Protein AF-0000000085510603 (afdb_homodimer)

InterPro domains:
  IPR003607 HD/PDEase domain [cd00077] (37-145)
  IPR006674 HD domain [PF01966] (39-138)
  IPR050135 Deoxyguanosinetriphosphate triphosphohydrolase-like [PTHR11373] (2-382)

pLDDT: mean 92.5, std 10.43, range [36.84, 98.88]

Radius of gyration: 28.18 Å; Cα contacts (8 Å, |Δi|>4): 1236; chains: 2; bounding box: 76×78×75 Å

Sequence (786 aa):
MTLPSLCVDIMNTTQFQRLRNIKQLGLVYYVYPSASHNRFEHCLGTCHLAGKMIRHLKQQDPDLPISDRDMLCVEIAALCHNLGHGPFSYAFQKIINQHREENGGEKWENKNATCKMLDHLLEKNPHINEELKSDEIDFIKDIIIGETRNSQKPKFFYQIVNNTGYKIDVNQWDYLARDSHFLGIGKSFDHGRILKTSKVIDGEICYRDKTLVNFYDMFYSLYRLHKAAYQHKTVLLFNKLLGEAFRSADKHLKIFEKVDDMKKFTYFTDSILEEILKNENNEGLKEAQSKLESMFYRCYKYRGTDKDGNNRDGDQEKIFCEANLDYGAGEENPLEKIPFYKKGEKKSFKYNQKGLEDRLLLPKKFHLKIRHCFEKKVNNKNEGSKKKKESDFMTLPSLCVDIMNTTQFQRLRNIKQLGLVYYVYPSASHNRFEHCLGTCHLAGKMIRHLKQQDPDLPISDRDMLCVEIAALCHNLGHGPFSYAFQKIINQHREENGGEKWENKNATCKMLDHLLEKNPHINEELKSDEIDFIKDIIIGETRNSQKPKFFYQIVNNTGYKIDVNQWDYLARDSHFLGIGKSFDHGRILKTSKVIDGEICYRDKTLVNFYDMFYSLYRLHKAAYQHKTVLLFNKLLGEAFRSADKHLKIFEKVDDMKKFTYFTDSILEEILKNENNEGLKEAQSKLESMFYRCYKYRGTDKDGNNRDGDQEKIFCEANLDYGAGEENPLEKIPFYKKGEKKSFKYNQKGLEDRLLLPKKFHLKIRHCFEKKVNNKNEGSKKKKESDF

Secondary structure (DSSP, 8-state):
-EEEHHHHHHHTSHHHHGGGGSBTTTTHHHHSTT---BHHHHHHHHHHHHHHHHHHHHHH-TTS---HHHHHHHHHHHHHTTTT--TTTHHHHHHHHHHHHHHTPPPP-HHHHHHHHHHHHHHH-HHHHTTS-HHHHHHHHHHHHTS-SS----THHHHTT--TTT--SHHHHHHHHHHHHHHT------HHHHHHTEEEETTEEEEEGGGHHHHHHHHHHHHHHIIIIIT-HHHHHHHHHHHHHHHHHHHHH-HHHHTT-HHHHTT-STTHHHHHHH-TT-GGGHHHHHHHHHHHTT-EEEEEE-SSS-TT-SSS-EEEEEEEEESSSTTS-GGGG--EE-TT-S-EE---HHHHHTT----S-SEEEEEEEEEE----SSS-----SEEE-/-EEEHHHHHHHTSHHHHGGGGSBTTGGGGGTSTT---BHHHHHHHHHHHHHHHHHHHHHH-TTS---HHHHHHHHHHHHHTTTT--TTTHHHHHHHHHHHHHHTPPPP-HHHHHHHHHHHHHHH-HHHHTTS-HHHHHHHHHHHHTS-SS----THHHHTT--TTT--SHHHHHHHHHHHHHHT------HHHHHHTEEEETTEEEEEGGGHHHHHHHHHHHHHHIIIIIT-HHHHHHHHHHHHHHHHHHHHH-HHHHTT-HHHHTT-STTHHHHHHH-TT-GGGHHHHHHHHHHHTT-EEEEEE-SSS-TT-SSS-EEEEEEEEESSSTTS-GGGG--EE-TT-S-EE---HHHHHTT----S-SEEEEEEEEEE----SSS-----SEEE-

Foldseek 3Di:
DDDPPLLVVLCPFLLNVLQQQAQPQFCLCVVQVLSRGTVQVLLVQQLVQQLLLLVLQCVVPVVAPADPLLSNLLSNLSNQLQSLAFASGVLVQVLLQVVCVVVVHDRDDSLVSSLVLVVVSCVVPVVSVVVDDPLSSVVSSQLSVLHDDRDPHFNASNCARAHPQLGDYSSLVRCLVVVCVSRVNDADADVVQQSNQWYDFPRHIAGAPVCLVNLVSSLVSVLCCLDVGSVDPLSQVLSVLQSQLCVLCCVPPVLSVQSPPSVSRSNRYNCVLVVLVVPPVDPSNVSSNVSVVCSNVVQKDWPAFDPPVPVPDDDFDKDKGKRKGFSPPRFDDSQQRGWHDYPPDNDTDGDDPVRCVVPDDDDPTGIDMTMIMITGHDPPPPPPPPPPPDDDD/DDDPPLLVVLCPFLLNVLQQQAQPQFCLCVVQVLSRGTVQVLLVQQLVQQLLLLVLQCVVPVPAPADPLLSNLLSNLSNQLQSLAFASGVLVQVLLQVVCVVVVHDRDDRLVSSLVLVVVSCVVPVVSVVVDDPQSSVVSSQLSVLHDDRDPHFNASNCARAHPQLGDYSSLVRCLVVVCVSRVNDADADVVQQSNQWYDFPRHIAGAPVCLVNLVSSLVSVLCCLDVGSVDPLSQVLSVLQSQLCVLCCVPPVLSVQSVPSVSRSNRYNCVLVVLVVPPPDPSNVSSNVSVVCSNVVQKDWPAWCPPVPVPDDPFDKDKGKRKGFSPPRFDDSQQRGWHDYPPDNDTDGDDPVRCVVPDDDDPTGIDMTMIMITGHDPPPPPPPPPPPDDDD

Solvent-accessible surface area (backbone atoms only — not comparable to full-atom values): 41717 Å² total; per-residue (Å²): 100,77,41,42,37,68,52,51,55,50,53,39,32,67,58,43,49,38,27,67,45,18,35,58,56,23,62,37,28,81,73,39,63,61,38,45,49,28,38,40,51,50,22,52,48,14,16,53,44,31,44,52,47,55,52,46,42,41,69,75,37,72,82,54,95,72,49,75,65,52,51,50,34,49,24,45,20,26,44,43,50,63,51,27,54,40,32,29,27,68,54,36,46,53,40,51,32,52,52,18,60,75,68,73,46,72,84,65,50,51,53,61,40,11,48,52,36,50,50,50,45,34,68,77,31,56,80,59,38,72,74,49,53,72,68,51,52,40,37,22,45,20,25,42,66,23,45,82,75,79,37,91,65,64,57,38,64,20,29,45,47,28,20,76,81,56,69,63,27,30,44,57,48,38,50,54,53,52,50,22,60,41,65,73,40,84,71,78,42,54,62,67,60,53,58,73,42,44,43,74,48,96,47,31,72,26,31,43,54,89,46,51,65,43,52,52,33,41,30,48,40,51,29,47,44,35,60,70,43,73,43,19,69,69,36,42,47,42,46,52,37,47,38,52,17,49,62,45,28,26,86,78,66,42,54,80,63,32,73,80,32,58,81,57,36,46,72,44,32,48,58,51,60,54,60,50,54,69,44,72,83,40,74,70,30,45,65,17,40,50,32,52,47,35,53,53,62,52,44,53,40,80,74,48,70,44,87,76,70,64,75,73,71,70,93,62,59,68,50,77,36,77,35,80,47,30,43,86,38,52,71,41,68,47,70,47,60,43,42,23,26,52,92,94,52,86,56,70,47,58,50,49,72,68,62,44,56,76,75,40,94,71,72,94,66,36,52,48,78,45,41,38,34,30,33,51,59,77,81,59,84,74,55,77,61,77,67,53,73,57,36,83,96,101,76,40,42,36,67,51,52,55,49,53,38,32,67,58,45,48,39,28,66,46,17,36,60,56,24,62,38,28,80,73,39,63,61,38,45,50,28,38,41,52,51,22,52,49,15,16,52,45,32,44,52,47,55,51,47,42,40,68,77,39,72,82,53,94,72,49,74,67,51,50,50,35,49,25,44,20,26,43,43,49,63,53,27,53,40,32,28,26,70,53,37,45,52,40,53,31,53,51,20,60,77,68,74,47,71,84,64,52,49,54,60,39,11,48,52,35,51,51,50,44,34,67,76,32,53,79,60,37,71,73,49,54,72,67,51,52,40,36,22,44,21,24,43,66,23,44,81,74,78,37,88,66,63,58,37,65,20,29,44,47,27,20,76,81,55,68,62,26,30,44,55,49,38,51,54,55,51,50,22,60,42,64,71,39,84,71,77,43,55,63,67,60,52,58,74,42,45,41,75,48,96,50,32,72,27,30,43,53,88,47,52,64,45,52,53,32,41,31,47,40,52,29,47,44,35,59,70,43,74,44,19,70,69,36,43,49,43,46,52,38,48,40,52,18,49,61,44,29,25,87,76,65,42,54,81,61,32,73,79,33,59,80,55,36,46,70,45,32,47,58,52,61,55,59,50,53,68,44,74,82,39,73,70,31,46,64,18,40,50,32,51,47,36,54,54,63,52,44,52,40,80,73,48,68,42,87,77,69,62,75,71,70,69,94,63,60,69,50,75,38,76,34,82,47,31,44,86,39,51,71,42,67,47,69,48,59,42,42,23,25,52,91,94,54,86,56,70,48,59,47,50,72,68,59,44,57,76,74,40,94,72,71,94,65,36,53,47,76,46,40,38,32,30,32,51,58,75,81,61,84,72,58,77,64,76,64,51,72,58,35,83,98

Nearest PDB structures (foldseek):
  5ao1-assembly1_B  TM=8.243E-01  e=6.068E-27  Homo sapiens
  4q7h-assembly1_B  TM=8.133E-01  e=7.771E-27  Homo sapiens
  6brg-assembly1_A  TM=9.341E-01  e=1.669E-23  Mus musculus
  8d94-assembly2_B  TM=8.033E-01  e=1.125E-25  Homo sapiens
  6u6x-assembly2_B  TM=9.295E-01  e=1.094E-22  Homo sapiens

Organism: Octopus vulgaris (NCBI:txid6645)

Structure (mmCIF, N/CA/C/O backbone):
data_AF-0000000085510603-model_v1
#
loop_
_entity.id
_entity.type
_entity.pdbx_description
1 polymer 'HD domain-containing protein'
#
loop_
_atom_site.group_PDB
_atom_site.id
_atom_site.type_symbol
_atom_site.label_atom_id
_atom_site.label_alt_id
_atom_site.label_comp_id
_atom_site.label_asym_id
_atom_site.label_entity_id
_atom_site.label_seq_id
_atom_site.pdbx_PDB_ins_code
_atom_site.Cartn_x
_atom_site.Cartn_y
_atom_site.Cartn_z
_atom_site.occupancy
_atom_site.B_iso_or_equiv
_atom_site.auth_seq_id
_atom_site.auth_comp_id
_atom_site.auth_asym_id
_atom_site.auth_atom_id
_atom_site.pdbx_PDB_model_num
ATOM 1 N N . MET A 1 1 ? -15.242 -9.164 -6.645 1 70.06 1 MET A N 1
ATOM 2 C CA . MET A 1 1 ? -14.594 -10.297 -7.289 1 70.06 1 MET A CA 1
ATOM 3 C C . MET A 1 1 ? -15.047 -11.609 -6.664 1 70.06 1 MET A C 1
ATOM 5 O O . MET A 1 1 ? -15.398 -11.648 -5.48 1 70.06 1 MET A O 1
ATOM 9 N N . THR A 1 2 ? -15.18 -12.492 -7.559 1 79.94 2 THR A N 1
ATOM 10 C CA . THR A 1 2 ? -15.586 -13.805 -7.078 1 79.94 2 THR A CA 1
ATOM 11 C C . THR A 1 2 ? -14.461 -14.82 -7.277 1 79.94 2 THR A C 1
ATOM 13 O O . THR A 1 2 ? -13.797 -14.82 -8.312 1 79.94 2 THR A O 1
ATOM 16 N N . LEU A 1 3 ? -14.164 -15.57 -6.176 1 89.25 3 LEU A N 1
ATOM 17 C CA . LEU A 1 3 ? -13.18 -16.641 -6.195 1 89.25 3 LEU A CA 1
ATOM 18 C C . LEU A 1 3 ? -13.805 -17.953 -5.719 1 89.25 3 LEU A C 1
ATOM 20 O O . LEU A 1 3 ? -14.82 -17.938 -5.02 1 89.25 3 LEU A O 1
ATOM 24 N N . PRO A 1 4 ? -13.203 -19.047 -6.188 1 92.5 4 PRO A N 1
ATOM 25 C CA . PRO A 1 4 ? -13.641 -20.312 -5.609 1 92.5 4 PRO A CA 1
ATOM 26 C C . PRO A 1 4 ? -13.539 -20.328 -4.086 1 92.5 4 PRO A C 1
ATOM 28 O O . PRO A 1 4 ? -12.602 -19.766 -3.52 1 92.5 4 PRO A O 1
ATOM 31 N N . SER A 1 5 ? -14.445 -21.031 -3.471 1 92.69 5 SER A N 1
ATOM 32 C CA . SER A 1 5 ? -14.523 -21.047 -2.014 1 92.69 5 SER A CA 1
ATOM 33 C C . SER A 1 5 ? -13.211 -21.5 -1.393 1 92.69 5 SER A C 1
ATOM 35 O O . SER A 1 5 ? -12.789 -20.984 -0.361 1 92.69 5 SER A O 1
ATOM 37 N N . LEU A 1 6 ? -12.633 -22.516 -2.004 1 96 6 LEU A N 1
ATOM 38 C CA . LEU A 1 6 ? -11.375 -23.031 -1.464 1 96 6 LEU A CA 1
ATOM 39 C C . LEU A 1 6 ? -10.273 -21.984 -1.57 1 96 6 L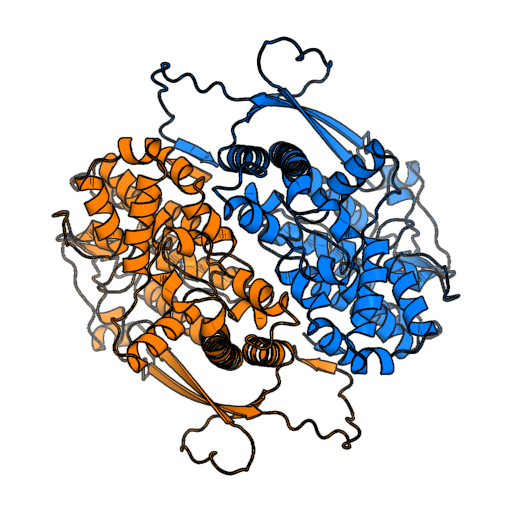EU A C 1
ATOM 41 O O . LEU A 1 6 ? -9.414 -21.891 -0.693 1 96 6 LEU A O 1
ATOM 45 N N . CYS A 1 7 ? -10.281 -21.172 -2.672 1 97.19 7 CYS A N 1
ATOM 46 C CA . CYS A 1 7 ? -9.328 -20.078 -2.814 1 97.19 7 CYS A CA 1
ATOM 47 C C . CYS A 1 7 ? -9.523 -19.047 -1.713 1 97.19 7 CYS A C 1
ATOM 49 O O . CYS A 1 7 ? -8.547 -18.516 -1.178 1 97.19 7 CYS A O 1
ATOM 51 N N . VAL A 1 8 ? -10.766 -18.812 -1.365 1 95.5 8 VAL A N 1
ATOM 52 C CA . VAL A 1 8 ? -11.062 -17.859 -0.3 1 95.5 8 VAL A CA 1
ATOM 53 C C . VAL A 1 8 ? -10.547 -18.391 1.032 1 95.5 8 VAL A C 1
ATOM 55 O O . VAL A 1 8 ? -9.977 -17.641 1.829 1 95.5 8 VAL A O 1
ATOM 58 N N . ASP A 1 9 ? -10.719 -19.672 1.276 1 95.5 9 ASP A N 1
ATOM 59 C CA . ASP A 1 9 ? -10.203 -20.297 2.496 1 95.5 9 ASP A CA 1
ATOM 60 C C . ASP A 1 9 ? -8.688 -20.156 2.586 1 95.5 9 ASP A C 1
ATOM 62 O O . ASP A 1 9 ? -8.148 -19.859 3.654 1 95.5 9 ASP A O 1
ATOM 66 N N . ILE A 1 10 ? -8.047 -20.375 1.491 1 97.88 10 ILE A N 1
ATOM 67 C CA . ILE A 1 10 ? -6.59 -20.281 1.445 1 97.88 10 ILE A CA 1
ATOM 68 C C . ILE A 1 10 ? -6.16 -18.844 1.72 1 97.88 10 ILE A C 1
ATOM 70 O O . ILE A 1 10 ? -5.238 -18.609 2.508 1 97.88 10 ILE A O 1
ATOM 74 N N . MET A 1 11 ? -6.832 -17.922 1.124 1 96.75 11 MET A N 1
ATOM 75 C CA . MET A 1 11 ? -6.531 -16.5 1.27 1 96.75 11 MET A CA 1
ATOM 76 C C . MET A 1 11 ? -6.633 -16.062 2.729 1 96.75 11 MET A C 1
ATOM 78 O O . MET A 1 11 ? -5.906 -15.172 3.168 1 96.75 11 MET A O 1
ATOM 82 N N . ASN A 1 12 ? -7.477 -16.766 3.49 1 95.62 12 ASN A N 1
ATOM 83 C CA . ASN A 1 12 ? -7.766 -16.359 4.859 1 95.62 12 ASN A CA 1
ATOM 84 C C . ASN A 1 12 ? -6.734 -16.906 5.84 1 95.62 12 ASN A C 1
ATOM 86 O O . ASN A 1 12 ? -6.699 -16.5 7.004 1 95.62 12 ASN A O 1
ATOM 90 N N . THR A 1 13 ? -5.844 -17.766 5.43 1 97.31 13 THR A N 1
ATOM 91 C CA . THR A 1 13 ? -4.855 -18.375 6.312 1 97.31 13 THR A CA 1
ATOM 92 C C . THR A 1 13 ? -3.768 -17.375 6.684 1 97.31 13 THR A C 1
ATOM 94 O O . THR A 1 13 ? -3.529 -16.406 5.949 1 97.31 13 THR A O 1
ATOM 97 N N . THR A 1 14 ? -3.137 -17.609 7.809 1 96.19 14 THR A N 1
ATOM 98 C CA . THR A 1 14 ? -2.037 -16.766 8.266 1 96.19 14 THR A CA 1
ATOM 99 C C . THR A 1 14 ? -0.896 -16.781 7.25 1 96.19 14 THR A C 1
ATOM 101 O O . THR A 1 14 ? -0.267 -15.742 7.012 1 96.19 14 THR A O 1
ATOM 104 N N . GLN A 1 15 ? -0.652 -17.969 6.613 1 97.62 15 GLN A N 1
ATOM 105 C CA . GLN A 1 15 ? 0.435 -18.141 5.652 1 97.62 15 GLN A CA 1
ATOM 106 C C . GLN A 1 15 ? 0.216 -17.281 4.418 1 97.62 15 GLN A C 1
ATOM 108 O O . GLN A 1 15 ? 1.174 -16.766 3.834 1 97.62 15 GLN A O 1
ATOM 113 N N . PHE A 1 16 ? -1.058 -17.094 4.055 1 98.38 16 PHE A N 1
ATOM 114 C CA . PHE A 1 16 ? -1.349 -16.266 2.893 1 98.38 16 PHE A CA 1
ATOM 115 C C . PHE A 1 16 ? -1.446 -14.797 3.289 1 98.38 16 PHE A C 1
ATOM 117 O O . PHE A 1 16 ? -0.948 -13.922 2.578 1 98.38 16 PHE A O 1
ATOM 124 N N . GLN A 1 17 ? -2.074 -14.469 4.461 1 97.5 17 GLN A N 1
ATOM 125 C CA . GLN A 1 17 ? -2.309 -13.109 4.918 1 97.5 17 GLN A CA 1
ATOM 126 C C . GLN A 1 17 ? -0.994 -12.359 5.113 1 97.5 17 GLN A C 1
ATOM 128 O O . GLN A 1 17 ? -0.943 -11.133 4.969 1 97.5 17 GLN A O 1
ATOM 133 N N . ARG A 1 18 ? 0.066 -13.117 5.316 1 97.25 18 ARG A N 1
ATOM 134 C CA . ARG A 1 18 ? 1.366 -12.492 5.523 1 97.25 18 ARG A CA 1
ATOM 135 C C . ARG A 1 18 ? 1.788 -11.688 4.297 1 97.25 18 ARG A C 1
ATOM 137 O O . ARG A 1 18 ? 2.592 -10.758 4.406 1 97.25 18 ARG A O 1
ATOM 144 N N . LEU A 1 19 ? 1.236 -12.016 3.143 1 98 19 LEU A N 1
ATOM 145 C CA . LEU A 1 19 ? 1.604 -11.359 1.892 1 98 19 LEU A CA 1
ATOM 146 C C . LEU A 1 19 ? 1.168 -9.898 1.896 1 98 19 LEU A C 1
ATOM 148 O O . LEU A 1 19 ? 1.653 -9.094 1.092 1 98 19 LEU A O 1
ATOM 152 N N . ARG A 1 20 ? 0.281 -9.445 2.863 1 97.44 20 ARG A N 1
ATOM 153 C CA . ARG A 1 20 ? -0.118 -8.055 3.039 1 97.44 20 ARG A CA 1
ATOM 154 C C . ARG A 1 20 ? 1.046 -7.211 3.549 1 97.44 20 ARG A C 1
ATOM 156 O O . ARG A 1 20 ? 1.026 -5.984 3.438 1 97.44 20 ARG A O 1
ATOM 163 N N . ASN A 1 21 ? 2.031 -7.902 4.062 1 97.19 21 ASN A N 1
ATOM 164 C CA . ASN A 1 21 ? 3.133 -7.199 4.715 1 97.19 21 ASN A CA 1
ATOM 165 C C . ASN A 1 21 ? 4.441 -7.383 3.951 1 97.19 21 ASN A C 1
ATOM 167 O O . ASN A 1 21 ? 5.523 -7.227 4.52 1 97.19 21 ASN A O 1
ATOM 171 N N . ILE A 1 22 ? 4.301 -7.77 2.695 1 97.81 22 ILE A N 1
ATOM 172 C CA . ILE A 1 22 ? 5.438 -7.887 1.791 1 97.81 22 ILE A CA 1
ATOM 173 C C . ILE A 1 22 ? 5.195 -7.035 0.546 1 97.81 22 ILE A C 1
ATOM 175 O O . ILE A 1 22 ? 4.293 -7.324 -0.244 1 97.81 22 ILE A O 1
ATOM 179 N N . LYS A 1 23 ? 6.039 -6.016 0.406 1 98 23 LYS A N 1
ATOM 180 C CA . LYS A 1 23 ? 5.898 -5.125 -0.742 1 98 23 LYS A CA 1
ATOM 181 C C . LYS A 1 23 ? 6.125 -5.875 -2.051 1 98 23 LYS A C 1
ATOM 183 O O . LYS A 1 23 ? 7.078 -6.648 -2.172 1 98 23 LYS A O 1
ATOM 188 N N . GLN A 1 24 ? 5.246 -5.59 -3.041 1 97.5 24 GLN A N 1
ATOM 189 C CA . GLN A 1 24 ? 5.41 -6.188 -4.363 1 97.5 24 GLN A CA 1
ATOM 190 C C . GLN A 1 24 ? 6.727 -5.75 -5.004 1 97.5 24 GLN A C 1
ATOM 192 O O . GLN A 1 24 ? 7.375 -6.539 -5.695 1 97.5 24 GLN A O 1
ATOM 197 N N . LEU A 1 25 ? 7.078 -4.5 -4.734 1 97.56 25 LEU A N 1
ATOM 198 C CA . LEU A 1 25 ? 8.227 -3.938 -5.438 1 97.56 25 LEU A CA 1
ATOM 199 C C . LEU A 1 25 ? 9.383 -3.678 -4.473 1 97.56 25 LEU A C 1
ATOM 201 O O . LEU A 1 25 ? 10.25 -2.848 -4.746 1 97.56 25 LEU A O 1
ATOM 205 N N . GLY A 1 26 ? 9.32 -4.281 -3.334 1 97.19 26 GLY A N 1
ATOM 206 C CA . GLY A 1 26 ? 10.414 -4.199 -2.381 1 97.19 26 GLY A CA 1
ATOM 207 C C . GLY A 1 26 ? 10.797 -2.771 -2.037 1 97.19 26 GLY A C 1
ATOM 208 O O . GLY A 1 26 ? 9.945 -1.962 -1.675 1 97.19 26 GLY A O 1
ATOM 209 N N . LEU A 1 27 ? 12.062 -2.438 -2.26 1 97.62 27 LEU A N 1
ATOM 210 C CA . LEU A 1 27 ? 12.586 -1.153 -1.804 1 97.62 27 LEU A CA 1
ATOM 211 C C . LEU A 1 27 ? 12.297 -0.056 -2.824 1 97.62 27 LEU A C 1
ATOM 213 O O . LEU A 1 27 ? 12.57 1.119 -2.57 1 97.62 27 LEU A O 1
ATOM 217 N N . VAL A 1 28 ? 11.703 -0.386 -3.994 1 97.88 28 VAL A N 1
ATOM 218 C CA . VAL A 1 28 ? 11.211 0.637 -4.914 1 97.88 28 VAL A CA 1
ATOM 219 C C . VAL A 1 28 ? 10.289 1.598 -4.172 1 97.88 28 VAL A C 1
ATOM 221 O O . VAL A 1 28 ? 10.266 2.797 -4.461 1 97.88 28 VAL A O 1
ATOM 224 N N . TYR A 1 29 ? 9.602 1.128 -3.143 1 97.25 29 TYR A N 1
ATOM 225 C CA . TYR A 1 29 ? 8.672 1.887 -2.318 1 97.25 29 TYR A CA 1
ATOM 226 C C . TYR A 1 29 ? 9.375 3.049 -1.627 1 97.25 29 TYR A C 1
ATOM 228 O O . TYR A 1 29 ? 8.773 4.105 -1.41 1 97.25 29 TYR A O 1
ATOM 236 N N . TYR A 1 30 ? 10.617 2.939 -1.354 1 96.44 30 TYR A N 1
ATOM 237 C CA . TYR A 1 30 ? 11.359 3.959 -0.626 1 96.44 30 TYR A CA 1
ATOM 238 C C . TYR A 1 30 ? 11.914 5.016 -1.577 1 96.44 30 TYR A C 1
ATOM 240 O O . TYR A 1 30 ? 12.398 6.059 -1.139 1 96.44 30 TYR A O 1
ATOM 248 N N . VAL A 1 31 ? 11.859 4.738 -2.867 1 95.56 31 VAL A N 1
ATOM 249 C CA . VAL A 1 31 ? 12.258 5.695 -3.891 1 95.56 31 VAL A CA 1
ATOM 250 C C . VAL A 1 31 ? 11.016 6.336 -4.512 1 95.56 31 VAL A C 1
ATOM 252 O O . VAL A 1 31 ? 11.008 7.535 -4.801 1 95.56 31 VAL A O 1
ATOM 255 N N . TYR A 1 32 ? 9.984 5.52 -4.73 1 95.06 32 TYR A N 1
ATOM 256 C CA . TYR A 1 32 ? 8.695 5.949 -5.262 1 95.06 32 TYR A CA 1
ATOM 257 C C . TYR A 1 32 ? 7.578 5.664 -4.27 1 95.06 32 TYR A C 1
ATOM 259 O O . TYR A 1 32 ? 6.953 4.602 -4.312 1 95.06 32 TYR A O 1
ATOM 267 N N . PRO A 1 33 ? 7.141 6.59 -3.479 1 92.75 33 PRO A N 1
ATOM 268 C CA . PRO A 1 33 ? 6.219 6.34 -2.369 1 92.75 33 PRO A CA 1
ATOM 269 C C . PRO A 1 33 ? 4.848 5.855 -2.838 1 92.75 33 PRO A C 1
ATOM 271 O O . PRO A 1 33 ? 4.078 5.309 -2.045 1 92.75 33 PRO A O 1
ATOM 274 N N . SER A 1 34 ? 4.504 6.004 -4.105 1 90.81 34 SER A N 1
ATOM 275 C CA . SER A 1 34 ? 3.223 5.523 -4.605 1 90.81 34 SER A CA 1
ATOM 276 C C . SER A 1 34 ? 3.238 4.008 -4.801 1 90.81 34 SER A C 1
ATOM 278 O O . SER A 1 34 ? 2.186 3.387 -4.953 1 90.81 34 SER A O 1
ATOM 280 N N . ALA A 1 35 ? 4.438 3.387 -4.875 1 95 35 ALA A N 1
ATOM 281 C CA . ALA A 1 35 ? 4.574 1.944 -5.059 1 95 35 ALA A CA 1
ATOM 282 C C . ALA A 1 35 ? 4.309 1.197 -3.756 1 95 35 ALA A C 1
ATOM 284 O O . ALA A 1 35 ? 5.125 0.382 -3.322 1 95 35 ALA A O 1
ATOM 285 N N . SER A 1 36 ? 3.105 1.363 -3.205 1 96.31 36 SER A N 1
ATOM 286 C CA . SER A 1 36 ? 2.814 0.898 -1.853 1 96.31 36 SER A CA 1
ATOM 287 C C . SER A 1 36 ? 2.117 -0.458 -1.874 1 96.31 36 SER A C 1
ATOM 289 O O . SER A 1 36 ? 1.893 -1.062 -0.823 1 96.31 36 SER A O 1
ATOM 291 N N . HIS A 1 37 ? 1.764 -0.998 -3.055 1 97.06 37 HIS A N 1
ATOM 292 C CA . HIS A 1 37 ? 0.995 -2.234 -3.143 1 97.06 37 HIS A CA 1
ATOM 293 C C . HIS A 1 37 ? 1.822 -3.432 -2.684 1 97.06 37 HIS A C 1
ATOM 295 O O . HIS A 1 37 ? 3.055 -3.367 -2.66 1 97.06 37 HIS A O 1
ATOM 301 N N . ASN A 1 38 ? 1.136 -4.5 -2.264 1 98 38 ASN A N 1
ATOM 302 C CA . ASN A 1 38 ? 1.746 -5.684 -1.665 1 98 38 ASN A CA 1
ATOM 303 C C . ASN A 1 38 ? 1.499 -6.93 -2.508 1 98 38 ASN A C 1
ATOM 305 O O . ASN A 1 38 ? 0.747 -6.887 -3.484 1 98 38 ASN A O 1
ATOM 309 N N . ARG A 1 39 ? 2.164 -7.984 -2.148 1 98.12 39 ARG A N 1
ATOM 310 C CA . ARG A 1 39 ? 2.055 -9.227 -2.914 1 98.12 39 ARG A CA 1
ATOM 311 C C . ARG A 1 39 ? 0.659 -9.82 -2.789 1 98.12 39 ARG A C 1
ATOM 313 O O . ARG A 1 39 ? 0.199 -10.531 -3.688 1 98.12 39 ARG A O 1
ATOM 320 N N . PHE A 1 40 ? -0.064 -9.508 -1.731 1 98.31 40 PHE A N 1
ATOM 321 C CA . PHE A 1 40 ? -1.412 -10.023 -1.525 1 98.31 40 PHE A CA 1
ATOM 322 C C . PHE A 1 40 ? -2.311 -9.68 -2.707 1 98.31 40 PHE A C 1
ATOM 324 O O . PHE A 1 40 ? -2.92 -10.57 -3.309 1 98.31 40 PHE A O 1
ATOM 331 N N . GLU A 1 41 ? -2.365 -8.398 -3.084 1 96.75 41 GLU A N 1
ATOM 332 C CA . GLU A 1 41 ? -3.238 -7.973 -4.176 1 96.75 41 GLU A CA 1
ATOM 333 C C . GLU A 1 41 ? -2.771 -8.547 -5.512 1 96.75 41 GLU A C 1
ATOM 335 O O . GLU A 1 41 ? -3.59 -8.867 -6.375 1 96.75 41 GLU A O 1
ATOM 340 N N . HIS A 1 42 ? -1.495 -8.648 -5.633 1 98.06 42 HIS A N 1
ATOM 341 C CA . HIS A 1 42 ? -0.958 -9.25 -6.852 1 98.06 42 HIS A CA 1
ATOM 342 C C . HIS A 1 42 ? -1.443 -10.688 -7.02 1 98.06 42 HIS A C 1
ATOM 344 O O . HIS A 1 42 ? -1.861 -11.078 -8.109 1 9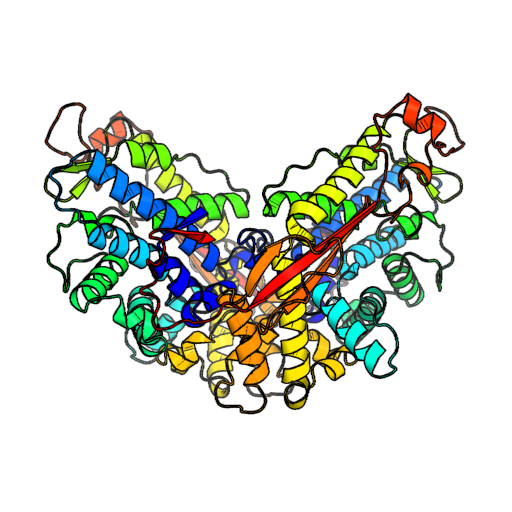8.06 42 HIS A O 1
ATOM 350 N N . CYS A 1 43 ? -1.406 -11.43 -5.941 1 98.38 43 CYS A N 1
ATOM 351 C CA . CYS A 1 43 ? -1.836 -12.82 -5.984 1 98.38 43 CYS A CA 1
ATOM 352 C C . CYS A 1 43 ? -3.312 -12.93 -6.348 1 98.38 43 CYS A C 1
ATOM 354 O O . CYS A 1 43 ? -3.707 -13.805 -7.117 1 98.38 43 CYS A O 1
ATOM 356 N N . LEU A 1 44 ? -4.117 -12.047 -5.855 1 97.62 44 LEU A N 1
ATOM 357 C CA . LEU A 1 44 ? -5.543 -12.047 -6.168 1 97.62 44 LEU A CA 1
ATOM 358 C C . LEU A 1 44 ? -5.777 -11.773 -7.648 1 97.62 44 LEU A C 1
ATOM 360 O O . LEU A 1 44 ? -6.582 -12.445 -8.289 1 97.62 44 LEU A O 1
ATOM 364 N N . GLY A 1 45 ? -5.059 -10.742 -8.133 1 97.25 45 GLY A N 1
ATOM 365 C CA . GLY A 1 45 ? -5.184 -10.422 -9.547 1 97.25 45 GLY A CA 1
ATOM 366 C C . GLY A 1 45 ? -4.738 -11.547 -10.453 1 97.25 45 GLY A C 1
ATOM 367 O O . GLY A 1 45 ? -5.383 -11.828 -11.461 1 97.25 45 GLY A O 1
ATOM 368 N N . THR A 1 46 ? -3.66 -12.188 -10.07 1 98.44 46 THR A N 1
ATOM 369 C CA . THR A 1 46 ? -3.15 -13.305 -10.852 1 98.44 46 THR A CA 1
ATOM 370 C C . THR A 1 46 ? -4.141 -14.461 -10.852 1 98.44 46 THR A C 1
ATOM 372 O O . THR A 1 46 ? -4.363 -15.102 -11.883 1 98.44 46 THR A O 1
ATOM 375 N N . CYS A 1 47 ? -4.684 -14.734 -9.711 1 98.38 47 CYS A N 1
ATOM 376 C CA . CYS A 1 47 ? -5.695 -15.781 -9.586 1 98.38 47 CYS A CA 1
ATOM 377 C C . CYS A 1 47 ? -6.879 -15.5 -10.5 1 98.38 47 CYS A C 1
ATOM 379 O O . CYS A 1 47 ? -7.344 -16.391 -11.211 1 98.38 47 CYS A O 1
ATOM 381 N N . HIS A 1 48 ? -7.348 -14.297 -10.508 1 97.38 48 HIS A N 1
ATOM 382 C CA . HIS A 1 48 ? -8.469 -13.891 -11.344 1 97.38 48 HIS A CA 1
ATOM 383 C C . HIS A 1 48 ? -8.156 -14.094 -12.82 1 97.38 48 HIS A C 1
ATOM 385 O O . HIS A 1 48 ? -8.961 -14.672 -13.555 1 97.38 48 HIS A O 1
ATOM 391 N N . LEU A 1 49 ? -7.008 -13.68 -13.234 1 98 49 LEU A N 1
ATOM 392 C CA . LEU A 1 49 ? -6.605 -13.781 -14.641 1 98 49 LEU A CA 1
ATOM 393 C C . LEU A 1 49 ? -6.41 -15.242 -15.039 1 98 49 LEU A C 1
ATOM 395 O O . LEU A 1 49 ? -6.699 -15.625 -16.172 1 98 49 LEU A O 1
ATOM 399 N N . ALA A 1 50 ? -5.891 -16.016 -14.102 1 98.62 50 ALA A N 1
ATOM 400 C CA . ALA A 1 50 ? -5.723 -17.438 -14.367 1 98.62 50 ALA A CA 1
ATOM 401 C C . ALA A 1 50 ? -7.066 -18.109 -14.617 1 98.62 50 ALA A C 1
ATOM 403 O O . ALA A 1 50 ? -7.191 -18.953 -15.523 1 98.62 50 ALA A O 1
ATOM 404 N N . GLY A 1 51 ? -8.023 -17.75 -13.797 1 98.06 51 GLY A N 1
ATOM 405 C CA . GLY A 1 51 ? -9.367 -18.266 -14.016 1 98.06 51 GLY A CA 1
ATOM 406 C C . GLY A 1 51 ? -9.938 -17.891 -15.367 1 98.06 51 GLY A C 1
ATOM 407 O O . GLY A 1 51 ? -10.5 -18.734 -16.062 1 98.06 51 GLY A O 1
ATOM 408 N N . LYS A 1 52 ? -9.758 -16.688 -15.766 1 97.88 52 LYS A N 1
ATOM 409 C CA . LYS A 1 52 ? -10.219 -16.234 -17.078 1 97.88 52 LYS A CA 1
ATOM 410 C C . LYS A 1 52 ? -9.508 -17 -18.188 1 97.88 52 LYS A C 1
ATOM 412 O O . LYS A 1 52 ? -10.141 -17.406 -19.172 1 97.88 52 LYS A O 1
ATOM 417 N N . MET A 1 53 ? -8.242 -17.203 -18.062 1 98.44 53 MET A N 1
ATOM 418 C CA . MET A 1 53 ? -7.434 -17.828 -19.094 1 98.44 53 MET A CA 1
ATOM 419 C C . MET A 1 53 ? -7.844 -19.281 -19.297 1 98.44 53 MET A C 1
ATOM 421 O O . MET A 1 53 ? -8.07 -19.734 -20.422 1 98.44 53 MET A O 1
ATOM 425 N N . ILE A 1 54 ? -7.938 -20.016 -18.219 1 98.38 54 ILE A N 1
ATOM 426 C CA . ILE A 1 54 ? -8.234 -21.453 -18.328 1 98.38 54 ILE A CA 1
ATOM 427 C C . ILE A 1 54 ? -9.648 -21.641 -18.859 1 98.38 54 ILE A C 1
ATOM 429 O O . ILE A 1 54 ? -9.906 -22.578 -19.625 1 98.38 54 ILE A O 1
ATOM 433 N N . ARG A 1 55 ? -10.578 -20.797 -18.453 1 97.69 55 ARG A N 1
ATOM 434 C CA . ARG A 1 55 ? -11.938 -20.859 -18.984 1 97.69 55 ARG A CA 1
ATOM 435 C C . ARG A 1 55 ? -11.977 -20.516 -20.469 1 97.69 55 ARG A C 1
ATOM 437 O O . ARG A 1 55 ? -12.727 -21.125 -21.234 1 97.69 55 ARG A O 1
ATOM 444 N N . HIS A 1 56 ? -11.203 -19.547 -20.812 1 98.25 56 HIS A N 1
ATOM 445 C CA . HIS A 1 56 ? -11.125 -19.172 -22.219 1 98.25 56 HIS A CA 1
ATOM 446 C C . HIS A 1 56 ? -10.602 -20.328 -23.062 1 98.25 56 HIS A C 1
ATOM 448 O O . HIS A 1 56 ? -11.164 -20.641 -24.125 1 98.25 56 HIS A O 1
ATOM 454 N N . LEU A 1 57 ? -9.547 -20.969 -22.625 1 98.12 57 LEU A N 1
ATOM 455 C CA . LEU A 1 57 ? -8.969 -22.078 -23.375 1 98.12 57 LEU A CA 1
ATOM 456 C C . LEU A 1 57 ? -9.977 -23.219 -23.516 1 98.12 57 LEU A C 1
ATOM 458 O O . LEU A 1 57 ? -10.086 -23.812 -24.594 1 98.12 57 LEU A O 1
ATOM 462 N N . LYS A 1 58 ? -10.688 -23.453 -22.453 1 97.56 58 LYS A N 1
ATOM 463 C CA . LYS A 1 58 ? -11.711 -24.5 -22.484 1 97.56 58 LYS A CA 1
ATOM 464 C C . LYS A 1 58 ? -12.82 -24.156 -23.469 1 97.56 58 LYS A C 1
ATOM 466 O O . LYS A 1 58 ? -13.297 -25.016 -24.203 1 97.56 58 LYS A O 1
ATOM 471 N N . GLN A 1 59 ? -13.203 -22.938 -23.453 1 97.25 59 GLN A N 1
ATOM 472 C CA . GLN A 1 59 ? -14.258 -22.484 -24.359 1 97.25 59 GLN A CA 1
ATOM 473 C C . GLN A 1 59 ? -13.789 -22.5 -25.797 1 97.25 59 GLN A C 1
ATOM 475 O O . GLN A 1 59 ? -14.555 -22.844 -26.703 1 97.25 59 GLN A O 1
ATOM 480 N N . GLN A 1 60 ? -12.578 -22.141 -26.031 1 94.81 60 GLN A N 1
ATOM 481 C CA . GLN A 1 60 ? -11.992 -22.062 -27.359 1 94.81 60 GLN A CA 1
ATOM 482 C C . GLN A 1 60 ? -11.836 -23.453 -27.969 1 94.81 60 GLN A C 1
ATOM 484 O O . GLN A 1 60 ? -11.984 -23.641 -29.172 1 94.81 60 GLN A O 1
ATOM 489 N N . ASP A 1 61 ? -11.523 -24.453 -27.188 1 95.81 61 ASP A N 1
ATOM 490 C CA . ASP A 1 61 ? -11.391 -25.859 -27.609 1 95.81 61 ASP A CA 1
ATOM 491 C C . ASP A 1 61 ? -11.984 -26.797 -26.562 1 95.81 61 ASP A C 1
ATOM 493 O O . ASP A 1 61 ? -11.273 -27.281 -25.672 1 95.81 61 ASP A O 1
ATOM 497 N N . PRO A 1 62 ? -13.203 -27.141 -26.734 1 94.94 62 PRO A N 1
ATOM 498 C CA . PRO A 1 62 ? -13.898 -27.969 -25.75 1 94.94 62 PRO A CA 1
ATOM 499 C C . PRO A 1 62 ? -13.305 -29.375 -25.625 1 94.94 62 PRO A C 1
ATOM 501 O O . PRO A 1 62 ? -13.594 -30.094 -24.656 1 94.94 62 PRO A O 1
ATOM 504 N N . ASP A 1 63 ? -12.516 -29.75 -26.547 1 95.38 63 ASP A N 1
ATOM 505 C CA . ASP A 1 63 ? -11.938 -31.094 -26.531 1 95.38 63 ASP A CA 1
ATOM 506 C C . ASP A 1 63 ? -10.711 -31.156 -25.625 1 95.38 63 ASP A C 1
ATOM 508 O O . ASP A 1 63 ? -10.211 -32.219 -25.312 1 95.38 63 ASP A O 1
ATOM 512 N N . LEU A 1 64 ? -10.227 -30 -25.172 1 96.38 64 LEU A N 1
ATOM 513 C CA . LEU A 1 64 ? -9.117 -30 -24.234 1 96.38 64 LEU A CA 1
ATOM 514 C C . LEU A 1 64 ? -9.5 -30.719 -22.938 1 96.38 64 LEU A C 1
ATOM 516 O O . LEU A 1 64 ? -10.633 -30.578 -22.469 1 96.38 64 LEU A O 1
ATOM 520 N N . PRO A 1 65 ? -8.586 -31.484 -22.406 1 95.75 65 PRO A N 1
ATOM 521 C CA . PRO A 1 65 ? -8.875 -32.219 -21.172 1 95.75 65 PRO A CA 1
ATOM 522 C C . PRO A 1 65 ? -8.789 -31.359 -19.922 1 95.75 65 PRO A C 1
ATOM 524 O O . PRO A 1 65 ? -7.918 -31.578 -19.078 1 95.75 65 PRO A O 1
ATOM 527 N N . ILE A 1 66 ? -9.727 -30.453 -19.812 1 97.88 66 ILE A N 1
ATOM 528 C CA . ILE A 1 66 ? -9.789 -29.531 -18.672 1 97.88 66 ILE A CA 1
ATOM 529 C C . ILE A 1 66 ? -11.008 -29.859 -17.812 1 97.88 66 ILE A C 1
ATOM 531 O O . ILE A 1 66 ? -12.141 -29.609 -18.219 1 97.88 66 ILE A O 1
ATOM 535 N N . SER A 1 67 ? -10.82 -30.391 -16.672 1 97.25 67 SER A N 1
ATOM 536 C CA . SER A 1 67 ? -11.906 -30.656 -15.734 1 97.25 67 SER A CA 1
ATOM 537 C C . SER A 1 67 ? -12.125 -29.469 -14.805 1 97.25 67 SER A C 1
ATOM 539 O O . SER A 1 67 ? -11.305 -28.547 -14.758 1 97.25 67 SER A O 1
ATOM 541 N N . ASP A 1 68 ? -13.234 -29.484 -14.102 1 96.56 68 ASP A N 1
ATOM 542 C CA . ASP A 1 68 ? -13.508 -28.453 -13.117 1 96.56 68 ASP A CA 1
ATOM 543 C C . ASP A 1 68 ? -12.43 -28.422 -12.031 1 96.56 68 ASP A C 1
ATOM 545 O O . ASP A 1 68 ? -12.055 -27.359 -11.547 1 96.56 68 ASP A O 1
ATOM 549 N N . ARG A 1 69 ? -11.945 -29.547 -11.695 1 97.19 69 ARG A N 1
ATOM 550 C CA . ARG A 1 69 ? -10.898 -29.656 -10.68 1 97.19 69 ARG A CA 1
ATOM 551 C C . ARG A 1 69 ? -9.578 -29.109 -11.211 1 97.19 69 ARG A C 1
ATOM 553 O O . ARG A 1 69 ? -8.797 -28.531 -10.453 1 97.19 69 ARG A O 1
ATOM 560 N N . ASP A 1 70 ? -9.359 -29.328 -12.508 1 97.88 70 ASP A N 1
ATOM 561 C CA . ASP A 1 70 ? -8.172 -28.734 -13.109 1 97.88 70 ASP A CA 1
ATOM 562 C C . ASP A 1 70 ? -8.211 -27.203 -13.023 1 97.88 70 ASP A C 1
ATOM 564 O O . ASP A 1 70 ? -7.203 -26.578 -12.719 1 97.88 70 ASP A O 1
ATOM 568 N N . MET A 1 71 ? -9.391 -26.703 -13.328 1 98.12 71 MET A N 1
ATOM 569 C CA . MET A 1 71 ? -9.562 -25.25 -13.281 1 98.12 71 MET A CA 1
ATOM 570 C C . MET A 1 71 ? -9.312 -24.719 -11.875 1 98.12 71 MET A C 1
ATOM 572 O O . MET A 1 71 ? -8.641 -23.703 -11.695 1 98.12 71 MET A O 1
ATOM 576 N N . LEU A 1 72 ? -9.812 -25.406 -10.898 1 98.12 72 LEU A N 1
ATOM 577 C CA . LEU A 1 72 ? -9.594 -25.031 -9.508 1 98.12 72 LEU A CA 1
ATOM 578 C C . LEU A 1 72 ? -8.109 -25.078 -9.156 1 98.12 72 LEU A C 1
ATOM 580 O O . LEU A 1 72 ? -7.598 -24.172 -8.5 1 98.12 72 LEU A O 1
ATOM 584 N N . CYS A 1 73 ? -7.449 -26.109 -9.625 1 98.5 73 CYS A N 1
ATOM 585 C CA . CYS A 1 73 ? -6.027 -26.25 -9.344 1 98.5 73 CYS A CA 1
ATOM 586 C C . CYS A 1 73 ? -5.227 -25.109 -9.961 1 98.5 73 CYS A C 1
ATOM 588 O O . CYS A 1 73 ? -4.285 -24.609 -9.352 1 98.5 73 CYS A O 1
ATOM 590 N N . VAL A 1 74 ? -5.586 -24.703 -11.172 1 98.75 74 VAL A N 1
ATOM 591 C CA . VAL A 1 74 ? -4.91 -23.594 -11.844 1 98.75 74 VAL A CA 1
ATOM 592 C C . VAL A 1 74 ? -5.117 -22.297 -11.047 1 98.75 74 VAL A C 1
ATOM 594 O O . VAL A 1 74 ? -4.172 -21.531 -10.852 1 98.75 74 VAL A O 1
ATOM 597 N N . GLU A 1 75 ? -6.301 -22.094 -10.594 1 98.62 75 GLU A N 1
ATOM 598 C CA . GLU A 1 75 ? -6.613 -20.891 -9.82 1 98.62 75 GLU A CA 1
ATOM 599 C C . GLU A 1 75 ? -5.883 -20.891 -8.484 1 98.62 75 GLU A C 1
ATOM 601 O O . GLU A 1 75 ? -5.363 -19.859 -8.055 1 98.62 75 GLU A O 1
ATOM 606 N N . ILE A 1 76 ? -5.805 -22.031 -7.82 1 98.81 76 ILE A N 1
ATOM 607 C CA . ILE A 1 76 ? -5.094 -22.141 -6.551 1 98.81 76 ILE A CA 1
ATOM 608 C C . ILE A 1 76 ? -3.604 -21.875 -6.77 1 98.81 76 ILE A C 1
ATOM 610 O O . ILE A 1 76 ? -2.967 -21.172 -5.988 1 98.81 76 ILE A O 1
ATOM 614 N N . ALA A 1 77 ? -3.057 -22.453 -7.84 1 98.88 77 ALA A N 1
ATOM 615 C CA . ALA A 1 77 ? -1.645 -22.25 -8.148 1 98.88 77 ALA A CA 1
ATOM 616 C C . ALA A 1 77 ? -1.343 -20.766 -8.359 1 98.88 77 ALA A C 1
ATOM 618 O O . ALA A 1 77 ? -0.336 -20.266 -7.863 1 98.88 77 ALA A O 1
ATOM 619 N N . ALA A 1 78 ? -2.225 -20.141 -9.102 1 98.81 78 ALA A N 1
ATOM 620 C CA . ALA A 1 78 ? -2.055 -18.719 -9.367 1 98.81 78 ALA A CA 1
ATOM 621 C C . ALA A 1 78 ? -2.154 -17.906 -8.078 1 98.81 78 ALA A C 1
ATOM 623 O O . ALA A 1 78 ? -1.373 -16.984 -7.859 1 98.81 78 ALA A O 1
ATOM 624 N N . LEU A 1 79 ? -3.051 -18.234 -7.219 1 98.69 79 LEU A N 1
ATOM 625 C CA . LEU A 1 79 ? -3.24 -17.562 -5.945 1 98.69 79 LEU A CA 1
ATOM 626 C C . LEU A 1 79 ? -2.002 -17.703 -5.062 1 98.69 79 LEU A C 1
ATOM 628 O O . LEU A 1 79 ? -1.615 -16.75 -4.375 1 98.69 79 LEU A O 1
ATOM 632 N N . CYS A 1 80 ? -1.359 -18.812 -5.129 1 98.81 80 CYS A N 1
ATOM 633 C CA . CYS A 1 80 ? -0.34 -19.172 -4.148 1 98.81 80 CYS A CA 1
ATOM 634 C C . CYS A 1 80 ? 1.059 -18.984 -4.723 1 98.81 80 CYS A C 1
ATOM 636 O O . CYS A 1 80 ? 2.055 -19.234 -4.039 1 98.81 80 CYS A O 1
ATOM 638 N N . HIS A 1 81 ? 1.197 -18.547 -5.93 1 98.69 81 HIS A N 1
ATOM 639 C CA . HIS A 1 81 ? 2.459 -18.625 -6.656 1 98.69 81 HIS A CA 1
ATOM 640 C C . HIS A 1 81 ? 3.529 -17.75 -6 1 98.69 81 HIS A C 1
ATOM 642 O O . HIS A 1 81 ? 4.719 -17.922 -6.273 1 98.69 81 HIS A O 1
ATOM 648 N N . ASN A 1 82 ? 3.107 -16.844 -5.082 1 97.88 82 ASN A N 1
ATOM 649 C CA . ASN A 1 82 ? 4.062 -15.953 -4.422 1 97.88 82 ASN A CA 1
ATOM 650 C C . ASN A 1 82 ? 4.164 -16.25 -2.93 1 97.88 82 ASN A C 1
ATOM 652 O O . ASN A 1 82 ? 4.727 -15.461 -2.17 1 97.88 82 ASN A O 1
ATOM 656 N N . LEU A 1 83 ? 3.711 -17.359 -2.426 1 97.94 83 LEU A N 1
ATOM 657 C CA . LEU A 1 83 ? 3.627 -17.672 -1.006 1 97.94 83 LEU A CA 1
ATOM 658 C C . LEU A 1 83 ? 5.012 -17.672 -0.365 1 97.94 83 LEU A C 1
ATOM 660 O O . LEU A 1 83 ? 5.148 -17.375 0.825 1 97.94 83 LEU A O 1
ATOM 664 N N . GLY A 1 84 ? 5.973 -17.984 -1.175 1 96.88 84 GLY A N 1
ATOM 665 C CA . GLY A 1 84 ? 7.297 -18.203 -0.612 1 96.88 84 GLY A CA 1
ATOM 666 C C . GLY A 1 84 ? 8.172 -16.969 -0.667 1 96.88 84 GLY A C 1
ATOM 667 O O . GLY A 1 84 ? 9.352 -17.016 -0.325 1 96.88 84 GLY A O 1
ATOM 668 N N . HIS A 1 85 ? 7.629 -15.812 -1.06 1 96.94 85 HIS A N 1
ATOM 669 C CA . HIS A 1 85 ? 8.422 -14.586 -1.091 1 96.94 85 HIS A CA 1
ATOM 670 C C . HIS A 1 85 ? 8.703 -14.078 0.319 1 96.94 85 HIS A C 1
ATOM 672 O O . HIS A 1 85 ? 7.844 -14.164 1.199 1 96.94 85 HIS A O 1
ATOM 678 N N . GLY A 1 86 ? 9.914 -13.625 0.517 1 96 86 GLY A N 1
ATOM 679 C CA . GLY A 1 86 ? 10.312 -13.047 1.788 1 96 86 GLY A CA 1
ATOM 680 C C . GLY A 1 86 ? 10.297 -11.531 1.789 1 96 86 GLY A C 1
ATOM 681 O O . GLY A 1 86 ? 9.75 -10.914 0.873 1 96 86 GLY A O 1
ATOM 682 N N . PRO A 1 87 ? 10.875 -10.945 2.869 1 96.44 87 PRO A N 1
ATOM 683 C CA . PRO A 1 87 ? 10.875 -9.484 2.979 1 96.44 87 PRO A CA 1
ATOM 684 C C . PRO A 1 87 ? 11.461 -8.805 1.749 1 96.44 87 PRO A C 1
ATOM 686 O O . PRO A 1 87 ? 12.477 -9.258 1.208 1 96.44 87 PRO A O 1
ATOM 689 N N . PHE A 1 88 ? 10.781 -7.793 1.235 1 95.81 88 PHE A N 1
ATOM 690 C CA . PHE A 1 88 ? 11.211 -6.934 0.138 1 95.81 88 PHE A CA 1
ATOM 691 C C . PHE A 1 88 ? 11.414 -7.742 -1.137 1 95.81 88 PHE A C 1
ATOM 693 O O . PHE A 1 88 ? 12.188 -7.348 -2.01 1 95.81 88 PHE A O 1
ATOM 700 N N . SER A 1 89 ? 10.852 -8.891 -1.202 1 93.44 89 SER A N 1
ATOM 701 C CA . SER A 1 89 ? 10.625 -9.68 -2.41 1 93.44 89 SER A CA 1
ATOM 702 C C . SER A 1 89 ? 11.945 -10.055 -3.076 1 93.44 89 SER A C 1
ATOM 704 O O . SER A 1 89 ? 12.789 -10.727 -2.469 1 93.44 89 SER A O 1
ATOM 706 N N . TYR A 1 90 ? 12.266 -9.523 -4.242 1 90.75 90 TYR A N 1
ATOM 707 C CA . TYR A 1 90 ? 13.398 -9.984 -5.043 1 90.75 90 TYR A CA 1
ATOM 708 C C . TYR A 1 90 ? 14.719 -9.555 -4.414 1 90.75 90 TYR A C 1
ATOM 710 O O . TYR A 1 90 ? 15.727 -10.258 -4.535 1 90.75 90 TYR A O 1
ATOM 718 N N . ALA A 1 91 ? 14.688 -8.43 -3.711 1 92.44 91 ALA A N 1
ATOM 719 C CA . ALA A 1 91 ? 15.891 -8.031 -2.984 1 92.44 91 ALA A CA 1
ATOM 720 C C . ALA A 1 91 ? 16.297 -9.102 -1.978 1 92.44 91 ALA A C 1
ATOM 722 O O . ALA A 1 91 ? 17.484 -9.406 -1.84 1 92.44 91 ALA A O 1
ATOM 723 N N . PHE A 1 92 ? 15.359 -9.648 -1.346 1 94.12 92 PHE A N 1
ATOM 724 C CA . PHE A 1 92 ? 15.594 -10.688 -0.353 1 94.12 92 PHE A CA 1
ATOM 725 C C . PHE A 1 92 ? 16.266 -11.906 -0.989 1 94.12 92 PHE A C 1
ATOM 727 O O . PHE A 1 92 ? 17.234 -12.445 -0.451 1 94.12 92 PHE A O 1
ATOM 734 N N . GLN A 1 93 ? 15.734 -12.344 -2.105 1 93.56 93 GLN A N 1
ATOM 735 C CA . GLN A 1 93 ? 16.297 -13.5 -2.807 1 93.56 93 GLN A CA 1
ATOM 736 C C . GLN A 1 93 ? 17.766 -13.281 -3.148 1 93.56 93 GLN A C 1
ATOM 738 O O . GLN A 1 93 ? 18.578 -14.18 -2.971 1 93.56 93 GLN A O 1
ATOM 743 N N . LYS A 1 94 ? 18.078 -12.156 -3.602 1 93.5 94 LYS A N 1
ATOM 744 C CA . LYS A 1 94 ? 19.453 -11.844 -3.959 1 93.5 94 LYS A CA 1
ATOM 745 C C . LYS A 1 94 ? 20.359 -11.867 -2.732 1 93.5 94 LYS A C 1
ATOM 747 O O . LYS A 1 94 ? 21.484 -12.359 -2.795 1 93.5 94 LYS A O 1
ATOM 752 N N . ILE A 1 95 ? 19.859 -11.352 -1.677 1 94.62 95 ILE A N 1
ATOM 753 C CA . ILE A 1 95 ? 20.609 -11.281 -0.435 1 94.62 95 ILE A CA 1
ATOM 754 C C . ILE A 1 95 ? 20.891 -12.688 0.087 1 94.62 95 ILE A C 1
ATOM 756 O O . ILE A 1 95 ? 22.016 -13.008 0.462 1 94.62 95 ILE A O 1
ATOM 760 N N . ILE A 1 96 ? 19.875 -13.531 0.075 1 94.94 96 ILE A N 1
ATOM 761 C CA . ILE A 1 96 ? 20 -14.898 0.566 1 94.94 96 ILE A CA 1
ATOM 762 C C . ILE A 1 96 ? 20.984 -15.672 -0.306 1 94.94 96 ILE A C 1
ATOM 764 O O . ILE A 1 96 ? 21.844 -16.391 0.206 1 94.94 96 ILE A O 1
ATOM 768 N N . ASN A 1 97 ? 20.875 -15.516 -1.589 1 95.19 97 ASN A N 1
ATOM 769 C CA . ASN A 1 97 ? 21.719 -16.266 -2.506 1 95.19 97 ASN A CA 1
ATOM 770 C C . ASN A 1 97 ? 23.172 -15.805 -2.408 1 95.19 97 ASN A C 1
ATOM 772 O O . ASN A 1 97 ? 24.094 -16.609 -2.57 1 95.19 97 ASN A O 1
ATOM 776 N N . GLN A 1 98 ? 23.359 -14.508 -2.236 1 93.25 98 GLN A N 1
ATOM 777 C CA . GLN A 1 98 ? 24.719 -14.031 -2.02 1 93.25 98 GLN A CA 1
ATOM 778 C C . GLN A 1 98 ? 25.328 -14.664 -0.772 1 93.25 98 GLN A C 1
ATOM 780 O O . GLN A 1 98 ? 26.484 -15.109 -0.797 1 93.25 98 GLN A O 1
ATOM 785 N N . HIS A 1 99 ? 24.594 -14.68 0.274 1 93.12 99 HIS A N 1
ATOM 786 C CA . HIS A 1 99 ? 25.047 -15.297 1.511 1 93.12 99 HIS A CA 1
ATOM 787 C C . HIS A 1 99 ? 25.359 -16.781 1.308 1 93.12 99 HIS A C 1
ATOM 789 O O . HIS A 1 99 ? 26.375 -17.281 1.78 1 93.12 99 HIS A O 1
ATOM 795 N N . ARG A 1 100 ? 24.484 -17.438 0.646 1 93.88 100 ARG A N 1
ATOM 796 C CA . ARG A 1 100 ? 24.641 -18.859 0.431 1 93.88 100 ARG A CA 1
ATOM 797 C C . ARG A 1 100 ? 25.828 -19.156 -0.479 1 93.88 100 ARG A C 1
ATOM 799 O O . ARG A 1 100 ? 26.531 -20.141 -0.291 1 93.88 100 ARG A O 1
ATOM 806 N N . GLU A 1 101 ? 25.938 -18.344 -1.454 1 93.81 101 GLU A N 1
ATOM 807 C CA . GLU A 1 101 ? 27.094 -18.484 -2.33 1 93.81 101 GLU A CA 1
ATOM 808 C C . GLU A 1 101 ? 28.406 -18.328 -1.553 1 93.81 101 GLU A C 1
ATOM 810 O O . GLU A 1 101 ? 29.359 -19.078 -1.772 1 93.81 101 GLU A O 1
ATOM 815 N N . GLU A 1 102 ? 28.453 -17.422 -0.684 1 92.75 102 GLU A N 1
ATOM 816 C CA . GLU A 1 102 ? 29.656 -17.109 0.097 1 92.75 102 GLU A CA 1
ATOM 817 C C . GLU A 1 102 ? 29.906 -18.188 1.154 1 92.75 102 GLU A C 1
ATOM 819 O O . GLU A 1 102 ? 31.047 -18.375 1.59 1 92.75 102 GLU A O 1
ATOM 824 N N . ASN A 1 103 ? 28.906 -18.953 1.512 1 91.31 103 ASN A N 1
ATOM 825 C CA . ASN A 1 103 ? 29.047 -19.906 2.609 1 91.31 103 ASN A CA 1
ATOM 826 C C . ASN A 1 103 ? 28.844 -21.344 2.135 1 91.31 103 ASN A C 1
ATOM 828 O O . ASN A 1 103 ? 28.688 -22.25 2.951 1 91.31 103 ASN A O 1
ATOM 832 N N . GLY A 1 104 ? 28.75 -21.5 0.851 1 89.62 104 GLY A N 1
ATOM 833 C CA . GLY A 1 104 ? 28.656 -22.828 0.27 1 89.62 104 GLY A CA 1
ATOM 834 C C . GLY A 1 104 ? 27.281 -23.453 0.374 1 89.62 104 GLY A C 1
ATOM 835 O O . GLY A 1 104 ? 27.141 -24.672 0.501 1 89.62 104 GLY A O 1
ATOM 836 N N . GLY A 1 105 ? 26.297 -22.625 0.44 1 90.44 105 GLY A N 1
ATOM 837 C CA . GLY A 1 105 ? 24.938 -23.125 0.505 1 90.44 105 GLY A CA 1
ATOM 838 C C . GLY A 1 105 ? 24.281 -23.266 -0.858 1 90.44 105 GLY A C 1
ATOM 839 O O . GLY A 1 105 ? 24.859 -22.859 -1.871 1 90.44 105 GLY A O 1
ATOM 840 N N . GLU A 1 106 ? 23.109 -23.875 -0.845 1 91 106 GLU A N 1
ATOM 841 C CA . GLU A 1 106 ? 22.359 -24.094 -2.08 1 91 106 GLU A CA 1
ATOM 842 C C . GLU A 1 106 ? 21.594 -22.844 -2.479 1 91 106 GLU A C 1
ATOM 844 O O . GLU A 1 106 ? 21.125 -22.078 -1.617 1 91 106 GLU A O 1
ATOM 849 N N . LYS A 1 107 ? 21.438 -22.766 -3.762 1 93 107 LYS A N 1
ATOM 850 C CA . LYS A 1 107 ? 20.688 -21.625 -4.301 1 93 107 LYS A CA 1
ATOM 851 C C . LYS A 1 107 ? 19.25 -21.641 -3.793 1 93 107 LYS A C 1
ATOM 853 O O . LYS A 1 107 ? 18.625 -22.703 -3.707 1 93 107 LYS A O 1
ATOM 858 N N . TRP A 1 108 ? 18.812 -20.531 -3.377 1 92.38 108 TRP A N 1
ATOM 859 C CA . TRP A 1 108 ? 17.469 -20.344 -2.869 1 92.38 108 TRP A CA 1
ATOM 860 C C . TRP A 1 108 ? 16.562 -19.719 -3.928 1 92.38 108 TRP A C 1
ATOM 862 O O . TRP A 1 108 ? 16.922 -18.688 -4.523 1 92.38 108 TRP A O 1
ATOM 872 N N . GLU A 1 109 ? 15.469 -20.312 -4.227 1 92.19 109 GLU A N 1
ATOM 873 C CA . GLU A 1 109 ? 14.5 -19.781 -5.188 1 92.19 109 GLU A CA 1
ATOM 874 C C . GLU A 1 109 ? 13.125 -19.609 -4.551 1 92.19 109 GLU A C 1
ATOM 876 O O . GLU A 1 109 ? 12.656 -20.5 -3.832 1 92.19 109 GLU A O 1
ATOM 881 N N . ASN A 1 110 ? 12.492 -18.578 -4.855 1 92.94 110 ASN A N 1
ATOM 882 C CA . ASN A 1 110 ? 11.18 -18.266 -4.305 1 92.94 110 ASN A CA 1
ATOM 883 C C . ASN A 1 110 ? 10.156 -19.344 -4.617 1 92.94 110 ASN A C 1
ATOM 885 O O . ASN A 1 110 ? 9.273 -19.625 -3.805 1 92.94 110 ASN A O 1
ATOM 889 N N . LYS A 1 111 ? 10.258 -20 -5.816 1 93.62 111 LYS A N 1
ATOM 890 C CA . LYS A 1 111 ? 9.281 -21 -6.215 1 93.62 111 LYS A CA 1
ATOM 891 C C . LYS A 1 111 ? 9.359 -22.234 -5.316 1 93.62 111 LYS A C 1
ATOM 893 O O . LYS A 1 111 ? 8.328 -22.812 -4.961 1 93.62 111 LYS A O 1
ATOM 898 N N . ASN A 1 112 ? 10.602 -22.578 -4.98 1 94.44 112 ASN A N 1
ATOM 899 C CA . ASN A 1 112 ? 10.758 -23.703 -4.059 1 94.44 112 ASN A CA 1
ATOM 900 C C . ASN A 1 112 ? 10.219 -23.375 -2.672 1 94.44 112 ASN A C 1
ATOM 902 O O . ASN A 1 112 ? 9.562 -24.203 -2.041 1 94.44 112 ASN A O 1
ATOM 906 N N . ALA A 1 113 ? 10.555 -22.188 -2.213 1 96.25 113 ALA A N 1
ATOM 907 C CA . ALA A 1 113 ? 10.023 -21.734 -0.929 1 96.25 113 ALA A CA 1
ATOM 908 C C . ALA A 1 113 ? 8.5 -21.672 -0.956 1 96.25 113 ALA A C 1
ATOM 910 O O . ALA A 1 113 ? 7.84 -21.938 0.053 1 96.25 113 ALA A O 1
ATOM 911 N N . THR A 1 114 ? 7.965 -21.297 -2.102 1 98.19 114 THR A N 1
ATOM 912 C CA . THR A 1 114 ? 6.516 -21.25 -2.277 1 98.19 114 THR A CA 1
ATOM 913 C C . THR A 1 114 ? 5.895 -22.625 -2.09 1 98.19 114 THR A C 1
ATOM 915 O O . THR A 1 114 ? 4.891 -22.766 -1.389 1 98.19 114 THR A O 1
ATOM 918 N N . CYS A 1 115 ? 6.469 -23.625 -2.682 1 97.88 115 CYS A N 1
ATOM 919 C CA . CYS A 1 115 ? 5.961 -24.984 -2.539 1 97.88 115 CYS A CA 1
ATOM 920 C C . CYS A 1 115 ? 6.047 -25.453 -1.091 1 97.88 115 CYS A C 1
ATOM 922 O O . CYS A 1 115 ? 5.121 -26.078 -0.582 1 97.88 115 CYS A O 1
ATOM 924 N N . LYS A 1 116 ? 7.148 -25.125 -0.446 1 98 116 LYS A N 1
ATOM 925 C CA . LYS A 1 116 ? 7.309 -25.484 0.958 1 98 116 LYS A CA 1
ATOM 926 C C . LYS A 1 116 ? 6.277 -24.781 1.831 1 98 116 LYS A C 1
ATOM 928 O O . LYS A 1 116 ? 5.727 -25.375 2.762 1 98 116 LYS A O 1
ATOM 933 N N . MET A 1 117 ? 6.055 -23.516 1.589 1 98.38 117 MET A N 1
ATOM 934 C CA . MET A 1 117 ? 5.066 -22.75 2.352 1 98.38 117 MET A CA 1
ATOM 935 C C . MET A 1 117 ? 3.662 -23.297 2.107 1 98.38 117 MET A C 1
ATOM 937 O O . MET A 1 117 ? 2.826 -23.281 3.014 1 98.38 117 MET A O 1
ATOM 941 N N . LEU A 1 118 ? 3.389 -23.688 0.826 1 98.69 118 LEU A N 1
ATOM 942 C CA . LEU A 1 118 ? 2.104 -24.312 0.542 1 98.69 118 LEU A CA 1
ATOM 943 C C . LEU A 1 118 ? 1.916 -25.578 1.379 1 98.69 118 LEU A C 1
ATOM 945 O O . LEU A 1 118 ? 0.845 -25.797 1.949 1 98.69 118 LEU A O 1
ATOM 949 N N . ASP A 1 119 ? 2.953 -26.391 1.47 1 98.44 119 ASP A N 1
ATOM 950 C CA . ASP A 1 119 ? 2.895 -27.578 2.307 1 98.44 119 ASP A CA 1
ATOM 951 C C . ASP A 1 119 ? 2.609 -27.219 3.762 1 98.44 119 ASP A C 1
ATOM 953 O O . ASP A 1 119 ? 1.788 -27.875 4.418 1 98.44 119 ASP A O 1
ATOM 957 N N . HIS A 1 120 ? 3.318 -26.25 4.219 1 98.38 120 HIS A N 1
ATOM 958 C CA . HIS A 1 120 ? 3.139 -25.797 5.594 1 98.38 120 HIS A CA 1
ATOM 959 C C . HIS A 1 120 ? 1.721 -25.297 5.824 1 98.38 120 HIS A C 1
ATOM 961 O O . HIS A 1 120 ? 1.108 -25.594 6.852 1 98.38 120 HIS A O 1
ATOM 967 N N . LEU A 1 121 ? 1.24 -24.516 4.859 1 98.56 121 LEU A N 1
ATOM 968 C CA . LEU A 1 121 ? -0.122 -24 4.914 1 98.56 121 LEU A CA 1
ATOM 969 C C . LEU A 1 121 ? -1.132 -25.141 5.027 1 98.56 121 LEU A C 1
ATOM 971 O O . LEU A 1 121 ? -2.045 -25.078 5.852 1 98.56 121 LEU A O 1
ATOM 975 N N . LEU A 1 122 ? -0.982 -26.172 4.238 1 98.38 122 LEU A N 1
ATOM 976 C CA . LEU A 1 122 ? -1.89 -27.312 4.238 1 98.38 122 LEU A CA 1
ATOM 977 C C . LEU A 1 122 ? -1.784 -28.094 5.547 1 98.38 122 LEU A C 1
ATOM 979 O O . LEU A 1 122 ? -2.795 -28.547 6.082 1 98.38 122 LEU A O 1
ATOM 983 N N . GLU A 1 123 ? -0.586 -28.188 6.035 1 97.75 123 GLU A N 1
ATOM 984 C CA . GLU A 1 123 ? -0.366 -28.875 7.305 1 97.75 123 GLU A CA 1
ATOM 985 C C . GLU A 1 123 ? -1.078 -28.172 8.445 1 97.75 123 GLU A C 1
ATOM 987 O O . GLU A 1 123 ? -1.688 -28.812 9.305 1 97.75 123 GLU A O 1
ATOM 992 N N . LYS A 1 124 ? -1.032 -26.875 8.445 1 96.31 124 LYS A N 1
ATOM 993 C CA . LYS A 1 124 ? -1.576 -26.062 9.539 1 96.31 124 LYS A CA 1
ATOM 994 C C . LYS A 1 124 ? -3.084 -25.891 9.383 1 96.31 124 LYS A C 1
ATOM 996 O O . LYS A 1 124 ? -3.762 -25.469 10.328 1 96.31 124 LYS A O 1
ATOM 1001 N N . ASN A 1 125 ? -3.572 -26.219 8.227 1 96.44 125 ASN A N 1
ATOM 1002 C CA . ASN A 1 125 ? -4.992 -26.047 7.949 1 96.44 125 ASN A CA 1
ATOM 1003 C C . ASN A 1 125 ? -5.613 -27.312 7.375 1 96.44 125 ASN A C 1
ATOM 1005 O O . ASN A 1 125 ? -5.898 -27.391 6.176 1 96.44 125 ASN A O 1
ATOM 1009 N N . PRO A 1 126 ? -5.977 -28.219 8.203 1 96.19 126 PRO A N 1
ATOM 1010 C CA . PRO A 1 126 ? -6.457 -29.531 7.746 1 96.19 126 PRO A CA 1
ATOM 1011 C C . PRO A 1 126 ? -7.742 -29.438 6.926 1 96.19 126 PRO A C 1
ATOM 1013 O O . PRO A 1 126 ? -7.961 -30.25 6.02 1 96.19 126 PRO A O 1
ATOM 1016 N N . HIS A 1 127 ? -8.578 -28.469 7.23 1 93.62 127 HIS A N 1
ATOM 1017 C CA . HIS A 1 127 ? -9.836 -28.344 6.5 1 93.62 127 HIS A CA 1
ATOM 1018 C C . HIS A 1 127 ? -9.586 -28.016 5.031 1 93.62 127 HIS A C 1
ATOM 1020 O O . HIS A 1 127 ? -10.398 -28.359 4.168 1 93.62 127 HIS A O 1
ATOM 1026 N N . ILE A 1 128 ? -8.516 -27.375 4.727 1 96.56 128 ILE A N 1
ATOM 1027 C CA . ILE A 1 128 ? -8.125 -27.078 3.35 1 96.56 128 ILE A CA 1
ATOM 1028 C C . ILE A 1 128 ? -7.449 -28.297 2.736 1 96.56 128 ILE A C 1
ATOM 1030 O O . ILE A 1 128 ? -7.742 -28.672 1.599 1 96.56 128 ILE A O 1
ATOM 1034 N N . ASN A 1 129 ? -6.566 -28.875 3.529 1 96.56 129 ASN A N 1
ATOM 1035 C CA . ASN A 1 129 ? -5.824 -30.047 3.07 1 96.56 129 ASN A CA 1
ATOM 1036 C C . ASN A 1 129 ? -6.758 -31.172 2.664 1 96.56 129 ASN A C 1
ATOM 1038 O O . ASN A 1 129 ? -6.492 -31.891 1.691 1 96.56 129 ASN A O 1
ATOM 1042 N N . GLU A 1 130 ? -7.828 -31.328 3.363 1 96.62 130 GLU A N 1
ATOM 1043 C CA . GLU A 1 130 ? -8.781 -32.406 3.135 1 96.62 130 GLU A CA 1
ATOM 1044 C C . GLU A 1 130 ? -9.547 -32.219 1.835 1 96.62 130 GLU A C 1
ATOM 1046 O O . GLU A 1 130 ? -10.086 -33.156 1.268 1 96.62 130 GLU A O 1
ATOM 1051 N N . GLU A 1 131 ? -9.57 -31.016 1.375 1 96.06 131 GLU A N 1
ATOM 1052 C CA . GLU A 1 131 ? -10.312 -30.703 0.162 1 96.06 131 GLU A CA 1
ATOM 1053 C C . GLU A 1 131 ? -9.477 -30.969 -1.087 1 96.06 131 GLU A C 1
ATOM 1055 O O . GLU A 1 131 ? -10 -30.953 -2.203 1 96.06 131 GLU A O 1
ATOM 1060 N N . LEU A 1 132 ? -8.203 -31.312 -0.942 1 97.25 132 LEU A N 1
ATOM 1061 C CA . LEU A 1 132 ? -7.305 -31.5 -2.076 1 97.25 132 LEU A CA 1
ATOM 1062 C C . LEU A 1 132 ? -6.707 -32.906 -2.059 1 97.25 132 LEU A C 1
ATOM 1064 O O . LEU A 1 132 ? -6.312 -33.406 -1.001 1 97.25 132 LEU A O 1
ATOM 1068 N N . LYS A 1 133 ? -6.715 -33.5 -3.184 1 96.38 133 LYS A N 1
ATOM 1069 C CA . LYS A 1 133 ? -6.035 -34.812 -3.322 1 96.38 133 LYS A CA 1
ATOM 1070 C C . LYS A 1 133 ? -4.531 -34.594 -3.498 1 96.38 133 LYS A C 1
ATOM 1072 O O . LYS A 1 133 ? -4.082 -33.531 -3.912 1 96.38 133 LYS A O 1
ATOM 1077 N N . SER A 1 134 ? -3.795 -35.625 -3.205 1 95.56 134 SER A N 1
ATOM 1078 C CA . SER A 1 134 ? -2.34 -35.562 -3.279 1 95.56 134 SER A CA 1
ATOM 1079 C C . SER A 1 134 ? -1.87 -35.25 -4.691 1 95.56 134 SER A C 1
ATOM 1081 O O . SER A 1 134 ? -0.923 -34.469 -4.875 1 95.56 134 SER A O 1
ATOM 1083 N N . ASP A 1 135 ? -2.49 -35.812 -5.625 1 96 135 ASP A N 1
ATOM 1084 C CA . ASP A 1 135 ? -2.107 -35.562 -7.012 1 96 135 ASP A CA 1
ATOM 1085 C C . ASP A 1 135 ? -2.426 -34.156 -7.422 1 96 135 ASP A C 1
ATOM 1087 O O . ASP A 1 135 ? -1.731 -33.562 -8.258 1 96 135 ASP A O 1
ATOM 1091 N N . GLU A 1 136 ? -3.492 -33.594 -6.859 1 97.62 136 GLU A N 1
ATOM 1092 C CA . GLU A 1 136 ? -3.828 -32.188 -7.117 1 97.62 136 GLU A CA 1
ATOM 1093 C C . GLU A 1 136 ? -2.785 -31.25 -6.52 1 97.62 136 GLU A C 1
ATOM 1095 O O . GLU A 1 136 ? -2.422 -30.234 -7.133 1 97.62 136 GLU A O 1
ATOM 1100 N N . ILE A 1 137 ? -2.338 -31.609 -5.332 1 98.06 137 ILE A N 1
ATOM 1101 C CA . ILE A 1 137 ? -1.308 -30.797 -4.68 1 98.06 137 ILE A CA 1
ATOM 1102 C C . ILE A 1 137 ? -0.039 -30.797 -5.531 1 98.06 137 ILE A C 1
ATOM 1104 O O . ILE A 1 137 ? 0.578 -29.75 -5.734 1 98.06 137 ILE A O 1
ATOM 1108 N N . ASP A 1 138 ? 0.334 -31.938 -6.008 1 97.62 138 ASP A N 1
ATOM 1109 C CA . ASP A 1 138 ? 1.493 -32.031 -6.891 1 97.62 138 ASP A CA 1
ATOM 1110 C C . ASP A 1 138 ? 1.288 -31.219 -8.164 1 97.62 138 ASP A C 1
ATOM 1112 O O . ASP A 1 138 ? 2.205 -30.547 -8.625 1 97.62 138 ASP A O 1
ATOM 1116 N N . PHE A 1 139 ? 0.097 -31.391 -8.719 1 98.25 139 PHE A N 1
ATOM 1117 C CA . PHE A 1 139 ? -0.252 -30.656 -9.93 1 98.25 139 PHE A CA 1
ATOM 1118 C C . PHE A 1 139 ? -0.155 -29.156 -9.695 1 98.25 139 PHE A C 1
ATOM 1120 O O . PHE A 1 139 ? 0.425 -28.438 -10.508 1 98.25 139 PHE A O 1
ATOM 1127 N N . ILE A 1 140 ? -0.658 -28.625 -8.562 1 98.69 140 ILE A N 1
ATOM 1128 C CA . ILE A 1 140 ? -0.611 -27.219 -8.188 1 98.69 140 ILE A CA 1
ATOM 1129 C C . ILE A 1 140 ? 0.841 -26.75 -8.094 1 98.69 140 ILE A C 1
ATOM 1131 O O . ILE A 1 140 ? 1.205 -25.719 -8.648 1 98.69 140 ILE A O 1
ATOM 1135 N N . LYS A 1 141 ? 1.641 -27.5 -7.434 1 98.44 141 LYS A N 1
ATOM 1136 C CA . LYS A 1 141 ? 3.051 -27.156 -7.277 1 98.44 141 LYS A CA 1
ATOM 1137 C C . LYS A 1 141 ? 3.76 -27.109 -8.633 1 98.44 141 LYS A C 1
ATOM 1139 O O . LYS A 1 141 ? 4.609 -26.25 -8.867 1 98.44 141 LYS A O 1
ATOM 1144 N N . ASP A 1 142 ? 3.438 -28.047 -9.508 1 98.38 142 ASP A N 1
ATOM 1145 C CA . ASP A 1 142 ? 4.039 -28.062 -10.836 1 98.38 142 ASP A CA 1
ATOM 1146 C C . ASP A 1 142 ? 3.664 -26.812 -11.633 1 98.38 142 ASP A C 1
ATOM 1148 O O . ASP A 1 142 ? 4.473 -26.297 -12.406 1 98.38 142 ASP A O 1
ATOM 1152 N N . ILE A 1 143 ? 2.43 -26.391 -11.5 1 98.56 143 ILE A N 1
ATOM 1153 C CA . ILE A 1 143 ? 1.987 -25.172 -12.164 1 98.56 143 ILE A CA 1
ATOM 1154 C C . ILE A 1 143 ? 2.762 -23.969 -11.609 1 98.56 143 ILE A C 1
ATOM 1156 O O . ILE A 1 143 ? 3.189 -23.094 -12.367 1 98.56 143 ILE A O 1
ATOM 1160 N N . ILE A 1 144 ? 2.977 -23.922 -10.25 1 98.5 144 ILE A N 1
ATOM 1161 C CA . ILE A 1 144 ? 3.709 -22.844 -9.602 1 98.5 144 ILE A CA 1
ATOM 1162 C C . ILE A 1 144 ? 5.145 -22.797 -10.125 1 98.5 144 ILE A C 1
ATOM 1164 O O . ILE A 1 144 ? 5.672 -21.734 -10.422 1 98.5 144 ILE A O 1
ATOM 1168 N N . ILE A 1 145 ? 5.723 -23.938 -10.273 1 97.25 145 ILE A N 1
ATOM 1169 C CA . ILE A 1 145 ? 7.105 -24.062 -10.727 1 97.25 145 ILE A CA 1
ATOM 1170 C C . ILE A 1 145 ? 7.18 -23.797 -12.227 1 97.25 145 ILE A C 1
ATOM 1172 O O . ILE A 1 145 ? 8.164 -23.234 -12.719 1 97.25 145 ILE A O 1
ATOM 1176 N N . GLY A 1 146 ? 6.137 -24.156 -13 1 96.62 146 GLY A N 1
ATOM 1177 C CA . GLY A 1 146 ? 6.074 -23.953 -14.438 1 96.62 146 GLY A CA 1
ATOM 1178 C C . GLY A 1 146 ? 6.645 -25.109 -15.227 1 96.62 146 GLY A C 1
ATOM 1179 O O . GLY A 1 146 ? 7.062 -24.938 -16.375 1 96.62 146 GLY A O 1
ATOM 1180 N N . GLU A 1 147 ? 6.723 -26.297 -14.547 1 94.19 147 GLU A N 1
ATOM 1181 C CA . GLU A 1 147 ? 7.297 -27.469 -15.195 1 94.19 147 GLU A CA 1
ATOM 1182 C C . GLU A 1 147 ? 6.523 -28.734 -14.836 1 94.19 147 GLU A C 1
ATOM 1184 O O . GLU A 1 147 ? 5.914 -28.812 -13.766 1 94.19 147 GLU A O 1
ATOM 1189 N N . THR A 1 148 ? 6.613 -29.688 -15.82 1 90.69 148 THR A N 1
ATOM 1190 C CA . THR A 1 148 ? 6.055 -31 -15.555 1 90.69 148 THR A CA 1
ATOM 1191 C C . THR A 1 148 ? 7.004 -31.828 -14.68 1 90.69 148 THR A C 1
ATOM 1193 O O . THR A 1 148 ? 8.086 -32.219 -15.125 1 90.69 148 THR A O 1
ATOM 1196 N N . ARG A 1 149 ? 6.664 -32.031 -13.477 1 89.75 149 ARG A N 1
ATOM 1197 C CA . ARG A 1 149 ? 7.512 -32.781 -12.555 1 89.75 149 ARG A CA 1
ATOM 1198 C C . ARG A 1 149 ? 6.809 -34.031 -12.062 1 89.75 149 ARG A C 1
ATOM 1200 O O . ARG A 1 149 ? 7.125 -35.156 -12.508 1 89.75 149 ARG A O 1
ATOM 1207 N N . ASN A 1 150 ? 5.703 -33.812 -11.422 1 87.56 150 ASN A N 1
ATOM 1208 C CA . ASN A 1 150 ? 4.977 -34.906 -10.812 1 87.56 150 ASN A CA 1
ATOM 1209 C C . ASN A 1 150 ? 3.684 -35.219 -11.57 1 87.56 150 ASN A C 1
ATOM 1211 O O . ASN A 1 150 ? 3.244 -36.375 -11.617 1 87.56 150 ASN A O 1
ATOM 1215 N N . SER A 1 151 ? 3.184 -34.125 -12.156 1 85.12 151 SER A N 1
ATOM 1216 C CA . SER A 1 151 ? 1.934 -34.281 -12.898 1 85.12 151 SER A CA 1
ATOM 1217 C C . SER A 1 151 ? 2.191 -34.438 -14.391 1 85.12 151 SER A C 1
ATOM 1219 O O . SER A 1 151 ? 3.135 -33.875 -14.93 1 85.12 151 SER A O 1
ATOM 1221 N N . GLN A 1 152 ? 1.465 -35.344 -15.008 1 87.5 152 GLN A N 1
ATOM 1222 C CA . GLN A 1 152 ? 1.653 -35.594 -16.438 1 87.5 152 GLN A CA 1
ATOM 1223 C C . GLN A 1 152 ? 0.518 -34.969 -17.25 1 87.5 152 GLN A C 1
ATOM 1225 O O . GLN A 1 152 ? -0.03 -35.625 -18.141 1 87.5 152 GLN A O 1
ATOM 1230 N N . LYS A 1 153 ? 0.191 -33.75 -16.875 1 93.56 153 LYS A N 1
ATOM 1231 C CA . LYS A 1 153 ? -0.832 -33 -17.625 1 93.56 153 LYS A CA 1
ATOM 1232 C C . LYS A 1 153 ? -0.229 -32.312 -18.828 1 93.56 153 LYS A C 1
ATOM 1234 O O . LYS A 1 153 ? 0.992 -32.156 -18.938 1 93.56 153 LYS A O 1
ATOM 1239 N N . PRO A 1 154 ? -1.104 -32 -19.75 1 95.38 154 PRO A N 1
ATOM 1240 C CA . PRO A 1 154 ? -0.6 -31.297 -20.938 1 95.38 154 PRO A CA 1
ATOM 1241 C C . PRO A 1 154 ? 0.181 -30.031 -20.594 1 95.38 154 PRO A C 1
ATOM 1243 O O . PRO A 1 154 ? -0.145 -29.344 -19.625 1 95.38 154 PRO A O 1
ATOM 1246 N N . LYS A 1 155 ? 1.054 -29.656 -21.453 1 95.69 155 LYS A N 1
ATOM 1247 C CA . LYS A 1 155 ? 2.041 -28.594 -21.234 1 95.69 155 LYS A CA 1
ATOM 1248 C C . LYS A 1 155 ? 1.363 -27.25 -21 1 95.69 155 LYS A C 1
ATOM 1250 O O . LYS A 1 155 ? 1.858 -26.422 -20.234 1 95.69 155 LYS A O 1
ATOM 1255 N N . PHE A 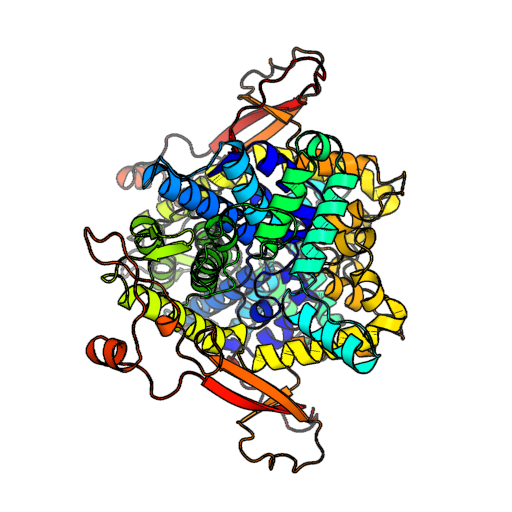1 156 ? 0.249 -27.016 -21.641 1 97.5 156 PHE A N 1
ATOM 1256 C CA . PHE A 1 156 ? -0.37 -25.703 -21.609 1 97.5 156 PHE A CA 1
ATOM 1257 C C . PHE A 1 156 ? -0.805 -25.344 -20.188 1 97.5 156 PHE A C 1
ATOM 1259 O O . PHE A 1 156 ? -0.878 -24.172 -19.828 1 97.5 156 PHE A O 1
ATOM 1266 N N . PHE A 1 157 ? -1.045 -26.312 -19.328 1 98.25 157 PHE A N 1
ATOM 1267 C CA . PHE A 1 157 ? -1.422 -26.031 -17.938 1 98.25 157 PHE A CA 1
ATOM 1268 C C . PHE A 1 157 ? -0.31 -25.281 -17.219 1 98.25 157 PHE A C 1
ATOM 1270 O O . PHE A 1 157 ? -0.576 -24.375 -16.438 1 98.25 157 PHE A O 1
ATOM 1277 N N . TYR A 1 158 ? 0.891 -25.688 -17.516 1 97.81 158 TYR A N 1
ATOM 1278 C CA . TYR A 1 158 ? 2.053 -25.188 -16.781 1 97.81 158 TYR A CA 1
ATOM 1279 C C . TYR A 1 158 ? 2.514 -23.844 -17.344 1 97.81 158 TYR A C 1
ATOM 1281 O O . TYR A 1 158 ? 3.389 -23.188 -16.781 1 97.81 158 TYR A O 1
ATOM 1289 N N . GLN A 1 159 ? 1.904 -23.391 -18.406 1 98.06 159 GLN A N 1
ATOM 1290 C CA . GLN A 1 159 ? 2.266 -22.141 -19.047 1 98.06 159 GLN A CA 1
ATOM 1291 C C . GLN A 1 159 ? 1.369 -21 -18.578 1 98.06 159 GLN A C 1
ATOM 1293 O O . GLN A 1 159 ? 1.675 -19.828 -18.812 1 98.06 159 GLN A O 1
ATOM 1298 N N . ILE A 1 160 ? 0.327 -21.328 -17.875 1 98.62 160 ILE A N 1
ATOM 1299 C CA . ILE A 1 160 ? -0.71 -20.344 -17.562 1 98.62 160 ILE A CA 1
ATOM 1300 C C . ILE A 1 160 ? -0.205 -19.375 -16.5 1 98.62 160 ILE A C 1
ATOM 1302 O O . ILE A 1 160 ? -0.326 -18.172 -16.641 1 98.62 160 ILE A O 1
ATOM 1306 N N . VAL A 1 161 ? 0.423 -19.922 -15.453 1 98.69 161 VAL A N 1
ATOM 1307 C CA . VAL A 1 161 ? 0.8 -19.094 -14.305 1 98.69 161 VAL A CA 1
ATOM 1308 C C . VAL A 1 161 ? 2.277 -18.719 -14.406 1 98.69 161 VAL A C 1
ATOM 1310 O O . VAL A 1 161 ? 2.656 -17.578 -14.117 1 98.69 161 VAL A O 1
ATOM 1313 N N . ASN A 1 162 ? 3.084 -19.641 -14.797 1 97.62 162 ASN A N 1
ATOM 1314 C CA . ASN A 1 162 ? 4.527 -19.453 -14.922 1 97.62 162 ASN A CA 1
ATOM 1315 C C . ASN A 1 162 ? 5.07 -20.125 -16.188 1 97.62 162 ASN A C 1
ATOM 1317 O O . ASN A 1 162 ? 5.547 -21.266 -16.141 1 97.62 162 ASN A O 1
ATOM 1321 N N . ASN A 1 163 ? 5.074 -19.391 -17.219 1 97.12 163 ASN A N 1
ATOM 1322 C CA . ASN A 1 163 ? 5.582 -19.922 -18.484 1 97.12 163 ASN A CA 1
ATOM 1323 C C . ASN A 1 163 ? 7.102 -19.797 -18.578 1 97.12 163 ASN A C 1
ATOM 1325 O O . ASN A 1 163 ? 7.633 -18.734 -18.859 1 97.12 163 ASN A O 1
ATOM 1329 N N . THR A 1 164 ? 7.789 -20.875 -18.438 1 93.5 164 THR A N 1
ATOM 1330 C CA . THR A 1 164 ? 9.25 -20.875 -18.406 1 93.5 164 THR A CA 1
ATOM 1331 C C . THR A 1 164 ? 9.812 -20.875 -19.828 1 93.5 164 THR A C 1
ATOM 1333 O O . THR A 1 164 ? 11.008 -20.641 -20.031 1 93.5 164 THR A O 1
ATOM 1336 N N . GLY A 1 165 ? 8.992 -21.031 -20.797 1 91.69 165 GLY A N 1
ATOM 1337 C CA . GLY A 1 165 ? 9.438 -21.094 -22.172 1 91.69 165 GLY A CA 1
ATOM 1338 C C . GLY A 1 165 ? 9.578 -19.734 -22.828 1 91.69 165 GLY A C 1
ATOM 1339 O O . GLY A 1 165 ? 10.68 -19.359 -23.234 1 91.69 165 GLY A O 1
ATOM 1340 N N . TYR A 1 166 ? 8.508 -19.047 -22.953 1 91.75 166 TYR A N 1
ATOM 1341 C CA . TYR A 1 166 ? 8.594 -17.766 -23.641 1 91.75 166 TYR A CA 1
ATOM 1342 C C . TYR A 1 166 ? 8.039 -16.641 -22.781 1 91.75 166 TYR A C 1
ATOM 1344 O O . TYR A 1 166 ? 7.832 -15.516 -23.25 1 91.75 166 TYR A O 1
ATOM 1352 N N . LYS A 1 167 ? 7.855 -16.844 -21.469 1 91.94 167 LYS A N 1
ATOM 1353 C CA . LYS A 1 167 ? 7.664 -15.875 -20.391 1 91.94 167 LYS A CA 1
ATOM 1354 C C . LYS A 1 167 ? 6.43 -15.016 -20.641 1 91.94 167 LYS A C 1
ATOM 1356 O O . LYS A 1 167 ? 6.488 -13.789 -20.531 1 91.94 167 LYS A O 1
ATOM 1361 N N . ILE A 1 168 ? 5.387 -15.594 -21.109 1 95.69 168 ILE A N 1
ATOM 1362 C CA . ILE A 1 168 ? 4.082 -14.969 -21.25 1 95.69 168 ILE A CA 1
ATOM 1363 C C . ILE A 1 168 ? 3.055 -15.719 -20.406 1 95.69 168 ILE A C 1
ATOM 1365 O O . ILE A 1 168 ? 2.65 -16.828 -20.75 1 95.69 168 ILE A O 1
ATOM 1369 N N . ASP A 1 169 ? 2.707 -15.102 -19.391 1 97.88 169 ASP A N 1
ATOM 1370 C CA . ASP A 1 169 ? 1.773 -15.758 -18.484 1 97.88 169 ASP A CA 1
ATOM 1371 C C . ASP A 1 169 ? 0.958 -14.727 -17.703 1 97.88 169 ASP A C 1
ATOM 1373 O O . ASP A 1 169 ? 1.189 -13.523 -17.812 1 97.88 169 ASP A O 1
ATOM 1377 N N . VAL A 1 170 ? -0.025 -15.203 -16.969 1 98.44 170 VAL A N 1
ATOM 1378 C CA . VAL A 1 170 ? -0.982 -14.312 -16.312 1 98.44 170 VAL A CA 1
ATOM 1379 C C . VAL A 1 170 ? -0.308 -13.586 -15.148 1 98.44 170 VAL A C 1
ATOM 1381 O O . VAL A 1 170 ? -0.691 -12.469 -14.797 1 98.44 170 VAL A O 1
ATOM 1384 N N . ASN A 1 171 ? 0.699 -14.234 -14.523 1 98.19 171 ASN A N 1
ATOM 1385 C CA . ASN A 1 171 ? 1.496 -13.555 -13.508 1 98.19 171 ASN A CA 1
ATOM 1386 C C . ASN A 1 171 ? 2.121 -12.273 -14.055 1 98.19 171 ASN A C 1
ATOM 1388 O O . ASN A 1 171 ? 2.002 -11.211 -13.453 1 98.19 171 ASN A O 1
ATOM 1392 N N . GLN A 1 172 ? 2.711 -12.383 -15.18 1 97.44 172 GLN A N 1
ATOM 1393 C CA . GLN A 1 172 ? 3.354 -11.242 -15.812 1 97.44 172 GLN A CA 1
ATOM 1394 C C . GLN A 1 172 ? 2.328 -10.18 -16.203 1 97.44 172 GLN A C 1
ATOM 1396 O O . GLN A 1 172 ? 2.584 -8.977 -16.062 1 97.44 172 GLN A O 1
ATOM 1401 N N . TRP A 1 173 ? 1.202 -10.633 -16.75 1 97.81 173 TRP A N 1
ATOM 1402 C CA . TRP A 1 173 ? 0.158 -9.695 -17.141 1 97.81 173 TRP A CA 1
ATOM 1403 C C . TRP A 1 173 ? -0.269 -8.836 -15.945 1 97.81 173 TRP A C 1
ATOM 1405 O O . TRP A 1 173 ? -0.379 -7.617 -16.062 1 97.81 173 TRP A O 1
ATOM 1415 N N . ASP A 1 174 ? -0.453 -9.492 -14.859 1 97.81 174 ASP A N 1
ATOM 1416 C CA . ASP A 1 174 ? -0.95 -8.766 -13.695 1 97.81 174 ASP A CA 1
ATOM 1417 C C . ASP A 1 174 ? 0.096 -7.781 -13.172 1 97.81 174 ASP A C 1
ATOM 1419 O O . ASP A 1 174 ? -0.212 -6.613 -12.922 1 97.81 174 ASP A O 1
ATOM 1423 N N . TYR A 1 175 ? 1.369 -8.266 -12.945 1 97 175 TYR A N 1
ATOM 1424 C CA . TYR A 1 175 ? 2.309 -7.363 -12.289 1 97 175 TYR A CA 1
ATOM 1425 C C . TYR A 1 175 ? 2.689 -6.211 -13.211 1 97 175 TYR A C 1
ATOM 1427 O O . TYR A 1 175 ? 2.949 -5.098 -12.75 1 97 175 TYR A O 1
ATOM 1435 N N . LEU A 1 176 ? 2.695 -6.414 -14.516 1 97.19 176 LEU A N 1
ATOM 1436 C CA . LEU A 1 176 ? 2.975 -5.305 -15.43 1 97.19 176 LEU A CA 1
ATOM 1437 C C . LEU A 1 176 ? 1.887 -4.238 -15.328 1 97.19 176 LEU A C 1
ATOM 1439 O O . LEU A 1 176 ? 2.186 -3.043 -15.297 1 97.19 176 LEU A O 1
ATOM 1443 N N . ALA A 1 177 ? 0.658 -4.715 -15.344 1 96.5 177 ALA A N 1
ATOM 1444 C CA . ALA A 1 177 ? -0.458 -3.777 -15.266 1 96.5 177 ALA A CA 1
ATOM 1445 C C . ALA A 1 177 ? -0.497 -3.084 -13.906 1 96.5 177 ALA A C 1
ATOM 1447 O O . ALA A 1 177 ? -0.639 -1.861 -13.828 1 96.5 177 ALA A O 1
ATOM 1448 N N . ARG A 1 178 ? -0.357 -3.834 -12.852 1 96.5 178 ARG A N 1
ATOM 1449 C CA . ARG A 1 178 ? -0.473 -3.324 -11.492 1 96.5 178 ARG A CA 1
ATOM 1450 C C . ARG A 1 178 ? 0.697 -2.406 -11.148 1 96.5 178 ARG A C 1
ATOM 1452 O O . ARG A 1 178 ? 0.501 -1.326 -10.586 1 96.5 178 ARG A O 1
ATOM 1459 N N . ASP A 1 179 ? 1.913 -2.854 -11.414 1 97 179 ASP A N 1
ATOM 1460 C CA . ASP A 1 179 ? 3.094 -2.035 -11.148 1 97 179 ASP A CA 1
ATOM 1461 C C . ASP A 1 179 ? 3.035 -0.721 -11.922 1 97 179 ASP A C 1
ATOM 1463 O O . ASP A 1 179 ? 3.363 0.339 -11.391 1 97 179 ASP A O 1
ATOM 1467 N N . SER A 1 180 ? 2.641 -0.816 -13.211 1 96.56 180 SER A N 1
ATOM 1468 C CA . SER A 1 180 ? 2.514 0.388 -14.023 1 96.56 180 SER A CA 1
ATOM 1469 C C . SER A 1 180 ? 1.528 1.373 -13.398 1 96.56 180 SER A C 1
ATOM 1471 O O . SER A 1 180 ? 1.784 2.578 -13.367 1 96.56 180 SER A O 1
ATOM 1473 N N . HIS A 1 181 ? 0.477 0.845 -12.922 1 94 181 HIS A N 1
ATOM 1474 C CA . HIS A 1 181 ? -0.561 1.673 -12.32 1 94 181 HIS A CA 1
ATOM 1475 C C . HIS A 1 181 ? -0.039 2.389 -11.078 1 94 181 HIS A C 1
ATOM 1477 O O . HIS A 1 181 ? -0.196 3.605 -10.945 1 94 181 HIS A O 1
ATOM 1483 N N . PHE A 1 182 ? 0.638 1.755 -10.227 1 94.38 182 PHE A N 1
ATOM 1484 C CA . PHE A 1 182 ? 1.06 2.305 -8.938 1 94.38 182 PHE A CA 1
ATOM 1485 C C . PHE A 1 182 ? 2.268 3.217 -9.109 1 94.38 182 PHE A C 1
ATOM 1487 O O . PHE A 1 182 ? 2.461 4.156 -8.336 1 94.38 182 PHE A O 1
ATOM 1494 N N . LEU A 1 183 ? 3.041 2.982 -10.148 1 95.56 183 LEU A N 1
ATOM 1495 C CA . LEU A 1 183 ? 4.227 3.797 -10.398 1 95.56 183 LEU A CA 1
ATOM 1496 C C . LEU A 1 183 ? 3.887 4.984 -11.297 1 95.56 183 LEU A C 1
ATOM 1498 O O . LEU A 1 183 ? 4.711 5.887 -11.477 1 95.56 183 LEU A O 1
ATOM 1502 N N . GLY A 1 184 ? 2.689 4.988 -11.867 1 92.62 184 GLY A N 1
ATOM 1503 C CA . GLY A 1 184 ? 2.316 6.035 -12.805 1 92.62 184 GLY A CA 1
ATOM 1504 C C . GLY A 1 184 ? 3.068 5.957 -14.117 1 92.62 184 GLY A C 1
ATOM 1505 O O . GLY A 1 184 ? 3.395 6.984 -14.711 1 92.62 184 GLY A O 1
ATOM 1506 N N . ILE A 1 185 ? 3.465 4.711 -14.352 1 92.44 185 ILE A N 1
ATOM 1507 C CA . ILE A 1 185 ? 4.145 4.465 -15.617 1 92.44 185 ILE A CA 1
ATOM 1508 C C . ILE A 1 185 ? 3.174 3.836 -16.609 1 92.44 185 ILE A C 1
ATOM 1510 O O . ILE A 1 185 ? 2.51 2.844 -16.297 1 92.44 185 ILE A O 1
ATOM 1514 N N . GLY A 1 186 ? 2.975 4.391 -17.719 1 87.94 186 GLY A N 1
ATOM 1515 C CA . GLY A 1 186 ? 2.041 3.883 -18.703 1 87.94 186 GLY A CA 1
ATOM 1516 C C . GLY A 1 186 ? 2.434 2.523 -19.25 1 87.94 186 GLY A C 1
ATOM 1517 O O . GLY A 1 186 ? 3.602 2.135 -19.188 1 87.94 186 GLY A O 1
ATOM 1518 N N . LYS A 1 187 ? 1.444 1.77 -19.625 1 85 187 LYS A N 1
ATOM 1519 C CA . LYS A 1 187 ? 1.667 0.518 -20.328 1 85 187 LYS A CA 1
ATOM 1520 C C . LYS A 1 187 ? 0.929 0.512 -21.672 1 85 187 LYS A C 1
ATOM 1522 O O . LYS A 1 187 ? -0.147 1.1 -21.797 1 85 187 LYS A O 1
ATOM 1527 N N . SER A 1 188 ? 1.502 -0.115 -22.625 1 87.12 188 SER A N 1
ATOM 1528 C CA . SER A 1 188 ? 0.925 -0.075 -23.969 1 87.12 188 SER A CA 1
ATOM 1529 C C . SER A 1 188 ? 0.381 -1.439 -24.375 1 87.12 188 SER A C 1
ATOM 1531 O O . SER A 1 188 ? -0.248 -1.573 -25.438 1 87.12 188 SER A O 1
ATOM 1533 N N . PHE A 1 189 ? 0.561 -2.42 -23.547 1 90.56 189 PHE A N 1
ATOM 1534 C CA . PHE A 1 189 ? 0.081 -3.736 -23.953 1 90.56 189 PHE A CA 1
ATOM 1535 C C . PHE A 1 189 ? -1.308 -4.004 -23.391 1 90.56 189 PHE A C 1
ATOM 1537 O O . PHE A 1 189 ? -1.713 -3.381 -22.406 1 90.56 189 PHE A O 1
ATOM 1544 N N . ASP A 1 190 ? -2.01 -4.836 -24 1 93.44 190 ASP A N 1
ATOM 1545 C CA . ASP A 1 190 ? -3.361 -5.234 -23.609 1 93.44 190 ASP A CA 1
ATOM 1546 C C . ASP A 1 190 ? -3.445 -6.738 -23.375 1 93.44 190 ASP A C 1
ATOM 1548 O O . ASP A 1 190 ? -3.605 -7.516 -24.312 1 93.44 190 ASP A O 1
ATOM 1552 N N . HIS A 1 191 ? -3.461 -7.102 -22.125 1 94.31 191 HIS A N 1
ATOM 1553 C CA . HIS A 1 191 ? -3.486 -8.523 -21.812 1 94.31 191 HIS A CA 1
ATOM 1554 C C . HIS A 1 191 ? -4.855 -9.133 -22.094 1 94.31 191 HIS A C 1
ATOM 1556 O O . HIS A 1 191 ? -4.973 -10.336 -22.328 1 94.31 191 HIS A O 1
ATOM 1562 N N . GLY A 1 192 ? -5.918 -8.32 -22.141 1 94.81 192 GLY A N 1
ATOM 1563 C CA . GLY A 1 192 ? -7.219 -8.828 -22.562 1 94.81 192 GLY A CA 1
ATOM 1564 C C . GLY A 1 192 ? -7.238 -9.344 -23.984 1 94.81 192 GLY A C 1
ATOM 1565 O O . GLY A 1 192 ? -7.805 -10.398 -24.25 1 94.81 192 GLY A O 1
ATOM 1566 N N . ARG A 1 193 ? -6.617 -8.578 -24.828 1 93.94 193 ARG A N 1
ATOM 1567 C CA . ARG A 1 193 ? -6.531 -8.969 -26.219 1 93.94 193 ARG A CA 1
ATOM 1568 C C . ARG A 1 193 ? -5.703 -10.242 -26.391 1 93.94 193 ARG A C 1
ATOM 1570 O O . ARG A 1 193 ? -6.043 -11.109 -27.188 1 93.94 193 ARG A O 1
ATOM 1577 N N . ILE A 1 194 ? -4.613 -10.32 -25.656 1 95 194 ILE A N 1
ATOM 1578 C CA . ILE A 1 194 ? -3.764 -11.508 -25.688 1 95 194 ILE A CA 1
ATOM 1579 C C . ILE A 1 194 ? -4.562 -12.727 -25.234 1 95 194 ILE A C 1
ATOM 1581 O O . ILE A 1 194 ? -4.527 -13.773 -25.891 1 95 194 ILE A O 1
ATOM 1585 N N . LEU A 1 195 ? -5.285 -12.555 -24.172 1 97.12 195 LEU A N 1
ATOM 1586 C CA . LEU A 1 195 ? -6.086 -13.633 -23.609 1 97.12 195 LEU A CA 1
ATOM 1587 C C . LEU A 1 195 ? -7.125 -14.125 -24.625 1 97.12 195 LEU A C 1
ATOM 1589 O O . LEU A 1 195 ? -7.242 -15.328 -24.859 1 97.12 195 LEU A O 1
ATOM 1593 N N . LYS A 1 196 ? -7.742 -13.234 -25.359 1 96.06 196 LYS A N 1
ATOM 1594 C CA . LYS A 1 196 ? -8.844 -13.562 -26.25 1 96.06 196 LYS A CA 1
ATOM 1595 C C . LYS A 1 196 ? -8.336 -14.242 -27.531 1 96.06 196 LYS A C 1
ATOM 1597 O O . LYS A 1 196 ? -9.102 -14.906 -28.234 1 96.06 196 LYS A O 1
ATOM 1602 N N . THR A 1 197 ? -7.078 -14.07 -27.797 1 95 197 THR A N 1
ATOM 1603 C CA . THR A 1 197 ? -6.551 -14.602 -29.047 1 95 197 THR A CA 1
ATOM 1604 C C . THR A 1 197 ? -5.625 -15.789 -28.781 1 95 197 THR A C 1
ATOM 1606 O O . THR A 1 197 ? -4.859 -16.188 -29.656 1 95 197 THR A O 1
ATOM 1609 N N . SER A 1 198 ? -5.652 -16.328 -27.625 1 96.56 198 SER A N 1
ATOM 1610 C CA . SER A 1 198 ? -4.844 -17.484 -27.266 1 96.56 198 SER A CA 1
ATOM 1611 C C . SER A 1 198 ? -5.562 -18.781 -27.594 1 96.56 198 SER A C 1
ATOM 1613 O O . SER A 1 198 ? -6.789 -18.875 -27.484 1 96.56 198 SER A O 1
ATOM 1615 N N . LYS A 1 199 ? -4.852 -19.75 -28.047 1 95.81 199 LYS A N 1
ATOM 1616 C CA . LYS A 1 199 ? -5.371 -21.094 -28.297 1 95.81 199 LYS A CA 1
ATOM 1617 C C . LYS A 1 199 ? -4.301 -22.156 -28.047 1 95.81 199 LYS A C 1
ATOM 1619 O O . LYS A 1 199 ? -3.105 -21.859 -28.062 1 95.81 199 LYS A O 1
ATOM 1624 N N . VAL A 1 200 ? -4.75 -23.391 -27.766 1 97.56 200 VAL A N 1
ATOM 1625 C CA . VAL A 1 200 ? -3.805 -24.484 -27.562 1 97.56 200 VAL A CA 1
ATOM 1626 C C . VAL A 1 200 ? -3.605 -25.25 -28.875 1 97.56 200 VAL A C 1
ATOM 1628 O O . VAL A 1 200 ? -4.57 -25.719 -29.484 1 97.56 200 VAL A O 1
ATOM 1631 N N . ILE A 1 201 ? -2.396 -25.266 -29.328 1 96.94 201 ILE A N 1
ATOM 1632 C CA . ILE A 1 201 ? -1.999 -26.062 -30.484 1 96.94 201 ILE A CA 1
ATOM 1633 C C . ILE A 1 201 ? -0.866 -27 -30.094 1 96.94 201 ILE A C 1
ATOM 1635 O O . ILE A 1 201 ? 0.168 -26.578 -29.594 1 96.94 201 ILE A O 1
ATOM 1639 N N . ASP A 1 202 ? -1.029 -28.281 -30.297 1 94.31 202 ASP A N 1
ATOM 1640 C CA . ASP A 1 202 ? -0.045 -29.312 -29.969 1 94.31 202 ASP A CA 1
ATOM 1641 C C . ASP A 1 202 ? 0.371 -29.234 -28.516 1 94.31 202 ASP A C 1
ATOM 1643 O O . ASP A 1 202 ? 1.562 -29.281 -28.188 1 94.31 202 ASP A O 1
ATOM 1647 N N . GLY A 1 203 ? -0.535 -28.875 -27.672 1 94.25 203 GLY A N 1
ATOM 1648 C CA . GLY A 1 203 ? -0.341 -28.938 -26.234 1 94.25 203 GLY A CA 1
ATOM 1649 C C . GLY A 1 203 ? 0.258 -27.672 -25.656 1 94.25 203 GLY A C 1
ATOM 1650 O O . GLY A 1 203 ? 0.5 -27.594 -24.453 1 94.25 203 GLY A O 1
ATOM 1651 N N . GLU A 1 204 ? 0.436 -26.641 -26.516 1 95.62 204 GLU A N 1
ATOM 1652 C CA . GLU A 1 204 ? 1.039 -25.391 -26.047 1 95.62 204 GLU A CA 1
ATOM 1653 C C . GLU A 1 204 ? 0.127 -24.203 -26.328 1 95.62 204 GLU A C 1
ATOM 1655 O O . GLU A 1 204 ? -0.646 -24.219 -27.297 1 95.62 204 GLU A O 1
ATOM 1660 N N . ILE A 1 205 ? 0.234 -23.219 -25.484 1 97.81 205 ILE A N 1
ATOM 1661 C CA . ILE A 1 205 ? -0.541 -22.016 -25.719 1 97.81 205 ILE A CA 1
ATOM 1662 C C . ILE A 1 205 ? 0.093 -21.219 -26.859 1 97.81 205 ILE A C 1
ATOM 1664 O O . ILE A 1 205 ? 1.281 -20.891 -26.812 1 97.81 205 ILE A O 1
ATOM 1668 N N . CYS A 1 206 ? -0.628 -20.938 -27.891 1 98 206 CYS A N 1
ATOM 1669 C CA . CYS A 1 206 ? -0.206 -20.156 -29.062 1 98 206 CYS A CA 1
ATOM 1670 C C . CYS A 1 206 ? -1.058 -18.906 -29.219 1 98 206 CYS A C 1
ATOM 1672 O O . CYS A 1 206 ? -2.109 -18.781 -28.594 1 98 206 CYS A O 1
ATOM 1674 N N . TYR A 1 207 ? -0.556 -18 -30.016 1 97.25 207 TYR A N 1
ATOM 1675 C CA . TYR A 1 207 ? -1.215 -16.703 -30.125 1 97.25 207 TYR A CA 1
ATOM 1676 C C . TYR A 1 207 ? -1.433 -16.312 -31.578 1 97.25 207 TYR A C 1
ATOM 1678 O O . TYR A 1 207 ? -0.708 -16.766 -32.469 1 97.25 207 TYR A O 1
ATOM 1686 N N . ARG A 1 208 ? -2.424 -15.516 -31.812 1 96.56 208 ARG A N 1
ATOM 1687 C CA . ARG A 1 208 ? -2.705 -15.031 -33.156 1 96.56 208 ARG A CA 1
ATOM 1688 C C . ARG A 1 208 ? -1.569 -14.156 -33.688 1 96.56 208 ARG A C 1
ATOM 1690 O O . ARG A 1 208 ? -1.076 -13.281 -32.969 1 96.56 208 ARG A O 1
ATOM 1697 N N . ASP A 1 209 ? -1.169 -14.328 -34.906 1 95.25 209 ASP A N 1
ATOM 1698 C CA . ASP A 1 209 ? -0.036 -13.617 -35.469 1 95.25 209 ASP A CA 1
ATOM 1699 C C . ASP A 1 209 ? -0.295 -12.109 -35.531 1 95.25 209 ASP A C 1
ATOM 1701 O O . ASP A 1 209 ? 0.637 -11.312 -35.406 1 95.25 209 ASP A O 1
ATOM 1705 N N . LYS A 1 210 ? -1.519 -11.672 -35.594 1 93.62 210 LYS A N 1
ATOM 1706 C CA . LYS A 1 210 ? -1.867 -10.258 -35.719 1 93.62 210 LYS A CA 1
ATOM 1707 C C . LYS A 1 210 ? -1.554 -9.523 -34.406 1 93.62 210 LYS A C 1
ATOM 1709 O O . LYS A 1 210 ? -1.53 -8.289 -34.375 1 93.62 210 LYS A O 1
ATOM 1714 N N . THR A 1 211 ? -1.278 -10.273 -33.312 1 94.75 211 THR A N 1
ATOM 1715 C CA . THR A 1 211 ? -1.056 -9.648 -32 1 94.75 211 THR A CA 1
ATOM 1716 C C . THR A 1 211 ? 0.437 -9.5 -31.719 1 94.75 211 THR A C 1
ATOM 1718 O O . THR A 1 211 ? 0.835 -9.195 -30.594 1 94.75 211 THR A O 1
ATOM 1721 N N . LEU A 1 212 ? 1.221 -9.688 -32.719 1 95.5 212 LEU A N 1
ATOM 1722 C CA . LEU A 1 212 ? 2.67 -9.648 -32.562 1 95.5 212 LEU A CA 1
ATOM 1723 C C . LEU A 1 212 ? 3.113 -8.352 -31.906 1 95.5 212 LEU A C 1
ATOM 1725 O O . LEU A 1 212 ? 3.93 -8.359 -30.984 1 95.5 212 LEU A O 1
ATOM 1729 N N . VAL A 1 213 ? 2.539 -7.25 -32.344 1 94.69 213 VAL A N 1
ATOM 1730 C CA . VAL A 1 213 ? 2.928 -5.938 -31.828 1 94.69 213 VAL A CA 1
ATOM 1731 C C . VAL A 1 213 ? 2.598 -5.84 -30.344 1 94.69 213 VAL A C 1
ATOM 1733 O O . VAL A 1 213 ? 3.328 -5.203 -29.578 1 94.69 213 VAL A O 1
ATOM 1736 N N . ASN A 1 214 ? 1.555 -6.426 -29.906 1 96.19 214 ASN A N 1
ATOM 1737 C CA . ASN A 1 214 ? 1.139 -6.43 -28.516 1 96.19 214 ASN A CA 1
ATOM 1738 C C . ASN A 1 214 ? 2.186 -7.086 -27.625 1 96.19 214 ASN A C 1
ATOM 1740 O O . ASN A 1 214 ? 2.402 -6.648 -26.484 1 96.19 214 ASN A O 1
ATOM 1744 N N . PHE A 1 215 ? 2.811 -8.094 -28.141 1 96.25 215 PHE A N 1
ATOM 1745 C CA . PHE A 1 215 ? 3.844 -8.773 -27.375 1 96.25 215 PHE A CA 1
ATOM 1746 C C . PHE A 1 215 ? 5.113 -7.934 -27.312 1 96.25 215 PHE A C 1
ATOM 1748 O O . PHE A 1 215 ? 5.793 -7.906 -26.281 1 96.25 215 PHE A O 1
ATOM 1755 N N . TYR A 1 216 ? 5.418 -7.289 -28.391 1 95.19 216 TYR A N 1
ATOM 1756 C CA . TYR A 1 216 ? 6.531 -6.348 -28.344 1 95.19 216 TYR A CA 1
ATOM 1757 C C . TYR A 1 216 ? 6.293 -5.281 -27.281 1 95.19 216 TYR A C 1
ATOM 1759 O O . TYR A 1 216 ? 7.191 -4.973 -26.5 1 95.19 216 TYR A O 1
ATOM 1767 N N . ASP A 1 217 ? 5.094 -4.727 -27.281 1 95.38 217 ASP A N 1
ATOM 1768 C CA . ASP A 1 217 ? 4.719 -3.713 -26.297 1 95.38 217 ASP A CA 1
ATOM 1769 C C . ASP A 1 217 ? 4.84 -4.254 -24.875 1 95.38 217 ASP A C 1
ATOM 1771 O O . ASP A 1 217 ? 5.23 -3.525 -23.953 1 95.38 217 ASP A O 1
ATOM 1775 N N . MET A 1 218 ? 4.492 -5.469 -24.703 1 96.12 218 MET A N 1
ATOM 1776 C CA . MET A 1 218 ? 4.562 -6.094 -23.375 1 96.12 218 MET A CA 1
ATOM 1777 C C . MET A 1 218 ? 6.004 -6.172 -22.891 1 96.12 218 MET A C 1
ATOM 1779 O O . MET A 1 218 ? 6.305 -5.762 -21.766 1 96.12 218 MET A O 1
ATOM 1783 N N . PHE A 1 219 ? 6.867 -6.691 -23.719 1 95.69 219 PHE A N 1
ATOM 1784 C CA . PHE A 1 219 ? 8.266 -6.832 -23.344 1 95.69 219 PHE A CA 1
ATOM 1785 C C . PHE A 1 219 ? 8.93 -5.465 -23.188 1 95.69 219 PHE A C 1
ATOM 1787 O O . PHE A 1 219 ? 9.797 -5.277 -22.344 1 95.69 219 PHE A O 1
ATOM 1794 N N . TYR A 1 220 ? 8.484 -4.512 -24.016 1 94.5 220 TYR A N 1
ATOM 1795 C CA . TYR A 1 220 ? 8.984 -3.145 -23.891 1 94.5 220 TYR A CA 1
ATOM 1796 C C . TYR A 1 220 ? 8.547 -2.531 -22.562 1 94.5 220 TYR A C 1
ATOM 1798 O O . TYR A 1 220 ? 9.312 -1.815 -21.922 1 94.5 220 TYR A O 1
ATOM 1806 N N . SER A 1 221 ? 7.305 -2.795 -22.188 1 95.69 221 SER A N 1
ATOM 1807 C CA . SER A 1 221 ? 6.809 -2.326 -20.906 1 95.69 221 SER A CA 1
ATOM 1808 C C . SER A 1 221 ? 7.633 -2.898 -19.75 1 95.69 221 SER A C 1
ATOM 1810 O O . SER A 1 221 ? 7.91 -2.203 -18.766 1 95.69 221 SER A O 1
ATOM 1812 N N . LEU A 1 222 ? 7.988 -4.168 -19.891 1 96.06 222 LEU A N 1
ATOM 1813 C CA . LEU A 1 222 ? 8.844 -4.797 -18.906 1 96.06 222 LEU A CA 1
ATOM 1814 C C . LEU A 1 222 ? 10.188 -4.078 -18.797 1 96.06 222 LEU A C 1
ATOM 1816 O O . LEU A 1 222 ? 10.648 -3.754 -17.703 1 96.06 222 LEU A O 1
ATOM 1820 N N . TYR A 1 223 ? 10.758 -3.828 -19.953 1 95.19 223 TYR A N 1
ATOM 1821 C CA . TYR A 1 223 ? 12.023 -3.105 -20.016 1 95.19 223 TYR A CA 1
ATOM 1822 C C . TYR A 1 223 ? 11.906 -1.734 -19.359 1 95.19 223 TYR A C 1
ATOM 1824 O O . TYR A 1 223 ? 12.773 -1.333 -18.578 1 95.19 223 TYR A O 1
ATOM 1832 N N . ARG A 1 224 ? 10.844 -1.052 -19.625 1 95.5 224 ARG A N 1
ATOM 1833 C CA . ARG A 1 224 ? 10.633 0.295 -19.109 1 95.5 224 ARG A CA 1
ATOM 1834 C C . ARG A 1 224 ? 10.516 0.281 -17.578 1 95.5 224 ARG A C 1
ATOM 1836 O O . ARG A 1 224 ? 11.047 1.162 -16.906 1 95.5 224 ARG A O 1
ATOM 1843 N N . LEU A 1 225 ? 9.836 -0.679 -17.078 1 97 225 LEU A N 1
ATOM 1844 C CA . LEU A 1 225 ? 9.68 -0.787 -15.641 1 97 225 LEU A CA 1
ATOM 1845 C C . LEU A 1 225 ? 11.016 -1.082 -14.969 1 97 225 LEU A C 1
ATOM 1847 O O . LEU A 1 225 ? 11.312 -0.536 -13.906 1 97 225 LEU A O 1
ATOM 1851 N N . HIS A 1 226 ? 11.781 -1.932 -15.57 1 97 226 HIS A N 1
ATOM 1852 C CA . HIS A 1 226 ? 13.109 -2.221 -15.031 1 97 226 HIS A CA 1
ATOM 1853 C C . HIS A 1 226 ? 13.992 -0.981 -15.047 1 97 226 HIS A C 1
ATOM 1855 O O . HIS A 1 226 ? 14.672 -0.681 -14.062 1 97 226 HIS A O 1
ATOM 1861 N N . LYS A 1 227 ? 13.961 -0.315 -16.125 1 96.12 227 LYS A N 1
ATOM 1862 C CA . LYS A 1 227 ? 14.82 0.851 -16.281 1 96.12 227 LYS A CA 1
ATOM 1863 C C . LYS A 1 227 ? 14.383 1.988 -15.359 1 96.12 227 LYS A C 1
ATOM 1865 O O . LYS A 1 227 ? 15.211 2.611 -14.688 1 96.12 227 LYS A O 1
ATOM 1870 N N . ALA A 1 228 ? 13.117 2.201 -15.289 1 96.25 228 ALA A N 1
ATOM 1871 C CA . ALA A 1 228 ? 12.594 3.367 -14.586 1 96.25 228 ALA A CA 1
ATOM 1872 C C . ALA A 1 228 ? 12.508 3.109 -13.086 1 96.25 228 ALA A C 1
ATOM 1874 O O . ALA A 1 228 ? 12.672 4.031 -12.281 1 96.25 228 ALA A O 1
ATOM 1875 N N . ALA A 1 229 ? 12.32 1.782 -12.695 1 97.25 229 ALA A N 1
ATOM 1876 C CA . ALA A 1 229 ? 11.961 1.594 -11.297 1 97.25 229 ALA A CA 1
ATOM 1877 C C . ALA A 1 229 ? 12.703 0.404 -10.695 1 97.25 229 ALA A C 1
ATOM 1879 O O . ALA A 1 229 ? 13.516 0.569 -9.781 1 97.25 229 ALA A O 1
ATOM 1880 N N . TYR A 1 230 ? 12.547 -0.839 -11.242 1 97.25 230 TYR A N 1
ATOM 1881 C CA . TYR A 1 230 ? 13.062 -2.051 -10.617 1 97.25 230 TYR A CA 1
ATOM 1882 C C . TYR A 1 230 ? 14.57 -1.957 -10.406 1 97.25 230 TYR A C 1
ATOM 1884 O O . TYR A 1 230 ? 15.086 -2.398 -9.383 1 97.25 230 TYR A O 1
ATOM 1892 N N . GLN A 1 231 ? 15.227 -1.403 -11.391 1 97.38 231 GLN A N 1
ATOM 1893 C CA . GLN A 1 231 ? 16.688 -1.337 -11.344 1 97.38 231 GLN A CA 1
ATOM 1894 C C . GLN A 1 231 ? 17.172 0.11 -11.367 1 97.38 231 GLN A C 1
ATOM 1896 O O . GLN A 1 231 ? 18.234 0.401 -11.914 1 97.38 231 GLN A O 1
ATOM 1901 N N . HIS A 1 232 ? 16.281 1.009 -10.922 1 97.12 232 HIS A N 1
ATOM 1902 C CA . HIS A 1 232 ? 16.719 2.379 -10.68 1 97.12 232 HIS A CA 1
ATOM 1903 C C . HIS A 1 232 ? 17.969 2.414 -9.812 1 97.12 232 HIS A C 1
ATOM 1905 O O . HIS A 1 232 ? 18.094 1.644 -8.852 1 97.12 232 HIS A O 1
ATOM 1911 N N . LYS A 1 233 ? 18.891 3.273 -10.094 1 96.56 233 LYS A N 1
ATOM 1912 C CA . LYS A 1 233 ? 20.188 3.318 -9.438 1 96.56 233 LYS A CA 1
ATOM 1913 C C . LYS A 1 233 ? 20.047 3.373 -7.922 1 96.56 233 LYS A C 1
ATOM 1915 O O . LYS A 1 233 ? 20.75 2.664 -7.199 1 96.56 233 LYS A O 1
ATOM 1920 N N . THR A 1 234 ? 19.156 4.219 -7.391 1 97 234 THR A N 1
ATOM 1921 C CA . THR A 1 234 ? 18.984 4.379 -5.949 1 97 234 THR A CA 1
ATOM 1922 C C . THR A 1 234 ? 18.406 3.105 -5.332 1 97 234 THR A C 1
ATOM 1924 O O . THR A 1 234 ? 18.766 2.748 -4.203 1 97 234 THR A O 1
ATOM 1927 N N . VAL A 1 235 ? 17.531 2.383 -6.035 1 97.69 235 VAL A N 1
ATOM 1928 C CA . VAL A 1 235 ? 16.969 1.126 -5.559 1 97.69 235 VAL A CA 1
ATOM 1929 C C . VAL A 1 235 ? 18.062 0.075 -5.438 1 97.69 235 VAL A C 1
ATOM 1931 O O . VAL A 1 235 ? 18.125 -0.661 -4.449 1 97.69 235 VAL A O 1
ATOM 1934 N N . LEU A 1 236 ? 18.891 0.034 -6.453 1 97.44 236 LEU A N 1
ATOM 1935 C CA . LEU A 1 236 ? 20 -0.914 -6.422 1 97.44 236 LEU A CA 1
ATOM 1936 C C . LEU A 1 236 ? 20.922 -0.639 -5.234 1 97.44 236 LEU A C 1
ATOM 1938 O O . LEU A 1 236 ? 21.375 -1.571 -4.574 1 97.44 236 LEU A O 1
ATOM 1942 N N . LEU A 1 237 ? 21.172 0.637 -5.004 1 97.44 237 LEU A N 1
ATOM 1943 C CA . LEU A 1 237 ? 21.969 1.016 -3.84 1 97.44 237 LEU A CA 1
ATOM 1944 C C . LEU A 1 237 ? 21.297 0.549 -2.553 1 97.44 237 LEU A C 1
ATOM 1946 O O . LEU A 1 237 ? 21.938 -0.024 -1.678 1 97.44 237 LEU A O 1
ATOM 1950 N N . PHE A 1 238 ? 20 0.781 -2.43 1 97.88 238 PHE A N 1
ATOM 1951 C CA . PHE A 1 238 ? 19.25 0.397 -1.238 1 97.88 238 PHE A CA 1
ATOM 1952 C C . PHE A 1 238 ? 19.266 -1.114 -1.047 1 97.88 238 PHE A C 1
ATOM 1954 O O . PHE A 1 238 ? 19.359 -1.602 0.082 1 97.88 238 PHE A O 1
ATOM 1961 N N . ASN A 1 239 ? 19.156 -1.863 -2.146 1 97.44 239 ASN A N 1
ATOM 1962 C CA . ASN A 1 239 ? 19.25 -3.316 -2.051 1 97.44 239 ASN A CA 1
ATOM 1963 C C . ASN A 1 239 ? 20.578 -3.754 -1.448 1 97.44 239 ASN A C 1
ATOM 1965 O O . ASN A 1 239 ? 20.625 -4.668 -0.625 1 97.44 239 ASN A O 1
ATOM 1969 N N . LYS A 1 240 ? 21.625 -3.121 -1.891 1 96.62 240 LYS A N 1
ATOM 1970 C CA . LYS A 1 240 ? 22.938 -3.455 -1.374 1 96.62 240 LYS A CA 1
ATOM 1971 C C . LYS A 1 240 ? 23.047 -3.131 0.113 1 96.62 240 LYS A C 1
ATOM 1973 O O . LYS A 1 240 ? 23.562 -3.934 0.892 1 96.62 240 LYS A O 1
ATOM 1978 N N . LEU A 1 241 ? 22.609 -1.942 0.504 1 97.31 241 LEU A N 1
ATOM 1979 C CA . LEU A 1 241 ? 22.641 -1.53 1.903 1 97.31 241 LEU A CA 1
ATOM 1980 C C . LEU A 1 241 ? 21.797 -2.457 2.77 1 97.31 241 LEU A C 1
ATOM 1982 O O . LEU A 1 241 ? 22.188 -2.787 3.893 1 97.31 241 LEU A O 1
ATOM 1986 N N . LEU A 1 242 ? 20.656 -2.865 2.248 1 97.75 242 LEU A N 1
ATOM 1987 C CA . LEU A 1 242 ? 19.812 -3.816 2.965 1 97.75 242 LEU A CA 1
ATOM 1988 C C . LEU A 1 242 ? 20.547 -5.141 3.174 1 97.75 242 LEU A C 1
ATOM 1990 O O . LEU A 1 242 ? 20.453 -5.742 4.246 1 97.75 242 LEU A O 1
ATOM 1994 N N . GLY A 1 243 ? 21.203 -5.617 2.1 1 96.81 243 GLY A N 1
ATOM 1995 C CA . GLY A 1 243 ? 21.984 -6.832 2.232 1 96.81 243 GLY A CA 1
ATOM 1996 C C . GLY A 1 243 ? 23.016 -6.758 3.334 1 96.81 243 GLY A C 1
ATOM 1997 O O . GLY A 1 243 ? 23.188 -7.703 4.105 1 96.81 243 GLY A O 1
ATOM 1998 N N . GLU A 1 244 ? 23.703 -5.609 3.412 1 95.88 244 GLU A N 1
ATOM 1999 C CA . GLU A 1 244 ? 24.688 -5.395 4.465 1 95.88 244 GLU A CA 1
ATOM 2000 C C . GLU A 1 244 ? 24.031 -5.363 5.84 1 95.88 244 GLU A C 1
ATOM 2002 O O . GLU A 1 244 ? 24.562 -5.902 6.809 1 95.88 244 GLU A O 1
ATOM 2007 N N . ALA A 1 245 ? 22.875 -4.75 5.898 1 97.06 245 ALA A N 1
ATOM 2008 C CA . ALA A 1 245 ? 22.141 -4.695 7.16 1 97.06 245 ALA A CA 1
ATOM 2009 C C . ALA A 1 245 ? 21.75 -6.094 7.625 1 97.06 245 ALA A C 1
ATOM 2011 O O . ALA A 1 245 ? 21.891 -6.43 8.797 1 97.06 245 ALA A O 1
ATOM 2012 N N . PHE A 1 246 ? 21.281 -6.922 6.707 1 96.5 246 PHE A N 1
ATOM 2013 C CA . PHE A 1 246 ? 20.844 -8.273 7.039 1 96.5 246 PHE A CA 1
ATOM 2014 C C . PHE A 1 246 ? 22.031 -9.117 7.504 1 96.5 246 PHE A C 1
ATOM 2016 O O . PHE A 1 246 ? 21.922 -9.875 8.469 1 96.5 246 PHE A O 1
ATOM 2023 N N . ARG A 1 247 ? 23.125 -8.961 6.82 1 94.81 247 ARG A N 1
ATOM 2024 C CA . ARG A 1 247 ? 24.328 -9.711 7.203 1 94.81 247 ARG A CA 1
ATOM 2025 C C . ARG A 1 247 ? 24.766 -9.359 8.617 1 94.81 247 ARG A C 1
ATOM 2027 O O . ARG A 1 247 ? 25.094 -10.242 9.406 1 94.81 247 ARG A O 1
ATOM 2034 N N . SER A 1 248 ? 24.734 -8.062 8.852 1 94.81 248 SER A N 1
ATOM 2035 C CA . SER A 1 248 ? 25.141 -7.594 10.172 1 94.81 248 SER A CA 1
ATOM 2036 C C . SER A 1 248 ? 24.141 -8.023 11.242 1 94.81 248 SER A C 1
ATOM 2038 O O . SER A 1 248 ? 24.531 -8.305 12.383 1 94.81 248 SER A O 1
ATOM 2040 N N . ALA A 1 249 ? 22.875 -8.07 10.922 1 95.69 249 ALA A N 1
ATOM 2041 C CA . ALA A 1 249 ? 21.812 -8.367 11.883 1 95.69 249 ALA A CA 1
ATOM 2042 C C . ALA A 1 249 ? 21.688 -9.875 12.109 1 95.69 249 ALA A C 1
ATOM 2044 O O . ALA A 1 249 ? 21.062 -10.305 13.078 1 95.69 249 ALA A O 1
ATOM 2045 N N . ASP A 1 250 ? 22.281 -10.68 11.297 1 93.81 250 ASP A N 1
ATOM 2046 C CA . ASP A 1 250 ? 22.062 -12.125 11.297 1 93.81 250 ASP A CA 1
ATOM 2047 C C . ASP A 1 250 ? 22.547 -12.75 12.602 1 93.81 250 ASP A C 1
ATOM 2049 O O . ASP A 1 250 ? 21.984 -13.742 13.062 1 93.81 250 ASP A O 1
ATOM 2053 N N . LYS A 1 251 ? 23.562 -12.203 13.211 1 88.88 251 LYS A N 1
ATOM 2054 C CA . LYS A 1 251 ? 24.109 -12.75 14.453 1 88.88 251 LYS A CA 1
ATOM 2055 C C . LYS A 1 251 ? 23.078 -12.711 15.57 1 88.88 251 LYS A C 1
ATOM 2057 O O . LYS A 1 251 ? 23.062 -13.57 16.453 1 88.88 251 LYS A O 1
ATOM 2062 N N . HIS A 1 252 ? 22.219 -11.797 15.445 1 91.06 252 HIS A N 1
ATOM 2063 C CA . HIS A 1 252 ? 21.266 -11.578 16.531 1 91.06 252 HIS A CA 1
ATOM 2064 C C . HIS A 1 252 ? 19.875 -12.07 16.156 1 91.06 252 HIS A C 1
ATOM 2066 O O . HIS A 1 252 ? 19.125 -12.539 17.016 1 91.06 252 HIS A O 1
ATOM 2072 N N . LEU A 1 253 ? 19.516 -11.914 14.867 1 90.69 253 LEU A N 1
ATOM 2073 C CA . LEU A 1 253 ? 18.141 -12.172 14.469 1 90.69 253 LEU A CA 1
ATOM 2074 C C . LEU A 1 253 ? 18.031 -13.469 13.68 1 90.69 253 LEU A C 1
ATOM 2076 O O . LEU A 1 253 ? 16.938 -13.938 13.383 1 90.69 253 LEU A O 1
ATOM 2080 N N . LYS A 1 254 ? 19.109 -14.062 13.383 1 90.31 254 LYS A N 1
ATOM 2081 C CA . LYS A 1 254 ? 19.188 -15.336 12.688 1 90.31 254 LYS A CA 1
ATOM 2082 C C . LYS A 1 254 ? 18.344 -15.312 11.414 1 90.31 254 LYS A C 1
ATOM 2084 O O . LYS A 1 254 ? 17.516 -16.188 11.188 1 90.31 254 LYS A O 1
ATOM 2089 N N . ILE A 1 255 ? 18.547 -14.352 10.664 1 90.62 255 ILE A N 1
ATOM 2090 C CA . ILE A 1 255 ? 17.781 -14.055 9.461 1 90.62 255 ILE A CA 1
ATOM 2091 C C . ILE A 1 255 ? 17.938 -15.203 8.461 1 90.62 255 ILE A C 1
ATOM 2093 O O . ILE A 1 255 ? 16.938 -15.695 7.922 1 90.62 255 ILE A O 1
ATOM 2097 N N . PHE A 1 256 ? 19.109 -15.711 8.227 1 91.12 256 PHE A N 1
ATOM 2098 C CA . PHE A 1 256 ? 19.391 -16.672 7.172 1 91.12 256 PHE A CA 1
ATOM 2099 C C . PHE A 1 256 ? 18.922 -18.078 7.578 1 91.12 256 PHE A C 1
ATOM 2101 O O . PHE A 1 256 ? 18.641 -18.922 6.723 1 91.12 256 PHE A O 1
ATOM 2108 N N . GLU A 1 257 ? 18.734 -18.25 8.844 1 88.5 257 GLU A N 1
ATOM 2109 C CA . GLU A 1 257 ? 18.188 -19.516 9.328 1 88.5 257 GLU A CA 1
ATOM 2110 C C . GLU A 1 257 ? 16.672 -19.547 9.195 1 88.5 257 GLU A C 1
ATOM 2112 O O . GLU A 1 257 ? 16.094 -20.625 8.984 1 88.5 257 GLU A O 1
ATOM 2117 N N . LYS A 1 258 ? 16.031 -18.469 9.281 1 90.06 258 LYS A N 1
ATOM 2118 C CA . LYS A 1 258 ? 14.578 -18.359 9.227 1 90.06 258 LYS A CA 1
ATOM 2119 C C . LYS A 1 258 ? 14.047 -18.766 7.852 1 90.06 258 LYS A C 1
ATOM 2121 O O . LYS A 1 258 ? 12.906 -19.203 7.723 1 90.06 258 LYS A O 1
ATOM 2126 N N . VAL A 1 259 ? 14.898 -18.688 6.852 1 90.5 259 VAL A N 1
ATOM 2127 C CA . VAL A 1 259 ? 14.477 -18.828 5.465 1 90.5 259 VAL A CA 1
ATOM 2128 C C . VAL A 1 259 ? 14.078 -20.281 5.199 1 90.5 259 VAL A C 1
ATOM 2130 O O . VAL A 1 259 ? 13.211 -20.547 4.363 1 90.5 259 VAL A O 1
ATOM 2133 N N . ASP A 1 260 ? 14.602 -21.172 5.957 1 90.38 260 ASP A N 1
ATOM 2134 C CA . ASP A 1 260 ? 14.367 -22.594 5.707 1 90.38 260 ASP A CA 1
ATOM 2135 C C . ASP A 1 260 ? 13.352 -23.172 6.695 1 90.38 260 ASP A C 1
ATOM 2137 O O . ASP A 1 260 ? 13 -24.344 6.621 1 90.38 260 ASP A O 1
ATOM 2141 N N . ASP A 1 261 ? 12.875 -22.375 7.582 1 94.88 261 ASP A N 1
ATOM 2142 C CA . ASP A 1 261 ? 11.852 -22.75 8.555 1 94.88 261 ASP A CA 1
ATOM 2143 C C . ASP A 1 261 ? 10.531 -22.047 8.266 1 94.88 261 ASP A C 1
ATOM 2145 O O . ASP A 1 261 ? 10.32 -20.906 8.688 1 94.88 261 ASP A O 1
ATOM 2149 N N . MET A 1 262 ? 9.594 -22.797 7.699 1 96.44 262 MET A N 1
ATOM 2150 C CA . MET A 1 262 ? 8.367 -22.172 7.211 1 96.44 262 MET A CA 1
ATOM 2151 C C . MET A 1 262 ? 7.539 -21.625 8.367 1 96.44 262 MET A C 1
ATOM 2153 O O . MET A 1 262 ? 6.773 -20.672 8.188 1 96.44 262 MET A O 1
ATOM 2157 N N . LYS A 1 263 ? 7.688 -22.281 9.547 1 95.06 263 LYS A N 1
ATOM 2158 C CA . LYS A 1 263 ? 7 -21.75 10.719 1 95.06 263 LYS A CA 1
ATOM 2159 C C . LYS A 1 263 ? 7.469 -20.328 11.039 1 95.06 263 LYS A C 1
ATOM 2161 O O . LYS A 1 263 ? 6.652 -19.438 11.258 1 95.06 263 LYS A O 1
ATOM 2166 N N . LYS A 1 264 ? 8.75 -20.156 11.047 1 94.5 264 LYS A N 1
ATOM 2167 C CA . LYS A 1 264 ? 9.32 -18.828 11.297 1 94.5 264 LYS A CA 1
ATOM 2168 C C . LYS A 1 264 ? 9.156 -17.922 10.086 1 94.5 264 LYS A C 1
ATOM 2170 O O . LYS A 1 264 ? 8.906 -16.719 10.234 1 94.5 264 LYS A O 1
ATOM 2175 N N . PHE A 1 265 ? 9.281 -18.531 8.898 1 95.62 265 PHE A N 1
ATOM 2176 C CA . PHE A 1 265 ? 9.219 -17.781 7.652 1 95.62 265 PHE A CA 1
ATOM 2177 C C . PHE A 1 265 ? 7.84 -17.172 7.465 1 95.62 265 PHE A C 1
ATOM 2179 O O . PHE A 1 265 ? 7.703 -16.125 6.832 1 95.62 265 PHE A O 1
ATOM 2186 N N . THR A 1 266 ? 6.785 -17.719 8.047 1 96.44 266 THR A N 1
ATOM 2187 C CA . THR A 1 266 ? 5.414 -17.234 7.973 1 96.44 266 THR A CA 1
ATOM 2188 C C . THR A 1 266 ? 5.328 -15.797 8.508 1 96.44 266 THR A C 1
ATOM 2190 O O . THR A 1 266 ? 4.508 -15.008 8.039 1 96.44 266 THR A O 1
ATOM 2193 N N . TYR A 1 267 ? 6.207 -15.477 9.406 1 94.94 267 TYR A N 1
ATOM 2194 C CA . TYR A 1 267 ? 6.129 -14.164 10.047 1 94.94 267 TYR A CA 1
ATOM 2195 C C . TYR A 1 267 ? 7.34 -13.312 9.688 1 94.94 267 TYR A C 1
ATOM 2197 O O . TYR A 1 267 ? 7.621 -12.312 10.359 1 94.94 267 TYR A O 1
ATOM 2205 N N . PHE A 1 268 ? 8.102 -13.789 8.711 1 95.56 268 PHE A N 1
ATOM 2206 C CA . PHE A 1 268 ? 9.25 -13.047 8.219 1 95.56 268 PHE A CA 1
ATOM 2207 C C . PHE A 1 268 ? 8.859 -12.125 7.074 1 95.56 268 PHE A C 1
ATOM 2209 O O . PHE A 1 268 ? 8.93 -12.508 5.906 1 95.56 268 PHE A O 1
ATOM 2216 N N . THR A 1 269 ? 8.492 -10.859 7.383 1 96.81 269 THR A N 1
ATOM 2217 C CA . THR A 1 269 ? 7.961 -9.883 6.43 1 96.81 269 THR A CA 1
ATOM 2218 C C . THR A 1 269 ? 8.773 -8.594 6.465 1 96.81 269 THR A C 1
ATOM 2220 O O . THR A 1 269 ? 9.844 -8.547 7.074 1 96.81 269 THR A O 1
ATOM 2223 N N . ASP A 1 270 ? 8.297 -7.539 5.82 1 97.38 270 ASP A N 1
ATOM 2224 C CA . ASP A 1 270 ? 9 -6.266 5.742 1 97.38 270 ASP A CA 1
ATOM 2225 C C . ASP A 1 270 ? 9.133 -5.621 7.121 1 97.38 270 ASP A C 1
ATOM 2227 O O . ASP A 1 270 ? 9.922 -4.691 7.305 1 97.38 270 ASP A O 1
ATOM 2231 N N . SER A 1 271 ? 8.445 -6.18 8.094 1 95.5 271 SER A N 1
ATOM 2232 C CA . SER A 1 271 ? 8.492 -5.648 9.453 1 95.5 271 SER A CA 1
ATOM 2233 C C . SER A 1 271 ? 9.859 -5.867 10.086 1 95.5 271 SER A C 1
ATOM 2235 O O . SER A 1 271 ? 10.148 -5.312 11.148 1 95.5 271 SER A O 1
ATOM 2237 N N . ILE A 1 272 ? 10.719 -6.578 9.383 1 95.12 272 ILE A N 1
ATOM 2238 C CA . ILE A 1 272 ? 12.062 -6.859 9.875 1 95.12 272 ILE A CA 1
ATOM 2239 C C . ILE A 1 272 ? 12.836 -5.555 10.055 1 95.12 272 ILE A C 1
ATOM 2241 O O . ILE A 1 272 ? 13.664 -5.438 10.961 1 95.12 272 ILE A O 1
ATOM 2245 N N . LEU A 1 273 ? 12.562 -4.52 9.234 1 95.88 273 LEU A N 1
ATOM 2246 C CA . LEU A 1 273 ? 13.234 -3.234 9.398 1 95.88 273 LEU A CA 1
ATOM 2247 C C . LEU A 1 273 ? 12.93 -2.637 10.766 1 95.88 273 LEU A C 1
ATOM 2249 O O . LEU A 1 273 ? 13.828 -2.16 11.461 1 95.88 273 LEU A O 1
ATOM 2253 N N . GLU A 1 274 ? 11.648 -2.684 11.086 1 95 274 GLU A N 1
ATOM 2254 C CA . GLU A 1 274 ? 11.227 -2.186 12.391 1 95 274 GLU A CA 1
ATOM 2255 C C . GLU A 1 274 ? 11.859 -2.992 13.523 1 95 274 GLU A C 1
ATOM 2257 O O . GLU A 1 274 ? 12.25 -2.434 14.547 1 95 274 GLU A O 1
ATOM 2262 N N . GLU A 1 275 ? 11.914 -4.277 13.32 1 93.56 275 GLU A N 1
ATOM 2263 C CA . GLU A 1 275 ? 12.516 -5.156 14.32 1 93.56 275 GLU A CA 1
ATOM 2264 C C . GLU A 1 275 ? 13.977 -4.793 14.555 1 93.56 275 GLU A C 1
ATOM 2266 O O . GLU A 1 275 ? 14.453 -4.816 15.695 1 93.56 275 GLU A O 1
ATOM 2271 N N . ILE A 1 276 ? 14.672 -4.445 13.547 1 95.62 276 ILE A N 1
ATOM 2272 C CA . ILE A 1 276 ? 16.078 -4.059 13.648 1 95.62 276 ILE A CA 1
ATOM 2273 C C . ILE A 1 276 ? 16.188 -2.705 14.352 1 95.62 276 ILE A C 1
ATOM 2275 O O . ILE A 1 276 ? 17.016 -2.531 15.25 1 95.62 276 ILE A O 1
ATOM 2279 N N . LEU A 1 277 ? 15.32 -1.806 14.039 1 94.94 277 LEU A N 1
ATOM 2280 C CA . LEU A 1 277 ? 15.43 -0.424 14.5 1 94.94 277 LEU A CA 1
ATOM 2281 C C . LEU A 1 277 ? 14.977 -0.298 15.953 1 94.94 277 LEU A C 1
ATOM 2283 O O . LEU A 1 277 ? 15.5 0.534 16.703 1 94.94 277 LEU A O 1
ATOM 2287 N N . LYS A 1 278 ? 14.008 -1.09 16.344 1 92.44 278 LYS A N 1
ATOM 2288 C CA . LYS A 1 278 ? 13.406 -0.935 17.656 1 92.44 278 LYS A CA 1
ATOM 2289 C C . LYS A 1 278 ? 14.367 -1.383 18.75 1 92.44 278 LYS A C 1
ATOM 2291 O O . LYS A 1 278 ? 14.211 -0.991 19.922 1 92.44 278 LYS A O 1
ATOM 2296 N N . ASN A 1 279 ? 15.336 -2.199 18.438 1 90.69 279 ASN A N 1
ATOM 2297 C CA . ASN A 1 279 ? 16.328 -2.637 19.406 1 90.69 279 ASN A CA 1
ATOM 2298 C C . ASN A 1 279 ? 17.516 -1.676 19.453 1 90.69 279 ASN A C 1
ATOM 2300 O O . ASN A 1 279 ? 18.656 -2.082 19.25 1 90.69 279 ASN A O 1
ATOM 2304 N N . GLU A 1 280 ? 17.281 -0.532 19.875 1 86.06 280 GLU A N 1
ATOM 2305 C CA . GLU A 1 280 ? 18.203 0.588 19.781 1 86.06 280 GLU A CA 1
ATOM 2306 C C . GLU A 1 280 ? 19.453 0.33 20.625 1 86.06 280 GLU A C 1
ATOM 2308 O O . GLU A 1 280 ? 20.547 0.759 20.25 1 86.06 280 GLU A O 1
ATOM 2313 N N . ASN A 1 281 ? 19.312 -0.397 21.688 1 87.06 281 ASN A N 1
ATOM 2314 C CA . ASN A 1 281 ? 20.422 -0.558 22.625 1 87.06 281 ASN A CA 1
ATOM 2315 C C . ASN A 1 281 ? 21.188 -1.857 22.375 1 87.06 281 ASN A C 1
ATOM 2317 O O . ASN A 1 281 ? 22.156 -2.158 23.062 1 87.06 281 ASN A O 1
ATOM 2321 N N . ASN A 1 282 ? 20.797 -2.539 21.375 1 91.12 282 ASN A N 1
ATOM 2322 C CA . ASN A 1 282 ? 21.484 -3.783 21.062 1 91.12 282 ASN A CA 1
ATOM 2323 C C . ASN A 1 282 ? 22.75 -3.531 20.25 1 91.12 282 ASN A C 1
ATOM 2325 O O . ASN A 1 282 ? 22.672 -3.195 19.062 1 91.12 282 ASN A O 1
ATOM 2329 N N . GLU A 1 283 ? 23.844 -3.754 20.859 1 90.19 283 GLU A N 1
ATOM 2330 C CA . GLU A 1 283 ? 25.125 -3.484 20.219 1 90.19 283 GLU A CA 1
ATOM 2331 C C . GLU A 1 283 ? 25.328 -4.34 18.969 1 90.19 283 GLU A C 1
ATOM 2333 O O . GLU A 1 283 ? 25.953 -3.904 18 1 90.19 283 GLU A O 1
ATOM 2338 N N . GLY A 1 284 ? 24.75 -5.445 19.062 1 90.81 284 GLY A N 1
ATOM 2339 C CA . GLY A 1 284 ? 24.875 -6.363 17.938 1 90.81 284 GLY A CA 1
ATOM 2340 C C . GLY A 1 284 ? 24.109 -5.918 16.703 1 90.81 284 GLY A C 1
ATOM 2341 O O . GLY A 1 284 ? 24.359 -6.41 15.602 1 90.81 284 GLY A O 1
ATOM 2342 N N . LEU A 1 285 ? 23.266 -4.918 16.828 1 95.69 285 LEU A N 1
ATOM 2343 C CA . LEU A 1 285 ? 22.422 -4.48 15.719 1 95.69 285 LEU A CA 1
ATOM 2344 C C . LEU A 1 285 ? 22.812 -3.074 15.273 1 95.69 285 LEU A C 1
ATOM 2346 O O . LEU A 1 285 ? 22.203 -2.525 14.352 1 95.69 285 LEU A O 1
ATOM 2350 N N . LYS A 1 286 ? 23.828 -2.533 15.859 1 95.25 286 LYS A N 1
ATOM 2351 C CA . LYS A 1 286 ? 24.203 -1.146 15.594 1 95.25 286 LYS A CA 1
ATOM 2352 C C . LYS A 1 286 ? 24.609 -0.95 14.141 1 95.25 286 LYS A C 1
ATOM 2354 O O . LYS A 1 286 ? 24.266 0.056 13.516 1 95.25 286 LYS A O 1
ATOM 2359 N N . GLU A 1 287 ? 25.406 -1.885 13.664 1 95.56 287 GLU A N 1
ATOM 2360 C CA . GLU A 1 287 ? 25.828 -1.775 12.273 1 95.56 287 GLU A CA 1
ATOM 2361 C C . GLU A 1 287 ? 24.641 -1.863 11.32 1 95.56 287 GLU A C 1
ATOM 2363 O O . GLU A 1 287 ? 24.562 -1.11 10.352 1 95.56 287 GLU A O 1
ATOM 2368 N N . ALA A 1 288 ? 23.734 -2.826 11.562 1 97.31 288 ALA A N 1
ATOM 2369 C CA . ALA A 1 288 ? 22.531 -2.957 10.75 1 97.31 288 ALA A CA 1
ATOM 2370 C C . ALA A 1 288 ? 21.703 -1.68 10.789 1 97.31 288 ALA A C 1
ATOM 2372 O O . ALA A 1 288 ? 21.203 -1.22 9.758 1 97.31 288 ALA A O 1
ATOM 2373 N N . GLN A 1 289 ? 21.578 -1.127 11.969 1 96.88 289 GLN A N 1
ATOM 2374 C CA . GLN A 1 289 ? 20.828 0.116 12.148 1 96.88 289 GLN A CA 1
ATOM 2375 C C . GLN A 1 289 ? 21.484 1.262 11.383 1 96.88 289 GLN A C 1
ATOM 2377 O O . GLN A 1 289 ? 20.797 2.068 10.758 1 96.88 289 GLN A O 1
ATOM 2382 N N . SER A 1 290 ? 22.781 1.309 11.398 1 95.69 290 SER A N 1
ATOM 2383 C CA . SER A 1 290 ? 23.531 2.34 10.68 1 95.69 290 SER A CA 1
ATOM 2384 C C . SER A 1 290 ? 23.312 2.232 9.172 1 95.69 290 SER A C 1
ATOM 2386 O O . SER A 1 290 ? 23.172 3.246 8.484 1 95.69 290 SER A O 1
ATOM 2388 N N . LYS A 1 291 ? 23.297 1.016 8.664 1 96.56 291 LYS A N 1
ATOM 2389 C CA . LYS A 1 291 ? 23.062 0.805 7.238 1 96.56 291 LYS A CA 1
ATOM 2390 C C . LYS A 1 291 ? 21.656 1.247 6.844 1 96.56 291 LYS A C 1
ATOM 2392 O O . LYS A 1 291 ? 21.469 1.876 5.801 1 96.56 291 LYS A O 1
ATOM 2397 N N . LEU A 1 292 ? 20.672 0.926 7.684 1 96.5 292 LEU A N 1
ATOM 2398 C CA . LEU A 1 292 ? 19.297 1.344 7.414 1 96.5 292 LEU A CA 1
ATOM 2399 C C . LEU A 1 292 ? 19.172 2.863 7.457 1 96.5 292 LEU A C 1
ATOM 2401 O O . LEU A 1 292 ? 18.484 3.457 6.629 1 96.5 292 LEU A O 1
ATOM 2405 N N . GLU A 1 293 ? 19.844 3.461 8.383 1 94.69 293 GLU A N 1
ATOM 2406 C CA . GLU A 1 293 ? 19.844 4.918 8.461 1 94.69 293 GLU A CA 1
ATOM 2407 C C . GLU A 1 293 ? 20.469 5.535 7.215 1 94.69 293 GLU A C 1
ATOM 2409 O O . GLU A 1 293 ? 20.031 6.574 6.734 1 94.69 293 GLU A O 1
ATOM 2414 N N . SER A 1 294 ? 21.562 4.906 6.742 1 94.75 294 SER A N 1
ATOM 2415 C CA . SER A 1 294 ? 22.188 5.379 5.516 1 94.75 294 SER A CA 1
ATOM 2416 C C . SER A 1 294 ? 21.219 5.332 4.336 1 94.75 294 SER A C 1
ATOM 2418 O O . SER A 1 294 ? 21.281 6.18 3.445 1 94.75 294 SER A O 1
ATOM 2420 N N . MET A 1 295 ? 20.406 4.355 4.359 1 95.06 295 MET A N 1
ATOM 2421 C CA . MET A 1 295 ? 19.375 4.246 3.324 1 95.06 295 MET A CA 1
ATOM 2422 C C . MET A 1 295 ? 18.359 5.379 3.436 1 95.06 295 MET A C 1
ATOM 2424 O O . MET A 1 295 ? 18.078 6.062 2.449 1 95.06 295 MET A O 1
ATOM 2428 N N . PHE A 1 296 ? 17.875 5.645 4.668 1 93.94 296 PHE A N 1
ATOM 2429 C CA . PHE A 1 296 ? 16.844 6.652 4.891 1 93.94 296 PHE A CA 1
ATOM 2430 C C . PHE A 1 296 ? 17.375 8.047 4.562 1 93.94 296 PHE A C 1
ATOM 2432 O O . PHE A 1 296 ? 16.688 8.836 3.91 1 93.94 296 PHE A O 1
ATOM 2439 N N . TYR A 1 297 ? 18.609 8.281 4.906 1 93.25 297 TYR A N 1
ATOM 2440 C CA . TYR A 1 29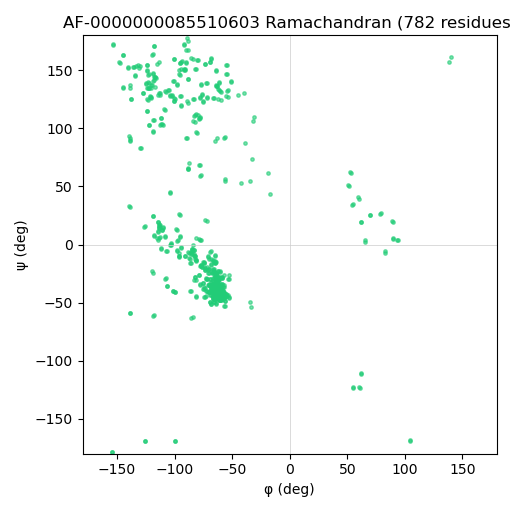7 ? 19.172 9.617 4.773 1 93.25 297 TYR A CA 1
ATOM 2441 C C . TYR A 1 297 ? 19.906 9.773 3.443 1 93.25 297 TYR A C 1
ATOM 2443 O O . TYR A 1 297 ? 20.469 10.828 3.154 1 93.25 297 TYR A O 1
ATOM 2451 N N . ARG A 1 298 ? 19.953 8.688 2.684 1 92.5 298 ARG A N 1
ATOM 2452 C CA . ARG A 1 298 ? 20.656 8.719 1.399 1 92.5 298 ARG A CA 1
ATOM 2453 C C . ARG A 1 298 ? 22.078 9.234 1.56 1 92.5 298 ARG A C 1
ATOM 2455 O O . ARG A 1 298 ? 22.484 10.188 0.894 1 92.5 298 ARG A O 1
ATOM 2462 N N . CYS A 1 299 ? 22.781 8.547 2.281 1 94.25 299 CYS A N 1
ATOM 2463 C CA . CYS A 1 299 ? 24.125 8.961 2.691 1 94.25 299 CYS A CA 1
ATOM 2464 C C . CYS A 1 299 ? 25.125 8.75 1.565 1 94.25 299 CYS A C 1
ATOM 2466 O O . CYS A 1 299 ? 26.328 8.977 1.746 1 94.25 299 CYS A O 1
ATOM 2468 N N . TYR A 1 300 ? 24.719 8.328 0.406 1 94.75 300 TYR A N 1
ATOM 2469 C CA . TYR A 1 300 ? 25.609 8.109 -0.733 1 94.75 300 TYR A CA 1
ATOM 2470 C C . TYR A 1 300 ? 25.203 8.984 -1.912 1 94.75 300 TYR A C 1
ATOM 2472 O O . TYR A 1 300 ? 24.016 9.148 -2.191 1 94.75 300 TYR A O 1
ATOM 2480 N N . LYS A 1 301 ? 26.172 9.539 -2.514 1 93.5 301 LYS A N 1
ATOM 2481 C CA . LYS A 1 301 ? 25.969 10.383 -3.688 1 93.5 301 LYS A CA 1
ATOM 2482 C C . LYS A 1 301 ? 26.281 9.625 -4.973 1 93.5 301 LYS A C 1
ATOM 2484 O O . LYS A 1 301 ? 27.25 8.859 -5.031 1 93.5 301 LYS A O 1
ATOM 2489 N N . TYR A 1 302 ? 25.484 9.844 -5.98 1 93.75 302 TYR A N 1
ATOM 2490 C CA . TYR A 1 302 ? 25.688 9.211 -7.277 1 93.75 302 TYR A CA 1
ATOM 2491 C C . TYR A 1 302 ? 26.828 9.875 -8.031 1 93.75 302 TYR A C 1
ATOM 2493 O O . TYR A 1 302 ? 26.844 11.102 -8.203 1 93.75 302 TYR A O 1
ATOM 2501 N N . ARG A 1 303 ? 27.75 9.18 -8.516 1 91.88 303 ARG A N 1
ATOM 2502 C CA . ARG A 1 303 ? 28.938 9.734 -9.172 1 91.88 303 ARG A CA 1
ATOM 2503 C C . ARG A 1 303 ? 28.938 9.391 -10.656 1 91.88 303 ARG A C 1
ATOM 2505 O O . ARG A 1 303 ? 29.922 9.664 -11.359 1 91.88 303 ARG A O 1
ATOM 2512 N N . GLY A 1 304 ? 27.891 8.797 -11.109 1 91.38 304 GLY A N 1
ATOM 2513 C CA . GLY A 1 304 ? 27.812 8.484 -12.531 1 91.38 304 GLY A CA 1
ATOM 2514 C C . GLY A 1 304 ? 28.047 7.016 -12.828 1 91.38 304 GLY A C 1
ATOM 2515 O O . GLY A 1 304 ? 27.891 6.164 -11.953 1 91.38 304 GLY A O 1
ATOM 2516 N N . THR A 1 305 ? 28.219 6.746 -14.125 1 89.44 305 THR A N 1
ATOM 2517 C CA . THR A 1 305 ? 28.422 5.375 -14.578 1 89.44 305 THR A CA 1
ATOM 2518 C C . THR A 1 305 ? 29.906 5.062 -14.711 1 89.44 305 THR A C 1
ATOM 2520 O O . THR A 1 305 ? 30.703 5.941 -15.039 1 89.44 305 THR A O 1
ATOM 2523 N N . ASP A 1 306 ? 30.312 4.012 -14.117 1 77.12 306 ASP A N 1
ATOM 2524 C CA . ASP A 1 306 ? 31.703 3.574 -14.18 1 77.12 306 ASP A CA 1
ATOM 2525 C C . ASP A 1 306 ? 31.953 2.693 -15.398 1 77.12 306 ASP A C 1
ATOM 2527 O O . ASP A 1 306 ? 32.031 1.469 -15.281 1 77.12 306 ASP A O 1
ATOM 2531 N N . LYS A 1 307 ? 31.938 3.195 -16.531 1 65.69 307 LYS A N 1
ATOM 2532 C CA . LYS A 1 307 ? 32.125 2.404 -17.75 1 65.69 307 LYS A CA 1
ATOM 2533 C C . LYS A 1 307 ? 33.469 1.701 -17.75 1 65.69 307 LYS A C 1
ATOM 2535 O O . LYS A 1 307 ? 33.594 0.563 -18.219 1 65.69 307 LYS A O 1
ATOM 2540 N N . ASP A 1 308 ? 34.406 2.369 -17.188 1 60.75 308 ASP A N 1
ATOM 2541 C CA . ASP A 1 308 ? 35.75 1.878 -17.406 1 60.75 308 ASP A CA 1
ATOM 2542 C C . ASP A 1 308 ? 36.375 1.37 -16.109 1 60.75 308 ASP A C 1
ATOM 2544 O O . ASP A 1 308 ? 37.531 0.902 -16.109 1 60.75 308 ASP A O 1
ATOM 2548 N N . GLY A 1 309 ? 35.594 1.146 -15.031 1 61.59 309 GLY A N 1
ATOM 2549 C CA . GLY A 1 309 ? 36.156 0.622 -13.797 1 61.59 309 GLY A CA 1
ATOM 2550 C C . GLY A 1 309 ? 37.125 1.569 -13.141 1 61.59 309 GLY A C 1
ATOM 2551 O O . GLY A 1 309 ? 37.812 1.197 -12.188 1 61.59 309 GLY A O 1
ATOM 2552 N N . ASN A 1 310 ? 37.344 2.734 -13.656 1 57.41 310 ASN A N 1
ATOM 2553 C CA . ASN A 1 310 ? 38.438 3.621 -13.273 1 57.41 310 ASN A CA 1
ATOM 2554 C C . ASN A 1 310 ? 38.062 4.5 -12.086 1 57.41 310 ASN A C 1
ATOM 2556 O O . ASN A 1 310 ? 38.906 5.203 -11.523 1 57.41 310 ASN A O 1
ATOM 2560 N N . ASN A 1 311 ? 36.844 4.559 -11.852 1 59.03 311 ASN A N 1
ATOM 2561 C CA . ASN A 1 311 ? 36.469 5.523 -10.82 1 59.03 311 ASN A CA 1
ATOM 2562 C C . ASN A 1 311 ? 36.844 5.039 -9.43 1 59.03 311 ASN A C 1
ATOM 2564 O O . ASN A 1 311 ? 36.312 5.508 -8.43 1 59.03 311 ASN A O 1
ATOM 2568 N N . ARG A 1 312 ? 37.781 4.113 -9.43 1 58.38 312 ARG A N 1
ATOM 2569 C CA . ARG A 1 312 ? 38.188 3.553 -8.141 1 58.38 312 ARG A CA 1
ATOM 2570 C C . ARG A 1 312 ? 39.188 4.465 -7.43 1 58.38 312 ARG A C 1
ATOM 2572 O O . ARG A 1 312 ? 39.719 4.113 -6.367 1 58.38 312 ARG A O 1
ATOM 2579 N N . ASP A 1 313 ? 39.344 5.586 -8.102 1 58.72 313 ASP A N 1
ATOM 2580 C CA . ASP A 1 313 ? 40.312 6.484 -7.473 1 58.72 313 ASP A CA 1
ATOM 2581 C C . ASP A 1 313 ? 39.625 7.402 -6.461 1 58.72 313 ASP A C 1
ATOM 2583 O O . ASP A 1 313 ? 38.438 7.738 -6.621 1 58.72 313 ASP A O 1
ATOM 2587 N N . GLY A 1 314 ? 40.094 7.391 -5.129 1 63.09 314 GLY A N 1
ATOM 2588 C CA . GLY A 1 314 ? 39.75 8.281 -4.035 1 63.09 314 GLY A CA 1
ATOM 2589 C C . GLY A 1 314 ? 39.594 7.559 -2.707 1 63.09 314 GLY A C 1
ATOM 2590 O O . GLY A 1 314 ? 39.531 6.328 -2.664 1 63.09 314 GLY A O 1
ATOM 2591 N N . ASP A 1 315 ? 39.656 8.227 -1.631 1 69.44 315 ASP A N 1
ATOM 2592 C CA . ASP A 1 315 ? 39.719 7.758 -0.249 1 69.44 315 ASP A CA 1
ATOM 2593 C C . ASP A 1 315 ? 38.344 7.488 0.305 1 69.44 315 ASP A C 1
ATOM 2595 O O . ASP A 1 315 ? 38.188 6.902 1.382 1 69.44 315 ASP A O 1
ATOM 2599 N N . GLN A 1 316 ? 37.281 7.805 -0.502 1 80.31 316 GLN A N 1
ATOM 2600 C CA . GLN A 1 316 ? 35.969 7.664 0.084 1 80.31 316 GLN A CA 1
ATOM 2601 C C . GLN A 1 316 ? 35.375 6.301 -0.251 1 80.31 316 GLN A C 1
ATOM 2603 O O . GLN A 1 316 ? 35.719 5.691 -1.263 1 80.31 316 GLN A O 1
ATOM 2608 N N . GLU A 1 317 ? 34.531 5.824 0.658 1 89.12 317 GLU A N 1
ATOM 2609 C CA . GLU A 1 317 ? 33.844 4.562 0.465 1 89.12 317 GLU A CA 1
ATOM 2610 C C . GLU A 1 317 ? 32.938 4.621 -0.759 1 89.12 317 GLU A C 1
ATOM 2612 O O . GLU A 1 317 ? 32.125 5.539 -0.891 1 89.12 317 GLU A O 1
ATOM 2617 N N . LYS A 1 318 ? 33.156 3.68 -1.653 1 91.75 318 LYS A N 1
ATOM 2618 C CA . LYS A 1 318 ? 32.344 3.627 -2.873 1 91.75 318 LYS A CA 1
ATOM 2619 C C . LYS A 1 318 ? 31.531 2.344 -2.936 1 91.75 318 LYS A C 1
ATOM 2621 O O . LYS A 1 318 ? 31.953 1.302 -2.432 1 91.75 318 LYS A O 1
ATOM 2626 N N . ILE A 1 319 ? 30.344 2.428 -3.453 1 93.81 319 ILE A N 1
ATOM 2627 C CA . ILE A 1 319 ? 29.469 1.284 -3.707 1 93.81 319 ILE A CA 1
ATOM 2628 C C . ILE A 1 319 ? 29.109 1.225 -5.191 1 93.81 319 ILE A C 1
ATOM 2630 O O . ILE A 1 319 ? 28.703 2.227 -5.777 1 93.81 319 ILE A O 1
ATOM 2634 N N . PHE A 1 320 ? 29.344 0.095 -5.777 1 94.06 320 PHE A N 1
ATOM 2635 C CA . PHE A 1 320 ? 29.016 -0.107 -7.184 1 94.06 320 PHE A CA 1
ATOM 2636 C C . PHE A 1 320 ? 27.766 -0.977 -7.332 1 94.06 320 PHE A C 1
ATOM 2638 O O . PHE A 1 320 ? 27.609 -1.963 -6.609 1 94.06 320 PHE A O 1
ATOM 2645 N N . CYS A 1 321 ? 26.875 -0.562 -8.148 1 94.88 321 CYS A N 1
ATOM 2646 C CA . CYS A 1 321 ? 25.641 -1.293 -8.43 1 94.88 321 CYS A CA 1
ATOM 2647 C C . CYS A 1 321 ? 25.5 -1.552 -9.93 1 94.88 321 CYS A C 1
ATOM 2649 O O . CYS A 1 321 ? 25.75 -0.665 -10.742 1 94.88 321 CYS A O 1
ATOM 2651 N N . GLU A 1 322 ? 25.094 -2.691 -10.242 1 94.75 322 GLU A N 1
ATOM 2652 C CA . GLU A 1 322 ? 24.938 -3.053 -11.656 1 94.75 322 GLU A CA 1
ATOM 2653 C C . GLU A 1 322 ? 23.484 -3.258 -12.023 1 94.75 322 GLU A C 1
ATOM 2655 O O . GLU A 1 322 ? 22.734 -3.934 -11.305 1 94.75 322 GLU A O 1
ATOM 2660 N N . ALA A 1 323 ? 23.047 -2.623 -13.047 1 95.56 323 ALA A N 1
ATOM 2661 C CA . ALA A 1 323 ? 21.734 -2.84 -13.648 1 95.56 323 ALA A CA 1
ATOM 2662 C C . ALA A 1 323 ? 21.844 -3.684 -14.914 1 95.56 323 ALA A C 1
ATOM 2664 O O . ALA A 1 323 ? 22.734 -3.477 -15.727 1 95.56 323 ALA A O 1
ATOM 2665 N N . ASN A 1 324 ? 21.078 -4.699 -14.992 1 95.5 324 ASN A N 1
ATOM 2666 C CA . ASN A 1 324 ? 20.953 -5.539 -16.172 1 95.5 324 ASN A CA 1
ATOM 2667 C C . ASN A 1 324 ? 19.578 -5.41 -16.812 1 95.5 324 ASN A C 1
ATOM 2669 O O . ASN A 1 324 ? 18.625 -6.047 -16.375 1 95.5 324 ASN A O 1
ATOM 2673 N N . LEU A 1 325 ? 19.453 -4.664 -17.922 1 95.88 325 LEU A N 1
ATOM 2674 C CA . LEU A 1 325 ? 18.188 -4.344 -18.562 1 95.88 325 LEU A CA 1
ATOM 2675 C C . LEU A 1 325 ? 17.984 -5.176 -19.828 1 95.88 325 LEU A C 1
ATOM 2677 O O . LEU A 1 325 ? 18.906 -5.293 -20.656 1 95.88 325 LEU A O 1
ATOM 2681 N N . ASP A 1 326 ? 16.938 -5.77 -19.938 1 95.56 326 ASP A N 1
ATOM 2682 C CA . ASP A 1 326 ? 16.609 -6.551 -21.125 1 95.56 326 ASP A CA 1
ATOM 2683 C C . ASP A 1 326 ? 15.102 -6.66 -21.297 1 95.56 326 ASP A C 1
ATOM 2685 O O . ASP A 1 326 ? 14.336 -5.996 -20.609 1 95.56 326 ASP A O 1
ATOM 2689 N N . TYR A 1 327 ? 14.68 -7.363 -22.312 1 92.88 327 TYR A N 1
ATOM 2690 C CA . TYR A 1 327 ? 13.266 -7.551 -22.625 1 92.88 327 TYR A CA 1
ATOM 2691 C C . TYR A 1 327 ? 12.758 -8.867 -22.047 1 92.88 327 TYR A C 1
ATOM 2693 O O . TYR A 1 327 ? 11.875 -9.508 -22.625 1 92.88 327 TYR A O 1
ATOM 2701 N N . GLY A 1 328 ? 13.398 -9.359 -20.969 1 90.75 328 GLY A N 1
ATOM 2702 C CA . GLY A 1 328 ? 12.938 -10.555 -20.281 1 90.75 328 GLY A CA 1
ATOM 2703 C C . GLY A 1 328 ? 13.609 -11.828 -20.766 1 90.75 328 GLY A C 1
ATOM 2704 O O . GLY A 1 328 ? 13.234 -12.93 -20.359 1 90.75 328 GLY A O 1
ATOM 2705 N N . ALA A 1 329 ? 14.578 -11.664 -21.688 1 92.62 329 ALA A N 1
ATOM 2706 C CA . ALA A 1 329 ? 15.227 -12.844 -22.25 1 92.62 329 ALA A CA 1
ATOM 2707 C C . ALA A 1 329 ? 16.719 -12.625 -22.406 1 92.62 329 ALA A C 1
ATOM 2709 O O . ALA A 1 329 ? 17.328 -13.078 -23.391 1 92.62 329 ALA A O 1
ATOM 2710 N N . GLY A 1 330 ? 17.25 -11.859 -21.5 1 91.69 330 GLY A N 1
ATOM 2711 C CA . GLY A 1 330 ? 18.672 -11.594 -21.594 1 91.69 330 GLY A CA 1
ATOM 2712 C C . GLY A 1 330 ? 19.062 -10.891 -22.891 1 91.69 330 GLY A C 1
ATOM 2713 O O . GLY A 1 330 ? 18.484 -9.859 -23.234 1 91.69 330 GLY A O 1
ATOM 2714 N N . GLU A 1 331 ? 19.969 -11.539 -23.594 1 92.62 331 GLU A N 1
ATOM 2715 C CA . GLU A 1 331 ? 20.453 -10.93 -24.828 1 92.62 331 GLU A CA 1
ATOM 2716 C C . GLU A 1 331 ? 19.578 -11.305 -26.031 1 92.62 331 GLU A C 1
ATOM 2718 O O . GLU A 1 331 ? 19.688 -10.695 -27.094 1 92.62 331 GLU A O 1
ATOM 2723 N N . GLU A 1 332 ? 18.703 -12.164 -25.781 1 92.44 332 GLU A N 1
ATOM 2724 C CA . GLU A 1 332 ? 17.906 -12.688 -26.891 1 92.44 332 GLU A CA 1
ATOM 2725 C C . GLU A 1 332 ? 16.641 -11.852 -27.094 1 92.44 332 GLU A C 1
ATOM 2727 O O . GLU A 1 332 ? 16.219 -11.117 -26.203 1 92.44 332 GLU A O 1
ATOM 2732 N N . ASN A 1 333 ? 16.156 -11.969 -28.328 1 93.69 333 ASN A N 1
ATOM 2733 C CA . ASN A 1 333 ? 14.852 -11.406 -28.641 1 93.69 333 ASN A CA 1
ATOM 2734 C C . ASN A 1 333 ? 13.727 -12.336 -28.203 1 93.69 333 ASN A C 1
ATOM 2736 O O . ASN A 1 333 ? 13.531 -13.406 -28.766 1 93.69 333 ASN A O 1
ATOM 2740 N N . PRO A 1 334 ? 12.977 -11.906 -27.219 1 94.62 334 PRO A N 1
ATOM 2741 C CA . PRO A 1 334 ? 11.969 -12.812 -26.672 1 94.62 334 PRO A CA 1
ATOM 2742 C C . PRO A 1 334 ? 10.859 -13.125 -27.672 1 94.62 334 PRO A C 1
ATOM 2744 O O . PRO A 1 334 ? 10.172 -14.148 -27.547 1 94.62 334 PRO A O 1
ATOM 2747 N N . LEU A 1 335 ? 10.648 -12.32 -28.672 1 95.88 335 LEU A N 1
ATOM 2748 C CA . LEU A 1 335 ? 9.578 -12.508 -29.656 1 95.88 335 LEU A CA 1
ATOM 2749 C C . LEU A 1 335 ? 9.805 -13.766 -30.484 1 95.88 335 LEU A C 1
ATOM 2751 O O . LEU A 1 335 ? 8.859 -14.344 -31.016 1 95.88 335 LEU A O 1
ATOM 2755 N N . GLU A 1 336 ? 11.016 -14.188 -30.562 1 95.69 336 GLU A N 1
ATOM 2756 C CA . GLU A 1 336 ? 11.367 -15.32 -31.422 1 95.69 336 GLU A CA 1
ATOM 2757 C C . GLU A 1 336 ? 10.906 -16.641 -30.797 1 95.69 336 GLU A C 1
ATOM 2759 O O . GLU A 1 336 ? 10.859 -17.672 -31.484 1 95.69 336 GLU A O 1
ATOM 2764 N N . LYS A 1 337 ? 10.594 -16.578 -29.594 1 95.5 337 LYS A N 1
ATOM 2765 C CA . LYS A 1 337 ? 10.25 -17.812 -28.875 1 95.5 337 LYS A CA 1
ATOM 2766 C C . LYS A 1 337 ? 8.742 -18.031 -28.844 1 95.5 337 LYS A C 1
ATOM 2768 O O . LYS A 1 337 ? 8.273 -19.109 -28.5 1 95.5 337 LYS A O 1
ATOM 2773 N N . ILE A 1 338 ? 7.977 -17.078 -29.25 1 96.88 338 ILE A N 1
ATOM 2774 C CA . ILE A 1 338 ? 6.523 -17.109 -29.109 1 96.88 338 ILE A CA 1
ATOM 2775 C C . ILE A 1 338 ? 5.914 -17.906 -30.266 1 96.88 338 ILE A C 1
ATOM 2777 O O . ILE A 1 338 ? 6.172 -17.625 -31.438 1 96.88 338 ILE A O 1
ATOM 2781 N N . PRO A 1 339 ? 5.141 -18.891 -29.969 1 97.81 339 PRO A N 1
ATOM 2782 C CA . PRO A 1 339 ? 4.406 -19.594 -31.031 1 97.81 339 PRO A CA 1
ATOM 2783 C C . PRO A 1 339 ? 3.174 -18.828 -31.5 1 97.81 339 PRO A C 1
ATOM 2785 O O . PRO A 1 339 ? 2.297 -18.5 -30.688 1 97.81 339 PRO A O 1
ATOM 2788 N N . PHE A 1 340 ? 3.074 -18.578 -32.812 1 97.62 340 PHE A N 1
ATOM 2789 C CA . PHE A 1 340 ? 1.946 -17.875 -33.406 1 97.62 340 PHE A CA 1
ATOM 2790 C C . PHE A 1 340 ? 1.145 -18.797 -34.312 1 97.62 340 PHE A C 1
ATOM 2792 O O . PHE A 1 340 ? 1.628 -19.859 -34.719 1 97.62 340 PHE A O 1
ATOM 2799 N N . TYR A 1 341 ? -0.06 -18.438 -34.5 1 97.38 341 TYR A N 1
ATOM 2800 C CA . TYR A 1 341 ? -0.875 -19.109 -35.531 1 97.38 341 TYR A CA 1
ATOM 2801 C C . TYR A 1 341 ? -1.603 -18.094 -36.375 1 97.38 341 TYR A C 1
ATOM 2803 O O . TYR A 1 341 ? -1.811 -16.953 -35.969 1 97.38 341 TYR A O 1
ATOM 2811 N N . LYS A 1 342 ? -1.916 -18.5 -37.625 1 95.62 342 LYS A N 1
ATOM 2812 C CA . LYS A 1 342 ? -2.713 -17.688 -38.531 1 95.62 342 LYS A CA 1
ATOM 2813 C C . LYS A 1 342 ? -4.191 -18.047 -38.438 1 95.62 342 LYS A C 1
ATOM 2815 O O . LYS A 1 342 ? -4.539 -19.172 -38.062 1 95.62 342 LYS A O 1
ATOM 2820 N N . LYS A 1 343 ? -4.977 -17.109 -38.844 1 91.12 343 LYS A N 1
ATOM 2821 C CA . LYS A 1 343 ? -6.414 -17.359 -38.812 1 91.12 343 LYS A CA 1
ATOM 2822 C C . LYS A 1 343 ? -6.777 -18.625 -39.594 1 91.12 343 LYS A C 1
ATOM 2824 O O . LYS A 1 343 ? -6.355 -18.797 -40.719 1 91.12 343 LYS A O 1
ATOM 2829 N N . GLY A 1 344 ? -7.496 -19.469 -38.906 1 87.38 344 GLY A N 1
ATOM 2830 C CA . GLY A 1 344 ? -8 -20.656 -39.562 1 87.38 344 GLY A CA 1
ATOM 2831 C C . GLY A 1 344 ? -6.984 -21.781 -39.625 1 87.38 344 GLY A C 1
ATOM 2832 O O . GLY A 1 344 ? -7.32 -22.922 -39.969 1 87.38 344 GLY A O 1
ATOM 2833 N N . GLU A 1 345 ? -5.758 -21.578 -39.219 1 88.88 345 GLU A N 1
ATOM 2834 C CA . GLU A 1 345 ? -4.715 -22.594 -39.281 1 88.88 345 GLU A CA 1
ATOM 2835 C C . GLU A 1 345 ? -4.641 -23.391 -38 1 88.88 345 GLU A C 1
ATOM 2837 O O . GLU A 1 345 ? -4.988 -22.891 -36.938 1 88.88 345 GLU A O 1
ATOM 2842 N N . LYS A 1 346 ? -4.199 -24.625 -38.188 1 90.44 346 LYS A N 1
ATOM 2843 C CA . LYS A 1 346 ? -4.121 -25.516 -37.031 1 90.44 346 LYS A CA 1
ATOM 2844 C C . LYS A 1 346 ? -2.67 -25.766 -36.625 1 90.44 346 LYS A C 1
ATOM 2846 O O . LYS A 1 346 ? -2.395 -26.578 -35.75 1 90.44 346 LYS A O 1
ATOM 2851 N N . LYS A 1 347 ? -1.805 -25.062 -37.281 1 95.5 347 LYS A N 1
ATOM 2852 C CA . LYS A 1 347 ? -0.387 -25.188 -36.938 1 95.5 347 LYS A CA 1
ATOM 2853 C C . LYS A 1 347 ? 0.187 -23.875 -36.469 1 95.5 347 LYS A C 1
ATOM 2855 O O . LYS A 1 347 ? -0.254 -22.797 -36.875 1 95.5 347 LYS A O 1
ATOM 2860 N N . SER A 1 348 ? 1.13 -24.016 -35.562 1 96.75 348 SER A N 1
ATOM 2861 C CA . SER A 1 348 ? 1.805 -22.828 -35.062 1 96.75 348 SER A CA 1
ATOM 2862 C C . SER A 1 348 ? 3.162 -22.641 -35.719 1 96.75 348 SER A C 1
ATOM 2864 O O . SER A 1 348 ? 3.666 -23.547 -36.375 1 96.75 348 SER A O 1
ATOM 2866 N N . PHE A 1 349 ? 3.684 -21.453 -35.688 1 97.12 349 PHE A N 1
ATOM 2867 C CA . PHE A 1 349 ? 5.004 -21.125 -36.219 1 97.12 349 PHE A CA 1
ATOM 2868 C C . PHE A 1 349 ? 5.664 -20.047 -35.344 1 97.12 349 PHE A C 1
ATOM 2870 O O . PHE A 1 349 ? 5.004 -19.422 -34.531 1 97.12 349 PHE A O 1
ATOM 2877 N N . LYS A 1 350 ? 6.949 -19.922 -35.5 1 97 350 LYS A N 1
ATOM 2878 C CA . LYS A 1 350 ? 7.711 -18.875 -34.812 1 97 350 LYS A CA 1
ATOM 2879 C C . LYS A 1 350 ? 8.375 -17.938 -35.812 1 97 350 LYS A C 1
ATOM 2881 O O . LYS A 1 350 ? 8.805 -18.375 -36.906 1 97 350 LYS A O 1
ATOM 2886 N N . TYR A 1 351 ? 8.359 -16.719 -35.469 1 95.81 351 TYR A N 1
ATOM 2887 C CA . TYR A 1 351 ? 9.039 -15.766 -36.344 1 95.81 351 TYR A CA 1
ATOM 2888 C C . TYR A 1 351 ? 10.547 -15.828 -36.156 1 95.81 351 TYR A C 1
ATOM 2890 O O . TYR A 1 351 ? 11.031 -15.977 -35.031 1 95.81 351 TYR A O 1
ATOM 2898 N N . ASN A 1 352 ? 11.242 -15.781 -37.281 1 94.19 352 ASN A N 1
ATOM 2899 C CA . ASN A 1 352 ? 12.68 -15.555 -37.156 1 94.19 352 ASN A CA 1
ATOM 2900 C C . ASN A 1 352 ? 13.016 -14.062 -37.156 1 94.19 352 ASN A C 1
ATOM 2902 O O . ASN A 1 352 ? 12.125 -13.227 -37.312 1 94.19 352 ASN A O 1
ATOM 2906 N N . GLN A 1 353 ? 14.219 -13.773 -37 1 91.94 353 GLN A N 1
ATOM 2907 C CA . GLN A 1 353 ? 14.648 -12.391 -36.844 1 91.94 353 GLN A CA 1
ATOM 2908 C C . GLN A 1 353 ? 14.25 -11.562 -38.062 1 91.94 353 GLN A C 1
ATOM 2910 O O . GLN A 1 353 ? 13.766 -10.43 -37.938 1 91.94 353 GLN A O 1
ATOM 2915 N N . LYS A 1 354 ? 14.43 -12.07 -39.219 1 92.19 354 LYS A N 1
ATOM 2916 C CA . LYS A 1 354 ? 14.094 -11.359 -40.438 1 92.19 354 LYS A CA 1
ATOM 2917 C C . LYS A 1 354 ? 12.594 -11.094 -40.531 1 92.19 354 LYS A C 1
ATOM 2919 O O . LYS A 1 354 ? 12.172 -9.992 -40.875 1 92.19 354 LYS A O 1
ATOM 2924 N N . GLY A 1 355 ? 11.859 -12.117 -40.188 1 92.94 355 GLY A N 1
ATOM 2925 C CA . GLY A 1 355 ? 10.414 -11.961 -40.188 1 92.94 355 GLY A CA 1
ATOM 2926 C C . GLY A 1 355 ? 9.938 -10.883 -39.219 1 92.94 355 GLY A C 1
ATOM 2927 O O . GLY A 1 355 ? 8.969 -10.18 -39.531 1 92.94 355 GLY A O 1
ATOM 2928 N N . LEU A 1 356 ? 10.578 -10.781 -38.156 1 94.75 356 LEU A N 1
ATOM 2929 C CA . LEU A 1 356 ? 10.234 -9.773 -37.156 1 94.75 356 LEU A CA 1
ATOM 2930 C C . LEU A 1 356 ? 10.641 -8.383 -37.625 1 94.75 356 LEU A C 1
ATOM 2932 O O . LEU A 1 356 ? 9.891 -7.414 -37.438 1 94.75 356 LEU A O 1
ATOM 2936 N N . GLU A 1 357 ? 11.773 -8.219 -38.25 1 92.69 357 GLU A N 1
ATOM 2937 C CA . GLU A 1 357 ? 12.281 -6.938 -38.75 1 92.69 357 GLU A CA 1
ATOM 2938 C C . GLU A 1 357 ? 11.406 -6.375 -39.844 1 92.69 357 GLU A C 1
ATOM 2940 O O . GLU A 1 357 ? 11.328 -5.16 -40.031 1 92.69 357 GLU A O 1
ATOM 2945 N N . ASP A 1 358 ? 10.727 -7.223 -40.531 1 92.25 358 ASP A N 1
ATOM 2946 C CA . ASP A 1 358 ? 9.82 -6.805 -41.594 1 92.25 358 ASP A CA 1
ATOM 2947 C C . ASP A 1 358 ? 8.547 -6.195 -41.031 1 92.25 358 ASP A C 1
ATOM 2949 O O . ASP A 1 358 ? 7.805 -5.516 -41.75 1 92.25 358 ASP A O 1
ATOM 2953 N N . ARG A 1 359 ? 8.367 -6.445 -39.781 1 91.19 359 ARG A N 1
ATOM 2954 C CA . ARG A 1 359 ? 7.062 -6.102 -39.219 1 91.19 359 ARG A CA 1
ATOM 2955 C C . ARG A 1 359 ? 7.207 -5.078 -38.094 1 91.19 359 ARG A C 1
ATOM 2957 O O . ARG A 1 359 ? 6.25 -4.375 -37.75 1 91.19 359 ARG A O 1
ATOM 2964 N N . LEU A 1 360 ? 8.438 -5.047 -37.5 1 92.56 360 LEU A N 1
ATOM 2965 C CA . LEU A 1 360 ? 8.656 -4.199 -36.312 1 92.56 360 LEU A CA 1
ATOM 2966 C C . LEU A 1 360 ? 9.961 -3.426 -36.438 1 92.56 360 LEU A C 1
ATOM 2968 O O . LEU A 1 360 ? 10.891 -3.873 -37.125 1 92.56 360 LEU A O 1
ATOM 2972 N N . LEU A 1 361 ? 9.891 -2.225 -35.906 1 90.06 361 LEU A N 1
ATOM 2973 C CA . LEU A 1 361 ? 11.148 -1.515 -35.688 1 90.06 361 LEU A CA 1
ATOM 2974 C C . LEU A 1 361 ? 11.828 -1.99 -34.406 1 90.06 361 LEU A C 1
ATOM 2976 O O . LEU A 1 361 ? 11.492 -1.533 -33.312 1 90.06 361 LEU A O 1
ATOM 2980 N N . LEU A 1 362 ? 12.734 -2.906 -34.531 1 91.69 362 LEU A N 1
ATOM 2981 C CA . LEU A 1 362 ? 13.383 -3.559 -33.375 1 91.69 362 LEU A CA 1
ATOM 2982 C C . LEU A 1 362 ? 14.648 -2.816 -32.969 1 91.69 362 LEU A C 1
ATOM 2984 O O . LEU A 1 362 ? 15.297 -2.189 -33.812 1 91.69 362 LEU A O 1
ATOM 2988 N N . PRO A 1 363 ? 14.969 -2.877 -31.734 1 89.62 363 PRO A N 1
ATOM 2989 C CA . PRO A 1 363 ? 16.266 -2.328 -31.312 1 89.62 363 PRO A CA 1
ATOM 2990 C C . PRO A 1 363 ? 17.453 -3.137 -31.844 1 89.62 363 PRO A C 1
ATOM 2992 O O . PRO A 1 363 ? 17.297 -4.316 -32.188 1 89.62 363 PRO A O 1
ATOM 2995 N N . LYS A 1 364 ? 18.531 -2.494 -31.844 1 88.62 364 LYS A N 1
ATOM 2996 C CA . LYS A 1 364 ? 19.75 -3.16 -32.281 1 88.62 364 LYS A CA 1
ATOM 2997 C C . LYS A 1 364 ? 20.203 -4.219 -31.281 1 88.62 364 LYS A C 1
ATOM 2999 O O . LYS A 1 364 ? 20.812 -5.223 -31.656 1 88.62 364 LYS A O 1
ATOM 3004 N N . LYS A 1 365 ? 20 -3.98 -30 1 91.19 365 LYS A N 1
ATOM 3005 C CA . LYS A 1 365 ? 20.328 -4.934 -28.953 1 91.19 365 LYS A CA 1
ATOM 3006 C C . LYS A 1 365 ? 19.203 -5.039 -27.922 1 91.19 365 LYS A C 1
ATOM 3008 O O . LYS A 1 365 ? 18.438 -4.09 -27.734 1 91.19 365 LYS A O 1
ATOM 3013 N N . PHE A 1 366 ? 19.172 -6.207 -27.328 1 92.44 366 PHE A N 1
ATOM 3014 C CA . PHE A 1 366 ? 18.094 -6.484 -26.391 1 92.44 366 PHE A CA 1
ATOM 3015 C C . PHE A 1 366 ? 18.625 -6.566 -24.969 1 92.44 366 PHE A C 1
ATOM 3017 O O . PHE A 1 366 ? 17.938 -7.078 -24.078 1 92.44 366 PHE A O 1
ATOM 3024 N N . HIS A 1 367 ? 19.828 -6.148 -24.766 1 93.94 367 HIS A N 1
ATOM 3025 C CA . HIS A 1 367 ? 20.438 -6.207 -23.438 1 93.94 367 HIS A CA 1
ATOM 3026 C C . HIS A 1 367 ? 21.344 -5.012 -23.203 1 93.94 367 HIS A C 1
ATOM 3028 O O . HIS A 1 367 ? 22.062 -4.578 -24.109 1 93.94 367 HIS A O 1
ATOM 3034 N N . LEU A 1 368 ? 21.266 -4.398 -22.062 1 93.88 368 LEU A N 1
ATOM 3035 C CA . LEU A 1 368 ? 22.078 -3.268 -21.656 1 93.88 368 LEU A CA 1
ATOM 3036 C C . LEU A 1 368 ? 22.531 -3.42 -20.203 1 93.88 368 LEU A C 1
ATOM 3038 O O . LEU A 1 368 ? 21.719 -3.723 -19.328 1 93.88 368 LEU A O 1
ATOM 3042 N N . LYS A 1 369 ? 23.781 -3.35 -20.031 1 94.25 369 LYS A N 1
ATOM 3043 C CA . LYS A 1 369 ? 24.359 -3.373 -18.688 1 94.25 369 LYS A CA 1
ATOM 3044 C C . LYS A 1 369 ? 24.875 -1.996 -18.297 1 94.25 369 LYS A C 1
ATOM 3046 O O . LYS A 1 369 ? 25.531 -1.319 -19.094 1 94.25 369 LYS A O 1
ATOM 3051 N N . ILE A 1 370 ? 24.516 -1.548 -17.109 1 94.31 370 ILE A N 1
ATOM 3052 C CA . ILE A 1 370 ? 24.969 -0.259 -16.594 1 94.31 370 ILE A CA 1
ATOM 3053 C C . ILE A 1 370 ? 25.578 -0.441 -15.211 1 94.31 370 ILE A C 1
ATOM 3055 O O . ILE A 1 370 ? 24.984 -1.097 -14.352 1 94.31 370 ILE A O 1
ATOM 3059 N N . ARG A 1 371 ? 26.719 0.081 -15.023 1 94.69 371 ARG A N 1
ATOM 3060 C CA . ARG A 1 371 ? 27.359 0.049 -13.719 1 94.69 371 ARG A CA 1
ATOM 3061 C C . ARG A 1 371 ? 27.375 1.431 -13.07 1 94.69 371 ARG A C 1
ATOM 3063 O O . ARG A 1 371 ? 28 2.357 -13.586 1 94.69 371 ARG A O 1
ATOM 3070 N N . HIS A 1 372 ? 26.688 1.54 -11.984 1 95.25 372 HIS A N 1
ATOM 3071 C CA . HIS A 1 372 ? 26.562 2.805 -11.266 1 95.25 372 HIS A CA 1
ATOM 3072 C C . HIS A 1 372 ? 27.594 2.896 -10.141 1 95.25 372 HIS A C 1
ATOM 3074 O O . HIS A 1 372 ? 27.906 1.891 -9.5 1 95.25 372 HIS A O 1
ATOM 3080 N N . CYS A 1 373 ? 28.031 4.074 -9.938 1 94.94 373 CYS A N 1
ATOM 3081 C CA . CYS A 1 373 ? 28.984 4.316 -8.852 1 94.94 373 CYS A CA 1
ATOM 3082 C C . CYS A 1 373 ? 28.422 5.328 -7.855 1 94.94 373 CYS A C 1
ATOM 3084 O O . CYS A 1 373 ? 27.922 6.383 -8.25 1 94.94 373 CYS A O 1
ATOM 3086 N N . PHE A 1 374 ? 28.422 4.902 -6.582 1 95.19 374 PHE A N 1
ATOM 3087 C CA . PHE A 1 374 ? 28.016 5.781 -5.488 1 95.19 374 PHE A CA 1
ATOM 3088 C C . PHE A 1 374 ? 29.172 6.012 -4.527 1 95.19 374 PHE A C 1
ATOM 3090 O O . PHE A 1 374 ? 29.984 5.117 -4.301 1 95.19 374 PHE A O 1
ATOM 3097 N N . GLU A 1 375 ? 29.219 7.242 -4.008 1 94.31 375 GLU A N 1
ATOM 3098 C CA . GLU A 1 375 ? 30.219 7.602 -3.012 1 94.31 375 GLU A CA 1
ATOM 3099 C C . GLU A 1 375 ? 29.578 8.117 -1.73 1 94.31 375 GLU A C 1
ATOM 3101 O O . GLU A 1 375 ? 28.609 8.883 -1.78 1 94.31 375 GLU A O 1
ATOM 3106 N N . LYS A 1 376 ? 30.094 7.609 -0.64 1 93.75 376 LYS A N 1
ATOM 3107 C CA . LYS A 1 376 ? 29.547 8.062 0.639 1 93.75 376 LYS A CA 1
ATOM 3108 C C . LYS A 1 376 ? 29.734 9.57 0.802 1 93.75 376 LYS A C 1
ATOM 3110 O O . LYS A 1 376 ? 30.797 10.109 0.504 1 93.75 376 LYS A O 1
ATOM 3115 N N . LYS A 1 377 ? 28.641 10.203 1.188 1 90.19 377 LYS A N 1
ATOM 3116 C CA . LYS A 1 377 ? 28.703 11.648 1.42 1 90.19 377 LYS A CA 1
ATOM 3117 C C . LYS A 1 377 ? 29.594 11.977 2.607 1 90.19 377 LYS A C 1
ATOM 3119 O O . LYS A 1 377 ? 29.578 11.273 3.619 1 90.19 377 LYS A O 1
ATOM 3124 N N . VAL A 1 378 ? 30.594 12.859 2.447 1 75.44 378 VAL A N 1
ATOM 3125 C CA . VAL A 1 378 ? 31.438 13.297 3.549 1 75.44 378 VAL A CA 1
ATOM 3126 C C . VAL A 1 378 ? 30.703 14.352 4.379 1 75.44 378 VAL A C 1
ATOM 3128 O O . VAL A 1 378 ? 30.078 15.266 3.832 1 75.44 378 VAL A O 1
ATOM 3131 N N . ASN A 1 379 ? 30.297 14.023 5.562 1 61.78 379 ASN A N 1
ATOM 3132 C CA . ASN A 1 379 ? 29.703 15.008 6.469 1 61.78 379 ASN A CA 1
ATOM 3133 C C . ASN A 1 379 ? 30.641 16.188 6.699 1 61.78 379 ASN A C 1
ATOM 3135 O O . ASN A 1 379 ? 31.625 16.062 7.426 1 61.78 379 ASN A O 1
ATOM 3139 N N . ASN A 1 380 ? 31.125 16.906 5.82 1 47.97 380 ASN A N 1
ATOM 3140 C CA . ASN A 1 380 ? 31.906 18.062 6.25 1 47.97 380 ASN A CA 1
ATOM 3141 C C . ASN A 1 380 ? 31.094 18.984 7.152 1 47.97 380 ASN A C 1
ATOM 3143 O O . ASN A 1 380 ? 30.109 19.562 6.719 1 47.97 380 ASN A O 1
ATOM 3147 N N . LYS A 1 381 ? 31.125 18.828 8.461 1 45 381 LYS A N 1
ATOM 3148 C CA . LYS A 1 381 ? 30.641 19.812 9.438 1 45 381 LYS A CA 1
ATOM 3149 C C . LYS A 1 381 ? 30.875 21.234 8.953 1 45 381 LYS A C 1
ATOM 3151 O O . LYS A 1 381 ? 30.141 22.156 9.328 1 45 381 LYS A O 1
ATOM 3156 N N . ASN A 1 382 ? 32.062 21.656 8.57 1 38.81 382 ASN A N 1
ATOM 3157 C CA . ASN A 1 382 ? 32.5 23.016 8.289 1 38.81 382 ASN A CA 1
ATOM 3158 C C . ASN A 1 382 ? 31.875 23.562 7.008 1 38.81 382 ASN A C 1
ATOM 3160 O O . ASN A 1 382 ? 32.188 24.672 6.578 1 38.81 382 ASN A O 1
ATOM 3164 N N . GLU A 1 383 ? 31.781 22.859 6.066 1 37.88 383 GLU A N 1
ATOM 3165 C CA . GLU A 1 383 ? 31.297 23.641 4.926 1 37.88 383 GLU A CA 1
ATOM 3166 C C . GLU A 1 383 ? 29.891 24.156 5.164 1 37.88 383 GLU A C 1
ATOM 3168 O O . GLU A 1 383 ? 28.984 23.391 5.488 1 37.88 383 GLU A O 1
ATOM 3173 N N . GLY A 1 384 ? 29.812 25.328 5.754 1 37.31 384 GLY A N 1
ATOM 3174 C CA . GLY A 1 384 ? 28.609 26.156 5.707 1 37.31 384 GLY A CA 1
ATOM 3175 C C . GLY A 1 384 ? 27.656 25.75 4.602 1 37.31 384 GLY A C 1
ATOM 3176 O O . GLY A 1 384 ? 27.844 26.125 3.441 1 37.31 384 GLY A O 1
ATOM 3177 N N . SER A 1 385 ? 27.516 24.578 4.527 1 37.59 385 SER A N 1
ATOM 3178 C CA . SER A 1 385 ? 26.703 24.047 3.443 1 37.59 385 SER A CA 1
ATOM 3179 C C . SER A 1 385 ? 25.484 24.922 3.164 1 37.59 385 SER A C 1
ATOM 3181 O O . SER A 1 385 ? 24.656 25.125 4.043 1 37.59 385 SER A O 1
ATOM 3183 N N . LYS A 1 386 ? 25.625 25.812 2.41 1 40.88 386 LYS A N 1
ATOM 3184 C CA . LYS A 1 386 ? 24.406 26.312 1.762 1 40.88 386 LYS A CA 1
ATOM 3185 C C . LYS A 1 386 ? 23.406 25.188 1.499 1 40.88 386 LYS A C 1
ATOM 3187 O O . LYS A 1 386 ? 23.516 24.5 0.488 1 40.88 386 LYS A O 1
ATOM 3192 N N . LYS A 1 387 ? 23.031 24.438 2.531 1 52.66 387 LYS A N 1
ATOM 3193 C CA . LYS A 1 387 ? 21.875 23.562 2.352 1 52.66 387 LYS A CA 1
ATOM 3194 C C . LYS A 1 387 ? 20.875 24.172 1.36 1 52.66 387 LYS A C 1
ATOM 3196 O O . LYS A 1 387 ? 20.422 25.297 1.544 1 52.66 387 LYS A O 1
ATOM 3201 N N . LYS A 1 388 ? 20.812 23.531 0.197 1 57 388 LYS A N 1
ATOM 3202 C CA . LYS A 1 388 ? 19.844 23.922 -0.825 1 57 388 LYS A CA 1
ATOM 3203 C C . LYS A 1 388 ? 18.469 24.156 -0.217 1 57 388 LYS A C 1
ATOM 3205 O O . LYS A 1 388 ? 18.016 23.375 0.627 1 57 388 LYS A O 1
ATOM 3210 N N . LYS A 1 389 ? 17.938 25.203 -0.491 1 61.5 389 LYS A N 1
ATOM 3211 C CA . LYS A 1 389 ? 16.625 25.625 -0.023 1 61.5 389 LYS A CA 1
ATOM 3212 C C . LYS A 1 389 ? 15.57 24.562 -0.32 1 61.5 389 LYS A C 1
ATOM 3214 O O . LYS A 1 389 ? 14.641 24.359 0.47 1 61.5 389 LYS A O 1
ATOM 3219 N N . GLU A 1 390 ? 15.922 23.75 -1.443 1 70.31 390 GLU A N 1
ATOM 3220 C CA . GLU A 1 390 ? 14.992 22.703 -1.847 1 70.31 390 GLU A CA 1
ATOM 3221 C C . GLU A 1 390 ? 15.734 21.422 -2.221 1 70.31 390 GLU A C 1
ATOM 3223 O O . GLU A 1 390 ? 16.859 21.469 -2.703 1 70.31 390 GLU A O 1
ATOM 3228 N N . SER A 1 391 ? 15.352 20.25 -1.801 1 64.69 391 SER A N 1
ATOM 3229 C CA . SER A 1 391 ? 15.914 18.953 -2.135 1 64.69 391 SER A CA 1
ATOM 3230 C C . SER A 1 391 ? 14.906 18.078 -2.869 1 64.69 391 SER A C 1
ATOM 3232 O O . SER A 1 391 ? 13.703 18.141 -2.592 1 64.69 391 SER A O 1
ATOM 3234 N N . ASP A 1 392 ? 15.531 17.422 -4.012 1 62.38 392 ASP A N 1
ATOM 3235 C CA . ASP A 1 392 ? 14.719 16.453 -4.734 1 62.38 392 ASP A CA 1
ATOM 3236 C C . ASP A 1 392 ? 14.531 15.18 -3.92 1 62.38 392 ASP A C 1
ATOM 3238 O O . ASP A 1 392 ? 15.453 14.734 -3.236 1 62.38 392 ASP A O 1
ATOM 3242 N N . PHE A 1 393 ? 13.344 14.805 -3.754 1 58.97 393 PHE A N 1
ATOM 3243 C CA . PHE A 1 393 ? 13.141 13.5 -3.143 1 58.97 393 PHE A CA 1
ATOM 3244 C C . PHE A 1 393 ? 12.289 12.609 -4.035 1 58.97 393 PHE A C 1
ATOM 3246 O O . PHE A 1 393 ? 11.461 13.109 -4.809 1 58.97 393 PHE A O 1
ATOM 3253 N N . MET B 1 1 ? 9.203 15.469 -7.016 1 70.5 1 MET B N 1
ATOM 3254 C CA . MET B 1 1 ? 8.703 16.469 -6.082 1 70.5 1 MET B CA 1
ATOM 3255 C C . MET B 1 1 ? 9.844 17.125 -5.312 1 70.5 1 MET B C 1
ATOM 3257 O O . MET B 1 1 ? 10.891 16.5 -5.102 1 70.5 1 MET B O 1
ATOM 3261 N N . THR B 1 2 ? 9.609 18.359 -5.16 1 80.12 2 THR B N 1
ATOM 3262 C CA . THR B 1 2 ? 10.625 19.094 -4.406 1 80.12 2 THR B CA 1
ATOM 3263 C C . THR B 1 2 ? 10.055 19.578 -3.074 1 80.12 2 THR B C 1
ATOM 3265 O O . THR B 1 2 ? 8.914 20.047 -3.008 1 80.12 2 THR B O 1
ATOM 3268 N N . LEU B 1 3 ? 10.828 19.297 -1.988 1 89.5 3 LEU B N 1
ATOM 3269 C CA . LEU B 1 3 ? 10.5 19.75 -0.643 1 89.5 3 LEU B CA 1
ATOM 3270 C C . LEU B 1 3 ? 11.648 20.547 -0.044 1 89.5 3 LEU B C 1
ATOM 3272 O O . LEU B 1 3 ? 12.797 20.406 -0.475 1 89.5 3 LEU B O 1
ATOM 3276 N N . PRO B 1 4 ? 11.289 21.422 0.885 1 92.56 4 PRO B N 1
ATOM 3277 C CA . PRO B 1 4 ? 12.375 22.078 1.618 1 92.56 4 PRO B CA 1
ATOM 3278 C C . PRO B 1 4 ? 13.328 21.078 2.268 1 92.56 4 PRO B C 1
ATOM 3280 O O . PRO B 1 4 ? 12.891 20.016 2.738 1 92.56 4 PRO B O 1
ATOM 3283 N N . SER B 1 5 ? 14.57 21.438 2.334 1 92.75 5 SER B N 1
ATOM 3284 C CA . SER B 1 5 ? 15.602 20.531 2.83 1 92.75 5 SER B CA 1
ATOM 3285 C C . SER B 1 5 ? 15.281 20.047 4.238 1 92.75 5 SER B C 1
ATOM 3287 O O . SER B 1 5 ? 15.516 18.875 4.562 1 92.75 5 SER B O 1
ATOM 3289 N N . LEU B 1 6 ? 14.797 20.953 5.043 1 96.06 6 LEU B N 1
ATOM 3290 C CA . LEU B 1 6 ? 14.477 20.578 6.414 1 96.06 6 LEU B CA 1
ATOM 3291 C C . LEU B 1 6 ? 13.328 19.562 6.438 1 96.06 6 LEU B C 1
ATOM 3293 O O . LEU B 1 6 ? 13.305 18.672 7.285 1 96.06 6 LEU B O 1
ATOM 3297 N N . CYS B 1 7 ? 12.344 19.719 5.516 1 97.25 7 CYS B N 1
ATOM 3298 C CA . CYS B 1 7 ? 11.266 18.75 5.398 1 97.25 7 CYS B CA 1
ATOM 3299 C C . CYS B 1 7 ? 11.805 17.375 5.008 1 97.25 7 CYS B C 1
ATOM 3301 O O . CYS B 1 7 ? 11.336 16.359 5.516 1 97.25 7 CYS B O 1
ATOM 3303 N N . VAL B 1 8 ? 12.797 17.391 4.152 1 95.56 8 VAL B N 1
ATOM 3304 C CA . VAL B 1 8 ? 13.406 16.141 3.732 1 95.56 8 VAL B CA 1
ATOM 3305 C C . VAL B 1 8 ? 14.117 15.484 4.914 1 95.56 8 VAL B C 1
ATOM 3307 O O . VAL B 1 8 ? 14.031 14.273 5.113 1 95.56 8 VAL B O 1
ATOM 3310 N N . ASP B 1 9 ? 14.805 16.266 5.719 1 95.56 9 ASP B N 1
ATOM 3311 C CA . ASP B 1 9 ? 15.477 15.758 6.906 1 95.56 9 ASP B CA 1
ATOM 3312 C C . ASP B 1 9 ? 14.477 15.125 7.875 1 95.56 9 ASP B C 1
ATOM 3314 O O . ASP B 1 9 ? 14.734 14.062 8.438 1 95.56 9 ASP B O 1
ATOM 3318 N N . ILE B 1 10 ? 13.383 15.789 8.039 1 97.94 10 ILE B N 1
ATOM 3319 C CA . ILE B 1 10 ? 12.344 15.297 8.938 1 97.94 10 ILE B CA 1
ATOM 3320 C C . ILE B 1 10 ? 11.781 13.977 8.398 1 97.94 10 ILE B C 1
ATOM 3322 O O . ILE B 1 10 ? 11.617 13.016 9.148 1 97.94 10 ILE B O 1
ATOM 3326 N N . MET B 1 11 ? 11.539 13.93 7.137 1 96.75 11 MET B N 1
ATOM 3327 C CA . MET B 1 11 ? 10.984 12.75 6.477 1 96.75 11 MET B CA 1
ATOM 3328 C C . MET B 1 11 ? 11.891 11.547 6.668 1 96.75 11 MET B C 1
ATOM 3330 O O . MET B 1 11 ? 11.414 10.406 6.742 1 96.75 11 MET B O 1
ATOM 3334 N N . ASN B 1 12 ? 13.188 11.797 6.82 1 95.69 12 ASN B N 1
ATOM 3335 C CA . ASN B 1 12 ? 14.172 10.727 6.867 1 95.69 12 ASN B CA 1
ATOM 3336 C C . ASN B 1 12 ? 14.312 10.156 8.273 1 95.69 12 ASN B C 1
ATOM 3338 O O . ASN B 1 12 ? 14.945 9.117 8.477 1 95.69 12 ASN B O 1
ATOM 3342 N N . THR B 1 13 ? 13.719 10.734 9.273 1 97.38 13 THR B N 1
ATOM 3343 C CA . THR B 1 13 ? 13.836 10.281 10.656 1 97.38 13 THR B CA 1
ATOM 3344 C C . THR B 1 13 ? 13.039 9 10.875 1 97.38 13 THR B C 1
ATOM 3346 O O . THR B 1 13 ? 12.086 8.727 10.141 1 97.38 13 THR B O 1
ATOM 3349 N N . THR B 1 14 ? 13.438 8.234 11.867 1 96.25 14 THR B N 1
ATOM 3350 C CA . THR B 1 14 ? 12.742 7.008 12.234 1 96.25 14 THR B CA 1
ATOM 3351 C C . THR B 1 14 ? 11.297 7.301 12.625 1 96.25 14 THR B C 1
ATOM 3353 O O . THR B 1 14 ? 10.391 6.539 12.289 1 96.25 14 THR B O 1
ATOM 3356 N N . GLN B 1 15 ? 11.086 8.469 13.328 1 97.69 15 GLN B N 1
ATOM 3357 C CA . GLN B 1 15 ? 9.766 8.852 13.812 1 97.69 15 GLN B CA 1
ATOM 3358 C C . GLN B 1 15 ? 8.812 9.117 12.648 1 97.69 15 GLN B C 1
ATOM 3360 O O . GLN B 1 15 ? 7.617 8.828 12.742 1 97.69 15 GLN B O 1
ATOM 3365 N N . PHE B 1 16 ? 9.359 9.641 11.555 1 98.38 16 PHE B N 1
ATOM 3366 C CA . PHE B 1 16 ? 8.516 9.898 10.391 1 98.38 16 PHE B CA 1
ATOM 3367 C C . PHE B 1 16 ? 8.383 8.656 9.523 1 98.38 16 PHE B C 1
ATOM 3369 O O . PHE B 1 16 ? 7.301 8.352 9.031 1 98.38 16 PHE B O 1
ATOM 3376 N N . GLN B 1 17 ? 9.492 7.875 9.328 1 97.56 17 GLN B N 1
ATOM 3377 C CA . GLN B 1 17 ? 9.531 6.703 8.461 1 97.56 17 GLN B CA 1
ATOM 3378 C C . GLN B 1 17 ? 8.539 5.645 8.93 1 97.56 17 GLN B C 1
ATOM 3380 O O . GLN B 1 17 ? 8.016 4.867 8.125 1 97.56 17 GLN B O 1
ATOM 3385 N N . ARG B 1 18 ? 8.203 5.703 10.203 1 97.31 18 ARG B N 1
ATOM 3386 C CA . ARG B 1 18 ? 7.266 4.723 10.742 1 97.31 18 ARG B CA 1
ATOM 3387 C C . ARG B 1 18 ? 5.906 4.824 10.055 1 97.31 18 ARG B C 1
ATOM 3389 O O . ARG B 1 18 ? 5.145 3.857 10.031 1 97.31 18 ARG B O 1
ATOM 3396 N N . LEU B 1 19 ? 5.605 5.973 9.477 1 98.06 19 LEU B N 1
ATOM 3397 C CA . LEU B 1 19 ? 4.312 6.207 8.836 1 98.06 19 LEU B CA 1
ATOM 3398 C C . LEU B 1 19 ? 4.145 5.324 7.605 1 98.06 19 LEU B C 1
ATOM 3400 O O . LEU B 1 19 ? 3.029 5.133 7.121 1 98.06 19 LEU B O 1
ATOM 3404 N N . ARG B 1 20 ? 5.254 4.676 7.074 1 97.44 20 ARG B N 1
ATOM 3405 C CA . ARG B 1 20 ? 5.195 3.719 5.973 1 97.44 20 ARG B CA 1
ATOM 3406 C C . ARG B 1 20 ? 4.488 2.438 6.398 1 97.44 20 ARG B C 1
ATOM 3408 O O . ARG B 1 20 ? 4.039 1.66 5.555 1 97.44 20 ARG B O 1
ATOM 3415 N N . ASN B 1 21 ? 4.383 2.277 7.695 1 97.25 21 ASN B N 1
ATOM 3416 C CA . ASN B 1 21 ? 3.855 1.021 8.219 1 97.25 21 ASN B CA 1
ATOM 3417 C C . ASN B 1 21 ? 2.523 1.229 8.938 1 97.25 21 ASN B C 1
ATOM 3419 O O . ASN B 1 21 ? 2.131 0.415 9.773 1 97.25 21 ASN B O 1
ATOM 3423 N N . ILE B 1 22 ? 1.906 2.346 8.633 1 97.88 22 ILE B N 1
ATOM 3424 C CA . ILE B 1 22 ? 0.573 2.652 9.133 1 97.88 22 ILE B CA 1
ATOM 3425 C C . ILE B 1 22 ? -0.369 2.938 7.969 1 97.88 22 ILE B C 1
ATOM 3427 O O . ILE B 1 22 ? -0.206 3.934 7.262 1 97.88 22 ILE B O 1
ATOM 3431 N N . LYS B 1 23 ? -1.35 2.055 7.828 1 98 23 LYS B N 1
ATOM 3432 C CA . LYS B 1 23 ? -2.309 2.215 6.738 1 98 23 LYS B CA 1
ATOM 3433 C C . LYS B 1 23 ? -3.104 3.508 6.891 1 98 23 LYS B C 1
ATOM 3435 O O . LYS B 1 23 ? -3.584 3.822 7.984 1 98 23 LYS B O 1
ATOM 3440 N N . GLN B 1 24 ? -3.262 4.227 5.758 1 97.5 24 GLN B N 1
ATOM 3441 C CA . GLN B 1 24 ? -4.066 5.445 5.77 1 97.5 24 GLN B CA 1
ATOM 3442 C C . GLN B 1 24 ? -5.52 5.141 6.125 1 97.5 24 GLN B C 1
ATOM 3444 O O . GLN B 1 24 ? -6.176 5.926 6.812 1 97.5 24 GLN B O 1
ATOM 3449 N N . LEU B 1 25 ? -5.965 3.984 5.656 1 97.56 25 LEU B N 1
ATOM 3450 C CA . LEU B 1 25 ? -7.387 3.686 5.801 1 97.56 25 LEU B CA 1
ATOM 3451 C C . LEU B 1 25 ? -7.598 2.518 6.762 1 97.56 25 LEU B C 1
ATOM 3453 O O . LEU B 1 25 ? -8.625 1.84 6.699 1 97.56 25 LEU B O 1
ATOM 3457 N N . GLY B 1 26 ? -6.613 2.229 7.531 1 97.19 26 GLY B N 1
ATOM 3458 C CA . GLY B 1 26 ? -6.742 1.21 8.562 1 97.19 26 GLY B CA 1
ATOM 3459 C C . GLY B 1 26 ? -7.215 -0.127 8.023 1 97.19 26 GLY B C 1
ATOM 3460 O O . GLY B 1 26 ? -6.652 -0.652 7.062 1 97.19 26 GLY B O 1
ATOM 3461 N N . LEU B 1 27 ? -8.312 -0.621 8.57 1 97.69 27 LEU B N 1
ATOM 3462 C CA . LEU B 1 27 ? -8.766 -1.974 8.258 1 97.69 27 LEU B CA 1
ATOM 3463 C C . LEU B 1 27 ? -9.602 -1.986 6.98 1 97.69 27 LEU B C 1
ATOM 3465 O O . LEU B 1 27 ? -9.992 -3.053 6.5 1 97.69 27 LEU B O 1
ATOM 3469 N N . VAL B 1 28 ? -9.883 -0.821 6.355 1 97.88 28 VAL B N 1
ATOM 3470 C CA . VAL B 1 28 ? -10.492 -0.786 5.031 1 97.88 28 VAL B CA 1
ATOM 3471 C C . VAL B 1 28 ? -9.672 -1.641 4.062 1 97.88 28 VAL B C 1
ATOM 3473 O O . VAL B 1 28 ? -10.234 -2.285 3.172 1 97.88 28 VAL B O 1
ATOM 3476 N N . TYR B 1 29 ? -8.383 -1.756 4.277 1 97.31 29 TYR B N 1
ATOM 3477 C CA . TYR B 1 29 ? -7.445 -2.521 3.465 1 97.31 29 TYR B CA 1
ATOM 3478 C C . TYR B 1 29 ? -7.82 -3.998 3.441 1 97.31 29 TYR B C 1
ATOM 3480 O O . TYR B 1 29 ? -7.617 -4.684 2.436 1 97.31 29 TYR B O 1
ATOM 3488 N N . TYR B 1 30 ? -8.43 -4.492 4.457 1 96.44 30 TYR B N 1
ATOM 3489 C CA . TYR B 1 30 ? -8.766 -5.906 4.57 1 96.44 30 TYR B CA 1
ATOM 3490 C C . TYR B 1 30 ? -10.109 -6.203 3.904 1 96.44 30 TYR B C 1
ATOM 3492 O O . TYR B 1 30 ? -10.469 -7.367 3.721 1 96.44 30 TYR B O 1
ATOM 3500 N N . VAL B 1 31 ? -10.852 -5.164 3.574 1 95.62 31 VAL B N 1
ATOM 3501 C CA . VAL B 1 31 ? -12.109 -5.297 2.844 1 95.62 31 VAL B CA 1
ATOM 3502 C C . VAL B 1 31 ? -11.891 -4.949 1.373 1 95.62 31 VAL B C 1
ATOM 3504 O O . VAL B 1 31 ? -12.461 -5.594 0.486 1 95.62 31 VAL B O 1
ATOM 3507 N N . TYR B 1 32 ? -11.086 -3.91 1.124 1 95 32 TYR B N 1
ATOM 3508 C CA . TYR B 1 32 ? -10.703 -3.457 -0.21 1 95 32 TYR B CA 1
ATOM 3509 C C . TYR B 1 32 ? -9.195 -3.551 -0.41 1 95 32 TYR B C 1
ATOM 3511 O O . TYR B 1 32 ? -8.469 -2.59 -0.155 1 95 32 TYR B O 1
ATOM 3519 N N . PRO B 1 33 ? -8.672 -4.566 -1.003 1 92.62 33 PRO B N 1
ATOM 3520 C CA . PRO B 1 33 ? -7.227 -4.824 -1.048 1 92.62 33 PRO B CA 1
ATOM 3521 C C . PRO B 1 33 ? -6.461 -3.756 -1.822 1 92.62 33 PRO B C 1
ATOM 3523 O O . PRO B 1 33 ? -5.238 -3.65 -1.688 1 92.62 33 PRO B O 1
ATOM 3526 N N . SER B 1 34 ? -7.125 -2.924 -2.615 1 90.75 34 SER B N 1
ATOM 3527 C CA . SER B 1 34 ? -6.434 -1.862 -3.342 1 90.75 34 SER B CA 1
ATOM 3528 C C . SER B 1 34 ? -6.102 -0.69 -2.426 1 90.75 34 SER B C 1
ATOM 3530 O O . SER B 1 34 ? -5.301 0.175 -2.783 1 90.75 34 SER B O 1
ATOM 3532 N N . ALA B 1 35 ? -6.766 -0.589 -1.248 1 95.06 35 ALA B N 1
ATOM 3533 C CA . ALA B 1 35 ? -6.531 0.493 -0.296 1 95.06 35 ALA B CA 1
ATOM 3534 C C . ALA B 1 35 ? -5.246 0.258 0.493 1 95.06 35 ALA B C 1
ATOM 3536 O O . ALA B 1 35 ? -5.25 0.294 1.726 1 95.06 35 ALA B O 1
ATOM 3537 N N . SER B 1 36 ? -4.121 0.159 -0.211 1 96.31 36 SER B N 1
ATOM 3538 C CA . SER B 1 36 ? -2.875 -0.295 0.4 1 96.31 36 SER B CA 1
ATOM 3539 C C . SER B 1 36 ? -1.991 0.884 0.795 1 96.31 36 SER B C 1
ATOM 3541 O O . SER B 1 36 ? -0.946 0.7 1.423 1 96.31 36 SER B O 1
ATOM 3543 N N . HIS B 1 37 ? -2.379 2.131 0.463 1 97.12 37 HIS B N 1
ATOM 3544 C CA . HIS B 1 37 ? -1.528 3.289 0.71 1 97.12 37 HIS B CA 1
ATOM 3545 C C . HIS B 1 37 ? -1.401 3.572 2.203 1 97.12 37 HIS B C 1
ATOM 3547 O O . HIS B 1 37 ? -2.236 3.129 2.996 1 97.12 37 HIS B O 1
ATOM 3553 N N . ASN B 1 38 ? -0.322 4.258 2.586 1 98 38 ASN B N 1
ATOM 3554 C CA . ASN B 1 38 ? 0.041 4.504 3.977 1 98 38 ASN B CA 1
ATOM 3555 C C . ASN B 1 38 ? 0.039 5.996 4.297 1 98 38 ASN B C 1
ATOM 3557 O O . ASN B 1 38 ? -0.125 6.828 3.404 1 98 38 ASN B O 1
ATOM 3561 N N . ARG B 1 39 ? 0.17 6.297 5.555 1 98.19 39 ARG B N 1
ATOM 3562 C CA . ARG B 1 39 ? 0.121 7.688 5.992 1 98.19 39 ARG B CA 1
ATOM 3563 C C . ARG B 1 39 ? 1.333 8.461 5.488 1 98.19 39 ARG B C 1
ATOM 3565 O O . ARG B 1 39 ? 1.266 9.68 5.312 1 98.19 39 ARG B O 1
ATOM 3572 N N . PHE B 1 40 ? 2.422 7.785 5.191 1 98.31 40 PHE B N 1
ATOM 3573 C CA . PHE B 1 40 ? 3.629 8.438 4.695 1 98.31 40 PHE B CA 1
ATOM 3574 C C . PHE B 1 40 ? 3.332 9.242 3.434 1 98.31 40 PHE B C 1
ATOM 3576 O O . PHE B 1 40 ? 3.623 10.438 3.373 1 98.31 40 PHE B O 1
ATOM 3583 N N . GLU B 1 41 ? 2.715 8.609 2.439 1 96.75 41 GLU B N 1
ATOM 3584 C CA . GLU B 1 41 ? 2.432 9.281 1.179 1 96.75 41 GLU B CA 1
ATOM 3585 C C . GLU B 1 41 ? 1.409 10.398 1.368 1 96.75 41 GLU B C 1
ATOM 3587 O O . GLU B 1 41 ? 1.486 11.438 0.709 1 96.75 41 GLU B O 1
ATOM 3592 N N . HIS B 1 42 ? 0.501 10.148 2.246 1 98.12 42 HIS B N 1
ATOM 3593 C CA . HIS B 1 42 ? -0.485 11.188 2.545 1 98.12 42 HIS B CA 1
ATOM 3594 C C . HIS B 1 42 ? 0.183 12.445 3.08 1 98.12 42 HIS B C 1
ATOM 3596 O O . HIS B 1 42 ? -0.143 13.555 2.652 1 98.12 42 HIS B O 1
ATOM 3602 N N . CYS B 1 43 ? 1.117 12.258 3.986 1 98.38 43 CYS B N 1
ATOM 3603 C CA . CYS B 1 43 ? 1.818 13.391 4.578 1 98.38 43 CYS B CA 1
ATOM 3604 C C . CYS B 1 43 ? 2.6 14.164 3.523 1 98.38 43 CYS B C 1
ATOM 3606 O O . CYS B 1 43 ? 2.631 15.391 3.543 1 98.38 43 CYS B O 1
ATOM 3608 N N . LEU B 1 44 ? 3.191 13.484 2.598 1 97.62 44 LEU B N 1
ATOM 3609 C CA . LEU B 1 44 ? 3.943 14.141 1.53 1 97.62 44 LEU B CA 1
ATOM 3610 C C . LEU B 1 44 ? 3.021 14.977 0.647 1 97.62 44 LEU B C 1
ATOM 3612 O O . LEU B 1 44 ? 3.348 16.109 0.304 1 97.62 44 LEU B O 1
ATOM 3616 N N . GLY B 1 45 ? 1.892 14.336 0.288 1 97.19 45 GLY B N 1
ATOM 3617 C CA . GLY B 1 45 ? 0.928 15.062 -0.524 1 97.19 45 GLY B CA 1
ATOM 3618 C C . GLY B 1 45 ? 0.377 16.297 0.165 1 97.19 45 GLY B C 1
ATOM 3619 O O . GLY B 1 45 ? 0.225 17.344 -0.46 1 97.19 45 GLY B O 1
ATOM 3620 N N . THR B 1 46 ? 0.111 16.156 1.438 1 98.44 46 THR B N 1
ATOM 3621 C CA . THR B 1 46 ? -0.406 17.281 2.209 1 98.44 46 THR B CA 1
ATOM 3622 C C . THR B 1 46 ? 0.629 18.391 2.299 1 98.44 46 THR B C 1
ATOM 3624 O O . THR B 1 46 ? 0.29 19.578 2.182 1 98.44 46 THR B O 1
ATOM 3627 N N . CYS B 1 47 ? 1.843 18.016 2.525 1 98.38 47 CYS B N 1
ATOM 3628 C CA . CYS B 1 47 ? 2.934 18.984 2.568 1 98.38 47 CYS B CA 1
ATOM 3629 C C . CYS B 1 47 ? 3.031 19.766 1.257 1 98.38 47 CYS B C 1
ATOM 3631 O O . CYS B 1 47 ? 3.152 20.984 1.261 1 98.38 47 CYS B O 1
ATOM 3633 N N . HIS B 1 48 ? 2.959 19.062 0.169 1 97.38 48 HIS B N 1
ATOM 3634 C CA . HIS B 1 48 ? 3.025 19.672 -1.154 1 97.38 48 HIS B CA 1
ATOM 3635 C C . HIS B 1 48 ? 1.889 20.672 -1.36 1 97.38 48 HIS B C 1
ATOM 3637 O O . HIS B 1 48 ? 2.119 21.797 -1.794 1 97.38 48 HIS B O 1
ATOM 3643 N N . LEU B 1 49 ? 0.71 20.297 -0.998 1 98 49 LEU B N 1
ATOM 3644 C CA . LEU B 1 49 ? -0.464 21.141 -1.177 1 98 49 LEU B CA 1
ATOM 3645 C C . LEU B 1 49 ? -0.406 22.344 -0.253 1 98 49 LEU B C 1
ATOM 3647 O O . LEU B 1 49 ? -0.85 23.438 -0.623 1 98 49 LEU B O 1
ATOM 3651 N N . ALA B 1 50 ? 0.116 22.125 0.925 1 98.62 50 ALA B N 1
ATOM 3652 C CA . ALA B 1 50 ? 0.273 23.234 1.859 1 98.62 50 ALA B CA 1
ATOM 3653 C C . ALA B 1 50 ? 1.222 24.297 1.3 1 98.62 50 ALA B C 1
ATOM 3655 O O . ALA B 1 50 ? 0.964 25.484 1.42 1 98.62 50 ALA B O 1
ATOM 3656 N N . GLY B 1 51 ? 2.299 23.812 0.727 1 98.06 51 GLY B N 1
ATOM 3657 C CA . GLY B 1 51 ? 3.219 24.719 0.07 1 98.06 51 GLY B CA 1
ATOM 3658 C C . GLY B 1 51 ? 2.572 25.516 -1.049 1 98.06 51 GLY B C 1
ATOM 3659 O O . GLY B 1 51 ? 2.754 26.734 -1.14 1 98.06 51 GLY B O 1
ATOM 3660 N N . LYS B 1 52 ? 1.809 24.891 -1.838 1 97.88 52 LYS B N 1
ATOM 3661 C CA . LYS B 1 52 ? 1.099 25.562 -2.92 1 97.88 52 LYS B CA 1
ATOM 3662 C C . LYS B 1 52 ? 0.114 26.594 -2.371 1 97.88 52 LYS B C 1
ATOM 3664 O O . LYS B 1 52 ? 0.015 27.703 -2.895 1 97.88 52 LYS B O 1
ATOM 3669 N N . MET B 1 53 ? -0.584 26.25 -1.341 1 98.44 53 MET B N 1
ATOM 3670 C CA . MET B 1 53 ? -1.619 27.109 -0.772 1 98.44 53 MET B CA 1
ATOM 3671 C C . MET B 1 53 ? -1.01 28.375 -0.183 1 98.44 53 MET B C 1
ATOM 3673 O O . MET B 1 53 ? -1.473 29.484 -0.466 1 98.44 53 MET B O 1
ATOM 3677 N N . ILE B 1 54 ? 0.009 28.219 0.625 1 98.38 54 ILE B N 1
ATOM 3678 C CA . ILE B 1 54 ? 0.584 29.359 1.308 1 98.38 54 ILE B CA 1
ATOM 3679 C C . ILE B 1 54 ? 1.242 30.297 0.288 1 98.38 54 ILE B C 1
ATOM 3681 O O . ILE B 1 54 ? 1.2 31.516 0.434 1 98.38 54 ILE B O 1
ATOM 3685 N N . ARG B 1 55 ? 1.854 29.734 -0.738 1 97.69 55 ARG B N 1
ATOM 3686 C CA . ARG B 1 55 ? 2.445 30.547 -1.794 1 97.69 55 ARG B CA 1
ATOM 3687 C C . ARG B 1 55 ? 1.367 31.281 -2.592 1 97.69 55 ARG B C 1
ATOM 3689 O O . ARG B 1 55 ? 1.548 32.438 -2.982 1 97.69 55 ARG B O 1
ATOM 3696 N N . HIS B 1 56 ? 0.308 30.578 -2.826 1 98.25 56 HIS B N 1
ATOM 3697 C CA . HIS B 1 56 ? -0.808 31.219 -3.527 1 98.25 56 HIS B CA 1
ATOM 3698 C C . HIS B 1 56 ? -1.354 32.406 -2.74 1 98.25 56 HIS B C 1
ATOM 3700 O O . HIS B 1 56 ? -1.585 33.469 -3.307 1 98.25 56 HIS B O 1
ATOM 3706 N N . LEU B 1 57 ? -1.576 32.219 -1.469 1 98.12 57 LEU B N 1
ATOM 3707 C CA . LEU B 1 57 ? -2.109 33.312 -0.64 1 98.12 57 LEU B CA 1
ATOM 3708 C C . LEU B 1 57 ? -1.17 34.5 -0.637 1 98.12 57 LEU B C 1
ATOM 3710 O O . LEU B 1 57 ? -1.62 35.656 -0.713 1 98.12 57 LEU B O 1
ATOM 3714 N N . LYS B 1 58 ? 0.104 34.219 -0.559 1 97.56 58 LYS B N 1
ATOM 3715 C CA . LYS B 1 58 ? 1.1 35.281 -0.586 1 97.56 58 LYS B CA 1
ATOM 3716 C C . LYS B 1 58 ? 1.067 36.031 -1.917 1 97.56 58 LYS B C 1
ATOM 3718 O O . LYS B 1 58 ? 1.173 37.25 -1.947 1 97.56 58 LYS B O 1
ATOM 3723 N N . GLN B 1 59 ? 0.954 35.281 -2.959 1 97.19 59 GLN B N 1
ATOM 3724 C CA . GLN B 1 59 ? 0.912 35.875 -4.289 1 97.19 59 GLN B CA 1
ATOM 3725 C C . GLN B 1 59 ? -0.365 36.688 -4.488 1 97.19 59 GLN B C 1
ATOM 3727 O O . GLN B 1 59 ? -0.343 37.75 -5.117 1 97.19 59 GLN B O 1
ATOM 3732 N N . GLN B 1 60 ? -1.438 36.188 -3.994 1 94.75 60 GLN B N 1
ATOM 3733 C CA . GLN B 1 60 ? -2.746 36.812 -4.137 1 94.75 60 GLN B CA 1
ATOM 3734 C C . GLN B 1 60 ? -2.814 38.125 -3.357 1 94.75 60 GLN B C 1
ATOM 3736 O O . GLN B 1 60 ? -3.475 39.094 -3.785 1 94.75 60 GLN B O 1
ATOM 3741 N N . ASP B 1 61 ? -2.195 38.219 -2.217 1 95.81 61 ASP B N 1
ATOM 3742 C CA . ASP B 1 61 ? -2.121 39.406 -1.377 1 95.81 61 ASP B CA 1
ATOM 3743 C C . ASP B 1 61 ? -0.723 39.594 -0.785 1 95.81 61 ASP B C 1
ATOM 3745 O O . ASP B 1 61 ? -0.454 39.125 0.326 1 95.81 61 ASP B O 1
ATOM 3749 N N . PRO B 1 62 ? 0.096 40.312 -1.448 1 94.94 62 PRO B N 1
ATOM 3750 C CA . PRO B 1 62 ? 1.488 40.469 -1.021 1 94.94 62 PRO B CA 1
ATOM 3751 C C . PRO B 1 62 ? 1.616 41.188 0.331 1 94.94 62 PRO B C 1
ATOM 3753 O O . PRO B 1 62 ? 2.684 41.125 0.948 1 94.94 62 PRO B O 1
ATOM 3756 N N . ASP B 1 63 ? 0.584 41.812 0.771 1 95.44 63 ASP B N 1
ATOM 3757 C CA . ASP B 1 63 ? 0.636 42.531 2.029 1 95.44 63 ASP B CA 1
ATOM 3758 C C . ASP B 1 63 ? 0.431 41.594 3.221 1 95.44 63 ASP B C 1
ATOM 3760 O O . ASP B 1 63 ? 0.661 42 4.367 1 95.44 63 ASP B O 1
ATOM 3764 N N . LEU B 1 64 ? 0.048 40.375 2.963 1 96.38 64 LEU B N 1
ATOM 3765 C CA . LEU B 1 64 ? -0.066 39.406 4.051 1 96.38 64 LEU B CA 1
ATOM 3766 C C . LEU B 1 64 ? 1.282 39.188 4.73 1 96.38 64 LEU B C 1
ATOM 3768 O O . LEU B 1 64 ? 2.318 39.156 4.062 1 96.38 64 LEU B O 1
ATOM 3772 N N . PRO B 1 65 ? 1.268 39.094 6.043 1 95.81 65 PRO B N 1
ATOM 3773 C CA . PRO B 1 65 ? 2.52 38.906 6.781 1 95.81 65 PRO B CA 1
ATOM 3774 C C . PRO B 1 65 ? 3.027 37.469 6.738 1 95.81 65 PRO B C 1
ATOM 3776 O O . PRO B 1 65 ? 3.078 36.781 7.77 1 95.81 65 PRO B O 1
ATOM 3779 N N . ILE B 1 66 ? 3.441 37.062 5.555 1 97.88 66 ILE B N 1
ATOM 3780 C CA . ILE B 1 66 ? 3.957 35.688 5.348 1 97.88 66 ILE B CA 1
ATOM 3781 C C . ILE B 1 66 ? 5.453 35.75 5.055 1 97.88 66 ILE B C 1
ATOM 3783 O O . ILE B 1 66 ? 5.863 36.219 3.979 1 97.88 66 ILE B O 1
ATOM 3787 N N . SER B 1 67 ? 6.258 35.344 5.938 1 97.25 67 SER B N 1
ATOM 3788 C CA . SER B 1 67 ? 7.695 35.25 5.723 1 97.25 67 SER B CA 1
ATOM 3789 C C . SER B 1 67 ? 8.086 33.906 5.145 1 97.25 67 SER B C 1
ATOM 3791 O O . SER B 1 67 ? 7.277 32.969 5.129 1 97.25 67 SER B O 1
ATOM 3793 N N . ASP B 1 68 ? 9.312 33.812 4.68 1 96.62 68 ASP B N 1
ATOM 3794 C CA . ASP B 1 68 ? 9.828 32.531 4.191 1 96.62 68 ASP B CA 1
ATOM 3795 C C . ASP B 1 68 ? 9.82 31.484 5.297 1 96.62 68 ASP B C 1
ATOM 3797 O O . ASP B 1 68 ? 9.555 30.297 5.039 1 96.62 68 ASP B O 1
ATOM 3801 N N . ARG B 1 69 ? 10.086 31.891 6.469 1 97.25 69 ARG B N 1
ATOM 3802 C CA . ARG B 1 69 ? 10.086 30.984 7.609 1 97.25 69 ARG B CA 1
ATOM 3803 C C . ARG B 1 69 ? 8.672 30.531 7.945 1 97.25 69 ARG B C 1
ATOM 3805 O O . ARG B 1 69 ? 8.469 29.391 8.375 1 97.25 69 ARG B O 1
ATOM 3812 N N . ASP B 1 70 ? 7.738 31.453 7.754 1 97.88 70 ASP B N 1
ATOM 3813 C CA . ASP B 1 70 ? 6.348 31.047 7.949 1 97.88 70 ASP B CA 1
ATOM 3814 C C . ASP B 1 70 ? 5.949 29.953 6.973 1 97.88 70 ASP B C 1
ATOM 3816 O O . ASP B 1 70 ? 5.273 28.984 7.352 1 97.88 70 ASP B O 1
ATOM 3820 N N . MET B 1 71 ? 6.367 30.156 5.746 1 98.12 71 MET B N 1
ATOM 3821 C CA . MET B 1 71 ? 6.055 29.172 4.715 1 98.12 71 MET B CA 1
ATOM 3822 C C . MET B 1 71 ? 6.66 27.812 5.055 1 98.12 71 MET B C 1
ATOM 3824 O O . MET B 1 71 ? 6.004 26.781 4.918 1 98.12 71 MET B O 1
ATOM 3828 N N . LEU B 1 72 ? 7.867 27.828 5.531 1 98.12 72 LEU B N 1
ATOM 3829 C CA . LEU B 1 72 ? 8.531 26.594 5.949 1 98.12 72 LEU B CA 1
ATOM 3830 C C . LEU B 1 72 ? 7.785 25.938 7.102 1 98.12 72 LEU B C 1
ATOM 3832 O O . LEU B 1 72 ? 7.59 24.719 7.102 1 98.12 72 LEU B O 1
ATOM 3836 N N . CYS B 1 73 ? 7.355 26.75 8.031 1 98.5 73 CYS B N 1
ATOM 3837 C CA . CYS B 1 73 ? 6.633 26.219 9.18 1 98.5 73 CYS B CA 1
ATOM 3838 C C . CYS B 1 73 ? 5.32 25.578 8.75 1 98.5 73 CYS B C 1
ATOM 3840 O O . CYS B 1 73 ? 4.938 24.531 9.281 1 98.5 73 CYS B O 1
ATOM 3842 N N . VAL B 1 74 ? 4.621 26.188 7.805 1 98.75 74 VAL B N 1
ATOM 3843 C CA . VAL B 1 74 ? 3.369 25.641 7.293 1 98.75 74 VAL B CA 1
ATOM 3844 C C . VAL B 1 74 ? 3.629 24.297 6.617 1 98.75 74 VAL B C 1
ATOM 3846 O O . VAL B 1 74 ? 2.887 23.328 6.828 1 98.75 74 VAL B O 1
ATOM 3849 N N . GLU B 1 75 ? 4.656 24.219 5.855 1 98.62 75 GLU B N 1
ATOM 3850 C CA . GLU B 1 75 ? 5.008 22.984 5.156 1 98.62 75 GLU B CA 1
ATOM 3851 C C . GLU B 1 75 ? 5.414 21.891 6.141 1 98.62 75 GLU B C 1
ATOM 3853 O O . GLU B 1 75 ? 5.027 20.734 5.984 1 98.62 75 GLU B O 1
ATOM 3858 N N . ILE B 1 76 ? 6.16 22.234 7.168 1 98.81 76 ILE B N 1
ATOM 3859 C CA . ILE B 1 76 ? 6.566 21.266 8.18 1 98.81 76 ILE B CA 1
ATOM 3860 C C . ILE B 1 76 ? 5.336 20.766 8.938 1 98.81 76 ILE B C 1
ATOM 3862 O O . ILE B 1 76 ? 5.203 19.562 9.188 1 98.81 76 ILE B O 1
ATOM 3866 N N . ALA B 1 77 ? 4.438 21.688 9.281 1 98.88 77 ALA B N 1
ATOM 3867 C CA . ALA B 1 77 ? 3.217 21.297 9.977 1 98.88 77 ALA B CA 1
ATOM 3868 C C . ALA B 1 77 ? 2.402 20.297 9.148 1 98.88 77 ALA B C 1
ATOM 3870 O O . AL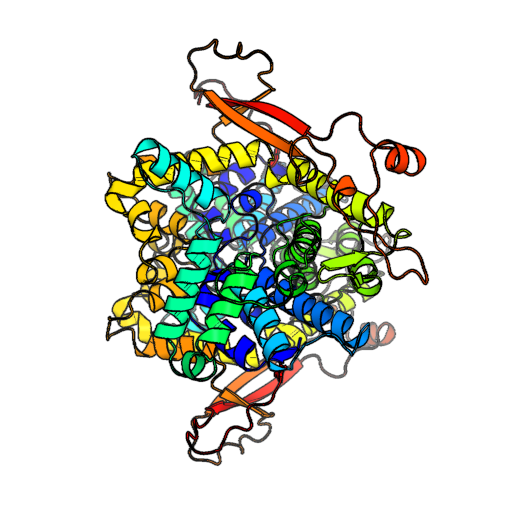A B 1 77 ? 1.898 19.312 9.68 1 98.88 77 ALA B O 1
ATOM 3871 N N . ALA B 1 78 ? 2.305 20.625 7.883 1 98.81 78 ALA B N 1
ATOM 3872 C CA . ALA B 1 78 ? 1.562 19.75 6.98 1 98.81 78 ALA B CA 1
ATOM 3873 C C . ALA B 1 78 ? 2.234 18.375 6.867 1 98.81 78 ALA B C 1
ATOM 3875 O O . ALA B 1 78 ? 1.56 17.344 6.875 1 98.81 78 ALA B O 1
ATOM 3876 N N . LEU B 1 79 ? 3.514 18.344 6.793 1 98.69 79 LEU B N 1
ATOM 3877 C CA . LEU B 1 79 ? 4.281 17.109 6.695 1 98.69 79 LEU B CA 1
ATOM 3878 C C . LEU B 1 79 ? 4.082 16.25 7.941 1 98.69 79 LEU B C 1
ATOM 3880 O O . LEU B 1 79 ? 3.986 15.016 7.848 1 98.69 79 LEU B O 1
ATOM 3884 N N . CYS B 1 80 ? 3.965 16.859 9.07 1 98.81 80 CYS B N 1
ATOM 3885 C CA . CYS B 1 80 ? 4.051 16.156 10.344 1 98.81 80 CYS B CA 1
ATOM 3886 C C . CYS B 1 80 ? 2.668 15.953 10.953 1 98.81 80 CYS B C 1
ATOM 3888 O O . CYS B 1 80 ? 2.537 15.367 12.031 1 98.81 80 CYS B O 1
ATOM 3890 N N . HIS B 1 81 ? 1.626 16.375 10.32 1 98.69 81 HIS B N 1
ATOM 3891 C CA . HIS B 1 81 ? 0.316 16.5 10.945 1 98.69 81 HIS B CA 1
ATOM 3892 C C . HIS B 1 81 ? -0.237 15.141 11.344 1 98.69 81 HIS B C 1
ATOM 3894 O O . HIS B 1 81 ? -1.171 15.055 12.148 1 98.69 81 HIS B O 1
ATOM 3900 N N . ASN B 1 82 ? 0.37 14.039 10.812 1 97.88 82 ASN B N 1
ATOM 3901 C CA . ASN B 1 82 ? -0.112 12.695 11.125 1 97.88 82 ASN B CA 1
ATOM 3902 C C . ASN B 1 82 ? 0.911 11.906 11.938 1 97.88 82 ASN B C 1
ATOM 3904 O O . ASN B 1 82 ? 0.787 10.695 12.086 1 97.88 82 ASN B O 1
ATOM 3908 N N . LEU B 1 83 ? 1.893 12.5 12.523 1 97.94 83 LEU B N 1
ATOM 3909 C CA . LEU B 1 83 ? 3.002 11.836 13.195 1 97.94 83 LEU B CA 1
ATOM 3910 C C . LEU B 1 83 ? 2.502 10.984 14.359 1 97.94 83 LEU B C 1
ATOM 3912 O O . LEU B 1 83 ? 3.113 9.969 14.703 1 97.94 83 LEU B O 1
ATOM 3916 N N . GLY B 1 84 ? 1.415 11.414 14.906 1 97 84 GLY B N 1
ATOM 3917 C CA . GLY B 1 84 ? 0.97 10.789 16.141 1 97 84 GLY B CA 1
ATOM 3918 C C . GLY B 1 84 ? -0.045 9.68 15.906 1 97 84 GLY B C 1
ATOM 3919 O O . GLY B 1 84 ? -0.588 9.125 16.859 1 97 84 GLY B O 1
ATOM 3920 N N . HIS B 1 85 ? -0.31 9.305 14.664 1 97 85 HIS B N 1
ATOM 3921 C CA . HIS B 1 85 ? -1.248 8.227 14.391 1 97 85 HIS B CA 1
ATOM 3922 C C . HIS B 1 85 ? -0.655 6.871 14.773 1 97 85 HIS B C 1
ATOM 3924 O O . HIS B 1 85 ? 0.538 6.633 14.57 1 97 85 HIS B O 1
ATOM 3930 N N . GLY B 1 86 ? -1.476 6.047 15.359 1 96.06 86 GLY B N 1
ATOM 3931 C CA . GLY B 1 86 ? -1.076 4.699 15.727 1 96.06 86 GLY B CA 1
ATOM 3932 C C . GLY B 1 86 ? -1.541 3.648 14.734 1 96.06 86 GLY B C 1
ATOM 3933 O O . GLY B 1 86 ? -1.983 3.98 13.633 1 96.06 86 GLY B O 1
ATOM 3934 N N . PRO B 1 87 ? -1.395 2.359 15.148 1 96.44 87 PRO B N 1
ATOM 3935 C CA . PRO B 1 87 ? -1.778 1.273 14.242 1 96.44 87 PRO B CA 1
ATOM 3936 C C . PRO B 1 87 ? -3.215 1.402 13.742 1 96.44 87 PRO B C 1
ATOM 3938 O O . PRO B 1 87 ? -4.113 1.748 14.516 1 96.44 87 PRO B O 1
ATOM 3941 N N . PHE B 1 88 ? -3.42 1.256 12.453 1 95.81 88 PHE B N 1
ATOM 3942 C CA . PHE B 1 88 ? -4.715 1.232 11.781 1 95.81 88 PHE B CA 1
ATOM 3943 C C . PHE B 1 88 ? -5.449 2.553 11.977 1 95.81 88 PHE B C 1
ATOM 3945 O O . PHE B 1 88 ? -6.68 2.6 11.914 1 95.81 88 PHE B O 1
ATOM 3952 N N . SER B 1 89 ? -4.75 3.572 12.32 1 93.56 89 SER B N 1
ATOM 3953 C CA . SER B 1 89 ? -5.16 4.973 12.242 1 93.56 89 SER B CA 1
ATOM 3954 C C . SER B 1 89 ? -6.375 5.242 13.117 1 93.56 89 SER B C 1
ATOM 3956 O O . SER B 1 89 ? -6.32 5.062 14.336 1 93.56 89 SER B O 1
ATOM 3958 N N . TYR B 1 90 ? -7.539 5.516 12.555 1 91 90 TYR B N 1
ATOM 3959 C CA . TYR B 1 90 ? -8.688 5.992 13.32 1 91 90 TYR B CA 1
ATOM 3960 C C . TYR B 1 90 ? -9.289 4.867 14.156 1 91 90 TYR B C 1
ATOM 3962 O O . TYR B 1 90 ? -9.836 5.109 15.234 1 91 90 TYR B O 1
ATOM 3970 N N . ALA B 1 91 ? -9.141 3.643 13.672 1 92.56 91 ALA B N 1
ATOM 3971 C CA . ALA B 1 91 ? -9.586 2.512 14.484 1 92.56 91 ALA B CA 1
ATOM 3972 C C . ALA B 1 91 ? -8.859 2.473 15.82 1 92.56 91 ALA B C 1
ATOM 3974 O O . ALA B 1 91 ? -9.469 2.223 16.859 1 92.56 91 ALA B O 1
ATOM 3975 N N . PHE B 1 92 ? -7.629 2.744 15.766 1 94.19 92 PHE B N 1
ATOM 3976 C CA . PHE B 1 92 ? -6.793 2.754 16.953 1 94.19 92 PHE B CA 1
ATOM 3977 C C . PHE B 1 92 ? -7.277 3.803 17.953 1 94.19 92 PHE B C 1
ATOM 3979 O O . PHE B 1 92 ? -7.398 3.523 19.141 1 94.19 92 PHE B O 1
ATOM 3986 N N . GLN B 1 93 ? -7.535 5 17.469 1 93.62 93 GLN B N 1
ATOM 3987 C CA . GLN B 1 93 ? -8.008 6.078 18.328 1 93.62 93 GLN B CA 1
ATOM 3988 C C . GLN B 1 93 ? -9.297 5.684 19.047 1 93.62 93 GLN B C 1
ATOM 3990 O O . GLN B 1 93 ? -9.445 5.938 20.25 1 93.62 93 GLN B O 1
ATOM 3995 N N . LYS B 1 94 ? -10.172 5.086 18.375 1 93.62 94 LYS B N 1
ATOM 3996 C CA . LYS B 1 94 ? -11.438 4.668 18.969 1 93.62 94 LYS B CA 1
ATOM 3997 C C . LYS B 1 94 ? -11.211 3.607 20.047 1 93.62 94 LYS B C 1
ATOM 3999 O O . LYS B 1 94 ? -11.852 3.639 21.094 1 93.62 94 LYS B O 1
ATOM 4004 N N . ILE B 1 95 ? -10.328 2.729 19.75 1 94.62 95 ILE B N 1
ATOM 4005 C CA . ILE B 1 95 ? -10.031 1.639 20.672 1 94.62 95 ILE B CA 1
ATOM 4006 C C . ILE B 1 95 ? -9.422 2.197 21.953 1 94.62 95 ILE B C 1
ATOM 4008 O O . ILE B 1 95 ? -9.828 1.825 23.062 1 94.62 95 ILE B O 1
ATOM 4012 N N . ILE B 1 96 ? -8.477 3.119 21.812 1 95 96 ILE B N 1
ATOM 4013 C CA . ILE B 1 96 ? -7.797 3.717 22.953 1 95 96 ILE B CA 1
ATOM 4014 C C . ILE B 1 96 ? -8.805 4.504 23.797 1 95 96 ILE B C 1
ATOM 4016 O O . ILE B 1 96 ? -8.812 4.402 25.031 1 95 96 ILE B O 1
ATOM 4020 N N . ASN B 1 97 ? -9.633 5.262 23.141 1 95.25 97 ASN B N 1
ATOM 4021 C CA . ASN B 1 97 ? -10.594 6.098 23.859 1 95.25 97 ASN B CA 1
ATOM 4022 C C . ASN B 1 97 ? -11.648 5.258 24.578 1 95.25 97 ASN B C 1
ATOM 4024 O O . ASN B 1 97 ? -12.117 5.629 25.656 1 95.25 97 ASN B O 1
ATOM 4028 N N . GLN B 1 98 ? -12.062 4.18 23.938 1 93.31 98 GLN B N 1
ATOM 4029 C CA . GLN B 1 98 ? -12.984 3.277 24.609 1 93.31 98 GLN B CA 1
ATOM 4030 C C . GLN B 1 98 ? -12.359 2.719 25.891 1 93.31 98 GLN B C 1
ATOM 4032 O O . GLN B 1 98 ? -13 2.684 26.938 1 93.31 98 GLN B O 1
ATOM 4037 N N . HIS B 1 99 ? -11.148 2.297 25.797 1 93.12 99 HIS B N 1
ATOM 4038 C CA . HIS B 1 99 ? -10.438 1.782 26.953 1 93.12 99 HIS B CA 1
ATOM 4039 C C . HIS B 1 99 ? -10.305 2.85 28.031 1 93.12 99 HIS B C 1
ATOM 4041 O O . HIS B 1 99 ? -10.516 2.568 29.219 1 93.12 99 HIS B O 1
ATOM 4047 N N . ARG B 1 100 ? -9.953 4.008 27.625 1 94 100 ARG B N 1
ATOM 4048 C CA . ARG B 1 100 ? -9.75 5.094 28.578 1 94 100 ARG B CA 1
ATOM 4049 C C . ARG B 1 100 ? -11.07 5.508 29.219 1 94 100 ARG B C 1
ATOM 4051 O O . ARG B 1 100 ? -11.102 5.855 30.406 1 94 100 ARG B O 1
ATOM 4058 N N . GLU B 1 101 ? -12.055 5.531 28.422 1 93.94 101 GLU B N 1
ATOM 4059 C CA . GLU B 1 101 ? -13.375 5.836 28.969 1 93.94 101 GLU B CA 1
ATOM 4060 C C . GLU B 1 101 ? -13.781 4.812 30.031 1 93.94 101 GLU B C 1
ATOM 4062 O O . GLU B 1 101 ? -14.336 5.172 31.062 1 93.94 101 GLU B O 1
ATOM 4067 N N . GLU B 1 102 ? -13.523 3.607 29.797 1 92.69 102 GLU B N 1
ATOM 4068 C CA . GLU B 1 102 ? -13.898 2.514 30.688 1 92.69 102 GLU B CA 1
ATOM 4069 C C . GLU B 1 102 ? -13.023 2.496 31.938 1 92.69 102 GLU B C 1
ATOM 4071 O O . GLU B 1 102 ? -13.43 1.979 33 1 92.69 102 GLU B O 1
ATOM 4076 N N . ASN B 1 103 ? -11.867 3.121 31.891 1 91.31 103 ASN B N 1
ATOM 4077 C CA . ASN B 1 103 ? -10.922 3.031 33 1 91.31 103 ASN B CA 1
ATOM 4078 C C . ASN B 1 103 ? -10.648 4.402 33.625 1 91.31 103 ASN B C 1
ATOM 4080 O O . ASN B 1 103 ? -9.703 4.559 34.406 1 91.31 103 ASN B O 1
ATOM 4084 N N . GLY B 1 104 ? -11.391 5.371 33.188 1 89.69 104 GLY B N 1
ATOM 4085 C CA . GLY B 1 104 ? -11.305 6.695 33.781 1 89.69 104 GLY B CA 1
ATOM 4086 C C . GLY B 1 104 ? -10.109 7.492 33.281 1 89.69 104 GLY B C 1
ATOM 4087 O O . GLY B 1 104 ? -9.547 8.305 34.031 1 89.69 104 GLY B O 1
ATOM 4088 N N . GLY B 1 105 ? -9.664 7.191 32.094 1 90.5 105 GLY B N 1
ATOM 4089 C CA . GLY B 1 105 ? -8.547 7.926 31.531 1 90.5 105 GLY B CA 1
ATOM 4090 C C . GLY B 1 105 ? -8.984 9.117 30.703 1 90.5 105 GLY B C 1
ATOM 4091 O O . GLY B 1 105 ? -10.172 9.297 30.438 1 90.5 105 GLY B O 1
ATOM 4092 N N . GLU B 1 106 ? -8 9.898 30.312 1 91.12 106 GLU B N 1
ATOM 4093 C CA . GLU B 1 106 ? -8.266 11.078 29.484 1 91.12 106 GLU B CA 1
ATOM 4094 C C . GLU B 1 106 ? -8.398 10.703 28.016 1 91.12 106 GLU B C 1
ATOM 4096 O O . GLU B 1 106 ? -7.754 9.773 27.531 1 91.12 106 GLU B O 1
ATOM 4101 N N . LYS B 1 107 ? -9.188 11.531 27.406 1 93.06 107 LYS B N 1
ATOM 4102 C CA . LYS B 1 107 ? -9.398 11.328 25.969 1 93.06 107 LYS B CA 1
ATOM 4103 C C . LYS B 1 107 ? -8.094 11.461 25.188 1 93.06 107 LYS B C 1
ATOM 4105 O O . LYS B 1 107 ? -7.277 12.344 25.484 1 93.06 107 LYS B O 1
ATOM 4110 N N . TRP B 1 108 ? -7.875 10.547 24.344 1 92.44 108 TRP B N 1
ATOM 4111 C CA . TRP B 1 108 ? -6.684 10.516 23.5 1 92.44 108 TRP B CA 1
ATOM 4112 C C . TRP B 1 108 ? -6.992 11.039 22.094 1 92.44 108 TRP B C 1
ATOM 4114 O O . TRP B 1 108 ? -7.953 10.609 21.469 1 92.44 108 TRP B O 1
ATOM 4124 N N . GLU B 1 109 ? -6.258 12.008 21.641 1 92.31 109 GLU B N 1
ATOM 4125 C CA . GLU B 1 109 ? -6.422 12.57 20.297 1 92.31 109 GLU B CA 1
ATOM 4126 C C . GLU B 1 109 ? -5.125 12.477 19.5 1 92.31 109 GLU B C 1
ATOM 4128 O O . GLU B 1 109 ? -4.047 12.773 20.031 1 92.31 109 GLU B O 1
ATOM 4133 N N . ASN B 1 110 ? -5.238 12.156 18.297 1 93 110 ASN B N 1
ATOM 4134 C CA . ASN B 1 110 ? -4.09 12 17.406 1 93 110 ASN B CA 1
ATOM 4135 C C . ASN B 1 110 ? -3.27 13.281 17.312 1 93 110 ASN B C 1
ATOM 4137 O O . ASN B 1 110 ? -2.043 13.227 17.203 1 93 110 ASN B O 1
ATOM 4141 N N . LYS B 1 111 ? -3.934 14.469 17.375 1 93.75 111 LYS B N 1
ATOM 4142 C CA . LYS B 1 111 ? -3.227 15.734 17.219 1 93.75 111 LYS B CA 1
ATOM 4143 C C . LYS B 1 111 ? -2.283 15.984 18.391 1 93.75 111 LYS B C 1
ATOM 4145 O O . LYS B 1 111 ? -1.174 16.484 18.219 1 93.75 111 LYS B O 1
ATOM 4150 N N . ASN B 1 112 ? -2.779 15.617 19.578 1 94.5 112 ASN B N 1
ATOM 4151 C CA . ASN B 1 112 ? -1.911 15.75 20.75 1 94.5 112 ASN B CA 1
ATOM 4152 C C . ASN B 1 112 ? -0.727 14.789 20.672 1 94.5 112 ASN B C 1
ATOM 4154 O O . ASN B 1 112 ? 0.401 15.164 21 1 94.5 112 ASN B O 1
ATOM 4158 N N . ALA B 1 113 ? -1.021 13.57 20.297 1 96.25 113 ALA B N 1
ATOM 4159 C CA . ALA B 1 113 ? 0.047 12.586 20.125 1 96.25 113 ALA B CA 1
ATOM 4160 C C . ALA B 1 113 ? 1.032 13.047 19.047 1 96.25 113 ALA B C 1
ATOM 4162 O O . ALA B 1 113 ? 2.234 12.789 19.156 1 96.25 113 ALA B O 1
ATOM 4163 N N . THR B 1 114 ? 0.507 13.695 18.031 1 98.19 114 THR B N 1
ATOM 4164 C CA . THR B 1 114 ? 1.343 14.227 16.969 1 98.19 114 THR B CA 1
ATOM 4165 C C . THR B 1 114 ? 2.324 15.266 17.5 1 98.19 114 THR B C 1
ATOM 4167 O O . THR B 1 114 ? 3.514 15.227 17.188 1 98.19 114 THR B O 1
ATOM 4170 N N . CYS B 1 115 ? 1.86 16.156 18.312 1 97.88 115 CYS B N 1
ATOM 4171 C CA . CYS B 1 115 ? 2.729 17.172 18.906 1 97.88 115 CYS B CA 1
ATOM 4172 C C . CYS B 1 115 ? 3.789 16.531 19.797 1 97.88 115 CYS B C 1
ATOM 4174 O O . CYS B 1 115 ? 4.953 16.938 19.766 1 97.88 115 CYS B O 1
ATOM 4176 N N . LYS B 1 116 ? 3.377 15.539 20.562 1 98 116 LYS B N 1
ATOM 4177 C CA . LYS B 1 116 ? 4.328 14.836 21.422 1 98 116 LYS B CA 1
ATOM 4178 C C . LYS B 1 116 ? 5.379 14.102 20.594 1 98 116 LYS B C 1
ATOM 4180 O O . LYS B 1 116 ? 6.559 14.086 20.953 1 98 116 LYS B O 1
ATOM 4185 N N . MET B 1 117 ? 4.957 13.453 19.531 1 98.44 117 MET B N 1
ATOM 4186 C CA . MET B 1 117 ? 5.891 12.742 18.672 1 98.44 117 MET B CA 1
ATOM 4187 C C . MET B 1 117 ? 6.84 13.719 17.984 1 98.44 117 MET B C 1
ATOM 4189 O O . MET B 1 117 ? 8.008 13.398 17.75 1 98.44 117 MET B O 1
ATOM 4193 N N . LEU B 1 118 ? 6.293 14.906 17.578 1 98.69 118 LEU B N 1
ATOM 4194 C CA . LEU B 1 118 ? 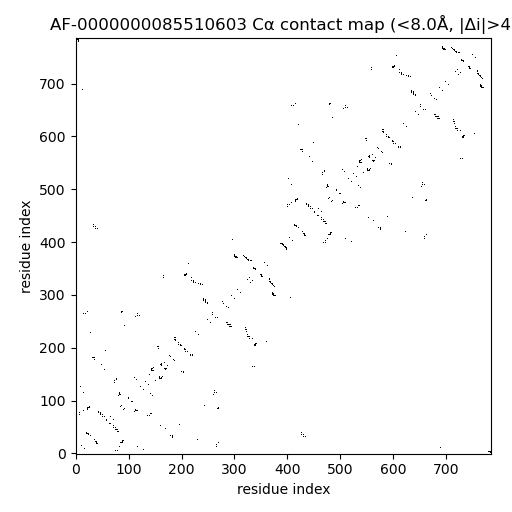7.164 15.938 17.016 1 98.69 118 LEU B CA 1
ATOM 4195 C C . LEU B 1 118 ? 8.25 16.328 18.016 1 98.69 118 LEU B C 1
ATOM 4197 O O . LEU B 1 118 ? 9.422 16.453 17.641 1 98.69 118 LEU B O 1
ATOM 4201 N N . ASP B 1 119 ? 7.875 16.516 19.266 1 98.44 119 ASP B N 1
ATOM 4202 C CA . ASP B 1 119 ? 8.852 16.828 20.297 1 98.44 119 ASP B CA 1
ATOM 4203 C C . ASP B 1 119 ? 9.906 15.719 20.422 1 98.44 119 ASP B C 1
ATOM 4205 O O . ASP B 1 119 ? 11.102 16 20.531 1 98.44 119 ASP B O 1
ATOM 4209 N N . HIS B 1 120 ? 9.422 14.523 20.438 1 98.38 120 HIS B N 1
ATOM 4210 C CA . HIS B 1 120 ? 10.32 13.375 20.531 1 98.38 120 HIS B CA 1
ATOM 4211 C C . HIS B 1 120 ? 11.266 13.32 19.328 1 98.38 120 HIS B C 1
ATOM 4213 O O . HIS B 1 120 ? 12.461 13.055 19.5 1 98.38 120 HIS B O 1
ATOM 4219 N N . LEU B 1 121 ? 10.703 13.562 18.156 1 98.56 121 LEU B N 1
ATOM 4220 C CA . LEU B 1 121 ? 11.484 13.594 16.938 1 98.56 121 LEU B CA 1
ATOM 4221 C C . LEU B 1 121 ? 12.602 14.633 17.031 1 98.56 121 LEU B C 1
ATOM 4223 O O . LEU B 1 121 ? 13.75 14.344 16.688 1 98.56 121 LEU B O 1
ATOM 4227 N N . LEU B 1 122 ? 12.297 15.812 17.516 1 98.38 122 LEU B N 1
ATOM 4228 C CA . LEU B 1 122 ? 13.273 16.891 17.641 1 98.38 122 LEU B CA 1
ATOM 4229 C C . LEU B 1 122 ? 14.32 16.562 18.688 1 98.38 122 LEU B C 1
ATOM 4231 O O . LEU B 1 122 ? 15.508 16.859 18.5 1 98.38 122 LEU B O 1
ATOM 4235 N N . GLU B 1 123 ? 13.883 15.93 19.734 1 97.75 123 GLU B N 1
ATOM 4236 C CA . GLU B 1 123 ? 14.805 15.523 20.797 1 97.75 123 GLU B CA 1
ATOM 4237 C C . GLU B 1 123 ? 15.82 14.516 20.281 1 97.75 123 GLU B C 1
ATOM 4239 O O . GLU B 1 123 ? 17 14.602 20.609 1 97.75 123 GLU B O 1
ATOM 4244 N N . LYS B 1 124 ? 15.367 13.594 19.484 1 96.31 124 LYS B N 1
ATOM 4245 C CA . LYS B 1 124 ? 16.203 12.5 19 1 96.31 124 LYS B CA 1
ATOM 4246 C C . LYS B 1 124 ? 17.062 12.945 17.812 1 96.31 124 LYS B C 1
ATOM 4248 O O . LYS B 1 124 ? 18.016 12.258 17.438 1 96.31 124 LYS B O 1
ATOM 4253 N N . ASN B 1 125 ? 16.719 14.078 17.266 1 96.44 125 ASN B N 1
ATOM 4254 C CA . ASN B 1 125 ? 17.438 14.578 16.094 1 96.44 125 ASN B CA 1
ATOM 4255 C C . ASN B 1 125 ? 17.875 16.031 16.297 1 96.44 125 ASN B C 1
ATOM 4257 O O . ASN B 1 125 ? 17.281 16.938 15.695 1 96.44 125 ASN B O 1
ATOM 4261 N N . PRO B 1 126 ? 18.953 16.25 16.938 1 96.31 126 PRO B N 1
ATOM 4262 C CA . PRO B 1 126 ? 19.391 17.594 17.297 1 96.31 126 PRO B CA 1
ATOM 4263 C C . PRO B 1 126 ? 19.672 18.469 16.078 1 96.31 126 PRO B C 1
ATOM 4265 O O . PRO B 1 126 ? 19.469 19.688 16.109 1 96.31 126 PRO B O 1
ATOM 4268 N N . HIS B 1 127 ? 20.141 17.859 15 1 93.62 127 HIS B N 1
ATOM 4269 C CA . HIS B 1 127 ? 20.469 18.641 13.805 1 93.62 127 HIS B CA 1
ATOM 4270 C C . HIS B 1 127 ? 19.203 19.281 13.219 1 93.62 127 HIS B C 1
ATOM 4272 O O . HIS B 1 127 ? 19.281 20.328 12.57 1 93.62 127 HIS B O 1
ATOM 4278 N N . ILE B 1 128 ? 18.078 18.688 13.414 1 96.56 128 ILE B N 1
ATOM 4279 C CA . ILE B 1 128 ? 16.797 19.25 12.977 1 96.56 128 ILE B CA 1
ATOM 4280 C C . ILE B 1 128 ? 16.328 20.281 14 1 96.56 128 ILE B C 1
ATOM 4282 O O . ILE B 1 128 ? 15.883 21.375 13.625 1 96.56 128 ILE B O 1
ATOM 4286 N N . ASN B 1 129 ? 16.438 19.891 15.25 1 96.62 129 ASN B N 1
ATOM 4287 C CA . ASN B 1 129 ? 16 20.766 16.328 1 96.62 129 ASN B CA 1
ATOM 4288 C C . ASN B 1 129 ? 16.719 22.109 16.281 1 96.62 129 ASN B C 1
ATOM 4290 O O . ASN B 1 129 ? 16.125 23.156 16.562 1 96.62 129 ASN B O 1
ATOM 4294 N N . GLU B 1 130 ? 17.953 22.109 15.922 1 96.62 130 GLU B N 1
ATOM 4295 C CA . GLU B 1 130 ? 18.781 23.312 15.906 1 96.62 13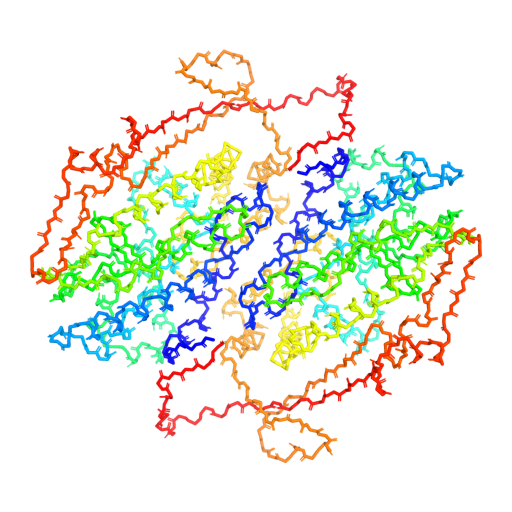0 GLU B CA 1
ATOM 4296 C C . GLU B 1 130 ? 18.375 24.25 14.773 1 96.62 130 GLU B C 1
ATOM 4298 O O . GLU B 1 130 ? 18.656 25.453 14.82 1 96.62 130 GLU B O 1
ATOM 4303 N N . GLU B 1 131 ? 17.703 23.719 13.828 1 96.06 131 GLU B N 1
ATOM 4304 C CA . GLU B 1 131 ? 17.297 24.516 12.672 1 96.06 131 GLU B CA 1
ATOM 4305 C C . GLU B 1 131 ? 15.977 25.25 12.945 1 96.06 131 GLU B C 1
ATOM 4307 O O . GLU B 1 131 ? 15.578 26.125 12.172 1 96.06 131 GLU B O 1
ATOM 4312 N N . LEU B 1 132 ? 15.328 24.984 14.07 1 97.25 132 LEU B N 1
ATOM 4313 C CA . LEU B 1 132 ? 14.023 25.578 14.383 1 97.25 132 LEU B CA 1
ATOM 4314 C C . LEU B 1 132 ? 14.078 26.344 15.695 1 97.25 132 LEU B C 1
ATOM 4316 O O . LEU B 1 132 ? 14.68 25.891 16.672 1 97.25 132 LEU B O 1
ATOM 4320 N N . LYS B 1 133 ? 13.516 27.516 15.664 1 96.38 133 LYS B N 1
ATOM 4321 C CA . LYS B 1 133 ? 13.375 28.281 16.891 1 96.38 133 LYS B CA 1
ATOM 4322 C C . LYS B 1 133 ? 12.18 27.781 17.719 1 96.38 133 LYS B C 1
ATOM 4324 O O . LYS B 1 133 ? 11.266 27.172 17.172 1 96.38 133 LYS B O 1
ATOM 4329 N N . SER B 1 134 ? 12.211 28.078 18.984 1 95.5 134 SER B N 1
ATOM 4330 C CA . SER B 1 134 ? 11.164 27.625 19.891 1 95.5 134 SER B CA 1
ATOM 4331 C C . SER B 1 134 ? 9.797 28.172 19.469 1 95.5 134 SER B C 1
ATOM 4333 O O . SER B 1 134 ? 8.797 27.453 19.547 1 95.5 134 SER B O 1
ATOM 4335 N N . ASP B 1 135 ? 9.781 29.375 19.094 1 96 135 ASP B N 1
ATOM 4336 C CA . ASP B 1 135 ? 8.516 29.969 18.672 1 96 135 ASP B CA 1
ATOM 4337 C C . ASP B 1 135 ? 8 29.344 17.391 1 96 135 ASP B C 1
ATOM 4339 O O . ASP B 1 135 ? 6.793 29.25 17.172 1 96 135 ASP B O 1
ATOM 4343 N N . GLU B 1 136 ? 8.914 28.906 16.516 1 97.56 136 GLU B N 1
ATOM 4344 C CA . GLU B 1 136 ? 8.523 28.219 15.297 1 97.56 136 GLU B CA 1
ATOM 4345 C C . GLU B 1 136 ? 7.922 26.844 15.609 1 97.56 136 GLU B C 1
ATOM 4347 O O . GLU B 1 136 ? 6.949 26.422 14.977 1 97.56 136 GLU B O 1
ATOM 4352 N N . ILE B 1 137 ? 8.523 26.188 16.578 1 98.06 137 ILE B N 1
ATOM 4353 C CA . ILE B 1 137 ? 8.016 24.891 17 1 98.06 137 ILE B CA 1
ATOM 4354 C C . ILE B 1 137 ? 6.594 25.031 17.531 1 98.06 137 ILE B C 1
ATOM 4356 O O . ILE B 1 137 ? 5.707 24.25 17.188 1 98.06 137 ILE B O 1
ATOM 4360 N N . ASP B 1 138 ? 6.383 26.016 18.328 1 97.56 138 ASP B N 1
ATOM 4361 C CA . ASP B 1 138 ? 5.047 26.297 18.844 1 97.56 138 ASP B CA 1
ATOM 4362 C C . ASP B 1 138 ? 4.074 26.625 17.719 1 97.56 138 ASP B C 1
ATOM 4364 O O . ASP B 1 138 ? 2.934 26.156 17.719 1 97.56 138 ASP B O 1
ATOM 4368 N N . PHE B 1 139 ? 4.562 27.453 16.828 1 98.25 139 PHE B N 1
ATOM 4369 C CA . PHE B 1 139 ? 3.756 27.844 15.672 1 98.25 139 PHE B CA 1
ATOM 4370 C C . PHE B 1 139 ? 3.369 26.609 14.852 1 98.25 139 PHE B C 1
ATOM 4372 O O . PHE B 1 139 ? 2.207 26.453 14.477 1 98.25 139 PHE B O 1
ATOM 4379 N N . ILE B 1 140 ? 4.293 25.672 14.594 1 98.69 140 ILE B N 1
ATOM 4380 C CA . ILE B 1 140 ? 4.07 24.438 13.852 1 98.69 140 ILE B CA 1
ATOM 4381 C C . ILE B 1 140 ? 3.008 23.594 14.562 1 98.69 140 ILE B C 1
ATOM 4383 O O . ILE B 1 140 ? 2.061 23.125 13.938 1 98.69 140 ILE B O 1
ATOM 4387 N N . LYS B 1 141 ? 3.152 23.438 15.82 1 98.44 141 LYS B N 1
ATOM 4388 C CA . LYS B 1 141 ? 2.197 22.656 16.609 1 98.44 141 LYS B CA 1
ATOM 4389 C C . LYS B 1 141 ? 0.805 23.281 16.547 1 98.44 141 LYS B C 1
ATOM 4391 O O . LYS B 1 141 ? -0.196 22.562 16.484 1 98.44 141 LYS B O 1
ATOM 4396 N N . ASP B 1 142 ? 0.727 24.594 16.609 1 98.38 142 ASP B N 1
ATOM 4397 C CA . ASP B 1 142 ? -0.561 25.281 16.531 1 98.38 142 ASP B CA 1
ATOM 4398 C C . ASP B 1 142 ? -1.236 25.031 15.188 1 98.38 142 ASP B C 1
ATOM 4400 O O . ASP B 1 142 ? -2.461 24.922 15.117 1 98.38 142 ASP B O 1
ATOM 4404 N N . ILE B 1 143 ? -0.454 25.047 14.141 1 98.56 143 ILE B N 1
ATOM 4405 C CA . ILE B 1 143 ? -0.991 24.766 12.812 1 98.56 143 ILE B CA 1
ATOM 4406 C C . ILE B 1 143 ? -1.52 23.328 12.766 1 98.56 143 ILE B C 1
ATOM 4408 O O . ILE B 1 143 ? -2.592 23.078 12.211 1 98.56 143 ILE B O 1
ATOM 4412 N N . ILE B 1 144 ? -0.774 22.359 13.367 1 98.5 144 ILE B N 1
ATOM 4413 C CA . ILE B 1 144 ? -1.175 20.953 13.406 1 98.5 144 ILE B CA 1
ATOM 4414 C C . ILE B 1 144 ? -2.5 20.812 14.148 1 98.5 144 ILE B C 1
ATOM 4416 O O . ILE B 1 144 ? -3.396 20.094 13.703 1 98.5 144 ILE B O 1
ATOM 4420 N N . ILE B 1 145 ? -2.615 21.516 15.219 1 97.25 145 ILE B N 1
ATOM 4421 C CA . ILE B 1 145 ? -3.811 21.453 16.062 1 97.25 145 ILE B CA 1
ATOM 4422 C C . ILE B 1 145 ? -4.949 22.219 15.383 1 97.25 145 ILE B C 1
ATOM 4424 O O . ILE B 1 145 ? -6.117 21.844 15.5 1 97.25 145 ILE B O 1
ATOM 4428 N N . GLY B 1 146 ? -4.652 23.297 14.633 1 96.5 146 GLY B N 1
ATOM 4429 C CA . GLY B 1 146 ? -5.637 24.094 13.93 1 96.5 146 GLY B CA 1
ATOM 4430 C C . GLY B 1 146 ? -6.18 25.234 14.766 1 96.5 146 GLY B C 1
ATOM 4431 O O . GLY B 1 146 ? -7.281 25.734 14.508 1 96.5 146 GLY B O 1
ATOM 4432 N N . GLU B 1 147 ? -5.398 25.594 15.828 1 94.06 147 GLU B N 1
ATOM 4433 C CA . GLU B 1 147 ? -5.844 26.656 16.734 1 94.06 147 GLU B CA 1
ATOM 4434 C C . GLU B 1 147 ? -4.684 27.547 17.156 1 94.06 147 GLU B C 1
ATOM 4436 O O . GLU B 1 147 ? -3.533 27.094 17.203 1 94.06 147 GLU B O 1
ATOM 4441 N N . THR B 1 148 ? -5.102 28.812 17.453 1 90.5 148 THR B N 1
ATOM 4442 C CA . THR B 1 148 ? -4.125 29.734 18.031 1 90.5 148 THR B CA 1
ATOM 4443 C C . THR B 1 148 ? -3.92 29.438 19.516 1 90.5 148 THR B C 1
ATOM 4445 O O . THR B 1 148 ? -4.82 29.672 20.328 1 90.5 148 THR B O 1
ATOM 4448 N N . ARG B 1 149 ? -2.822 28.922 19.875 1 89.62 149 ARG B N 1
ATOM 4449 C CA . ARG B 1 149 ? -2.539 28.594 21.266 1 89.62 149 ARG B CA 1
ATOM 4450 C C . ARG B 1 149 ? -1.336 29.375 21.781 1 89.62 149 ARG B C 1
ATOM 4452 O O . ARG B 1 149 ? -1.49 30.312 22.547 1 89.62 149 ARG B O 1
ATOM 4459 N N . ASN B 1 150 ? -0.242 29.125 21.141 1 87.12 150 ASN B N 1
ATOM 4460 C CA . ASN B 1 150 ? 1.008 29.734 21.594 1 87.12 150 ASN B CA 1
ATOM 4461 C C . ASN B 1 150 ? 1.472 30.844 20.641 1 87.12 150 ASN B C 1
ATOM 4463 O O . ASN B 1 150 ? 2.111 31.797 21.078 1 87.12 150 ASN B O 1
ATOM 4467 N N . SER B 1 151 ? 1.047 30.609 19.391 1 84.69 151 SER B N 1
ATOM 4468 C CA . SER B 1 151 ? 1.454 31.578 18.375 1 84.69 151 SER B CA 1
ATOM 4469 C C . SER B 1 151 ? 0.35 32.594 18.109 1 84.69 151 SER B C 1
ATOM 4471 O O . SER B 1 151 ? -0.835 32.281 18.172 1 84.69 151 SER B O 1
ATOM 4473 N N . GLN B 1 152 ? 0.704 33.844 17.984 1 87.19 152 GLN B N 1
ATOM 4474 C CA . GLN B 1 152 ? -0.282 34.906 17.734 1 87.19 152 GLN B CA 1
ATOM 4475 C C . GLN B 1 152 ? -0.259 35.375 16.281 1 87.19 152 GLN B C 1
ATOM 4477 O O . GLN B 1 152 ? -0.26 36.562 16.016 1 87.19 152 GLN B O 1
ATOM 4482 N N . LYS B 1 153 ? -0.21 34.344 15.406 1 93.62 153 LYS B N 1
ATOM 4483 C CA . LYS B 1 153 ? -0.255 34.625 13.977 1 93.62 153 LYS B CA 1
ATOM 4484 C C . LYS B 1 153 ? -1.695 34.75 13.484 1 93.62 153 LYS B C 1
ATOM 4486 O O . LYS B 1 153 ? -2.627 34.312 14.18 1 93.62 153 LYS B O 1
ATOM 4491 N N . PRO B 1 154 ? -1.819 35.375 12.359 1 95.38 154 PRO B N 1
ATOM 4492 C CA . PRO B 1 154 ? -3.174 35.5 11.812 1 95.38 154 PRO B CA 1
ATOM 4493 C C . PRO B 1 154 ? -3.871 34.156 11.648 1 95.38 154 PRO B C 1
ATOM 4495 O O . PRO B 1 154 ? -3.219 33.156 11.344 1 95.38 154 PRO B O 1
ATOM 4498 N N . LYS B 1 155 ? -5.145 34.188 11.672 1 95.69 155 LYS B N 1
ATOM 4499 C CA . LYS B 1 155 ? -6 33 11.727 1 95.69 155 LYS B CA 1
ATOM 4500 C C . LYS B 1 155 ? -5.82 32.125 10.492 1 95.69 155 LYS B C 1
ATOM 4502 O O . LYS B 1 155 ? -5.902 30.891 10.57 1 95.69 155 LYS B O 1
ATOM 4507 N N . PHE B 1 156 ? -5.574 32.719 9.359 1 97.5 156 PHE B N 1
ATOM 4508 C CA . PHE B 1 156 ? -5.551 31.969 8.109 1 97.5 156 PHE B CA 1
ATOM 4509 C C . PHE B 1 156 ? -4.422 30.938 8.109 1 97.5 156 PHE B C 1
ATOM 4511 O O . PHE B 1 156 ? -4.512 29.906 7.438 1 97.5 156 PHE B O 1
ATOM 4518 N N . PHE B 1 157 ? -3.381 31.141 8.891 1 98.25 157 PHE B N 1
ATOM 4519 C CA . PHE B 1 157 ? -2.291 30.172 8.961 1 98.25 157 PHE B CA 1
ATOM 4520 C C . PHE B 1 157 ? -2.789 28.828 9.492 1 98.25 157 PHE B C 1
ATOM 4522 O O . PHE B 1 157 ? -2.375 27.781 9.008 1 98.25 157 PHE B O 1
ATOM 4529 N N . TYR B 1 158 ? -3.666 28.922 10.445 1 97.75 158 TYR B N 1
ATOM 4530 C CA . TYR B 1 158 ? -4.117 27.734 11.164 1 97.75 158 TYR B CA 1
ATOM 4531 C C . TYR B 1 158 ? -5.227 27.016 10.398 1 97.75 158 TYR B C 1
ATOM 4533 O O . TYR B 1 158 ? -5.633 25.922 10.773 1 97.75 158 TYR B O 1
ATOM 4541 N N . GLN B 1 159 ? -5.664 27.578 9.32 1 98.06 159 GLN B N 1
ATOM 4542 C CA . GLN B 1 159 ? -6.738 27.016 8.516 1 98.06 159 GLN B CA 1
ATOM 4543 C C . GLN B 1 159 ? -6.184 26.203 7.352 1 98.06 159 GLN B C 1
ATOM 4545 O O . GLN B 1 159 ? -6.914 25.438 6.715 1 98.06 159 GLN B O 1
ATOM 4550 N N . ILE B 1 160 ? -4.914 26.297 7.117 1 98.56 160 ILE B N 1
ATOM 4551 C CA . ILE B 1 160 ? -4.32 25.75 5.906 1 98.56 160 ILE B CA 1
ATOM 4552 C C . ILE B 1 160 ? -4.25 24.219 6.016 1 98.56 160 ILE B C 1
ATOM 4554 O O . ILE B 1 160 ? -4.656 23.516 5.094 1 98.56 160 ILE B O 1
ATOM 4558 N N . VAL B 1 161 ? -3.807 23.719 7.172 1 98.69 161 VAL B N 1
ATOM 4559 C CA . VAL B 1 161 ? -3.555 22.281 7.316 1 98.69 161 VAL B CA 1
ATOM 4560 C C . VAL B 1 161 ? -4.73 21.625 8.031 1 98.69 161 VAL B C 1
ATOM 4562 O O . VAL B 1 161 ? -5.148 20.531 7.664 1 98.69 161 VAL B O 1
ATOM 4565 N N . ASN B 1 162 ? -5.242 22.266 9.016 1 97.56 162 ASN B N 1
ATOM 4566 C CA . ASN B 1 162 ? -6.355 21.766 9.812 1 97.56 162 ASN B CA 1
ATOM 4567 C C . ASN B 1 162 ? -7.352 22.875 10.141 1 97.56 162 ASN B C 1
ATOM 4569 O O . ASN B 1 162 ? -7.285 23.484 11.211 1 97.56 162 ASN B O 1
ATOM 4573 N N . ASN B 1 163 ? -8.273 23.047 9.305 1 97.06 163 ASN B N 1
ATOM 4574 C CA . ASN B 1 163 ? -9.297 24.062 9.508 1 97.06 163 ASN B CA 1
ATOM 4575 C C . ASN B 1 163 ? -10.406 23.562 10.422 1 97.06 163 ASN B C 1
ATOM 4577 O O . ASN B 1 163 ? -11.305 22.844 9.977 1 97.06 163 ASN B O 1
ATOM 4581 N N . THR B 1 164 ? -10.445 24 11.617 1 93.38 164 THR B N 1
ATOM 4582 C CA . THR B 1 164 ? -11.406 23.531 12.609 1 93.38 164 THR B CA 1
ATOM 4583 C C . THR B 1 164 ? -12.734 24.266 12.461 1 93.38 164 THR B C 1
ATOM 4585 O O . THR B 1 164 ? -13.742 23.859 13.039 1 93.38 164 THR B O 1
ATOM 4588 N N . GLY B 1 165 ? -12.766 25.281 11.664 1 91.44 165 GLY B N 1
ATOM 4589 C CA . GLY B 1 165 ? -13.969 26.078 11.492 1 91.44 165 GLY B CA 1
ATOM 4590 C C . GLY B 1 165 ? -14.93 25.5 10.477 1 91.44 165 GLY B C 1
ATOM 4591 O O . GLY B 1 165 ? -16.078 25.203 10.805 1 91.44 165 GLY B O 1
ATOM 4592 N N . TYR B 1 166 ? -14.516 25.406 9.273 1 91.69 166 TYR B N 1
ATOM 4593 C CA . TYR B 1 166 ? -15.445 24.938 8.25 1 91.69 166 TYR B CA 1
ATOM 4594 C C . TYR B 1 166 ? -14.852 23.766 7.469 1 91.69 166 TYR B C 1
ATOM 4596 O O . TYR B 1 166 ? -15.398 23.359 6.441 1 91.69 166 TYR B O 1
ATOM 4604 N N . LYS B 1 167 ? -13.773 23.125 7.961 1 91.88 167 LYS B N 1
ATOM 4605 C CA . LYS B 1 167 ? -13.242 21.812 7.594 1 91.88 167 LYS B CA 1
ATOM 4606 C C . LYS B 1 167 ? -12.852 21.766 6.121 1 91.88 167 LYS B C 1
ATOM 4608 O O . LYS B 1 167 ? -13.219 20.828 5.402 1 91.88 167 LYS B O 1
ATOM 4613 N N . ILE B 1 168 ? -12.289 22.812 5.625 1 95.62 168 ILE B N 1
ATOM 4614 C CA . ILE B 1 168 ? -11.703 22.875 4.293 1 95.62 168 ILE B CA 1
ATOM 4615 C C . ILE B 1 168 ? -10.211 23.172 4.402 1 95.62 168 ILE B C 1
ATOM 4617 O O . ILE B 1 168 ? -9.812 24.297 4.727 1 95.62 168 ILE B O 1
ATOM 4621 N N . ASP B 1 169 ? -9.492 22.203 4.145 1 97.81 169 ASP B N 1
ATOM 4622 C CA . ASP B 1 169 ? -8.047 22.359 4.281 1 97.81 169 ASP B CA 1
ATOM 4623 C C . ASP B 1 169 ? -7.297 21.391 3.359 1 97.81 169 ASP B C 1
ATOM 4625 O O . ASP B 1 169 ? -7.914 20.562 2.697 1 97.81 169 ASP B O 1
ATOM 4629 N N . VAL B 1 170 ? -6.004 21.562 3.273 1 98.44 170 VAL B N 1
ATOM 4630 C CA . VAL B 1 170 ? -5.207 20.812 2.299 1 98.44 170 VAL B CA 1
ATOM 4631 C C . VAL B 1 170 ? -5.105 19.359 2.717 1 98.44 170 VAL B C 1
ATOM 4633 O O . VAL B 1 170 ? -4.969 18.469 1.87 1 98.44 170 VAL B O 1
ATOM 4636 N N . ASN B 1 171 ? -5.156 19.078 4.043 1 98.12 171 ASN B N 1
ATOM 4637 C CA . ASN B 1 171 ? -5.23 17.703 4.508 1 98.12 171 ASN B CA 1
ATOM 4638 C C . ASN B 1 171 ? -6.426 16.969 3.902 1 98.12 171 ASN B C 1
ATOM 4640 O O . ASN B 1 171 ? -6.277 15.875 3.357 1 98.12 171 ASN B O 1
ATOM 4644 N N . GLN B 1 172 ? -7.531 17.578 3.961 1 97.38 172 GLN B N 1
ATOM 4645 C CA . GLN B 1 172 ? -8.75 17 3.42 1 97.38 172 GLN B CA 1
ATOM 4646 C C . GLN B 1 172 ? -8.656 16.828 1.905 1 97.38 172 GLN B C 1
ATOM 4648 O O . GLN B 1 172 ? -9.117 15.82 1.358 1 97.38 172 GLN B O 1
ATOM 4653 N N . TRP B 1 173 ? -8.125 17.859 1.238 1 97.81 173 TRP B N 1
ATOM 4654 C CA . TRP B 1 173 ? -7.98 17.781 -0.211 1 97.81 173 TRP B CA 1
ATOM 4655 C C . TRP B 1 173 ? -7.168 16.547 -0.611 1 97.81 173 TRP B C 1
ATOM 4657 O O . TRP B 1 173 ? -7.559 15.805 -1.514 1 97.81 173 TRP B O 1
ATOM 4667 N N . ASP B 1 174 ? -6.113 16.359 0.084 1 97.75 174 ASP B N 1
ATOM 4668 C CA . ASP B 1 174 ? -5.23 15.258 -0.29 1 97.75 174 ASP B CA 1
ATOM 4669 C C . ASP B 1 174 ? -5.898 13.906 -0.03 1 97.75 174 ASP B C 1
ATOM 4671 O O . ASP B 1 174 ? -5.887 13.031 -0.893 1 97.75 174 ASP B O 1
ATOM 4675 N N . TYR B 1 175 ? -6.445 13.703 1.226 1 97.06 175 TYR B N 1
ATOM 4676 C CA . TYR B 1 175 ? -6.926 12.352 1.513 1 97.06 175 TYR B CA 1
ATOM 4677 C C . TYR B 1 175 ? -8.164 12.031 0.687 1 97.06 175 TYR B C 1
ATOM 4679 O O . TYR B 1 175 ? -8.383 10.875 0.313 1 97.06 175 TYR B O 1
ATOM 4687 N N . LEU B 1 176 ? -8.977 13.016 0.336 1 97.12 176 LEU B N 1
ATOM 4688 C CA . LEU B 1 176 ? -10.117 12.742 -0.527 1 97.12 176 LEU B CA 1
ATOM 4689 C C . LEU B 1 176 ? -9.656 12.289 -1.907 1 97.12 176 LEU B C 1
ATOM 4691 O O . LEU B 1 176 ? -10.211 11.336 -2.463 1 97.12 176 LEU B O 1
ATOM 4695 N N . ALA B 1 177 ? -8.688 13.008 -2.436 1 96.5 177 ALA B N 1
ATOM 4696 C CA . ALA B 1 177 ? -8.18 12.656 -3.76 1 96.5 177 ALA B CA 1
ATOM 4697 C C . ALA B 1 177 ? -7.465 11.312 -3.73 1 96.5 177 ALA B C 1
ATOM 4699 O O . ALA B 1 177 ? -7.707 10.453 -4.586 1 96.5 177 ALA B O 1
ATOM 4700 N N . ARG B 1 178 ? -6.621 11.102 -2.766 1 96.5 178 ARG B N 1
ATOM 4701 C CA . ARG B 1 178 ? -5.793 9.906 -2.67 1 96.5 178 ARG B CA 1
ATOM 4702 C C . ARG B 1 178 ? -6.641 8.68 -2.352 1 96.5 178 ARG B C 1
ATOM 4704 O O . ARG B 1 178 ? -6.48 7.629 -2.977 1 96.5 178 ARG B O 1
ATOM 4711 N N . ASP B 1 179 ? -7.492 8.773 -1.344 1 97 179 ASP B N 1
ATOM 4712 C CA . ASP B 1 179 ? -8.359 7.664 -0.981 1 97 179 ASP B CA 1
ATOM 4713 C C . ASP B 1 179 ? -9.266 7.27 -2.15 1 97 179 ASP B C 1
ATOM 4715 O O . ASP B 1 179 ? -9.461 6.082 -2.414 1 97 179 ASP B O 1
ATOM 4719 N N . SER B 1 180 ? -9.828 8.289 -2.828 1 96.5 180 SER B N 1
ATOM 4720 C CA . SER B 1 180 ? -10.672 8.016 -3.986 1 96.5 180 SER B CA 1
ATOM 4721 C C . SER B 1 180 ? -9.906 7.238 -5.055 1 96.5 180 SER B C 1
ATOM 4723 O O . SER B 1 180 ? -10.438 6.297 -5.645 1 96.5 180 SER B O 1
ATOM 4725 N N . HIS B 1 181 ? -8.711 7.621 -5.242 1 94 181 HIS B N 1
ATOM 4726 C CA . HIS B 1 181 ? -7.875 6.977 -6.25 1 94 181 HIS B CA 1
ATOM 4727 C C . HIS B 1 181 ? -7.621 5.516 -5.902 1 94 181 HIS B C 1
ATOM 4729 O O . HIS B 1 181 ? -7.816 4.633 -6.738 1 94 181 HIS B O 1
ATOM 4735 N N . PHE B 1 182 ? -7.309 5.203 -4.723 1 94.38 182 PHE B N 1
ATOM 4736 C CA . PHE B 1 182 ? -6.906 3.861 -4.32 1 94.38 182 PHE B CA 1
ATOM 4737 C C . PHE B 1 182 ? -8.117 2.957 -4.16 1 94.38 182 PHE B C 1
ATOM 4739 O O . PHE B 1 182 ? -8.023 1.742 -4.348 1 94.38 182 PHE B O 1
ATOM 4746 N N . LEU B 1 183 ? -9.258 3.547 -3.877 1 95.56 183 LEU B N 1
ATOM 4747 C CA . LEU B 1 183 ? -10.477 2.77 -3.697 1 95.56 183 LEU B CA 1
ATOM 4748 C C . LEU B 1 183 ? -11.227 2.623 -5.016 1 95.56 183 LEU B C 1
ATOM 4750 O O . LEU B 1 183 ? -12.188 1.858 -5.105 1 95.56 183 LEU B O 1
ATOM 4754 N N . GLY B 1 184 ? -10.805 3.361 -6.031 1 92.56 184 GLY B N 1
ATOM 4755 C CA . GLY B 1 184 ? -11.508 3.35 -7.301 1 92.56 184 GLY B CA 1
ATOM 4756 C C . GLY B 1 184 ? -12.875 4.016 -7.23 1 92.56 184 GLY B C 1
ATOM 4757 O O . GLY B 1 184 ? -13.82 3.584 -7.895 1 92.56 184 GLY B O 1
ATOM 4758 N N . ILE B 1 185 ? -12.891 4.906 -6.25 1 92.38 185 ILE B N 1
ATOM 4759 C CA . ILE B 1 185 ? -14.117 5.68 -6.105 1 92.38 185 ILE B CA 1
ATOM 4760 C C . ILE B 1 185 ? -13.938 7.062 -6.719 1 92.38 185 ILE B C 1
ATOM 4762 O O . ILE B 1 185 ? -12.961 7.754 -6.426 1 92.38 185 ILE B O 1
ATOM 4766 N N . GLY B 1 186 ? -14.719 7.453 -7.609 1 88.06 186 GLY B N 1
ATOM 4767 C CA . GLY B 1 186 ? -14.602 8.742 -8.273 1 88.06 186 GLY B CA 1
ATOM 4768 C C . GLY B 1 186 ? -14.797 9.914 -7.332 1 88.06 186 GLY B C 1
ATOM 4769 O O . GLY B 1 186 ? -15.422 9.773 -6.273 1 88.06 186 GLY B O 1
ATOM 4770 N N . LYS B 1 187 ? -14.133 10.984 -7.637 1 85.06 187 LYS B N 1
ATOM 4771 C CA . LYS B 1 187 ? -14.367 12.25 -6.945 1 85.06 187 LYS B CA 1
ATOM 4772 C C . LYS B 1 187 ? -14.773 13.344 -7.926 1 85.06 187 LYS B C 1
ATOM 4774 O O . LYS B 1 187 ? -14.32 13.359 -9.07 1 85.06 187 LYS B O 1
ATOM 4779 N N . SER B 1 188 ? -15.602 14.219 -7.488 1 86.88 188 SER B N 1
ATOM 4780 C CA . SER B 1 188 ? -16.125 15.234 -8.391 1 86.88 188 SER B CA 1
ATOM 4781 C C . SER B 1 188 ? -15.609 16.625 -8.023 1 86.88 188 SER B C 1
ATOM 4783 O O . SER B 1 188 ? -15.867 17.594 -8.742 1 86.88 188 SER B O 1
ATOM 4785 N N . PHE B 1 189 ? -14.859 16.719 -6.973 1 90.31 189 PHE B N 1
ATOM 4786 C CA . PHE B 1 189 ? -14.391 18.047 -6.594 1 90.31 189 PHE B CA 1
ATOM 4787 C C . PHE B 1 189 ? -13 18.312 -7.148 1 90.31 189 PHE B C 1
ATOM 4789 O O . PHE B 1 189 ? -12.266 17.375 -7.465 1 90.31 189 PHE B O 1
ATOM 4796 N N . ASP B 1 190 ? -12.672 19.5 -7.297 1 93.25 190 ASP B N 1
ATOM 4797 C CA . ASP B 1 190 ? -11.383 19.969 -7.809 1 93.25 190 ASP B CA 1
ATOM 4798 C C . ASP B 1 190 ? -10.695 20.875 -6.809 1 93.25 190 ASP B C 1
ATOM 4800 O O . ASP B 1 190 ? -10.969 22.078 -6.766 1 93.25 190 ASP B O 1
ATOM 4804 N N . HIS B 1 191 ? -9.719 20.328 -6.125 1 94.25 191 HIS B N 1
ATOM 4805 C CA . HIS B 1 191 ? -9.039 21.125 -5.113 1 94.25 191 HIS B CA 1
ATOM 4806 C C . HIS B 1 191 ? -8.125 22.172 -5.754 1 94.25 191 HIS B C 1
ATOM 4808 O O . HIS B 1 191 ? -7.816 23.188 -5.133 1 94.25 191 HIS B O 1
ATOM 4814 N N . GLY B 1 192 ? -7.703 21.969 -7.012 1 94.88 192 GLY B N 1
ATOM 4815 C CA . GLY B 1 192 ? -6.941 23 -7.707 1 94.88 192 GLY B CA 1
ATOM 4816 C C . GLY B 1 192 ? -7.719 24.281 -7.914 1 94.88 192 GLY B C 1
ATOM 4817 O O . GLY B 1 192 ? -7.188 25.375 -7.707 1 94.88 192 GLY B O 1
ATOM 4818 N N . ARG B 1 193 ? -8.938 24.094 -8.289 1 93.81 193 ARG B N 1
ATOM 4819 C CA . ARG B 1 193 ? -9.805 25.25 -8.492 1 93.81 193 ARG B CA 1
ATOM 4820 C C . ARG B 1 193 ? -10.07 25.984 -7.18 1 93.81 193 ARG B C 1
ATOM 4822 O O . ARG B 1 193 ? -10.102 27.203 -7.141 1 93.81 193 ARG B O 1
ATOM 4829 N N . ILE B 1 194 ? -10.289 25.219 -6.133 1 95 194 ILE B N 1
ATOM 4830 C CA . ILE B 1 194 ? -10.516 25.797 -4.812 1 95 194 ILE B CA 1
ATOM 4831 C C . ILE B 1 194 ? -9.289 26.609 -4.395 1 95 194 ILE B C 1
ATOM 4833 O O . ILE B 1 194 ? -9.414 27.75 -3.938 1 95 194 ILE B O 1
ATOM 4837 N N . LEU B 1 195 ? -8.156 26.031 -4.609 1 97.12 195 LEU B N 1
ATOM 4838 C CA . LEU B 1 195 ? -6.895 26.672 -4.242 1 97.12 195 LEU B CA 1
ATOM 4839 C C . LEU B 1 195 ? -6.715 27.984 -4.996 1 97.12 195 LEU B C 1
ATOM 4841 O O . LEU B 1 195 ? -6.422 29.016 -4.387 1 97.12 195 LEU B O 1
ATOM 4845 N N . LYS B 1 196 ? -7.07 28.031 -6.246 1 96.06 196 LYS B N 1
ATOM 4846 C CA . LYS B 1 196 ? -6.824 29.188 -7.105 1 96.06 196 LYS B CA 1
ATOM 4847 C C . LYS B 1 196 ? -7.801 30.312 -6.797 1 96.06 196 LYS B C 1
ATOM 4849 O O . LYS B 1 196 ? -7.543 31.469 -7.133 1 96.06 196 LYS B O 1
ATOM 4854 N N . THR B 1 197 ? -8.891 29.969 -6.164 1 95.06 197 THR B N 1
ATOM 4855 C CA . THR B 1 197 ? -9.914 30.984 -5.926 1 95.06 197 THR B CA 1
ATOM 4856 C C . THR B 1 197 ? -9.984 31.344 -4.445 1 95.06 197 THR B C 1
ATOM 4858 O O . THR B 1 197 ? -10.969 31.938 -3.99 1 95.06 197 THR B O 1
ATOM 4861 N N . SER B 1 198 ? -9.008 30.984 -3.686 1 96.56 198 SER B N 1
ATOM 4862 C CA . SER B 1 198 ? -8.945 31.312 -2.264 1 96.56 198 SER B CA 1
ATOM 4863 C C . SER B 1 198 ? -8.266 32.656 -2.031 1 96.56 198 SER B C 1
ATOM 4865 O O . SER B 1 198 ? -7.336 33.031 -2.752 1 96.56 198 SER B O 1
ATOM 4867 N N . LYS B 1 199 ? -8.727 33.406 -1.093 1 95.81 199 LYS B N 1
ATOM 4868 C CA . LYS B 1 199 ? -8.109 34.656 -0.668 1 95.81 199 LYS B CA 1
ATOM 4869 C C . LYS B 1 199 ? -8.328 34.906 0.821 1 95.81 199 LYS B C 1
ATOM 4871 O O . LYS B 1 199 ? -9.242 34.312 1.42 1 95.81 199 LYS B O 1
ATOM 4876 N N . VAL B 1 200 ? -7.457 35.719 1.429 1 97.56 200 VAL B N 1
ATOM 4877 C CA . VAL B 1 200 ? -7.605 36.062 2.842 1 97.56 200 VAL B CA 1
ATOM 4878 C C . VAL B 1 200 ? -8.375 37.375 2.986 1 97.56 200 VAL B C 1
ATOM 4880 O O . VAL B 1 200 ? -7.988 38.375 2.416 1 97.56 200 VAL B O 1
ATOM 4883 N N . ILE B 1 201 ? -9.477 37.281 3.643 1 96.94 201 ILE B N 1
ATOM 4884 C CA . ILE B 1 201 ? -10.273 38.469 3.992 1 96.94 201 ILE B CA 1
ATOM 4885 C C . ILE B 1 201 ? -10.477 38.5 5.504 1 96.94 201 ILE B C 1
ATOM 4887 O O . ILE B 1 201 ? -10.961 37.562 6.105 1 96.94 201 ILE B O 1
ATOM 4891 N N . ASP B 1 202 ? -10.102 39.594 6.152 1 94.38 202 ASP B N 1
ATOM 4892 C CA . ASP B 1 202 ? -10.219 39.781 7.594 1 94.38 202 ASP B CA 1
ATOM 4893 C C . ASP B 1 202 ? -9.547 38.656 8.359 1 94.38 202 ASP B C 1
ATOM 4895 O O . ASP B 1 202 ? -10.125 38.094 9.297 1 94.38 202 ASP B O 1
ATOM 4899 N N . GLY B 1 203 ? -8.492 38.156 7.832 1 94.25 203 GLY B N 1
ATOM 4900 C CA . GLY B 1 203 ? -7.637 37.219 8.531 1 94.25 203 GLY B CA 1
ATOM 4901 C C . GLY B 1 203 ? -8.055 35.75 8.328 1 94.25 203 GLY B C 1
ATOM 4902 O O . GLY B 1 203 ? -7.434 34.844 8.875 1 94.25 203 GLY B O 1
ATOM 4903 N N . GLU B 1 204 ? -9.062 35.531 7.461 1 95.69 204 GLU B N 1
ATOM 4904 C CA . GLU B 1 204 ? -9.555 34.188 7.23 1 95.69 204 GLU B CA 1
ATOM 4905 C C . GLU B 1 204 ? -9.508 33.812 5.746 1 95.69 204 GLU B C 1
ATOM 4907 O O . GLU B 1 204 ? -9.625 34.719 4.887 1 95.69 204 GLU B O 1
ATOM 4912 N N . ILE B 1 205 ? -9.328 32.562 5.5 1 97.81 205 ILE B N 1
ATOM 4913 C CA . ILE B 1 205 ? -9.352 32.125 4.109 1 97.81 205 ILE B CA 1
ATOM 4914 C C . ILE B 1 205 ? -10.789 32.094 3.604 1 97.81 205 ILE B C 1
ATOM 4916 O O . ILE B 1 205 ? -11.656 31.453 4.207 1 97.81 205 ILE B O 1
ATOM 4920 N N . CYS B 1 206 ? -11.094 32.781 2.559 1 98 206 CYS B N 1
ATOM 4921 C CA . CYS B 1 206 ? -12.398 32.875 1.918 1 98 206 CYS B CA 1
ATOM 4922 C C . CYS B 1 206 ? -12.336 32.375 0.479 1 98 206 CYS B C 1
ATOM 4924 O O . CYS B 1 206 ? -11.25 32.219 -0.076 1 98 206 CYS B O 1
ATOM 4926 N N . TYR B 1 207 ? -13.5 32.094 -0.065 1 97.25 207 TYR B N 1
ATOM 4927 C CA . TYR B 1 207 ? -13.539 31.469 -1.378 1 97.25 207 TYR B CA 1
ATOM 4928 C C . TYR B 1 207 ? -14.492 32.188 -2.312 1 97.25 207 TYR B C 1
ATOM 4930 O O . TYR B 1 207 ? -15.43 32.844 -1.857 1 97.25 207 TYR B O 1
ATOM 4938 N N . ARG B 1 208 ? -14.227 32.125 -3.58 1 96.56 208 ARG B N 1
ATOM 4939 C CA . ARG B 1 208 ? -15.094 32.75 -4.574 1 96.56 208 ARG B CA 1
ATOM 4940 C C . ARG B 1 208 ? -16.469 32.094 -4.57 1 96.56 208 ARG B C 1
ATOM 4942 O O . ARG B 1 208 ? -16.594 30.875 -4.535 1 96.56 208 ARG B O 1
ATOM 4949 N N . ASP B 1 209 ? -17.516 32.875 -4.641 1 95.31 209 ASP B N 1
ATOM 4950 C CA . ASP B 1 209 ? -18.891 32.406 -4.555 1 95.31 209 ASP B CA 1
ATOM 4951 C C . ASP B 1 209 ? -19.219 31.469 -5.707 1 95.31 209 ASP B C 1
ATOM 4953 O O . ASP B 1 209 ? -20.016 30.531 -5.551 1 95.31 209 ASP B O 1
ATOM 4957 N N . LYS B 1 210 ? -18.594 31.609 -6.844 1 93.62 210 LYS B N 1
ATOM 4958 C CA . LYS B 1 210 ? -18.875 30.781 -8.023 1 93.62 210 LYS B CA 1
ATOM 4959 C C . LYS B 1 210 ? -18.438 29.344 -7.805 1 93.62 210 LYS B C 1
ATOM 4961 O O . LYS B 1 210 ? -18.828 28.453 -8.57 1 93.62 210 LYS B O 1
ATOM 4966 N N . THR B 1 211 ? -17.656 29.078 -6.727 1 94.75 211 THR B N 1
ATOM 4967 C CA . THR B 1 211 ? -17.125 27.734 -6.504 1 94.75 211 THR B CA 1
ATOM 4968 C C . THR B 1 211 ? -17.984 26.984 -5.492 1 94.75 211 THR B C 1
ATOM 4970 O O . THR B 1 211 ? -17.609 25.906 -5.008 1 94.75 211 THR B O 1
ATOM 4973 N N . LEU B 1 212 ? -19.125 27.5 -5.223 1 95.44 212 LEU B N 1
ATOM 4974 C CA . LEU B 1 212 ? -20.016 26.922 -4.219 1 95.44 212 LEU B CA 1
ATOM 4975 C C . LEU B 1 212 ? -20.281 25.438 -4.52 1 95.44 212 LEU B C 1
ATOM 4977 O O . LEU B 1 212 ? -20.203 24.594 -3.623 1 95.44 212 LEU B O 1
ATOM 4981 N N . VAL B 1 213 ? -20.531 25.141 -5.766 1 94.69 213 VAL B N 1
ATOM 4982 C CA . VAL B 1 213 ? -20.859 23.781 -6.164 1 94.69 213 VAL B CA 1
ATOM 4983 C C . VAL B 1 213 ? -19.672 22.859 -5.906 1 94.69 213 VAL B C 1
ATOM 4985 O O . VAL B 1 213 ? -19.859 21.688 -5.543 1 94.69 213 VAL B O 1
ATOM 4988 N N . ASN B 1 214 ? -18.516 23.312 -6.07 1 96.12 214 ASN B N 1
ATOM 4989 C CA . ASN B 1 214 ? -17.297 22.531 -5.832 1 96.12 214 ASN B CA 1
ATOM 4990 C C . ASN B 1 214 ? -17.188 22.094 -4.379 1 96.12 214 ASN B C 1
ATOM 4992 O O . ASN B 1 214 ? -16.719 20.984 -4.098 1 96.12 214 ASN B O 1
ATOM 4996 N N . PHE B 1 215 ? -17.656 22.938 -3.504 1 96.19 215 PHE B N 1
ATOM 4997 C CA . PHE B 1 215 ? -17.609 22.594 -2.088 1 96.19 215 PHE B CA 1
ATOM 4998 C C . PHE B 1 215 ? -18.688 21.562 -1.756 1 96.19 215 PHE B C 1
ATOM 5000 O O . PHE B 1 215 ? -18.469 20.672 -0.94 1 96.19 215 PHE B O 1
ATOM 5007 N N . TYR B 1 216 ? -19.812 21.719 -2.363 1 95.19 216 TYR B N 1
ATOM 5008 C CA . TYR B 1 216 ? -20.828 20.688 -2.205 1 95.19 216 TYR B CA 1
ATOM 5009 C C . TYR B 1 216 ? -20.297 19.328 -2.66 1 95.19 216 TYR B C 1
ATOM 5011 O O . TYR B 1 216 ? -20.469 18.328 -1.97 1 95.19 216 TYR B O 1
ATOM 5019 N N . ASP B 1 217 ? -19.656 19.312 -3.822 1 95.31 217 ASP B N 1
ATOM 5020 C CA . ASP B 1 217 ? -19.078 18.094 -4.367 1 95.31 217 ASP B CA 1
ATOM 5021 C C . ASP B 1 217 ? -18.031 17.516 -3.414 1 95.31 217 ASP B C 1
ATOM 5023 O O . ASP B 1 217 ? -17.906 16.297 -3.283 1 95.31 217 ASP B O 1
ATOM 5027 N N . MET B 1 218 ? -17.297 18.359 -2.793 1 96.06 218 MET B N 1
ATOM 5028 C CA . MET B 1 218 ? -16.266 17.922 -1.859 1 96.06 218 MET B CA 1
ATOM 5029 C C . MET B 1 218 ? -16.875 17.203 -0.664 1 96.06 218 MET B C 1
ATOM 5031 O O . MET B 1 218 ? -16.453 16.094 -0.317 1 96.06 218 MET B O 1
ATOM 5035 N N . PHE B 1 219 ? -17.844 17.828 -0.058 1 95.75 219 PHE B N 1
ATOM 5036 C CA . PHE B 1 219 ? -18.484 17.234 1.11 1 95.75 219 PHE B CA 1
ATOM 5037 C C . PHE B 1 219 ? -19.266 15.984 0.723 1 95.75 219 PHE B C 1
ATOM 5039 O O . PHE B 1 219 ? -19.328 15.023 1.495 1 95.75 219 PHE B O 1
ATOM 5046 N N . TYR B 1 220 ? -19.828 15.992 -0.494 1 94.5 220 TYR B N 1
ATOM 5047 C CA . TYR B 1 220 ? -20.5 14.805 -0.994 1 94.5 220 TYR B CA 1
ATOM 5048 C C . TYR B 1 220 ? -19.516 13.664 -1.2 1 94.5 220 TYR B C 1
ATOM 5050 O O . TYR B 1 220 ? -19.828 12.5 -0.909 1 94.5 220 TYR B O 1
ATOM 5058 N N . SER B 1 221 ? -18.359 13.992 -1.723 1 95.62 221 SER B N 1
ATOM 5059 C CA . SER B 1 221 ? -17.312 12.992 -1.883 1 95.62 221 SER B CA 1
ATOM 5060 C C . SER B 1 221 ? -16.906 12.391 -0.541 1 95.62 221 SER B C 1
ATOM 5062 O O . SER B 1 221 ? -16.656 11.188 -0.443 1 95.62 221 SER B O 1
ATOM 5064 N N . LEU B 1 222 ? -16.844 13.25 0.465 1 96.06 222 LEU B N 1
ATOM 5065 C CA . LEU B 1 222 ? -16.547 12.773 1.812 1 96.06 222 LEU B CA 1
ATOM 5066 C C . LEU B 1 222 ? -17.609 11.789 2.285 1 96.06 222 LEU B C 1
ATOM 5068 O O . LEU B 1 222 ? -17.281 10.711 2.785 1 96.06 222 LEU B O 1
ATOM 5072 N N . TYR B 1 223 ? -18.828 12.164 2.088 1 95.25 223 TYR B N 1
ATOM 5073 C CA . TYR B 1 223 ? -19.953 11.305 2.449 1 95.25 223 TYR B CA 1
ATOM 5074 C C . TYR B 1 223 ? -19.875 9.969 1.725 1 95.25 223 TYR B C 1
ATOM 5076 O O . TYR B 1 223 ? -20.062 8.906 2.334 1 95.25 223 TYR B O 1
ATOM 5084 N N . ARG B 1 224 ? -19.547 10 0.478 1 95.56 224 ARG B N 1
ATOM 5085 C CA . ARG B 1 224 ? -19.484 8.789 -0.34 1 95.56 224 ARG B CA 1
ATOM 5086 C C . ARG B 1 224 ? -18.375 7.859 0.144 1 95.56 224 ARG B C 1
ATOM 5088 O O . ARG B 1 224 ? -18.562 6.641 0.182 1 95.56 224 ARG B O 1
ATOM 5095 N N . LEU B 1 225 ? -17.297 8.43 0.491 1 97 225 LEU B N 1
ATOM 5096 C CA . LEU B 1 225 ? -16.188 7.621 0.985 1 97 225 LEU B CA 1
ATOM 5097 C C . LEU B 1 225 ? -16.547 6.969 2.316 1 97 225 LEU B C 1
ATOM 5099 O O . LEU B 1 225 ? -16.203 5.805 2.555 1 97 225 LEU B O 1
ATOM 5103 N N . HIS B 1 226 ? -17.203 7.703 3.156 1 97 226 HIS B N 1
ATOM 5104 C CA . HIS B 1 226 ? -17.625 7.137 4.43 1 97 226 HIS B CA 1
ATOM 5105 C C . HIS B 1 226 ? -18.625 6.004 4.215 1 97 226 HIS B C 1
ATOM 5107 O O . HIS B 1 226 ? -18.516 4.945 4.836 1 97 226 HIS B O 1
ATOM 5113 N N . LYS B 1 227 ? -19.531 6.25 3.369 1 96.19 227 LYS B N 1
ATOM 5114 C CA . LYS B 1 227 ? -20.578 5.266 3.139 1 96.19 227 LYS B CA 1
ATOM 5115 C C . LYS B 1 227 ? -20.031 4.023 2.445 1 96.19 227 LYS B C 1
ATOM 5117 O O . LYS B 1 227 ? -20.328 2.896 2.846 1 96.19 227 LYS B O 1
ATOM 5122 N N . ALA B 1 228 ? -19.219 4.223 1.479 1 96.25 228 ALA B N 1
ATOM 5123 C CA . ALA B 1 228 ? -18.766 3.123 0.634 1 96.25 228 ALA B CA 1
ATOM 5124 C C . ALA B 1 228 ? -17.609 2.359 1.297 1 96.25 228 ALA B C 1
ATOM 5126 O O . ALA B 1 228 ? -17.469 1.149 1.103 1 96.25 228 ALA B O 1
ATOM 5127 N N . ALA B 1 229 ? -16.812 3.098 2.172 1 97.25 229 ALA B N 1
ATOM 5128 C CA . ALA B 1 229 ? -15.562 2.438 2.566 1 97.25 229 ALA B CA 1
ATOM 5129 C C . ALA B 1 229 ? -15.281 2.641 4.055 1 97.25 229 ALA B C 1
ATOM 5131 O O . ALA B 1 229 ? -15.289 1.683 4.828 1 97.25 229 ALA B O 1
ATOM 5132 N N . TYR B 1 230 ? -15.156 3.906 4.539 1 97.25 230 TYR B N 1
ATOM 5133 C CA . TYR B 1 230 ? -14.695 4.188 5.895 1 97.25 230 TYR B CA 1
ATOM 5134 C C . TYR B 1 230 ? -15.594 3.512 6.926 1 97.25 230 TYR B C 1
ATOM 5136 O O . TYR B 1 230 ? -15.117 2.996 7.938 1 97.25 230 TYR B O 1
ATOM 5144 N N . GLN B 1 231 ? -16.875 3.549 6.656 1 97.44 231 GLN B N 1
ATOM 5145 C CA . GLN B 1 231 ? -17.844 3.014 7.605 1 97.44 231 GLN B CA 1
ATOM 5146 C C . GLN B 1 231 ? -18.641 1.873 6.992 1 97.44 231 GLN B C 1
ATOM 5148 O O . GLN B 1 231 ? -19.812 1.684 7.32 1 97.44 231 GLN B O 1
ATOM 5153 N N . HIS B 1 232 ? -18.031 1.23 5.98 1 97.25 232 HIS B N 1
ATOM 5154 C CA . HIS B 1 232 ? -18.594 -0.015 5.477 1 97.25 232 HIS B CA 1
ATOM 5155 C C . HIS B 1 232 ? -18.859 -0.996 6.613 1 97.25 232 HIS B C 1
ATOM 5157 O O . HIS B 1 232 ? -18.062 -1.11 7.543 1 97.25 232 HIS B O 1
ATOM 5163 N N . LYS B 1 233 ? -19.938 -1.698 6.566 1 96.56 233 LYS B N 1
ATOM 5164 C CA . LYS B 1 233 ? -20.391 -2.559 7.656 1 96.56 233 LYS B CA 1
ATOM 5165 C C . LYS B 1 233 ? -19.297 -3.531 8.086 1 96.56 233 LYS B C 1
ATOM 5167 O O . LYS B 1 233 ? -19.062 -3.725 9.281 1 96.56 233 LYS B O 1
ATOM 5172 N N . THR B 1 234 ? -18.609 -4.184 7.137 1 97 234 THR B N 1
ATOM 5173 C CA . THR B 1 234 ? -17.578 -5.168 7.445 1 97 234 THR B CA 1
ATOM 5174 C C . THR B 1 234 ? -16.375 -4.504 8.117 1 97 234 THR B C 1
ATOM 5176 O O . THR B 1 234 ? -15.75 -5.09 8.992 1 97 234 THR B O 1
ATOM 5179 N N . VAL B 1 235 ? -16.047 -3.268 7.738 1 97.69 235 VAL B N 1
ATOM 5180 C CA . VAL B 1 235 ? -14.945 -2.521 8.344 1 97.69 235 VAL B CA 1
ATOM 5181 C C . VAL B 1 235 ? -15.273 -2.217 9.805 1 97.69 235 VAL B C 1
ATOM 5183 O O . VAL B 1 235 ? -14.422 -2.359 10.68 1 97.69 235 VAL B O 1
ATOM 5186 N N . LEU B 1 236 ? -16.5 -1.795 10.008 1 97.44 236 LEU B N 1
ATOM 5187 C CA . LEU B 1 236 ? -16.922 -1.507 11.375 1 97.44 236 LEU B CA 1
ATOM 5188 C C . LEU B 1 236 ? -16.828 -2.754 12.242 1 97.44 236 LEU B C 1
ATOM 5190 O O . LEU B 1 236 ? -16.406 -2.676 13.398 1 97.44 236 LEU B O 1
ATOM 5194 N N . LEU B 1 237 ? -17.25 -3.877 11.68 1 97.44 237 LEU B N 1
ATOM 5195 C CA . LEU B 1 237 ? -17.109 -5.141 12.391 1 97.44 237 LEU B CA 1
ATOM 5196 C C . LEU B 1 237 ? -15.656 -5.434 12.719 1 97.44 237 LEU B C 1
ATOM 5198 O O . LEU B 1 237 ? -15.328 -5.809 13.844 1 97.44 237 LEU B O 1
ATOM 5202 N N . PHE B 1 238 ? -14.773 -5.262 11.742 1 97.88 238 PHE B N 1
ATOM 5203 C CA . PHE B 1 238 ? -13.352 -5.527 11.922 1 97.88 238 PHE B CA 1
ATOM 5204 C C . PHE B 1 238 ? -12.766 -4.605 12.984 1 97.88 238 PHE B C 1
ATOM 5206 O O . PHE B 1 238 ? -11.914 -5.023 13.781 1 97.88 238 PHE B O 1
ATOM 5213 N N . ASN B 1 239 ? -13.188 -3.34 13 1 97.44 239 ASN B N 1
ATOM 5214 C CA . ASN B 1 239 ? -12.734 -2.42 14.031 1 97.44 239 ASN B CA 1
ATOM 5215 C C . ASN B 1 239 ? -13.086 -2.928 15.43 1 97.44 239 ASN B C 1
ATOM 5217 O O . ASN B 1 239 ? -12.273 -2.834 16.344 1 97.44 239 ASN B O 1
ATOM 5221 N N . LYS B 1 240 ? -14.273 -3.418 15.547 1 96.62 240 LYS B N 1
ATOM 5222 C CA . LYS B 1 240 ? -14.711 -3.938 16.844 1 96.62 240 LYS B CA 1
ATOM 5223 C C . LYS B 1 240 ? -13.891 -5.156 17.25 1 96.62 240 LYS B C 1
ATOM 5225 O O . LYS B 1 240 ? -13.461 -5.266 18.406 1 96.62 240 LYS B O 1
ATOM 5230 N N . LEU B 1 241 ? -13.703 -6.09 16.328 1 97.38 241 LEU B N 1
ATOM 5231 C CA . LEU B 1 241 ? -12.922 -7.293 16.609 1 97.38 241 LEU B CA 1
ATOM 5232 C C . LEU B 1 241 ? -11.484 -6.938 16.953 1 97.38 241 LEU B C 1
ATOM 5234 O O . LEU B 1 241 ? -10.883 -7.555 17.828 1 97.38 241 LEU B O 1
ATOM 5238 N N . LEU B 1 242 ? -10.938 -5.957 16.266 1 97.75 242 LEU B N 1
ATOM 5239 C CA . LEU B 1 242 ? -9.586 -5.492 16.578 1 97.75 242 LEU B CA 1
ATOM 5240 C C . LEU B 1 242 ? -9.516 -4.934 18 1 97.75 242 LEU B C 1
ATOM 5242 O O . LEU B 1 242 ? -8.547 -5.172 18.719 1 97.75 242 LEU B O 1
ATOM 5246 N N . GLY B 1 243 ? -10.531 -4.117 18.344 1 96.81 243 GLY B N 1
ATOM 5247 C CA . GLY B 1 243 ? -10.586 -3.605 19.703 1 96.81 243 GLY B CA 1
ATOM 5248 C C . GLY B 1 243 ? -10.57 -4.699 20.75 1 96.81 243 GLY B C 1
ATOM 5249 O O . GLY B 1 243 ? -9.867 -4.59 21.766 1 96.81 243 GLY B O 1
ATOM 5250 N N . GLU B 1 244 ? -11.328 -5.77 20.5 1 95.81 244 GLU B N 1
ATOM 5251 C CA . GLU B 1 244 ? -11.352 -6.91 21.406 1 95.81 244 GLU B CA 1
ATOM 5252 C C . GLU B 1 244 ? -10 -7.609 21.453 1 95.81 244 GLU B C 1
ATOM 5254 O O . GLU B 1 244 ? -9.547 -8.031 22.516 1 95.81 244 GLU B O 1
ATOM 5259 N N . ALA B 1 245 ? -9.383 -7.703 20.297 1 97.06 245 ALA B N 1
ATOM 5260 C CA . ALA B 1 245 ? -8.062 -8.32 20.234 1 97.06 245 ALA B CA 1
ATOM 5261 C C . ALA B 1 245 ? -7.043 -7.523 21.047 1 97.06 245 ALA B C 1
ATOM 5263 O O . ALA B 1 245 ? -6.246 -8.094 21.797 1 97.06 245 ALA B O 1
ATOM 5264 N N . PHE B 1 246 ? -7.082 -6.207 20.922 1 96.5 246 PHE B N 1
ATOM 5265 C CA . PHE B 1 246 ? -6.145 -5.344 21.641 1 96.5 246 PHE B CA 1
ATOM 5266 C C . PHE B 1 246 ? -6.363 -5.434 23.141 1 96.5 246 PHE B C 1
ATOM 5268 O O . PHE B 1 246 ? -5.402 -5.496 23.906 1 96.5 246 PHE B O 1
ATOM 5275 N N . ARG B 1 247 ? -7.609 -5.449 23.531 1 94.75 247 ARG B N 1
ATOM 5276 C CA . ARG B 1 247 ? -7.918 -5.555 24.953 1 94.75 247 ARG B CA 1
ATOM 5277 C C . ARG B 1 247 ? -7.371 -6.852 25.531 1 94.75 247 ARG B C 1
ATOM 5279 O O . ARG B 1 247 ? -6.785 -6.852 26.625 1 94.75 247 ARG B O 1
ATOM 5286 N N . SER B 1 248 ? -7.602 -7.891 24.766 1 94.75 248 SER B N 1
ATOM 5287 C CA . SER B 1 248 ? -7.141 -9.195 25.219 1 94.75 248 SER B CA 1
ATOM 5288 C C . SER B 1 248 ? -5.617 -9.273 25.219 1 94.75 248 SER B C 1
ATOM 5290 O O . SER B 1 248 ? -5.023 -9.938 26.078 1 94.75 248 SER B O 1
ATOM 5292 N N . ALA B 1 249 ? -4.965 -8.625 24.281 1 95.62 249 ALA B N 1
ATOM 5293 C CA . ALA B 1 249 ? -3.516 -8.711 24.125 1 95.62 249 ALA B CA 1
ATOM 5294 C C . ALA B 1 249 ? -2.799 -7.77 25.078 1 95.62 249 ALA B C 1
ATOM 5296 O O . ALA B 1 249 ? -1.593 -7.895 25.297 1 95.62 249 ALA B O 1
ATOM 5297 N N . ASP B 1 250 ? -3.492 -6.871 25.703 1 93.75 250 ASP B N 1
ATOM 5298 C CA . ASP B 1 250 ? -2.889 -5.797 26.5 1 93.75 250 ASP B CA 1
ATOM 5299 C C . ASP B 1 250 ? -2.141 -6.355 27.703 1 93.75 250 ASP B C 1
ATOM 5301 O O . ASP B 1 250 ? -1.138 -5.785 28.141 1 93.75 250 ASP B O 1
ATOM 5305 N N . LYS B 1 251 ? -2.578 -7.453 28.25 1 88.75 251 LYS B N 1
ATOM 5306 C CA . LYS B 1 251 ? -1.942 -8.047 29.422 1 88.75 251 LYS B CA 1
ATOM 5307 C C . LYS B 1 251 ? -0.51 -8.469 29.109 1 88.75 251 LYS B C 1
ATOM 5309 O O . LYS B 1 251 ? 0.354 -8.445 29.984 1 88.75 251 LYS B O 1
ATOM 5314 N N . HIS B 1 252 ? -0.31 -8.75 27.891 1 91 252 HIS B N 1
ATOM 5315 C CA . HIS B 1 252 ? 0.986 -9.297 27.516 1 91 252 HIS B CA 1
ATOM 5316 C C . HIS B 1 252 ? 1.821 -8.273 26.766 1 91 252 HIS B C 1
ATOM 5318 O O . HIS B 1 252 ? 3.051 -8.273 26.859 1 91 252 HIS B O 1
ATOM 5324 N N . LEU B 1 253 ? 1.158 -7.441 25.953 1 90.62 253 LEU B N 1
ATOM 5325 C CA . LEU B 1 253 ? 1.895 -6.566 25.047 1 90.62 253 LEU B CA 1
ATOM 5326 C C . LEU B 1 253 ? 1.841 -5.121 25.531 1 90.62 253 LEU B C 1
ATOM 5328 O O . LEU B 1 253 ? 2.529 -4.254 24.984 1 90.62 253 LEU B O 1
ATOM 5332 N N . LYS B 1 254 ? 1.108 -4.859 26.531 1 90.31 254 LYS B N 1
ATOM 5333 C CA . LYS B 1 254 ? 1.003 -3.539 27.141 1 90.31 254 LYS B CA 1
ATOM 5334 C C . LYS B 1 254 ? 0.703 -2.471 26.094 1 90.31 254 LYS B C 1
ATOM 5336 O O . LYS B 1 254 ? 1.392 -1.45 26.031 1 90.31 254 LYS B O 1
ATOM 5341 N N . ILE B 1 255 ? -0.249 -2.725 25.344 1 90.69 255 ILE B N 1
ATOM 5342 C CA . ILE B 1 255 ? -0.635 -1.907 24.203 1 90.69 255 ILE B CA 1
ATOM 5343 C C . ILE B 1 255 ? -1.049 -0.517 24.672 1 90.69 255 ILE B C 1
ATOM 5345 O O . ILE B 1 255 ? -0.588 0.493 24.141 1 90.69 255 ILE B O 1
ATOM 5349 N N . PHE B 1 256 ? -1.829 -0.381 25.703 1 91.19 256 PHE B N 1
ATOM 5350 C CA . PHE B 1 256 ? -2.42 0.882 26.141 1 91.19 256 PHE B CA 1
ATOM 5351 C C . PHE B 1 256 ? -1.396 1.736 26.875 1 91.19 256 PHE B C 1
ATOM 5353 O O . PHE B 1 256 ? -1.522 2.961 26.922 1 91.19 256 PHE B O 1
ATOM 5360 N N . GLU B 1 257 ? -0.351 1.107 27.297 1 88.75 257 GLU B N 1
ATOM 5361 C CA . GLU B 1 257 ? 0.739 1.845 27.938 1 88.75 257 GLU B CA 1
ATOM 5362 C C . GLU B 1 257 ? 1.681 2.439 26.891 1 88.75 257 GLU B C 1
ATOM 5364 O O . GLU B 1 257 ? 2.262 3.504 27.109 1 88.75 257 GLU B O 1
ATOM 5369 N N . LYS B 1 258 ? 1.819 1.829 25.797 1 90.12 258 LYS B N 1
ATOM 5370 C CA . LYS B 1 258 ? 2.725 2.248 24.734 1 90.12 258 LYS B CA 1
ATOM 5371 C C . LYS B 1 258 ? 2.279 3.576 24.125 1 90.12 258 LYS B C 1
ATOM 5373 O O . LYS B 1 258 ? 3.102 4.332 23.594 1 90.12 258 LYS B O 1
ATOM 5378 N N . VAL B 1 259 ? 1.017 3.902 24.281 1 90.56 259 VAL B N 1
ATOM 5379 C CA . VAL B 1 259 ? 0.417 5.035 23.578 1 90.56 259 VAL B CA 1
ATOM 5380 C C . VAL B 1 259 ? 0.966 6.344 24.156 1 90.56 259 VAL B C 1
ATOM 5382 O O . VAL B 1 259 ? 1.072 7.34 23.438 1 90.56 259 VAL B O 1
ATOM 5385 N N . ASP B 1 260 ? 1.403 6.309 25.359 1 90.62 260 ASP B N 1
ATOM 5386 C CA . ASP B 1 260 ? 1.842 7.531 26.016 1 90.62 260 ASP B CA 1
ATOM 5387 C C . ASP B 1 260 ? 3.365 7.613 26.078 1 90.62 260 ASP B C 1
ATOM 5389 O O . ASP B 1 260 ? 3.924 8.594 26.562 1 90.62 260 ASP B O 1
ATOM 5393 N N . ASP B 1 261 ? 4.039 6.641 25.578 1 95 261 ASP B N 1
ATOM 5394 C CA . ASP B 1 261 ? 5.492 6.594 25.484 1 95 261 ASP B CA 1
ATOM 5395 C C . ASP B 1 261 ? 5.969 6.707 24.047 1 95 261 ASP B C 1
ATOM 5397 O O . ASP B 1 261 ? 6.039 5.711 23.328 1 95 261 ASP B O 1
ATOM 5401 N N . MET B 1 262 ? 6.441 7.891 23.688 1 96.44 262 MET B N 1
ATOM 5402 C CA . MET B 1 262 ? 6.746 8.156 22.297 1 96.44 262 MET B CA 1
ATOM 5403 C C . MET B 1 262 ? 7.906 7.293 21.812 1 96.44 262 MET B C 1
ATOM 5405 O O . MET B 1 262 ? 8.008 6.988 20.625 1 96.44 262 MET B O 1
ATOM 5409 N N . LYS B 1 263 ? 8.805 6.949 22.781 1 95.06 263 LYS B N 1
ATOM 5410 C CA . LYS B 1 263 ? 9.883 6.043 22.406 1 95.06 263 LYS B CA 1
ATOM 5411 C C . LYS B 1 263 ? 9.344 4.699 21.922 1 95.06 263 LYS B C 1
ATOM 5413 O O . LYS B 1 263 ? 9.758 4.191 20.875 1 95.06 263 LYS B O 1
ATOM 5418 N N . LYS B 1 264 ? 8.43 4.164 22.672 1 94.5 264 LYS B N 1
ATOM 5419 C CA . LYS B 1 264 ? 7.801 2.902 22.297 1 94.5 264 LYS B CA 1
ATOM 5420 C C . LYS B 1 264 ? 6.816 3.1 21.141 1 94.5 264 LYS B C 1
ATOM 5422 O O . LYS B 1 264 ? 6.707 2.246 20.266 1 94.5 264 LYS B O 1
ATOM 5427 N N . PHE B 1 265 ? 6.121 4.254 21.188 1 95.62 265 PHE B N 1
ATOM 5428 C CA . PHE B 1 265 ? 5.094 4.555 20.203 1 95.62 265 PHE B CA 1
ATOM 5429 C C . PHE B 1 265 ? 5.699 4.684 18.812 1 95.62 265 PHE B C 1
ATOM 5431 O O . PHE B 1 265 ? 5.035 4.402 17.812 1 95.62 265 PHE B O 1
ATOM 5438 N N . THR B 1 266 ? 6.973 5.02 18.672 1 96.5 266 THR B N 1
ATOM 5439 C CA . THR B 1 266 ? 7.684 5.16 17.406 1 96.5 266 THR B CA 1
ATOM 5440 C C . THR B 1 266 ? 7.648 3.852 16.625 1 96.5 266 THR B C 1
ATOM 5442 O O . THR B 1 266 ? 7.641 3.863 15.391 1 96.5 266 THR B O 1
ATOM 5445 N N . TYR B 1 267 ? 7.559 2.77 17.344 1 94.94 267 TYR B N 1
ATOM 5446 C CA . TYR B 1 267 ? 7.621 1.473 16.672 1 94.94 267 TYR B CA 1
ATOM 5447 C C . TYR B 1 267 ? 6.301 0.728 16.797 1 94.94 267 TYR B C 1
ATOM 5449 O O . TYR B 1 267 ? 6.238 -0.484 16.578 1 94.94 267 TYR B O 1
ATOM 5457 N N . PHE B 1 268 ? 5.293 1.442 17.266 1 95.62 268 PHE B N 1
ATOM 5458 C CA . PHE B 1 268 ? 3.953 0.874 17.375 1 95.62 268 PHE B CA 1
ATOM 5459 C C . PHE B 1 268 ? 3.162 1.097 16.094 1 95.62 268 PHE B C 1
ATOM 5461 O O . PHE B 1 268 ? 2.453 2.096 15.961 1 95.62 268 PHE B O 1
ATOM 5468 N N . THR B 1 269 ? 3.211 0.132 15.148 1 96.75 269 THR B N 1
ATOM 5469 C CA . THR B 1 269 ? 2.621 0.242 13.812 1 96.75 269 THR B CA 1
ATOM 5470 C C . THR B 1 269 ? 1.687 -0.932 13.539 1 96.75 269 THR B C 1
ATOM 5472 O O . THR B 1 269 ? 1.367 -1.705 14.445 1 96.75 269 THR B O 1
ATOM 5475 N N . ASP B 1 270 ? 1.243 -1.095 12.305 1 97.38 270 ASP B N 1
ATOM 5476 C CA . ASP B 1 270 ? 0.311 -2.152 11.93 1 97.38 270 ASP B CA 1
ATOM 5477 C C . ASP B 1 270 ? 0.944 -3.531 12.102 1 97.38 270 ASP B C 1
ATOM 5479 O O . ASP B 1 270 ? 0.245 -4.547 12.086 1 97.38 270 ASP B O 1
ATOM 5483 N N . SER B 1 271 ? 2.225 -3.555 12.359 1 95.44 271 SER B N 1
ATOM 5484 C CA . SER B 1 271 ? 2.936 -4.816 12.539 1 95.44 271 SER B CA 1
ATOM 5485 C C . SER B 1 271 ? 2.508 -5.508 13.828 1 95.44 271 SER B C 1
ATOM 5487 O O . SER B 1 271 ? 2.846 -6.672 14.062 1 95.44 271 SER B O 1
ATOM 5489 N N . ILE B 1 272 ? 1.7 -4.836 14.609 1 95.12 272 ILE B N 1
ATOM 5490 C CA . ILE B 1 272 ? 1.212 -5.379 15.867 1 95.12 272 ILE B CA 1
ATOM 5491 C C . ILE B 1 272 ? 0.405 -6.648 15.609 1 95.12 272 ILE B C 1
ATOM 5493 O O . ILE B 1 272 ? 0.415 -7.574 16.422 1 95.12 272 ILE B O 1
ATOM 5497 N N . LEU B 1 273 ? -0.296 -6.758 14.461 1 95.94 273 LEU B N 1
ATOM 5498 C CA . LEU B 1 273 ? -1.04 -7.973 14.141 1 95.94 273 LEU B CA 1
ATOM 5499 C C . LEU B 1 273 ? -0.106 -9.172 14.055 1 95.94 273 LEU B C 1
ATOM 5501 O O . LEU B 1 273 ? -0.402 -10.234 14.609 1 95.94 273 LEU B O 1
ATOM 5505 N N . GLU B 1 274 ? 0.983 -8.945 13.344 1 95 274 GLU B N 1
ATOM 5506 C CA . GLU B 1 274 ? 1.985 -10 13.227 1 95 274 GLU B CA 1
ATOM 5507 C C . GLU B 1 274 ? 2.568 -10.359 14.586 1 95 274 GLU B C 1
ATOM 5509 O O . GLU B 1 274 ? 2.818 -11.539 14.867 1 95 274 GLU B O 1
ATOM 5514 N N . GLU B 1 275 ? 2.805 -9.344 15.375 1 93.56 275 GLU B N 1
ATOM 5515 C CA . GLU B 1 275 ? 3.342 -9.57 16.719 1 93.56 275 GLU B CA 1
ATOM 5516 C C . GLU B 1 275 ? 2.406 -10.438 17.547 1 93.56 275 GLU B C 1
ATOM 5518 O O . GLU B 1 275 ? 2.861 -11.305 18.297 1 93.56 275 GLU B O 1
ATOM 5523 N N . ILE B 1 276 ? 1.157 -10.258 17.422 1 95.69 276 ILE B N 1
ATOM 5524 C CA . ILE B 1 276 ? 0.162 -11.039 18.156 1 95.69 276 ILE B CA 1
ATOM 5525 C C . ILE B 1 276 ? 0.13 -12.461 17.609 1 95.69 276 ILE B C 1
ATOM 5527 O O . ILE B 1 276 ? 0.12 -13.422 18.391 1 95.69 276 ILE B O 1
ATOM 5531 N N . LEU B 1 277 ? 0.219 -12.617 16.328 1 95 277 LEU B N 1
ATOM 5532 C CA . LEU B 1 277 ? 0.02 -13.906 15.68 1 95 277 LEU B CA 1
ATOM 5533 C C . LEU B 1 277 ? 1.254 -14.789 15.836 1 95 277 LEU B C 1
ATOM 5535 O O . LEU B 1 277 ? 1.141 -16.016 15.922 1 95 277 LEU B O 1
ATOM 5539 N N . LYS B 1 278 ? 2.416 -14.18 15.828 1 92.5 278 LYS B N 1
ATOM 5540 C CA . LYS B 1 278 ? 3.658 -14.945 15.812 1 92.5 278 LYS B CA 1
ATOM 5541 C C . LYS B 1 278 ? 3.891 -15.648 17.141 1 92.5 278 LYS B C 1
ATOM 5543 O O . LYS B 1 278 ? 4.645 -16.625 17.219 1 92.5 278 LYS B O 1
ATOM 5548 N N . ASN B 1 279 ? 3.279 -15.188 18.203 1 90.81 279 ASN B N 1
ATOM 5549 C CA . ASN B 1 279 ? 3.395 -15.828 19.516 1 90.81 279 ASN B CA 1
ATOM 5550 C C . ASN B 1 279 ? 2.328 -16.906 19.703 1 90.81 279 ASN B C 1
ATOM 5552 O O . ASN B 1 279 ? 1.544 -16.844 20.641 1 90.81 279 ASN B O 1
ATOM 5556 N N . GLU B 1 280 ? 2.408 -17.891 18.938 1 86.19 280 GLU B N 1
ATOM 5557 C CA . GLU B 1 280 ? 1.368 -18.906 18.812 1 86.19 280 GLU B CA 1
ATOM 5558 C C . GLU B 1 280 ? 1.164 -19.672 20.125 1 86.19 280 GLU B C 1
ATOM 5560 O O . GLU B 1 280 ? 0.046 -20.078 20.438 1 86.19 280 GLU B O 1
ATOM 5565 N N . ASN B 1 281 ? 2.205 -19.797 20.891 1 87.12 281 ASN B N 1
ATOM 5566 C CA . ASN B 1 281 ? 2.129 -20.641 22.078 1 87.12 281 ASN B CA 1
ATOM 5567 C C . ASN B 1 281 ? 1.865 -19.828 23.328 1 87.12 281 ASN B C 1
ATOM 5569 O O . ASN B 1 281 ? 1.778 -20.375 24.438 1 87.12 281 ASN B O 1
ATOM 5573 N N . ASN B 1 282 ? 1.689 -18.578 23.156 1 91.19 282 ASN B N 1
ATOM 5574 C CA . ASN B 1 282 ? 1.411 -17.734 24.312 1 91.19 282 ASN B CA 1
ATOM 5575 C C . ASN B 1 282 ? -0.065 -17.781 24.688 1 91.19 282 ASN B C 1
ATOM 5577 O O . ASN B 1 282 ? -0.91 -17.219 23.984 1 91.19 282 ASN B O 1
ATOM 5581 N N . GLU B 1 283 ? -0.328 -18.359 25.797 1 90.19 283 GLU B N 1
ATOM 5582 C CA . GLU B 1 283 ? -1.702 -18.547 26.25 1 90.19 283 GLU B CA 1
ATOM 5583 C C . GLU B 1 283 ? -2.396 -17.203 26.469 1 90.19 283 GLU B C 1
ATOM 5585 O O . GLU B 1 283 ? -3.604 -17.078 26.266 1 90.19 283 GLU B O 1
ATOM 5590 N N . GLY B 1 284 ? -1.596 -16.297 26.828 1 90.75 284 GLY B N 1
ATOM 5591 C CA . GLY B 1 284 ? -2.148 -14.977 27.094 1 90.75 284 GLY B CA 1
ATOM 5592 C C . GLY B 1 284 ? -2.594 -14.25 25.844 1 90.75 284 GLY B C 1
ATOM 5593 O O . GLY B 1 284 ? -3.342 -13.273 25.922 1 90.75 284 GLY B O 1
ATOM 5594 N N . LEU B 1 285 ? -2.262 -14.766 24.672 1 95.75 285 LEU B N 1
ATOM 5595 C CA . LEU B 1 285 ? -2.588 -14.086 23.438 1 95.75 285 LEU B CA 1
ATOM 5596 C C . LEU B 1 285 ? -3.588 -14.898 22.609 1 95.75 285 LEU B C 1
ATOM 5598 O O . LEU B 1 285 ? -3.973 -14.5 21.516 1 95.75 285 LEU B O 1
ATOM 5602 N N . LYS B 1 286 ? -4.055 -15.969 23.172 1 95.19 286 LYS B N 1
ATOM 5603 C CA . LYS B 1 286 ? -4.918 -16.891 22.438 1 95.19 286 LYS B CA 1
ATOM 5604 C C . LYS B 1 286 ? -6.23 -16.203 22.047 1 95.19 286 LYS B C 1
ATOM 5606 O O . LYS B 1 286 ? -6.73 -16.391 20.938 1 95.19 286 LYS B O 1
ATOM 5611 N N . GLU B 1 287 ? -6.777 -15.508 23 1 95.56 287 GLU B N 1
ATOM 5612 C CA . GLU B 1 287 ? -8.031 -14.82 22.703 1 95.56 287 GLU B CA 1
ATOM 5613 C C . GLU B 1 287 ? -7.844 -13.773 21.609 1 95.56 287 GLU B C 1
ATOM 5615 O O . GLU B 1 287 ? -8.68 -13.641 20.719 1 95.56 287 GLU B O 1
ATOM 5620 N N . ALA B 1 288 ? -6.777 -12.969 21.719 1 97.31 288 ALA B N 1
ATOM 5621 C CA . ALA B 1 288 ? -6.473 -11.969 20.703 1 97.31 288 ALA B CA 1
ATOM 5622 C C . ALA B 1 288 ? -6.285 -12.625 19.344 1 97.31 288 ALA B C 1
ATOM 5624 O O . ALA B 1 288 ? -6.789 -12.125 18.328 1 97.31 288 ALA B O 1
ATOM 5625 N N . GLN B 1 289 ? -5.582 -13.734 19.328 1 96.81 289 GLN B N 1
ATOM 5626 C CA . GLN B 1 289 ? -5.355 -14.477 18.094 1 96.81 289 GLN B CA 1
ATOM 5627 C C . GLN B 1 289 ? -6.672 -14.992 17.516 1 96.81 289 GLN B C 1
ATOM 5629 O O . GLN B 1 289 ? -6.887 -14.93 16.297 1 96.81 289 GLN B O 1
ATOM 5634 N N . SER B 1 290 ? -7.551 -15.438 18.359 1 95.69 290 SER B N 1
ATOM 5635 C CA . SER B 1 290 ? -8.852 -15.93 17.922 1 95.69 290 SER B CA 1
ATOM 5636 C C . SER B 1 290 ? -9.68 -14.812 17.297 1 95.69 290 SER B C 1
ATOM 5638 O O . SER B 1 290 ? -10.375 -15.031 16.297 1 95.69 290 SER B O 1
ATOM 5640 N N . LYS B 1 291 ? -9.625 -13.633 17.891 1 96.5 291 LYS B N 1
ATOM 5641 C CA . LYS B 1 291 ? -10.359 -12.492 17.344 1 96.5 291 LYS B CA 1
ATOM 5642 C C . LYS B 1 291 ? -9.82 -12.102 15.961 1 96.5 291 LYS B C 1
ATOM 5644 O O . LYS B 1 291 ? -10.594 -11.812 15.047 1 96.5 291 LYS B O 1
ATOM 5649 N N . LEU B 1 292 ? -8.492 -12.109 15.812 1 96.5 292 LEU B N 1
ATOM 5650 C CA . LEU B 1 292 ? -7.887 -11.797 14.523 1 96.5 292 LEU B CA 1
ATOM 5651 C C . LEU B 1 292 ? -8.258 -12.844 13.477 1 96.5 292 LEU B C 1
ATOM 5653 O O . LEU B 1 292 ? -8.539 -12.5 12.328 1 96.5 292 LEU B O 1
ATOM 5657 N N . GLU B 1 293 ? -8.273 -14.062 13.891 1 94.69 293 GLU B N 1
ATOM 5658 C CA . GLU B 1 293 ? -8.688 -15.125 12.984 1 94.69 293 GLU B CA 1
ATOM 5659 C C . GLU B 1 293 ? -10.141 -14.953 12.547 1 94.69 293 GLU B C 1
ATOM 5661 O O . GLU B 1 293 ? -10.492 -15.227 11.398 1 94.69 293 GLU B O 1
ATOM 5666 N N . SER B 1 294 ? -10.977 -14.555 13.5 1 94.75 294 SER B N 1
ATOM 5667 C CA . SER B 1 294 ? -12.375 -14.289 13.172 1 94.75 294 SER B CA 1
ATOM 5668 C C . SER B 1 294 ? -12.5 -13.195 12.125 1 94.75 294 SER B C 1
ATOM 5670 O O . SER B 1 294 ? -13.406 -13.219 11.289 1 94.75 294 SER B O 1
ATOM 5672 N N . MET B 1 295 ? -11.633 -12.266 12.211 1 95.12 295 MET B N 1
ATOM 5673 C CA . MET B 1 295 ? -11.602 -11.195 11.211 1 95.12 295 MET B CA 1
ATOM 5674 C C . MET B 1 295 ? -11.211 -11.742 9.844 1 95.12 295 MET B C 1
ATOM 5676 O O . MET B 1 295 ? -11.898 -11.492 8.852 1 95.12 295 MET B O 1
ATOM 5680 N N . PHE B 1 296 ? -10.141 -12.562 9.805 1 93.88 296 PHE B N 1
ATOM 5681 C CA . PHE B 1 296 ? -9.617 -13.086 8.547 1 93.88 296 PHE B CA 1
ATOM 5682 C C . PHE B 1 296 ? -10.625 -14.016 7.883 1 93.88 296 PHE B C 1
ATOM 5684 O O . PHE B 1 296 ? -10.852 -13.922 6.672 1 93.88 296 PHE B O 1
ATOM 5691 N N . TYR B 1 297 ? -11.297 -14.789 8.688 1 93.25 297 TYR B N 1
ATOM 5692 C CA . TYR B 1 297 ? -12.188 -15.812 8.156 1 93.25 297 TYR B CA 1
ATOM 5693 C C . TYR B 1 297 ? -13.617 -15.297 8.062 1 93.25 297 TYR B C 1
ATOM 5695 O O . TYR B 1 297 ? -14.523 -16.031 7.648 1 93.25 297 TYR B O 1
ATOM 5703 N N . ARG B 1 298 ? -13.828 -14.07 8.5 1 92.56 298 ARG B N 1
ATOM 5704 C CA . ARG B 1 298 ? -15.164 -13.477 8.477 1 92.56 298 ARG B CA 1
ATOM 5705 C C . ARG B 1 298 ? -16.172 -14.391 9.156 1 92.56 298 ARG B C 1
ATOM 5707 O O . ARG B 1 298 ? -17.188 -14.75 8.562 1 92.56 298 ARG B O 1
ATOM 5714 N N . CYS B 1 299 ? -15.953 -14.594 10.352 1 94.19 299 CYS B N 1
ATOM 5715 C CA . CYS B 1 299 ? -16.703 -15.562 11.125 1 94.19 299 CYS B CA 1
ATOM 5716 C C . CYS B 1 299 ? -18.078 -15.008 11.523 1 94.19 299 CYS B C 1
ATOM 5718 O O . CYS B 1 299 ? -18.828 -15.664 12.234 1 94.19 299 CYS B O 1
ATOM 5720 N N . TYR B 1 300 ? -18.438 -13.836 11.094 1 94.75 300 TYR B N 1
ATOM 5721 C CA . TYR B 1 300 ? -19.734 -13.227 11.406 1 94.75 300 TYR B CA 1
ATOM 5722 C C . TYR B 1 300 ? -20.516 -12.953 10.133 1 94.75 300 TYR B C 1
ATOM 5724 O O . TYR B 1 300 ? -19.969 -12.508 9.133 1 94.75 300 TYR B O 1
ATOM 5732 N N . LYS B 1 301 ? -21.75 -13.25 10.211 1 93.38 301 LYS B N 1
ATOM 5733 C CA . LYS B 1 301 ? -22.672 -13.016 9.094 1 93.38 301 LYS B CA 1
ATOM 5734 C C . LYS B 1 301 ? -23.5 -11.758 9.32 1 93.38 301 LYS B C 1
ATOM 5736 O O . LYS B 1 301 ? -23.953 -11.492 10.438 1 93.38 301 LYS B O 1
ATOM 5741 N N . TYR B 1 302 ? -23.719 -11.008 8.289 1 93.69 302 TYR B N 1
ATOM 5742 C CA . TYR B 1 302 ? -24.516 -9.797 8.352 1 93.69 302 TYR B CA 1
ATOM 5743 C C . TYR B 1 302 ? -26 -10.133 8.414 1 93.69 302 TYR B C 1
ATOM 5745 O O . TYR B 1 302 ? -26.516 -10.875 7.562 1 93.69 302 TYR B O 1
ATOM 5753 N N . ARG B 1 303 ? -26.719 -9.633 9.305 1 91.75 303 ARG B N 1
ATOM 5754 C CA . ARG B 1 303 ? -28.125 -9.969 9.5 1 91.75 303 ARG B CA 1
ATOM 5755 C C . ARG B 1 303 ? -29.016 -8.773 9.18 1 91.75 303 ARG B C 1
ATOM 5757 O O . ARG B 1 303 ? -30.234 -8.82 9.406 1 91.75 303 ARG B O 1
ATOM 5764 N N . GLY B 1 304 ? -28.438 -7.734 8.68 1 91.19 304 GLY B N 1
ATOM 5765 C CA . GLY B 1 304 ? -29.234 -6.578 8.305 1 91.19 304 GLY B CA 1
ATOM 5766 C C . GLY B 1 304 ? -29.125 -5.43 9.289 1 91.19 304 GLY B C 1
ATOM 5767 O O . GLY B 1 304 ? -28.172 -5.359 10.062 1 91.19 304 GLY B O 1
ATOM 5768 N N . THR B 1 305 ? -30.016 -4.457 9.086 1 89.38 305 THR B N 1
ATOM 5769 C CA . THR B 1 305 ? -30.031 -3.268 9.93 1 89.38 305 THR B CA 1
ATOM 5770 C C . THR B 1 305 ? -31.016 -3.424 11.078 1 89.38 305 THR B C 1
ATOM 5772 O O . THR B 1 305 ? -32.062 -4.078 10.93 1 89.38 305 THR B O 1
ATOM 5775 N N . ASP B 1 306 ? -30.547 -3.188 12.273 1 77.75 306 ASP B N 1
ATOM 5776 C CA . ASP B 1 306 ? -31.375 -3.297 13.469 1 77.75 306 ASP B CA 1
ATOM 5777 C C . ASP B 1 306 ? -32.094 -1.976 13.766 1 77.75 306 ASP B C 1
ATOM 5779 O O . ASP B 1 306 ? -31.656 -1.227 14.648 1 77.75 306 ASP B O 1
ATOM 5783 N N . LYS B 1 307 ? -32.938 -1.525 13 1 65.56 307 LYS B N 1
ATOM 5784 C CA . LYS B 1 307 ? -33.625 -0.25 13.234 1 65.56 307 LYS B CA 1
ATOM 5785 C C . LYS B 1 307 ? -34.344 -0.247 14.578 1 65.56 307 LYS B C 1
ATOM 5787 O O . LYS B 1 307 ? -34.375 0.77 15.273 1 65.56 307 LYS B O 1
ATOM 5792 N N . ASP B 1 308 ? -34.844 -1.404 14.914 1 60.06 308 ASP B N 1
ATOM 5793 C CA . ASP B 1 308 ? -35.781 -1.397 16.031 1 60.06 308 ASP B CA 1
ATOM 5794 C C . ASP B 1 308 ? -35.219 -2.15 17.234 1 60.06 308 ASP B C 1
ATOM 5796 O O . ASP B 1 308 ? -35.875 -2.23 18.281 1 60.06 308 ASP B O 1
ATOM 5800 N N . GLY B 1 309 ? -33.875 -2.465 17.281 1 60.97 309 GLY B N 1
ATOM 5801 C CA . GLY B 1 309 ? -33.312 -3.129 18.438 1 60.97 309 GLY B CA 1
ATOM 5802 C C . GLY B 1 309 ? -33.844 -4.539 18.641 1 60.97 309 GLY B C 1
ATOM 5803 O O . GLY B 1 309 ? -33.625 -5.145 19.688 1 60.97 309 GLY B O 1
ATOM 5804 N N . ASN B 1 310 ? -34.656 -5.031 17.766 1 56.47 310 ASN B N 1
ATOM 5805 C CA . ASN B 1 310 ? -35.406 -6.258 17.984 1 56.47 310 ASN B CA 1
ATOM 5806 C C . ASN B 1 310 ? -34.594 -7.492 17.594 1 56.47 310 ASN B C 1
ATOM 5808 O O . ASN B 1 310 ? -35.031 -8.625 17.828 1 56.47 310 ASN B O 1
ATOM 5812 N N . ASN B 1 311 ? -33.625 -7.246 16.906 1 58.69 311 ASN B N 1
ATOM 5813 C CA . ASN B 1 311 ? -32.938 -8.453 16.422 1 58.69 311 ASN B CA 1
ATOM 5814 C C . ASN B 1 311 ? -32.188 -9.164 17.531 1 58.69 311 ASN B C 1
ATOM 5816 O O . ASN B 1 311 ? -31.266 -9.93 17.281 1 58.69 311 ASN B O 1
ATOM 5820 N N . ARG B 1 312 ? -32.594 -8.875 18.75 1 57.03 312 ARG B N 1
ATOM 5821 C CA . ARG B 1 312 ? -31.906 -9.484 19.891 1 57.03 312 ARG B CA 1
ATOM 5822 C C . ARG B 1 312 ? -32.375 -10.922 20.109 1 57.03 312 ARG B C 1
ATOM 5824 O O . ARG B 1 312 ? -31.984 -11.57 21.062 1 57.03 312 ARG B O 1
ATOM 5831 N N . ASP B 1 313 ? -33.219 -11.305 19.156 1 57.31 313 ASP B N 1
ATOM 5832 C CA . ASP B 1 313 ? -33.719 -12.656 19.375 1 57.31 313 ASP B CA 1
ATOM 5833 C C . ASP B 1 313 ? -32.812 -13.695 18.75 1 57.31 313 ASP B C 1
ATOM 5835 O O . ASP B 1 313 ? -32.156 -13.414 17.75 1 57.31 313 ASP B O 1
ATOM 5839 N N . GLY B 1 314 ? -32.25 -14.695 19.625 1 62.72 314 GLY B N 1
ATOM 5840 C CA . GLY B 1 314 ? -31.5 -15.891 19.266 1 62.72 314 GLY B CA 1
ATOM 5841 C C . GLY B 1 314 ? -30.312 -16.141 20.172 1 62.72 314 GLY B C 1
ATOM 5842 O O . GLY B 1 314 ? -29.906 -15.258 20.938 1 62.72 314 GLY B O 1
ATOM 5843 N N . ASP B 1 315 ? -29.812 -17.297 20.297 1 68.81 315 ASP B N 1
ATOM 5844 C CA . ASP B 1 315 ? -28.797 -17.812 21.203 1 68.81 315 ASP B CA 1
ATOM 5845 C C . ASP B 1 315 ? -27.391 -17.531 20.656 1 68.81 315 ASP B C 1
ATOM 5847 O O . ASP B 1 315 ? -26.406 -17.766 21.359 1 68.81 315 ASP B O 1
ATOM 5851 N N . GLN B 1 316 ? -27.312 -16.891 19.469 1 80 316 GLN B N 1
ATOM 5852 C CA . GLN B 1 316 ? -25.969 -16.75 18.906 1 80 316 GLN B CA 1
ATOM 5853 C C . GLN B 1 316 ? -25.375 -15.383 19.266 1 80 316 GLN B C 1
ATOM 5855 O O . GLN B 1 316 ? -26.109 -14.422 19.516 1 80 316 GLN B O 1
ATOM 5860 N N . GLU B 1 317 ? -24.047 -15.367 19.375 1 89.06 317 GLU B N 1
ATOM 5861 C CA . GLU B 1 317 ? -23.312 -14.141 19.641 1 89.06 317 GLU B CA 1
ATOM 5862 C C . GLU B 1 317 ? -23.547 -13.102 18.547 1 89.06 317 GLU B C 1
ATOM 5864 O O . GLU B 1 317 ? -23.375 -13.398 17.359 1 89.06 317 GLU B O 1
ATOM 5869 N N . LYS B 1 318 ? -24 -11.945 18.984 1 91.69 318 LYS B N 1
ATOM 5870 C CA . LYS B 1 318 ? -24.266 -10.867 18.031 1 91.69 318 LYS B CA 1
ATOM 5871 C C . LYS B 1 318 ? -23.344 -9.672 18.281 1 91.69 318 LYS B C 1
ATOM 5873 O O . LYS B 1 318 ? -22.969 -9.406 19.422 1 91.69 318 LYS B O 1
ATOM 5878 N N . ILE B 1 319 ? -22.922 -9.023 17.234 1 93.75 319 ILE B N 1
ATOM 5879 C CA . ILE B 1 319 ? -22.156 -7.785 17.297 1 93.75 319 ILE B CA 1
ATOM 5880 C C . ILE B 1 319 ? -22.891 -6.672 16.562 1 93.75 319 ILE B C 1
ATOM 5882 O O . ILE B 1 319 ? -23.328 -6.859 15.422 1 93.75 319 ILE B O 1
ATOM 5886 N N . PHE B 1 320 ? -23.078 -5.582 17.219 1 93.94 320 PHE B N 1
ATOM 5887 C CA . PHE B 1 320 ? -23.734 -4.43 16.609 1 93.94 320 PHE B CA 1
ATOM 5888 C C . PHE B 1 320 ? -22.719 -3.334 16.281 1 93.94 320 PHE B C 1
ATOM 5890 O O . PHE B 1 320 ? -21.828 -3.061 17.078 1 93.94 320 PHE B O 1
ATOM 5897 N N . CYS B 1 321 ? -22.797 -2.818 15.125 1 94.81 321 CYS B N 1
ATOM 5898 C CA . CYS B 1 321 ? -21.922 -1.737 14.664 1 94.81 321 CYS B CA 1
ATOM 5899 C C . CYS B 1 321 ? -22.75 -0.547 14.188 1 94.81 321 CYS B C 1
ATOM 5901 O O . CYS B 1 321 ? -23.75 -0.72 13.5 1 94.81 321 CYS B O 1
ATOM 5903 N N . GLU B 1 322 ? -22.328 0.594 14.508 1 94.75 322 GLU B N 1
ATOM 5904 C CA . GLU B 1 322 ? -23.062 1.801 14.133 1 94.75 322 GLU B CA 1
ATOM 5905 C C . GLU B 1 322 ? -22.25 2.643 13.141 1 94.75 322 GLU B C 1
ATOM 5907 O O . GLU B 1 322 ? -21.062 2.873 13.344 1 94.75 322 GLU B O 1
ATOM 5912 N N . ALA B 1 323 ? -22.844 3.002 12.07 1 95.56 323 ALA B N 1
ATOM 5913 C CA . ALA B 1 323 ? -22.297 3.955 11.109 1 95.56 323 ALA B CA 1
ATOM 5914 C C . ALA B 1 323 ? -22.953 5.324 11.266 1 95.56 323 ALA B C 1
ATOM 5916 O O . ALA B 1 323 ? -24.172 5.426 11.43 1 95.56 323 ALA B O 1
ATOM 5917 N N . ASN B 1 324 ? -22.172 6.328 11.398 1 95.44 324 ASN B N 1
ATOM 5918 C CA . ASN B 1 324 ? -22.625 7.719 11.414 1 95.44 324 ASN B CA 1
ATOM 5919 C C . ASN B 1 324 ? -22.156 8.469 10.172 1 95.44 324 ASN B C 1
ATOM 5921 O O . ASN B 1 324 ? -21.016 8.922 10.102 1 95.44 324 ASN B O 1
ATOM 5925 N N . LEU B 1 325 ? -23.047 8.711 9.195 1 95.88 325 LEU B N 1
ATOM 5926 C CA . LEU B 1 325 ? -22.734 9.305 7.902 1 95.88 325 LEU B CA 1
ATOM 5927 C C . LEU B 1 325 ? -23.188 10.758 7.844 1 95.88 325 LEU B C 1
ATOM 5929 O O . LEU B 1 325 ? -24.312 11.07 8.227 1 95.88 325 LEU B O 1
ATOM 5933 N N . ASP B 1 326 ? -22.359 11.578 7.492 1 95.56 326 ASP B N 1
ATOM 5934 C CA . ASP B 1 326 ? -22.688 12.992 7.34 1 95.56 326 ASP B CA 1
ATOM 5935 C C . ASP B 1 326 ? -21.75 13.664 6.332 1 95.56 326 ASP B C 1
ATOM 5937 O O . ASP B 1 326 ? -20.984 12.992 5.645 1 95.56 326 ASP B O 1
ATOM 5941 N N . TYR B 1 327 ? -21.922 14.93 6.133 1 92.81 327 TYR B N 1
ATOM 5942 C CA . TYR B 1 327 ? -21.125 15.711 5.199 1 92.81 327 TYR B CA 1
ATOM 5943 C C . TYR B 1 327 ? -19.969 16.406 5.922 1 92.81 327 TYR B C 1
ATOM 5945 O O . TYR B 1 327 ? -19.562 17.5 5.527 1 92.81 327 TYR B O 1
ATOM 5953 N N . GLY B 1 328 ? -19.516 15.852 7.062 1 90.75 328 GLY B N 1
ATOM 5954 C CA . GLY B 1 328 ? -18.375 16.375 7.789 1 90.75 328 GLY B CA 1
ATOM 5955 C C . GLY B 1 328 ? -18.75 17.359 8.875 1 90.75 328 GLY B C 1
ATOM 5956 O O . GLY B 1 328 ? -17.875 17.984 9.484 1 90.75 328 GLY B O 1
ATOM 5957 N N . ALA B 1 329 ? -20.062 17.547 9.07 1 92.69 329 ALA B N 1
ATOM 5958 C CA . ALA B 1 329 ? -20.516 18.531 10.055 1 92.69 329 ALA B CA 1
ATOM 5959 C C . ALA B 1 329 ? -21.703 18 10.859 1 92.69 329 ALA B C 1
ATOM 5961 O O . ALA B 1 329 ? -22.609 18.766 11.195 1 92.69 329 ALA B O 1
ATOM 5962 N N . GLY B 1 330 ? -21.688 16.734 11.055 1 91.69 330 GLY B N 1
ATOM 5963 C CA . GLY B 1 330 ? -22.797 16.156 11.797 1 91.69 330 GLY B CA 1
ATOM 5964 C C . GLY B 1 330 ? -24.141 16.375 11.133 1 91.69 330 GLY B C 1
ATOM 5965 O O . GLY B 1 330 ? -24.312 16.078 9.953 1 91.69 330 GLY B O 1
ATOM 5966 N N . GLU B 1 331 ? -25.031 17 11.898 1 92.69 331 GLU B N 1
ATOM 5967 C CA . GLU B 1 331 ? -26.375 17.203 11.383 1 92.69 331 GLU B CA 1
ATOM 5968 C C . GLU B 1 331 ? -26.469 18.516 10.602 1 92.69 331 GLU B C 1
ATOM 5970 O O . GLU B 1 331 ? -27.438 18.75 9.883 1 92.69 331 GLU B O 1
ATOM 5975 N N . GLU B 1 332 ? -25.438 19.234 10.656 1 92.5 332 GLU B N 1
ATOM 5976 C CA . GLU B 1 332 ? -25.469 20.562 10.047 1 92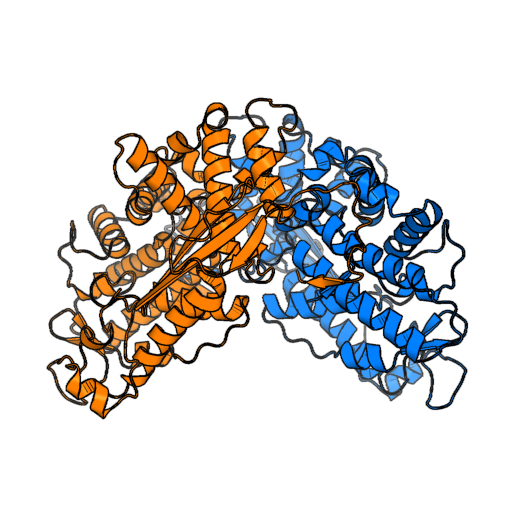.5 332 GLU B CA 1
ATOM 5977 C C . GLU B 1 332 ? -25.031 20.516 8.586 1 92.5 332 GLU B C 1
ATOM 5979 O O . GLU B 1 332 ? -24.391 19.562 8.164 1 92.5 332 GLU B O 1
ATOM 5984 N N . ASN B 1 333 ? -25.5 21.531 7.875 1 93.75 333 ASN B N 1
ATOM 5985 C CA . ASN B 1 333 ? -25.016 21.766 6.52 1 93.75 333 ASN B CA 1
ATOM 5986 C C . ASN B 1 333 ? -23.656 22.484 6.527 1 93.75 333 ASN B C 1
ATOM 5988 O O . ASN B 1 333 ? -23.578 23.656 6.879 1 93.75 333 ASN B O 1
ATOM 5992 N N . PRO B 1 334 ? -22.641 21.781 6.125 1 94.62 334 PRO B N 1
ATOM 5993 C CA . PRO B 1 334 ? -21.312 22.391 6.234 1 94.62 334 PRO B CA 1
ATOM 5994 C C . PRO B 1 334 ? -21.141 23.609 5.328 1 94.62 334 PRO B C 1
ATOM 5996 O O . PRO B 1 334 ? -20.266 24.453 5.57 1 94.62 334 PRO B O 1
ATOM 5999 N N . LEU B 1 335 ? -21.922 23.75 4.301 1 95.88 335 LEU B N 1
ATOM 6000 C CA . LEU B 1 335 ? -21.797 24.844 3.342 1 95.88 335 LEU B CA 1
ATOM 6001 C C . LEU B 1 335 ? -22.109 26.188 4 1 95.88 335 LEU B C 1
ATOM 6003 O O . LEU B 1 335 ? -21.641 27.234 3.543 1 95.88 335 LEU B O 1
ATOM 6007 N N . GLU B 1 336 ? -22.844 26.156 5.051 1 95.69 336 GLU B N 1
ATOM 6008 C CA . GLU B 1 336 ? -23.297 27.391 5.707 1 95.69 336 GLU B CA 1
ATOM 6009 C C . GLU B 1 336 ? -22.141 28.047 6.469 1 95.69 336 GLU B C 1
ATOM 6011 O O . GLU B 1 336 ? -22.25 29.219 6.848 1 95.69 336 GLU B O 1
ATOM 6016 N N . LYS B 1 337 ? -21.141 27.312 6.66 1 95.5 337 LYS B N 1
ATOM 6017 C CA . LYS B 1 337 ? -20.047 27.828 7.484 1 95.5 337 LYS B CA 1
ATOM 6018 C C . LYS B 1 337 ? -18.953 28.422 6.621 1 95.5 337 LYS B C 1
ATOM 6020 O O . LYS B 1 337 ? -18.062 29.109 7.133 1 95.5 337 LYS B O 1
ATOM 6025 N N . ILE B 1 338 ? -19.016 28.281 5.348 1 96.88 338 ILE B N 1
ATOM 6026 C CA . ILE B 1 338 ? -17.938 28.672 4.445 1 96.88 338 ILE B CA 1
ATOM 6027 C C . ILE B 1 338 ? -18.047 30.156 4.125 1 96.88 338 ILE B C 1
ATOM 6029 O O . ILE B 1 338 ? -19.094 30.641 3.695 1 96.88 338 ILE B O 1
ATOM 6033 N N . PRO B 1 339 ? -17 30.906 4.352 1 97.81 339 PRO B N 1
ATOM 6034 C CA . PRO B 1 339 ? -17 32.312 3.918 1 97.81 339 PRO B CA 1
ATOM 6035 C C . PRO B 1 339 ? -16.734 32.469 2.422 1 97.81 339 PRO B C 1
ATOM 6037 O O . PRO B 1 339 ? -15.703 31.984 1.925 1 97.81 339 PRO B O 1
ATOM 6040 N N . PHE B 1 340 ? -17.625 33.188 1.727 1 97.69 340 PHE B N 1
ATOM 6041 C CA . PHE B 1 340 ? -17.5 33.406 0.295 1 97.69 340 PHE B CA 1
ATOM 6042 C C . PHE B 1 340 ? -17.281 34.906 0.015 1 97.69 340 PHE B C 1
ATOM 6044 O O . PHE B 1 340 ? -17.531 35.75 0.877 1 97.69 340 PHE B O 1
ATOM 6051 N N . TYR B 1 341 ? -16.688 35.156 -1.094 1 97.38 341 TYR B N 1
ATOM 6052 C CA . TYR B 1 341 ? -16.609 36.531 -1.583 1 97.38 341 TYR B CA 1
ATOM 6053 C C . TYR B 1 341 ? -17.031 36.594 -3.047 1 97.38 341 TYR B C 1
ATOM 6055 O O . TYR B 1 341 ? -16.984 35.594 -3.77 1 97.38 341 TYR B O 1
ATOM 6063 N N . LYS B 1 342 ? -17.5 37.781 -3.447 1 95.69 342 LYS B N 1
ATOM 6064 C CA . LYS B 1 342 ? -17.844 38.062 -4.844 1 95.69 342 LYS B CA 1
ATOM 6065 C C . LYS B 1 342 ? -16.672 38.719 -5.57 1 95.69 342 LYS B C 1
ATOM 6067 O O . LYS B 1 342 ? -15.82 39.344 -4.938 1 95.69 342 LYS B O 1
ATOM 6072 N N . LYS B 1 343 ? -16.719 38.562 -6.844 1 91.19 343 LYS B N 1
ATOM 6073 C CA . LYS B 1 343 ? -15.656 39.156 -7.652 1 91.19 343 LYS B CA 1
ATOM 6074 C C . LYS B 1 343 ? -15.516 40.656 -7.352 1 91.19 343 LYS B C 1
ATOM 6076 O O . LYS B 1 343 ? -16.5 41.406 -7.371 1 91.19 343 LYS B O 1
ATOM 6081 N N . GLY B 1 344 ? -14.305 41 -7.039 1 87.56 344 GLY B N 1
ATOM 6082 C CA . GLY B 1 344 ? -14.008 42.438 -6.848 1 87.56 344 GLY B CA 1
ATOM 6083 C C . GLY B 1 344 ? -14.367 42.938 -5.461 1 87.56 344 GLY B C 1
ATOM 6084 O O . GLY B 1 344 ? -14.023 44.062 -5.094 1 87.56 344 GLY B O 1
ATOM 6085 N N . GLU B 1 345 ? -15.008 42.156 -4.629 1 89.06 345 GLU B N 1
ATOM 6086 C CA . GLU B 1 345 ? -15.43 42.562 -3.297 1 89.06 345 GLU B CA 1
ATOM 6087 C C . GLU B 1 345 ? -14.359 42.25 -2.254 1 89.06 345 GLU B C 1
ATOM 6089 O O . GLU B 1 345 ? -13.57 41.312 -2.42 1 89.06 345 GLU B O 1
ATOM 6094 N N . LYS B 1 346 ? -14.391 43.094 -1.236 1 90.62 346 LYS B N 1
ATOM 6095 C CA . LYS B 1 346 ? -13.391 42.938 -0.18 1 90.62 346 LYS B CA 1
ATOM 6096 C C . LYS B 1 346 ? -14.023 42.406 1.102 1 90.62 346 LYS B C 1
ATOM 6098 O O . LYS B 1 346 ? -13.359 42.312 2.137 1 90.62 346 LYS B O 1
ATOM 6103 N N . LYS B 1 347 ? -15.258 42.062 0.985 1 95.56 347 LYS B N 1
ATOM 6104 C CA . LYS B 1 347 ? -15.961 41.5 2.139 1 95.56 347 LYS B CA 1
ATOM 6105 C C . LYS B 1 347 ? -16.438 40.094 1.854 1 95.56 347 LYS B C 1
ATOM 6107 O O . LYS B 1 347 ? -16.766 39.75 0.713 1 95.56 347 LYS B O 1
ATOM 6112 N N . SER B 1 348 ? -16.422 39.312 2.916 1 96.75 348 SER B N 1
ATOM 6113 C CA . SER B 1 348 ? -16.922 37.969 2.787 1 96.75 348 SER B CA 1
ATOM 6114 C C . SER B 1 348 ? -18.344 37.844 3.326 1 96.75 348 SER B C 1
ATOM 6116 O O . SER B 1 348 ? -18.844 38.75 4 1 96.75 348 SER B O 1
ATOM 6118 N N . PHE B 1 349 ? -19.047 36.844 2.92 1 97.19 349 PHE B N 1
ATOM 6119 C CA . PHE B 1 349 ? -20.391 36.531 3.398 1 97.19 349 PHE B CA 1
ATOM 6120 C C . PHE B 1 349 ? -20.594 35 3.467 1 97.19 349 PHE B C 1
ATOM 6122 O O . PHE B 1 349 ? -19.797 34.25 2.916 1 97.19 349 PHE B O 1
ATOM 6129 N N . LYS B 1 350 ? -21.594 34.594 4.184 1 97 350 LYS B N 1
ATOM 6130 C CA . LYS B 1 350 ? -22 33.188 4.266 1 97 350 LYS B CA 1
ATOM 6131 C C . LYS B 1 350 ? -23.422 33 3.74 1 97 350 LYS B C 1
ATOM 6133 O O . LYS B 1 350 ? -24.281 33.875 3.91 1 97 350 LYS B O 1
ATOM 6138 N N . TYR B 1 351 ? -23.547 31.922 3.082 1 95.81 351 TYR B N 1
ATOM 6139 C CA . TYR B 1 351 ? -24.891 31.609 2.602 1 95.81 351 TYR B CA 1
ATOM 6140 C C . TYR B 1 351 ? -25.766 31.062 3.725 1 95.81 351 TYR B C 1
ATOM 6142 O O . TYR B 1 351 ? -25.281 30.281 4.559 1 95.81 351 TYR B O 1
ATOM 6150 N N . ASN B 1 352 ? -27 31.516 3.754 1 94.19 352 ASN B N 1
ATOM 6151 C CA . ASN B 1 352 ? -27.969 30.844 4.605 1 94.19 352 ASN B CA 1
ATOM 6152 C C . ASN B 1 352 ? -28.656 29.703 3.869 1 94.19 352 ASN B C 1
ATOM 6154 O O . ASN B 1 352 ? -28.422 29.484 2.68 1 94.19 352 ASN B O 1
ATOM 6158 N N . GLN B 1 353 ? -29.438 29.016 4.547 1 92 353 GLN B N 1
ATOM 6159 C CA . GLN B 1 353 ? -30.078 27.812 3.988 1 92 353 GLN B CA 1
ATOM 6160 C C . GLN B 1 353 ? -30.875 28.156 2.736 1 92 353 GLN B C 1
ATOM 6162 O O . GLN B 1 353 ? -30.812 27.438 1.74 1 92 353 GLN B O 1
ATOM 6167 N N . LYS B 1 354 ? -31.609 29.203 2.771 1 92.19 354 LYS B N 1
ATOM 6168 C CA . LYS B 1 354 ? -32.438 29.609 1.63 1 92.19 354 LYS B CA 1
ATOM 6169 C C . LYS B 1 354 ? -31.547 29.953 0.425 1 92.19 354 LYS B C 1
ATOM 6171 O O . LYS B 1 354 ? -31.859 29.562 -0.701 1 92.19 354 LYS B O 1
ATOM 6176 N N . GLY B 1 355 ? -30.516 30.672 0.731 1 92.88 355 GLY B N 1
ATOM 6177 C CA . GLY B 1 355 ? -29.594 31.016 -0.336 1 92.88 355 GLY B CA 1
ATOM 6178 C C . GLY B 1 355 ? -28.969 29.797 -0.995 1 92.88 355 GLY B C 1
ATOM 6179 O O . GLY B 1 355 ? -28.719 29.797 -2.203 1 92.88 355 GLY B O 1
ATOM 6180 N N . LEU B 1 356 ? -28.703 28.828 -0.25 1 94.75 356 LEU B N 1
ATOM 6181 C CA . LEU B 1 356 ? -28.125 27.594 -0.762 1 94.75 356 LEU B CA 1
ATOM 6182 C C . LEU B 1 356 ? -29.156 26.797 -1.568 1 94.75 356 LEU B C 1
ATOM 6184 O O . LEU B 1 356 ? -28.828 26.25 -2.623 1 94.75 356 LEU B O 1
ATOM 6188 N N . GLU B 1 357 ? -30.391 26.734 -1.15 1 92.75 357 GLU B N 1
ATOM 6189 C CA . GLU B 1 357 ? -31.453 26 -1.817 1 92.75 357 GLU B CA 1
ATOM 6190 C C . GLU B 1 357 ? -31.797 26.609 -3.176 1 92.75 357 GLU B C 1
ATOM 6192 O O . GLU B 1 357 ? -32.25 25.906 -4.078 1 92.75 357 GLU B O 1
ATOM 6197 N N . ASP B 1 358 ? -31.516 27.859 -3.326 1 92.19 358 ASP B N 1
ATOM 6198 C CA . ASP B 1 358 ? -31.75 28.547 -4.594 1 92.19 358 ASP B CA 1
ATOM 6199 C C . ASP B 1 358 ? -30.703 28.141 -5.637 1 92.19 358 ASP B C 1
ATOM 6201 O O . ASP B 1 358 ? -30.906 28.375 -6.832 1 92.19 358 ASP B O 1
ATOM 6205 N N . ARG B 1 359 ? -29.672 27.562 -5.137 1 91.25 359 ARG B N 1
ATOM 6206 C CA . ARG B 1 359 ? -28.516 27.359 -6.02 1 91.25 359 ARG B CA 1
ATOM 6207 C C . ARG B 1 359 ? -28.203 25.891 -6.168 1 91.25 359 ARG B C 1
ATOM 6209 O O . ARG B 1 359 ? -27.547 25.484 -7.137 1 91.25 359 ARG B O 1
ATOM 6216 N N . LEU B 1 360 ? -28.641 25.094 -5.129 1 92.56 360 LEU B N 1
ATOM 6217 C CA . LEU B 1 360 ? -28.266 23.672 -5.094 1 92.56 360 LEU B CA 1
ATOM 6218 C C . LEU B 1 360 ? -29.484 22.812 -4.77 1 92.56 360 LEU B C 1
ATOM 6220 O O . LEU B 1 360 ? -30.422 23.266 -4.113 1 92.56 360 LEU B O 1
ATOM 6224 N N . LEU B 1 361 ? -29.438 21.656 -5.398 1 90.12 361 LEU B N 1
ATOM 6225 C CA . LEU B 1 361 ? -30.359 20.625 -4.934 1 90.12 361 LEU B CA 1
ATOM 6226 C C . LEU B 1 361 ? -29.812 19.922 -3.703 1 90.12 361 LEU B C 1
ATOM 6228 O O . LEU B 1 361 ? -29 19 -3.824 1 90.12 361 LEU B O 1
ATOM 6232 N N . LEU B 1 362 ? -30.219 20.328 -2.541 1 91.75 362 LEU B N 1
ATOM 6233 C CA . LEU B 1 362 ? -29.688 19.844 -1.271 1 91.75 362 LEU B CA 1
ATOM 6234 C C . LEU B 1 362 ? -30.484 18.656 -0.752 1 91.75 362 LEU B C 1
ATOM 6236 O O . LEU B 1 362 ? -31.688 18.547 -1.028 1 91.75 362 LEU B O 1
ATOM 6240 N N . PRO B 1 363 ? -29.844 17.797 -0.044 1 89.69 363 PRO B N 1
ATOM 6241 C CA . PRO B 1 363 ? -30.609 16.734 0.621 1 89.69 363 PRO B CA 1
ATOM 6242 C C . PRO B 1 363 ? -31.5 17.25 1.742 1 89.69 363 PRO B C 1
ATOM 6244 O O . PRO B 1 363 ? -31.25 18.344 2.277 1 89.69 363 PRO B O 1
ATOM 6247 N N . LYS B 1 364 ? -32.438 16.453 2.059 1 88.94 364 LYS B N 1
ATOM 6248 C CA . LYS B 1 364 ? -33.344 16.812 3.139 1 88.94 364 LYS B CA 1
ATOM 6249 C C . LYS B 1 364 ? -32.656 16.766 4.492 1 88.94 364 LYS B C 1
ATOM 6251 O O . LYS B 1 364 ? -33 17.516 5.406 1 88.94 364 LYS B O 1
ATOM 6256 N N . LYS B 1 365 ? -31.719 15.852 4.676 1 91.38 365 LYS B N 1
ATOM 6257 C CA . LYS B 1 365 ? -30.938 15.734 5.902 1 91.38 365 LYS B CA 1
ATOM 6258 C C . LYS B 1 365 ? -29.453 15.5 5.598 1 91.38 365 LYS B C 1
ATOM 6260 O O . LYS B 1 365 ? -29.109 14.961 4.547 1 91.38 365 LYS B O 1
ATOM 6265 N N . PHE B 1 366 ? -28.672 15.945 6.543 1 92.62 366 PHE B N 1
ATOM 6266 C CA . PHE B 1 366 ? -27.234 15.883 6.344 1 92.62 366 PHE B CA 1
ATOM 6267 C C . PHE B 1 366 ? -26.594 14.852 7.273 1 92.62 366 PHE B C 1
ATOM 6269 O O . PHE B 1 366 ? -25.391 14.852 7.477 1 92.62 366 PHE B O 1
ATOM 6276 N N . HIS B 1 367 ? -27.406 14.039 7.883 1 94 367 HIS B N 1
ATOM 6277 C CA . HIS B 1 367 ? -26.922 13.031 8.82 1 94 367 HIS B CA 1
ATOM 6278 C C . HIS B 1 367 ? -27.75 11.758 8.75 1 94 367 HIS B C 1
ATOM 6280 O O . HIS B 1 367 ? -28.969 11.82 8.617 1 94 367 HIS B O 1
ATOM 6286 N N . LEU B 1 368 ? -27.125 10.625 8.719 1 93.88 368 LEU B N 1
ATOM 6287 C CA . LEU B 1 368 ? -27.75 9.312 8.688 1 93.88 368 LEU B CA 1
ATOM 6288 C C . LEU B 1 368 ? -27.031 8.344 9.617 1 93.88 368 LEU B C 1
ATOM 6290 O O . LEU B 1 368 ? -25.812 8.242 9.586 1 93.88 368 LEU B O 1
ATOM 6294 N N . LYS B 1 369 ? -27.797 7.789 10.469 1 94.25 369 LYS B N 1
ATOM 6295 C CA . LYS B 1 369 ? -27.266 6.758 11.359 1 94.25 369 LYS B CA 1
ATOM 6296 C C . LYS B 1 369 ? -27.797 5.379 10.961 1 94.25 369 LYS B C 1
ATOM 6298 O O . LYS B 1 369 ? -28.969 5.215 10.672 1 94.25 369 LYS B O 1
ATOM 6303 N N . ILE B 1 370 ? -26.891 4.418 10.867 1 94.25 370 ILE B N 1
ATOM 6304 C CA . ILE B 1 370 ? -27.25 3.049 10.523 1 94.25 370 ILE B CA 1
ATOM 6305 C C . ILE B 1 370 ? -26.688 2.088 11.562 1 94.25 370 ILE B C 1
ATOM 6307 O O . ILE B 1 370 ? -25.5 2.176 11.922 1 94.25 370 ILE B O 1
ATOM 6311 N N . ARG B 1 371 ? -27.5 1.231 12.055 1 94.75 371 ARG B N 1
ATOM 6312 C CA . ARG B 1 371 ? -27.047 0.207 12.992 1 94.75 371 ARG B CA 1
ATOM 6313 C C . ARG B 1 371 ? -27.062 -1.172 12.344 1 94.75 371 ARG B C 1
ATOM 6315 O O . ARG B 1 371 ? -28.125 -1.685 11.977 1 94.75 371 ARG B O 1
ATOM 6322 N N . HIS B 1 372 ? -25.906 -1.737 12.227 1 95.19 372 HIS B N 1
ATOM 6323 C CA . HIS B 1 372 ? -25.75 -3.045 11.602 1 95.19 372 HIS B CA 1
ATOM 6324 C C . HIS B 1 372 ? -25.719 -4.156 12.648 1 95.19 372 HIS B C 1
ATOM 6326 O O . HIS B 1 372 ? -25.188 -3.961 13.742 1 95.19 372 HIS B O 1
ATOM 6332 N N . CYS B 1 373 ? -26.25 -5.25 12.25 1 94.88 373 CYS B N 1
ATOM 6333 C CA . CYS B 1 373 ? -26.234 -6.418 13.125 1 94.88 373 CYS B CA 1
ATOM 6334 C C . CYS B 1 373 ? -25.516 -7.586 12.469 1 94.88 373 CYS B C 1
ATOM 6336 O O . CYS B 1 373 ? -25.781 -7.91 11.305 1 94.88 373 CYS B O 1
ATOM 6338 N N . PHE B 1 374 ? -24.531 -8.117 13.211 1 95.19 374 PHE B N 1
ATOM 6339 C CA . PHE B 1 374 ? -23.797 -9.305 12.773 1 95.19 374 PHE B CA 1
ATOM 6340 C C . PHE B 1 374 ? -24 -10.453 13.758 1 95.19 374 PHE B C 1
ATOM 6342 O O . PHE B 1 374 ? -24.109 -10.227 14.969 1 95.19 374 PHE B O 1
ATOM 6349 N N . GLU B 1 375 ? -24.062 -11.656 13.18 1 94.25 375 GLU B N 1
ATOM 6350 C CA . GLU B 1 375 ? -24.188 -12.859 13.992 1 94.25 375 GLU B CA 1
ATOM 6351 C C . GLU B 1 375 ? -23.062 -13.844 13.703 1 94.25 375 GLU B C 1
ATOM 6353 O O . GLU B 1 375 ? -22.688 -14.039 12.539 1 94.25 375 GLU B O 1
ATOM 6358 N N . LYS B 1 376 ? -22.516 -14.359 14.781 1 93.75 376 LYS B N 1
ATOM 6359 C CA . LYS B 1 376 ? -21.453 -15.336 14.594 1 93.75 376 LYS B CA 1
ATOM 6360 C C . LYS B 1 376 ? -21.938 -16.547 13.812 1 93.75 376 LYS B C 1
ATOM 6362 O O . LYS B 1 376 ? -23.031 -17.062 14.07 1 93.75 376 LYS B O 1
ATOM 6367 N N . LYS B 1 377 ? -21.156 -16.891 12.805 1 90.12 377 LYS B N 1
ATOM 6368 C CA . LYS B 1 377 ? -21.5 -18.062 12.008 1 90.12 377 LYS B CA 1
ATOM 6369 C C . LYS B 1 377 ? -21.406 -19.344 12.828 1 90.12 377 LYS B C 1
ATOM 6371 O O . LYS B 1 377 ? -20.5 -19.5 13.648 1 90.12 377 LYS B O 1
ATOM 6376 N N . VAL B 1 378 ? -22.469 -20.156 12.867 1 75.06 378 VAL B N 1
ATOM 6377 C CA . VAL B 1 378 ? -22.438 -21.438 13.562 1 75.06 378 VAL B CA 1
ATOM 6378 C C . VAL B 1 378 ? -21.703 -22.469 12.711 1 75.06 378 VAL B C 1
ATOM 6380 O O . VAL B 1 378 ? -21.938 -22.562 11.5 1 75.06 378 VAL B O 1
ATOM 6383 N N . ASN B 1 379 ? -20.562 -22.875 13.094 1 61.88 379 ASN B N 1
ATOM 6384 C CA . ASN B 1 379 ? -19.859 -23.953 12.406 1 61.88 379 ASN B CA 1
ATOM 6385 C C . ASN B 1 379 ? -20.703 -25.219 12.344 1 61.88 379 ASN B C 1
ATOM 6387 O O . ASN B 1 379 ? -20.859 -25.922 13.352 1 61.88 379 ASN B O 1
ATOM 6391 N N . ASN B 1 380 ? -21.844 -25.297 11.883 1 47.56 380 ASN B N 1
ATOM 6392 C CA . ASN B 1 380 ? -22.438 -26.625 11.805 1 47.56 380 ASN B CA 1
ATOM 6393 C C . ASN B 1 380 ? -21.562 -27.594 11.008 1 47.56 380 ASN B C 1
ATOM 6395 O O . ASN B 1 380 ? -21.344 -27.406 9.812 1 47.56 380 ASN B O 1
ATOM 6399 N N . LYS B 1 381 ? -20.672 -28.344 11.609 1 44.53 381 LYS B N 1
ATOM 6400 C CA . LYS B 1 381 ? -19.984 -29.484 11.047 1 44.53 381 LYS B CA 1
ATOM 6401 C C . LYS B 1 381 ? -20.875 -30.266 10.086 1 44.53 381 LYS B C 1
ATOM 6403 O O . LYS B 1 381 ? -20.391 -30.938 9.18 1 44.53 381 LYS B O 1
ATOM 6408 N N . ASN B 1 382 ? -22.094 -30.641 10.398 1 39.16 382 ASN B N 1
ATOM 6409 C CA . ASN B 1 382 ? -22.984 -31.547 9.68 1 39.16 382 ASN B CA 1
ATOM 6410 C C . ASN B 1 382 ? -23.531 -30.922 8.406 1 39.16 382 ASN B C 1
ATOM 6412 O O . ASN B 1 382 ? -24.344 -31.516 7.707 1 39.16 382 ASN B O 1
ATOM 6416 N N . GLU B 1 383 ? -23.922 -29.797 8.414 1 38.91 383 GLU B N 1
ATOM 6417 C CA . GLU B 1 383 ? -24.562 -29.453 7.148 1 38.91 383 GLU B CA 1
ATOM 6418 C C . GLU B 1 383 ? -23.562 -29.516 5.996 1 38.91 383 GLU B C 1
ATOM 6420 O O . GLU B 1 383 ? -22.5 -28.906 6.059 1 38.91 383 GLU B O 1
ATOM 6425 N N . GLY B 1 384 ? -23.484 -30.625 5.398 1 36.84 384 GLY B N 1
ATOM 6426 C CA . GLY B 1 384 ? -22.875 -30.797 4.09 1 36.84 384 GLY B CA 1
ATOM 6427 C C . GLY B 1 384 ? -22.75 -29.5 3.314 1 36.84 384 GLY B C 1
ATOM 6428 O O . GLY B 1 384 ? -23.75 -28.938 2.875 1 36.84 384 GLY B O 1
ATOM 6429 N N . SER B 1 385 ? -22.062 -28.703 3.855 1 37.84 385 SER B N 1
ATOM 6430 C CA . SER B 1 385 ? -21.844 -27.391 3.266 1 37.84 385 SER B CA 1
ATOM 6431 C C . SER B 1 385 ? -21.844 -27.469 1.743 1 37.84 385 SER B C 1
ATOM 6433 O O . SER B 1 385 ? -20.922 -28.016 1.145 1 37.84 385 SER B O 1
ATOM 6435 N N . LYS B 1 386 ? -22.922 -27.625 1.233 1 42.06 386 LYS B N 1
ATOM 6436 C CA . LYS B 1 386 ? -22.828 -27.234 -0.17 1 42.06 386 LYS B CA 1
ATOM 6437 C C . LYS B 1 386 ? -22.016 -25.953 -0.33 1 42.06 386 LYS B C 1
ATOM 6439 O O . LYS B 1 386 ? -22.562 -24.844 -0.201 1 42.06 386 LYS B O 1
ATOM 6444 N N . LYS B 1 387 ? -20.828 -26.016 0.258 1 50.75 387 LYS B N 1
ATOM 6445 C CA . LYS B 1 387 ? -19.906 -24.891 0.017 1 50.75 387 LYS B CA 1
ATOM 6446 C C . LYS B 1 387 ? -20.125 -24.312 -1.374 1 50.75 387 LYS B C 1
ATOM 6448 O O . LYS B 1 387 ? -20.078 -25.031 -2.373 1 50.75 387 LYS B O 1
ATOM 6453 N N . LYS B 1 388 ? -20.688 -23.25 -1.414 1 56.16 388 LYS B N 1
ATOM 6454 C CA . LYS B 1 388 ? -20.812 -22.516 -2.676 1 56.16 388 LYS B CA 1
ATOM 6455 C C . LYS B 1 388 ? -19.531 -22.625 -3.5 1 56.16 388 LYS B C 1
ATOM 6457 O O . LYS B 1 388 ? -18.438 -22.422 -2.973 1 56.16 388 LYS B O 1
ATOM 6462 N N . LYS B 1 389 ? -19.75 -22.938 -4.613 1 60.81 389 LYS B N 1
ATOM 6463 C CA . LYS B 1 389 ? -18.672 -23.109 -5.586 1 60.81 389 LYS B CA 1
ATOM 6464 C C . LYS B 1 389 ? -17.844 -21.844 -5.723 1 60.81 389 LYS B C 1
ATOM 6466 O O . LYS B 1 389 ? -16.625 -21.891 -5.906 1 60.81 389 LYS B O 1
ATOM 6471 N N . GLU B 1 390 ? -18.531 -20.672 -5.406 1 69.81 390 GLU B N 1
ATOM 6472 C CA . GLU B 1 390 ? -17.859 -19.391 -5.5 1 69.81 390 GLU B CA 1
ATOM 6473 C C . GLU B 1 390 ? -18.219 -18.484 -4.32 1 69.81 390 GLU B C 1
ATOM 6475 O O . GLU B 1 390 ? -19.312 -18.578 -3.771 1 69.81 390 GLU B O 1
ATOM 6480 N N . SER B 1 391 ? -17.359 -17.781 -3.703 1 63.84 391 SER B N 1
ATOM 6481 C CA . SER B 1 391 ? -17.562 -16.844 -2.604 1 63.84 391 SER B CA 1
ATOM 6482 C C . SER B 1 391 ? -17.094 -15.445 -2.98 1 63.84 391 SER B C 1
ATOM 6484 O O . SER B 1 391 ? -16.125 -15.281 -3.717 1 63.84 391 SER B O 1
ATOM 6486 N N . ASP B 1 392 ? -18.094 -14.461 -2.578 1 61.75 392 ASP B N 1
ATOM 6487 C CA . ASP B 1 392 ? -17.719 -13.062 -2.752 1 61.75 392 ASP B CA 1
ATOM 6488 C C . ASP B 1 392 ? -16.672 -12.641 -1.729 1 61.75 392 ASP B C 1
ATOM 6490 O O . ASP B 1 392 ? -16.703 -13.086 -0.579 1 61.75 392 ASP B O 1
ATOM 6494 N N . PHE B 1 393 ? -15.609 -12.109 -2.201 1 59.34 393 PHE B N 1
ATOM 6495 C CA . PHE B 1 393 ? -14.664 -11.547 -1.245 1 59.34 393 PHE B CA 1
ATOM 6496 C C . PHE B 1 393 ? -14.422 -10.07 -1.526 1 59.34 393 PHE B C 1
ATOM 6498 O O . PHE B 1 393 ? -14.484 -9.633 -2.678 1 59.34 393 PHE B O 1
#